Protein AF-0000000079718138 (afdb_homodimer)

Nearest PDB structures (foldseek):
  6ey4-assembly1_A-2  TM=6.742E-01  e=1.020E-47  Flavobacterium johnsoniae
  7sb2-assembly1_B  TM=9.161E-01  e=1.128E-26  Capnocytophaga canimorsus Cc5
  7cmg-assembly1_A  TM=4.855E-01  e=1.390E-27  Porphyromonas gingivalis ATCC 33277
  7cmg-assembly1_B  TM=4.915E-01  e=8.237E-27  Porphyromonas gingivalis ATCC 33277
  7saz-assembly1_B  TM=8.977E-01  e=2.599E-16  Capnocytophaga canimorsus Cc5

Structure (mmCIF, N/CA/C/O backbone):
data_AF-0000000079718138-model_v1
#
loop_
_entity.id
_entity.type
_entity.pdbx_description
1 polymer 'Gliding motility protein GldM'
#
loop_
_atom_site.group_PDB
_atom_site.id
_atom_site.type_symbol
_atom_site.label_atom_id
_atom_site.label_alt_id
_atom_site.label_comp_id
_atom_site.label_asym_id
_atom_site.label_entity_id
_atom_site.label_seq_id
_atom_site.pdbx_PDB_ins_code
_atom_site.Cartn_x
_atom_site.Cartn_y
_atom_site.Cartn_z
_atom_site.occupancy
_atom_site.B_iso_or_equiv
_atom_site.auth_seq_id
_atom_site.auth_comp_id
_atom_site.auth_asym_id
_atom_site.auth_atom_id
_atom_site.pdbx_PDB_model_num
ATOM 1 N N . MET A 1 1 ? -18.672 96.688 25.906 1 25.31 1 MET A N 1
ATOM 2 C CA . MET A 1 1 ? -19 96.062 27.172 1 25.31 1 MET A CA 1
ATOM 3 C C . MET A 1 1 ? -17.922 96.375 28.219 1 25.31 1 MET A C 1
ATOM 5 O O . MET A 1 1 ? -16.781 96.625 27.875 1 25.31 1 MET A O 1
ATOM 9 N N . ALA A 1 2 ? -18.484 96.688 29.484 1 38.25 2 ALA A N 1
ATOM 10 C CA . ALA A 1 2 ? -18.094 97.125 30.812 1 38.25 2 ALA A CA 1
ATOM 11 C C . ALA A 1 2 ? -16.969 96.312 31.391 1 38.25 2 ALA A C 1
ATOM 13 O O . ALA A 1 2 ? -17.172 95.125 31.656 1 38.25 2 ALA A O 1
ATOM 14 N N . GLY A 1 3 ? -15.867 96.438 30.844 1 38.66 3 GLY A N 1
ATOM 15 C CA . GLY A 1 3 ? -14.625 95.875 31.359 1 38.66 3 GLY A CA 1
ATOM 16 C C . GLY A 1 3 ? -14.539 95.875 32.875 1 38.66 3 GLY A C 1
ATOM 17 O O . GLY A 1 3 ? -13.922 96.75 33.469 1 38.66 3 GLY A O 1
ATOM 18 N N . GLY A 1 4 ? -15.719 95.75 33.5 1 44.28 4 GLY A N 1
ATOM 19 C CA . GLY A 1 4 ? -15.859 95.812 34.938 1 44.28 4 GLY A CA 1
ATOM 20 C C . GLY A 1 4 ? -14.805 95 35.688 1 44.28 4 GLY A C 1
ATOM 21 O O . GLY A 1 4 ? -14.438 93.938 35.281 1 44.28 4 GLY A O 1
ATOM 22 N N . LYS A 1 5 ? -13.828 95.75 36.219 1 55.28 5 LYS A N 1
ATOM 23 C CA . LYS A 1 5 ? -12.688 95.312 37.031 1 55.28 5 LYS A CA 1
ATOM 24 C C . LYS A 1 5 ? -13.086 94.188 38.031 1 55.28 5 LYS A C 1
ATOM 26 O O . LYS A 1 5 ? -13.984 94.438 38.844 1 55.28 5 LYS A O 1
ATOM 31 N N . ALA A 1 6 ? -12.977 93 37.719 1 61.31 6 ALA A N 1
ATOM 32 C CA . ALA A 1 6 ? -13.18 91.938 38.688 1 61.31 6 ALA A CA 1
ATOM 33 C C . ALA A 1 6 ? -12.562 92.25 40.031 1 61.31 6 ALA A C 1
ATOM 35 O O . ALA A 1 6 ? -11.477 92.875 40.094 1 61.31 6 ALA A O 1
ATOM 36 N N . THR A 1 7 ? -13.367 92.312 41.156 1 63.94 7 THR A N 1
ATOM 37 C CA . THR A 1 7 ? -12.906 92.562 42.5 1 63.94 7 THR A CA 1
ATOM 38 C C . THR A 1 7 ? -11.797 91.562 42.875 1 63.94 7 THR A C 1
ATOM 40 O O . THR A 1 7 ? -11.648 90.562 42.25 1 63.94 7 THR A O 1
ATOM 43 N N . PRO A 1 8 ? -10.852 91.938 43.812 1 62.62 8 PRO A N 1
ATOM 44 C CA . PRO A 1 8 ? -9.781 91.062 44.25 1 62.62 8 PRO A CA 1
ATOM 45 C C . PRO A 1 8 ? -10.281 89.688 44.594 1 62.62 8 PRO A C 1
ATOM 47 O O . PRO A 1 8 ? -9.625 88.688 44.312 1 62.62 8 PRO A O 1
ATOM 50 N N . ARG A 1 9 ? -11.414 89.562 45.094 1 63.25 9 ARG A N 1
ATOM 51 C CA . ARG A 1 9 ? -12.008 88.312 45.469 1 63.25 9 ARG A CA 1
ATOM 52 C C . ARG A 1 9 ? -12.352 87.5 44.219 1 63.25 9 ARG A C 1
ATOM 54 O O . ARG A 1 9 ? -12.102 86.25 44.156 1 63.25 9 ARG A O 1
ATOM 61 N N . GLN A 1 10 ? -12.953 88.125 43.25 1 67.25 10 GLN A N 1
ATOM 62 C CA . GLN A 1 10 ? -13.336 87.438 42.031 1 67.25 10 GLN A CA 1
ATOM 63 C C . GLN A 1 10 ? -12.102 86.938 41.281 1 67.25 10 GLN A C 1
ATOM 65 O O . GLN A 1 10 ? -12.109 85.875 40.688 1 67.25 10 GLN A O 1
ATOM 70 N N . LYS A 1 11 ? -11.117 87.75 41.312 1 62.78 11 LYS A N 1
ATOM 71 C CA . LYS A 1 11 ? -9.859 87.312 40.688 1 62.78 11 LYS A CA 1
ATOM 72 C C . LYS A 1 11 ? -9.266 86.125 41.344 1 62.78 11 LYS A C 1
ATOM 74 O O . LYS A 1 11 ? -8.734 85.188 40.688 1 62.78 11 LYS A O 1
ATOM 79 N N . MET A 1 12 ? -9.438 86.125 42.656 1 65.12 12 MET A N 1
ATOM 80 C CA . MET A 1 12 ? -8.945 84.938 43.406 1 65.12 12 MET A CA 1
ATOM 81 C C . MET A 1 12 ? -9.758 83.688 43.094 1 65.12 12 MET A C 1
ATOM 83 O O . MET A 1 12 ? -9.195 82.625 42.969 1 65.12 12 MET A O 1
ATOM 87 N N . ILE A 1 13 ? -11.016 83.75 42.844 1 65.44 13 ILE A N 1
ATOM 88 C CA . ILE A 1 13 ? -11.883 82.625 42.5 1 65.44 13 ILE A CA 1
ATOM 89 C C . ILE A 1 13 ? -11.555 82.125 41.094 1 65.44 13 ILE A C 1
ATOM 91 O O . ILE A 1 13 ? -11.484 80.938 40.875 1 65.44 13 ILE A O 1
ATOM 95 N N . ASN A 1 14 ? -11.398 83.062 40.281 1 63.91 14 ASN A N 1
ATOM 96 C CA . ASN A 1 14 ? -11.031 82.688 38.938 1 63.91 14 ASN A CA 1
ATOM 97 C C . ASN A 1 14 ? -9.68 82 38.906 1 63.91 14 ASN A C 1
ATOM 99 O O . ASN A 1 14 ? -9.5 81 38.156 1 63.91 14 ASN A O 1
ATOM 103 N N . LEU A 1 15 ? -8.898 82.5 39.781 1 66.19 15 LEU A N 1
ATOM 104 C CA . LEU A 1 15 ? -7.586 81.875 39.875 1 66.19 15 LEU A CA 1
ATOM 105 C C . LEU A 1 15 ? -7.691 80.438 40.469 1 66.19 15 LEU A C 1
ATOM 107 O O . LEU A 1 15 ? -7.039 79.5 40 1 66.19 15 LEU A O 1
ATOM 111 N N . MET A 1 16 ? -8.484 80.375 41.5 1 66.19 16 MET A N 1
ATOM 112 C CA . MET A 1 16 ? -8.664 79.062 42.125 1 66.19 16 MET A CA 1
ATOM 113 C C . MET A 1 16 ? -9.305 78.062 41.156 1 66.19 16 MET A C 1
ATOM 115 O O . MET A 1 16 ? -8.938 76.875 41.125 1 66.19 16 MET A O 1
ATOM 119 N N . TYR A 1 17 ? -10.188 78.562 40.344 1 64.5 17 TYR A N 1
ATOM 120 C CA . TYR A 1 17 ? -10.82 77.688 39.344 1 64.5 17 TYR A CA 1
ATOM 121 C C . TYR A 1 17 ? -9.805 77.25 38.281 1 64.5 17 TYR A C 1
ATOM 123 O O . TYR A 1 17 ? -9.82 76.125 37.875 1 64.5 17 TYR A O 1
ATOM 131 N N . LEU A 1 18 ? -9.031 78.125 37.906 1 61.66 18 LEU A N 1
ATOM 132 C CA . LEU A 1 18 ? -7.98 77.75 36.969 1 61.66 18 LEU A CA 1
ATOM 133 C C . LEU A 1 18 ? -7.02 76.75 37.562 1 61.66 18 LEU A C 1
ATOM 135 O O . LEU A 1 18 ? -6.59 75.812 36.875 1 61.66 18 LEU A O 1
ATOM 139 N N . ILE A 1 19 ? -6.691 76.938 38.812 1 62.25 19 ILE A N 1
ATOM 140 C CA . ILE A 1 19 ? -5.828 76 39.531 1 62.25 19 ILE A CA 1
ATOM 141 C C . ILE A 1 19 ? -6.527 74.625 39.625 1 62.25 19 ILE A C 1
ATOM 143 O O . ILE A 1 19 ? -5.902 73.625 39.438 1 62.25 19 ILE A O 1
ATOM 147 N N . PHE A 1 20 ? -7.742 74.688 39.781 1 59.5 20 PHE A N 1
ATOM 148 C CA . PHE A 1 20 ? -8.523 73.5 39.906 1 59.5 20 PHE A CA 1
ATOM 149 C C . PHE A 1 20 ? -8.555 72.75 38.562 1 59.5 20 PHE A C 1
ATOM 151 O O . PHE A 1 20 ? -8.383 71.5 38.5 1 59.5 20 PHE A O 1
ATOM 158 N N . ILE A 1 21 ? -8.773 73.438 37.531 1 60.06 21 ILE A N 1
ATOM 159 C CA . ILE A 1 21 ? -8.797 72.812 36.188 1 60.06 21 ILE A CA 1
ATOM 160 C C . ILE A 1 21 ? -7.422 72.25 35.844 1 60.06 21 ILE A C 1
ATOM 162 O O . ILE A 1 21 ? -7.324 71.188 35.281 1 60.06 21 ILE A O 1
ATOM 166 N N . ALA A 1 22 ? -6.465 72.938 36.219 1 58.19 22 ALA A N 1
ATOM 167 C CA . ALA A 1 22 ? -5.098 72.5 36 1 58.19 22 ALA A CA 1
ATOM 168 C C . ALA A 1 22 ? -4.824 71.188 36.781 1 58.19 22 ALA A C 1
ATOM 170 O O . ALA A 1 22 ? -4.207 70.25 36.25 1 58.19 22 ALA A O 1
ATOM 171 N N . MET A 1 23 ? -5.258 71.25 37.969 1 58.41 23 MET A N 1
ATOM 172 C CA . MET A 1 23 ? -5.043 70.062 38.812 1 58.41 23 MET A CA 1
ATOM 173 C C . MET A 1 23 ? -5.801 68.875 38.25 1 58.41 23 MET A C 1
ATOM 175 O O . MET A 1 23 ? -5.293 67.75 38.25 1 58.41 23 MET A O 1
ATOM 179 N N . LEU A 1 24 ? -6.93 69.125 37.781 1 57.53 24 LEU A N 1
ATOM 180 C CA . LEU A 1 24 ? -7.723 68.062 37.188 1 57.53 24 LEU A CA 1
ATOM 181 C C . LEU A 1 24 ? -7.066 67.5 35.906 1 57.53 24 LEU A C 1
ATOM 183 O O . LEU A 1 24 ? -7.031 66.312 35.656 1 57.53 24 LEU A O 1
ATOM 187 N N . ALA A 1 25 ? -6.656 68.5 35.156 1 57.47 25 ALA A N 1
ATOM 188 C CA . ALA A 1 25 ? -5.957 68.125 33.938 1 57.47 25 ALA A CA 1
ATOM 189 C C . ALA A 1 25 ? -4.688 67.375 34.25 1 57.47 25 ALA A C 1
ATOM 191 O O . ALA A 1 25 ? -4.371 66.375 33.562 1 57.47 25 ALA A O 1
ATOM 192 N N . LEU A 1 26 ? -4.047 67.875 35.344 1 60.03 26 LEU A N 1
ATOM 193 C CA . LEU A 1 26 ? -2.834 67.188 35.75 1 60.03 26 LEU A CA 1
ATOM 194 C C . LEU A 1 26 ? -3.158 65.75 36.219 1 60.03 26 LEU A C 1
ATOM 196 O O . LEU A 1 26 ? -2.439 64.812 35.906 1 60.03 26 LEU A O 1
ATOM 200 N N . ASN A 1 27 ? -4.188 65.625 37 1 59.75 27 ASN A N 1
ATOM 201 C CA . ASN A 1 27 ? -4.586 64.312 37.469 1 59.75 27 ASN A CA 1
ATOM 202 C C . ASN A 1 27 ? -5.027 63.438 36.344 1 59.75 27 ASN A C 1
ATOM 204 O O . ASN A 1 27 ? -4.68 62.25 36.312 1 59.75 27 ASN A O 1
ATOM 208 N N . MET A 1 28 ? -5.797 63.938 35.469 1 61.97 28 MET A N 1
ATOM 209 C CA . MET A 1 28 ? -6.203 63.156 34.312 1 61.97 28 MET A CA 1
ATOM 210 C C . MET A 1 28 ? -4.988 62.719 33.5 1 61.97 28 MET A C 1
ATOM 212 O O . MET A 1 28 ? -4.941 61.562 33.031 1 61.97 28 MET A O 1
ATOM 216 N N . GLY A 1 29 ? -4.156 63.594 33.531 1 66.31 29 GLY A N 1
ATOM 217 C CA . GLY A 1 29 ? -2.918 63.25 32.844 1 66.31 29 GLY A CA 1
ATOM 218 C C . GLY A 1 29 ? -2.193 62.062 33.469 1 66.31 29 GLY A C 1
ATOM 219 O O . GLY A 1 29 ? -1.733 61.188 32.75 1 66.31 29 GLY A O 1
ATOM 220 N N . LYS A 1 30 ? -2.268 61.969 34.75 1 72.44 30 LYS A N 1
ATOM 221 C CA . LYS A 1 30 ? -1.558 60.906 35.438 1 72.44 30 LYS A CA 1
ATOM 222 C C . LYS A 1 30 ? -2.268 59.562 35.25 1 72.44 30 LYS A C 1
ATOM 224 O O . LYS A 1 30 ? -1.621 58.531 35.062 1 72.44 30 LYS A O 1
ATOM 229 N N . GLU A 1 31 ? -3.541 59.594 35.281 1 75.94 31 GLU A N 1
ATOM 230 C CA . GLU A 1 31 ? -4.328 58.375 35.125 1 75.94 31 GLU A CA 1
ATOM 231 C C . GLU A 1 31 ? -4.195 57.844 33.688 1 75.94 31 GLU A C 1
ATOM 233 O O . GLU A 1 31 ? -4.129 56.625 33.5 1 75.94 31 GLU A O 1
ATOM 238 N N . VAL A 1 32 ? -4.129 58.719 32.75 1 81 32 VAL A N 1
ATOM 239 C CA . VAL A 1 32 ? -3.996 58.312 31.359 1 81 32 VAL A CA 1
ATOM 240 C C . VAL A 1 32 ? -2.621 57.688 31.125 1 81 32 VAL A C 1
ATOM 242 O O . VAL A 1 32 ? -2.5 56.688 30.422 1 81 32 VAL A O 1
ATOM 245 N N . LEU A 1 33 ? -1.624 58.25 31.734 1 83.56 33 LEU A N 1
ATOM 246 C CA . LEU A 1 33 ? -0.275 57.719 31.625 1 83.56 33 LEU A CA 1
ATOM 247 C C . LEU A 1 33 ? -0.197 56.344 32.281 1 83.56 33 LEU A C 1
ATOM 249 O O . LEU A 1 33 ? 0.442 55.438 31.734 1 83.56 33 LEU A O 1
ATOM 253 N N . SER A 1 34 ? -0.864 56.156 33.312 1 82.69 34 SER A N 1
ATOM 254 C CA . SER A 1 34 ? -0.92 54.844 33.969 1 82.69 34 SER A CA 1
ATOM 255 C C . SER A 1 34 ? -1.618 53.812 33.062 1 82.69 34 SER A C 1
ATOM 257 O O . SER A 1 34 ? -1.231 52.656 33.062 1 82.69 34 SER A O 1
ATOM 259 N N . ALA A 1 35 ? -2.672 54.25 32.406 1 85.88 35 ALA A N 1
ATOM 260 C CA . ALA A 1 35 ? -3.393 53.344 31.5 1 85.88 35 ALA A CA 1
ATOM 261 C C . ALA A 1 35 ? -2.479 52.844 30.391 1 85.88 35 ALA A C 1
ATOM 263 O O . ALA A 1 35 ? -2.551 51.656 30.016 1 85.88 35 ALA A O 1
ATOM 264 N N . PHE A 1 36 ? -1.631 53.719 29.875 1 87.62 36 PHE A N 1
ATOM 265 C CA . PHE A 1 36 ? -0.657 53.281 28.891 1 87.62 36 PHE A CA 1
ATOM 266 C C . PHE A 1 36 ? 0.324 52.281 29.484 1 87.62 36 PHE A C 1
ATOM 268 O O . PHE A 1 36 ? 0.714 51.312 28.812 1 87.62 36 PHE A O 1
ATOM 275 N N . GLY A 1 37 ? 0.732 52.594 30.641 1 87.31 37 GLY A N 1
ATOM 276 C CA . GLY A 1 37 ? 1.616 51.656 31.328 1 87.31 37 GLY A CA 1
ATOM 277 C C . GLY A 1 37 ? 1.023 50.281 31.453 1 87.31 37 GLY A C 1
ATOM 278 O O . GLY A 1 37 ? 1.705 49.281 31.203 1 87.31 37 GLY A O 1
ATOM 279 N N . LEU A 1 38 ? -0.191 50.156 31.812 1 87.75 38 LEU A N 1
ATOM 280 C CA . LEU A 1 38 ? -0.872 48.875 31.953 1 87.75 38 LEU A CA 1
ATOM 281 C C . LEU A 1 38 ? -0.987 48.188 30.609 1 87.75 38 LEU A C 1
ATOM 283 O O . LEU A 1 38 ? -0.826 46.969 30.531 1 87.75 38 LEU A O 1
ATOM 287 N N . MET A 1 39 ? -1.315 48.938 29.562 1 90.62 39 MET A N 1
ATOM 288 C CA . MET A 1 39 ? -1.358 48.375 28.219 1 90.62 39 MET A CA 1
ATOM 289 C C . MET A 1 39 ? 0.009 47.812 27.812 1 90.62 39 MET A C 1
ATOM 291 O O . MET A 1 39 ? 0.107 46.75 27.234 1 90.62 39 MET A O 1
ATOM 295 N N . ASN A 1 40 ? 0.99 48.625 28.125 1 91.5 40 ASN A N 1
ATOM 296 C CA . ASN A 1 40 ? 2.352 48.188 27.828 1 91.5 40 ASN A CA 1
ATOM 297 C C . ASN A 1 40 ? 2.697 46.906 28.547 1 91.5 40 ASN A C 1
ATOM 299 O O . ASN A 1 40 ? 3.307 46 27.969 1 91.5 40 ASN A O 1
ATOM 303 N N . GLU A 1 41 ? 2.338 46.812 29.812 1 89.44 41 GLU A N 1
ATOM 304 C CA . GLU A 1 41 ? 2.59 45.594 30.578 1 89.44 41 GLU A CA 1
ATOM 305 C C . GLU A 1 41 ? 1.898 44.375 29.969 1 89.44 41 GLU A C 1
ATOM 307 O O . GLU A 1 41 ? 2.473 43.312 29.906 1 89.44 41 GLU A O 1
ATOM 312 N N . LYS A 1 42 ? 0.731 44.562 29.562 1 91.31 42 LYS A N 1
ATOM 313 C CA . LYS A 1 42 ? -0.025 43.5 28.922 1 91.31 42 LYS A CA 1
ATOM 314 C C . LYS A 1 42 ? 0.651 43.031 27.641 1 91.31 42 LYS A C 1
ATOM 316 O O . LYS A 1 42 ? 0.776 41.844 27.391 1 91.31 42 LYS A O 1
ATOM 321 N N . LEU A 1 43 ? 1.014 44 26.797 1 93.69 43 LEU A N 1
ATOM 322 C CA . LEU A 1 43 ? 1.677 43.656 25.547 1 93.69 43 LEU A CA 1
ATOM 323 C C . LEU A 1 43 ? 3.012 42.969 25.797 1 93.69 43 LEU A C 1
ATOM 325 O O . LEU A 1 43 ? 3.375 42.031 25.078 1 93.69 43 LEU A O 1
ATOM 329 N N . GLU A 1 44 ? 3.713 43.469 26.828 1 93.62 44 GLU A N 1
ATOM 330 C CA . GLU A 1 44 ? 4.977 42.812 27.188 1 93.62 44 GLU A CA 1
ATOM 331 C C . GLU A 1 44 ? 4.766 41.375 27.609 1 93.62 44 GLU A C 1
ATOM 333 O O . GLU A 1 44 ? 5.539 40.5 27.234 1 93.62 44 GLU A O 1
ATOM 338 N N . ALA A 1 45 ? 3.76 41.156 28.359 1 90.62 45 ALA A N 1
ATOM 339 C CA . ALA A 1 45 ? 3.436 39.781 28.781 1 90.62 45 ALA A CA 1
ATOM 340 C C . ALA A 1 45 ? 3.088 38.906 27.594 1 90.62 45 ALA A C 1
ATOM 342 O O . ALA A 1 45 ? 3.492 37.75 27.531 1 90.62 45 ALA A O 1
ATOM 343 N N . SER A 1 46 ? 2.338 39.438 26.703 1 91.69 46 SER A N 1
ATOM 344 C CA . SER A 1 46 ? 1.986 38.719 25.484 1 91.69 46 SER A CA 1
ATOM 345 C C . SER A 1 46 ? 3.227 38.406 24.656 1 91.69 46 SER A C 1
ATOM 347 O O . SER A 1 46 ? 3.346 37.281 24.109 1 91.69 46 SER A O 1
ATOM 349 N N . ASN A 1 47 ? 4.125 39.375 24.531 1 95.06 47 ASN A N 1
ATOM 350 C CA . ASN A 1 47 ? 5.355 39.156 23.781 1 95.06 47 ASN A CA 1
ATOM 351 C C . ASN A 1 47 ? 6.207 38.062 24.375 1 95.06 47 ASN A C 1
ATOM 353 O O . ASN A 1 47 ? 6.777 37.25 23.656 1 95.06 47 ASN A O 1
ATOM 357 N N . ILE A 1 48 ? 6.254 38.031 25.688 1 94.38 48 ILE A N 1
ATOM 358 C CA . ILE A 1 48 ? 7.02 37 26.375 1 94.38 48 ILE A CA 1
ATOM 359 C C . ILE A 1 48 ? 6.398 35.625 26.094 1 94.38 48 ILE A C 1
ATOM 361 O O . ILE A 1 48 ? 7.098 34.688 25.734 1 94.38 48 ILE A O 1
ATOM 365 N N . LYS A 1 49 ? 5.121 35.531 26.203 1 92.31 49 LYS A N 1
ATOM 366 C CA . LYS A 1 49 ? 4.418 34.281 26 1 92.31 49 LYS A CA 1
ATOM 367 C C . LYS A 1 49 ? 4.559 33.812 24.547 1 92.31 49 LYS A C 1
ATOM 369 O O . LYS A 1 49 ? 4.805 32.625 24.297 1 92.31 49 LYS A O 1
ATOM 374 N N . THR A 1 50 ? 4.352 34.688 23.609 1 94.12 50 THR A N 1
ATOM 375 C CA . THR A 1 50 ? 4.465 34.344 22.203 1 94.12 50 THR A CA 1
ATOM 376 C C . THR A 1 50 ? 5.891 33.906 21.859 1 94.12 50 THR A C 1
ATOM 378 O O . THR A 1 50 ? 6.102 33.031 21.031 1 94.12 50 THR A O 1
ATOM 381 N N . THR A 1 51 ? 6.863 34.594 22.531 1 95.38 51 THR A N 1
ATOM 382 C CA . THR A 1 51 ? 8.258 34.188 22.344 1 95.38 51 THR A CA 1
ATOM 383 C C . THR A 1 51 ? 8.492 32.75 22.812 1 95.38 51 THR A C 1
ATOM 385 O O . THR A 1 51 ? 9.156 31.984 22.125 1 95.38 51 THR A O 1
ATOM 388 N N . GLU A 1 52 ? 7.918 32.438 23.906 1 94.5 52 GLU A N 1
ATOM 389 C CA . GLU A 1 52 ? 8.023 31.062 24.438 1 94.5 52 GLU A CA 1
ATOM 390 C C . GLU A 1 52 ? 7.395 30.047 23.469 1 94.5 52 GLU A C 1
ATOM 392 O O . GLU A 1 52 ? 7.98 29 23.203 1 94.5 52 GLU A O 1
ATOM 397 N N . ASN A 1 53 ? 6.27 30.359 23 1 92.12 53 ASN A N 1
ATOM 398 C CA . ASN A 1 53 ? 5.562 29.484 22.078 1 92.12 53 ASN A CA 1
ATOM 399 C C . ASN A 1 53 ? 6.34 29.297 20.781 1 92.12 53 ASN A C 1
ATOM 401 O O . ASN A 1 53 ? 6.453 28.172 20.281 1 92.12 53 ASN A O 1
ATOM 405 N N . ASN A 1 54 ? 6.816 30.406 20.234 1 95.06 54 ASN A N 1
ATOM 406 C CA . ASN A 1 54 ? 7.57 30.359 18.984 1 95.06 54 ASN A CA 1
ATOM 407 C C . ASN A 1 54 ? 8.844 29.531 19.141 1 95.06 54 ASN A C 1
ATOM 409 O O . ASN A 1 54 ? 9.234 28.812 18.219 1 95.06 54 ASN A O 1
ATOM 413 N N . THR A 1 55 ? 9.477 29.672 20.344 1 94.75 55 THR A N 1
ATOM 414 C CA . THR A 1 55 ? 10.68 28.891 20.609 1 94.75 55 THR A CA 1
ATOM 415 C C . THR A 1 55 ? 10.359 27.406 20.688 1 94.75 55 THR A C 1
ATOM 417 O O . THR A 1 55 ? 11.094 26.578 20.156 1 94.75 55 THR A O 1
ATOM 420 N N . ALA A 1 56 ? 9.297 27.078 21.344 1 91.75 56 ALA A N 1
ATOM 421 C CA . ALA A 1 56 ? 8.859 25.688 21.438 1 91.75 56 ALA A CA 1
ATOM 422 C C . ALA A 1 56 ? 8.539 25.125 20.062 1 91.75 56 ALA A C 1
ATOM 424 O O . ALA A 1 56 ? 8.852 23.969 19.766 1 91.75 56 ALA A O 1
ATOM 425 N N . PHE A 1 57 ? 7.887 25.891 19.297 1 91.38 57 PHE A N 1
ATOM 426 C CA . PHE A 1 57 ? 7.539 25.469 17.938 1 91.38 57 PHE A CA 1
ATOM 427 C C . PHE A 1 57 ? 8.789 25.156 17.125 1 91.38 57 PHE A C 1
ATOM 429 O O . PHE A 1 57 ? 8.859 24.141 16.438 1 91.38 57 PHE A O 1
ATOM 436 N N . LEU A 1 58 ? 9.773 26.062 17.188 1 94.44 58 LEU A N 1
ATOM 437 C CA . LEU A 1 58 ? 11.016 25.875 16.453 1 94.44 58 LEU A CA 1
ATOM 438 C C . LEU A 1 58 ? 11.734 24.609 16.906 1 94.44 58 LEU A C 1
ATOM 440 O O . LEU A 1 58 ? 12.312 23.891 16.094 1 94.44 58 LEU A O 1
ATOM 444 N N . SER A 1 59 ? 11.727 24.344 18.188 1 92.94 59 SER A N 1
ATOM 445 C CA . SER A 1 59 ? 12.32 23.141 18.734 1 92.94 59 SER A CA 1
ATOM 446 C C . SER A 1 59 ? 11.625 21.891 18.188 1 92.94 59 SER A C 1
ATOM 448 O O . SER A 1 59 ? 12.266 20.875 17.938 1 92.94 59 SER A O 1
ATOM 450 N N . GLY A 1 60 ? 10.352 22.016 18.125 1 90.44 60 GLY A N 1
ATOM 451 C CA . GLY A 1 60 ? 9.602 20.922 17.531 1 90.44 60 GLY A CA 1
ATOM 452 C C . GLY A 1 60 ? 9.969 20.656 16.078 1 90.44 60 GLY A C 1
ATOM 453 O O . GLY A 1 60 ? 10.078 19.516 15.656 1 90.44 60 GLY A O 1
ATOM 454 N N . LEU A 1 61 ? 10.133 21.703 15.336 1 92.5 61 LEU A N 1
ATOM 455 C CA . LEU A 1 61 ? 10.523 21.594 13.93 1 92.5 61 LEU A CA 1
ATOM 456 C C . LEU A 1 61 ? 11.93 21 13.812 1 92.5 61 LEU A C 1
ATOM 458 O O . LEU A 1 61 ? 12.219 20.266 12.875 1 92.5 61 LEU A O 1
ATOM 462 N N . GLU A 1 62 ? 12.836 21.391 14.742 1 93.94 62 GLU A N 1
ATOM 463 C CA . GLU A 1 62 ? 14.18 20.828 14.758 1 93.94 62 GLU A CA 1
ATOM 464 C C . GLU A 1 62 ? 14.141 19.312 14.977 1 93.94 62 GLU A C 1
ATOM 466 O O . GLU A 1 62 ? 14.891 18.578 14.344 1 93.94 62 GLU A O 1
ATOM 471 N N . THR A 1 63 ? 13.297 18.922 15.859 1 91.62 63 THR A N 1
ATOM 472 C CA . THR A 1 63 ? 13.117 17.484 16.109 1 91.62 63 THR A CA 1
ATOM 473 C C . THR A 1 63 ? 12.625 16.781 14.852 1 91.62 63 THR A C 1
ATOM 475 O O . THR A 1 63 ? 13.164 15.742 14.461 1 91.62 63 THR A O 1
ATOM 478 N N . LYS A 1 64 ? 11.648 17.344 14.227 1 90.12 64 LYS A N 1
ATOM 479 C CA . LYS A 1 64 ? 11.102 16.75 13.008 1 90.12 64 LYS A CA 1
ATOM 480 C C . LYS A 1 64 ? 12.156 16.672 11.914 1 90.12 64 LYS A C 1
ATOM 482 O O . LYS A 1 64 ? 12.219 15.68 11.18 1 90.12 64 LYS A O 1
ATOM 487 N N . ALA A 1 65 ? 12.93 17.734 11.742 1 91.62 65 ALA A N 1
ATOM 488 C CA . ALA A 1 65 ? 13.977 17.766 10.727 1 91.62 65 ALA A CA 1
ATOM 489 C C . ALA A 1 65 ? 15.062 16.719 11.016 1 91.62 65 ALA A C 1
ATOM 491 O O . ALA A 1 65 ? 15.641 16.141 10.086 1 91.62 65 ALA A O 1
ATOM 492 N N . SER A 1 66 ? 15.367 16.469 12.289 1 91.38 66 SER A N 1
ATOM 493 C CA . SER A 1 66 ? 16.359 15.453 12.656 1 91.38 66 SER A CA 1
ATOM 494 C C . SER A 1 66 ? 15.875 14.047 12.32 1 91.38 66 SER A C 1
ATOM 496 O O . SER A 1 66 ? 16.672 13.164 12.016 1 91.38 66 SER A O 1
ATOM 498 N N . GLU A 1 67 ? 14.633 13.938 12.391 1 88 67 GLU A N 1
ATOM 499 C CA . GLU A 1 67 ? 14.031 12.641 12.109 1 88 67 GLU A CA 1
ATOM 500 C C . GLU A 1 67 ? 13.898 12.406 10.602 1 88 67 GLU A C 1
ATOM 502 O O . GLU A 1 67 ? 13.977 11.266 10.141 1 88 67 GLU A O 1
ATOM 507 N N . ASN A 1 68 ? 13.617 13.5 9.898 1 87.69 68 ASN A N 1
ATOM 508 C CA . ASN A 1 68 ? 13.5 13.461 8.445 1 87.69 68 ASN A CA 1
ATOM 509 C C . ASN A 1 68 ? 14.023 14.75 7.812 1 87.69 68 ASN A C 1
ATOM 511 O O . ASN A 1 68 ? 13.25 15.664 7.52 1 87.69 68 ASN A O 1
ATOM 515 N N . ALA A 1 69 ? 15.242 14.758 7.496 1 88.69 69 ALA A N 1
ATOM 516 C CA . ALA A 1 69 ? 15.93 15.953 7.016 1 88.69 69 ALA A CA 1
ATOM 517 C C . ALA A 1 69 ? 15.43 16.344 5.629 1 88.69 69 ALA A C 1
ATOM 519 O O . ALA A 1 69 ? 15.352 17.531 5.305 1 88.69 69 ALA A O 1
ATOM 520 N N . GLU A 1 70 ? 15.125 15.422 4.855 1 84.88 70 GLU A N 1
ATOM 521 C CA . GLU A 1 70 ? 14.688 15.703 3.492 1 84.88 70 GLU A CA 1
ATOM 522 C C . GLU A 1 70 ? 13.336 16.406 3.479 1 84.88 70 GLU A C 1
ATOM 524 O O . GLU A 1 70 ? 13.109 17.312 2.688 1 84.88 70 GLU A O 1
ATOM 529 N N . LYS A 1 71 ? 12.516 15.969 4.32 1 84.94 71 LYS A N 1
ATOM 530 C CA . LYS A 1 71 ? 11.141 16.469 4.348 1 84.94 71 LYS A C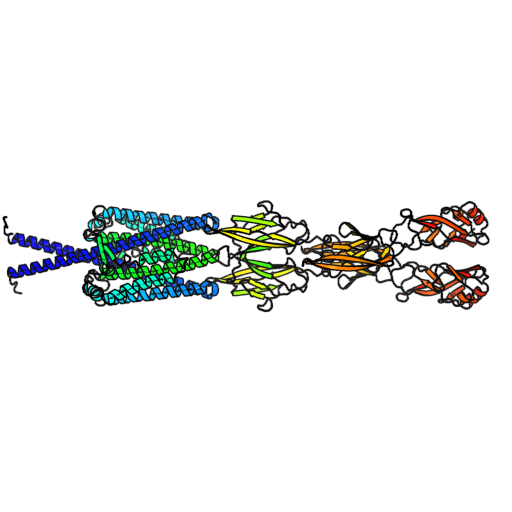A 1
ATOM 531 C C . LYS A 1 71 ? 11.062 17.812 5.082 1 84.94 71 LYS A C 1
ATOM 533 O O . LYS A 1 71 ? 10.406 18.734 4.613 1 84.94 71 LYS A O 1
ATOM 538 N N . PHE A 1 72 ? 11.727 17.938 6.27 1 90 72 PHE A N 1
ATOM 539 C CA . PHE A 1 72 ? 11.508 19.078 7.148 1 90 72 PHE A CA 1
ATOM 540 C C . PHE A 1 72 ? 12.727 19.984 7.172 1 90 72 PHE A C 1
ATOM 542 O O . PHE A 1 72 ? 12.68 21.094 7.719 1 90 72 PHE A O 1
ATOM 549 N N . GLY A 1 73 ? 13.797 19.578 6.535 1 91.31 73 GLY A N 1
ATOM 550 C CA . GLY A 1 73 ? 15.008 20.375 6.488 1 91.31 73 GLY A CA 1
ATOM 551 C C . GLY A 1 73 ? 14.797 21.75 5.867 1 91.31 73 GLY A C 1
ATOM 552 O O . GLY A 1 73 ? 15.086 22.766 6.492 1 91.31 73 GLY A O 1
ATOM 553 N N . PRO A 1 74 ? 14.305 21.766 4.641 1 90.56 74 PRO A N 1
ATOM 554 C CA . PRO A 1 74 ? 14.055 23.062 4 1 90.56 74 PRO A CA 1
ATOM 555 C C . PRO A 1 74 ? 13.086 23.938 4.797 1 90.56 74 PRO A C 1
ATOM 557 O O . PRO A 1 74 ? 13.266 25.156 4.855 1 90.56 74 PRO A O 1
ATOM 560 N N . LEU A 1 75 ? 12.109 23.344 5.387 1 90.38 75 LEU A N 1
ATOM 561 C CA . LEU A 1 75 ? 11.156 24.078 6.219 1 90.38 75 LEU A CA 1
ATOM 562 C C . LEU A 1 75 ? 11.859 24.703 7.422 1 90.38 75 LEU A C 1
ATOM 564 O O . LEU A 1 75 ? 11.578 25.844 7.789 1 90.38 75 LEU A O 1
ATOM 568 N N . LEU A 1 76 ? 12.719 23.922 8.086 1 93.81 76 LEU A N 1
ATOM 569 C CA . LEU A 1 76 ? 13.477 24.406 9.234 1 93.81 76 LEU A CA 1
ATOM 570 C C . LEU A 1 76 ? 14.375 25.578 8.828 1 93.81 76 LEU A C 1
ATOM 572 O O . LEU A 1 76 ? 14.516 26.547 9.586 1 93.81 76 LEU A O 1
ATOM 576 N N . GLU A 1 77 ? 15.008 25.469 7.699 1 94.38 77 GLU A N 1
ATOM 577 C CA . GLU A 1 77 ? 15.859 26.547 7.211 1 94.38 77 GLU A CA 1
ATOM 578 C C . GLU A 1 77 ? 15.07 27.828 7.023 1 94.38 77 GLU A C 1
ATOM 580 O O . GLU A 1 77 ? 15.516 28.906 7.426 1 94.38 77 GLU A O 1
ATOM 585 N N . ASP A 1 78 ? 13.914 27.719 6.406 1 92.56 78 ASP A N 1
ATOM 586 C CA . ASP A 1 78 ? 13.055 28.891 6.227 1 92.56 78 ASP A CA 1
ATOM 587 C C . ASP A 1 78 ? 12.602 29.453 7.574 1 92.56 78 ASP A C 1
ATOM 589 O O . ASP A 1 78 ? 12.539 30.656 7.754 1 92.56 78 ASP A O 1
ATOM 593 N N . ALA A 1 79 ? 12.242 28.547 8.5 1 94.25 79 ALA A N 1
ATOM 594 C CA . ALA A 1 79 ? 11.82 28.969 9.844 1 94.25 79 ALA A CA 1
ATOM 595 C C . ALA A 1 79 ? 12.93 29.719 10.562 1 94.25 79 ALA A C 1
ATOM 597 O O . ALA A 1 79 ? 12.672 30.703 11.258 1 94.25 79 ALA A O 1
ATOM 598 N N . ARG A 1 80 ? 14.141 29.266 10.43 1 95.44 80 ARG A N 1
ATOM 599 C CA . ARG A 1 80 ? 15.281 29.922 11.055 1 95.44 80 ARG A CA 1
ATOM 600 C C . ARG A 1 80 ? 15.5 31.312 10.461 1 95.44 80 ARG A C 1
ATOM 602 O O . ARG A 1 80 ? 15.836 32.25 11.188 1 95.44 80 ARG A O 1
ATOM 609 N N . LYS A 1 81 ? 15.336 31.406 9.164 1 95.62 81 LYS A N 1
ATOM 610 C CA . LYS A 1 81 ? 15.445 32.719 8.523 1 95.62 81 LYS A CA 1
ATOM 611 C C . LYS A 1 81 ? 14.398 33.688 9.062 1 95.62 81 LYS A C 1
ATOM 613 O O . LYS A 1 81 ? 14.695 34.844 9.312 1 95.62 81 LYS A O 1
ATOM 618 N N . ILE A 1 82 ? 13.203 33.188 9.18 1 95.56 82 ILE A N 1
ATOM 619 C CA . ILE A 1 82 ? 12.117 34 9.727 1 95.56 82 ILE A CA 1
ATOM 620 C C . ILE A 1 82 ? 12.469 34.438 11.148 1 95.56 82 ILE A C 1
ATOM 622 O O . ILE A 1 82 ? 12.273 35.594 11.508 1 95.56 82 ILE A O 1
ATOM 626 N N . LYS A 1 83 ? 12.945 33.531 11.961 1 96.31 83 LYS A N 1
ATOM 627 C CA . LYS A 1 83 ? 13.328 33.844 13.336 1 96.31 83 LYS A CA 1
ATOM 628 C C . LYS A 1 83 ? 14.445 34.875 13.375 1 96.31 83 LYS A C 1
ATOM 630 O O . LYS A 1 83 ? 14.406 35.812 14.195 1 96.31 83 LYS A O 1
ATOM 635 N N . GLU A 1 84 ? 15.406 34.75 12.547 1 96.69 84 GLU A N 1
ATOM 636 C CA . GLU A 1 84 ? 16.547 35.688 12.516 1 96.69 84 GLU A CA 1
ATOM 637 C C . GLU A 1 84 ? 16.094 37.094 12.141 1 96.69 84 GLU A C 1
ATOM 639 O O . GLU A 1 84 ? 16.484 38.062 12.789 1 96.69 84 GLU A O 1
ATOM 644 N N . LEU A 1 85 ? 15.344 37.156 11.055 1 96.81 85 LEU A N 1
ATOM 645 C CA . LEU A 1 85 ? 14.828 38.469 10.641 1 96.81 85 LEU A CA 1
ATOM 646 C C . LEU A 1 85 ? 14.016 39.125 11.75 1 96.81 85 LEU A C 1
ATOM 648 O O . LEU A 1 85 ? 14.164 40.312 12.023 1 96.81 85 LEU A O 1
ATOM 652 N N . SER A 1 86 ? 13.125 38.312 12.367 1 97.81 86 SER A N 1
ATOM 653 C CA . SER A 1 86 ? 12.273 38.812 13.445 1 97.81 86 SER A CA 1
ATOM 654 C C . SER A 1 86 ? 13.102 39.25 14.656 1 97.81 86 SER A C 1
ATOM 656 O O . SER A 1 86 ? 12.828 40.281 15.266 1 97.81 86 SER A O 1
ATOM 658 N N . ALA A 1 87 ? 14.109 38.438 15 1 97.19 87 ALA A N 1
ATOM 659 C CA . ALA A 1 87 ? 14.961 38.719 16.156 1 97.19 87 ALA A CA 1
ATOM 660 C C . ALA A 1 87 ? 15.734 40.031 15.945 1 97.19 87 ALA A C 1
ATOM 662 O O . ALA A 1 87 ? 15.906 40.812 16.891 1 97.19 87 ALA A O 1
ATOM 663 N N . GLU A 1 88 ? 16.25 40.219 14.812 1 97.5 88 GLU A N 1
ATOM 664 C CA . GLU A 1 88 ? 17.016 41.406 14.508 1 97.5 88 GLU A CA 1
ATOM 665 C C . GLU A 1 88 ? 16.172 42.656 14.68 1 97.5 88 GLU A C 1
ATOM 667 O O . GLU A 1 88 ? 16.594 43.625 15.328 1 97.5 88 GLU A O 1
ATOM 672 N N . TYR A 1 89 ? 15.039 42.688 14.078 1 98 89 TYR A N 1
ATOM 673 C CA . TYR A 1 89 ? 14.164 43.844 14.195 1 98 89 TYR A CA 1
ATOM 674 C C . TYR A 1 89 ? 13.664 44.031 15.617 1 98 89 TYR A C 1
ATOM 676 O O . TYR A 1 89 ? 13.586 45.156 16.125 1 98 89 TYR A O 1
ATOM 684 N N . TYR A 1 90 ? 13.273 42.906 16.25 1 98.19 90 TYR A N 1
ATOM 685 C CA . TYR A 1 90 ? 12.828 42.938 17.641 1 98.19 90 TYR A CA 1
ATOM 686 C C . TYR A 1 90 ? 13.891 43.531 18.547 1 98.19 90 TYR A C 1
ATOM 688 O O . TYR A 1 90 ? 13.586 44.375 19.406 1 98.19 90 TYR A O 1
ATOM 696 N N . GLN A 1 91 ? 15.141 43.125 18.375 1 97.38 91 GLN A N 1
ATOM 697 C CA . GLN A 1 91 ? 16.234 43.594 19.219 1 97.38 91 GLN A CA 1
ATOM 698 C C . GLN A 1 91 ? 16.516 45.094 18.984 1 97.38 91 GLN A C 1
ATOM 700 O O . GLN A 1 91 ? 16.859 45.812 19.922 1 97.38 91 GLN A O 1
ATOM 705 N N . TYR A 1 92 ? 16.406 45.531 17.797 1 97.5 92 TYR A N 1
ATOM 706 C CA . TYR A 1 92 ? 16.547 46.969 17.516 1 97.5 92 TYR A CA 1
ATOM 707 C C . TYR A 1 92 ? 15.539 47.781 18.312 1 97.5 92 TYR A C 1
ATOM 709 O O . TYR A 1 92 ? 15.898 48.75 18.953 1 97.5 92 TYR A O 1
ATOM 717 N N . LEU A 1 93 ? 14.312 47.281 18.281 1 98 93 LEU A N 1
ATOM 718 C CA . LEU A 1 93 ? 13.258 48 19 1 98 93 LEU A CA 1
ATOM 719 C C . LEU A 1 93 ? 13.484 47.906 20.516 1 98 93 LEU A C 1
ATOM 721 O O . LEU A 1 93 ? 13.203 48.844 21.234 1 98 93 LEU A O 1
ATOM 725 N N . GLU A 1 94 ? 13.945 46.75 20.938 1 97 94 GLU A N 1
ATOM 726 C CA . GLU A 1 94 ? 14.242 46.562 22.359 1 97 94 GLU A CA 1
ATOM 727 C C . GLU A 1 94 ? 15.312 47.531 22.828 1 97 94 GLU A C 1
ATOM 729 O O . GLU A 1 94 ? 15.195 48.094 23.906 1 97 94 GLU A O 1
ATOM 734 N N . ASN A 1 95 ? 16.344 47.719 22.062 1 96.69 95 ASN A N 1
ATOM 735 C CA . ASN A 1 95 ? 17.406 48.656 22.391 1 96.69 95 ASN A CA 1
ATOM 736 C C . ASN A 1 95 ? 16.891 50.094 22.406 1 96.69 95 ASN A C 1
ATOM 738 O O . ASN A 1 95 ? 17.297 50.875 23.266 1 96.69 95 ASN A O 1
ATOM 742 N N . LEU A 1 96 ? 16.062 50.344 21.391 1 95.69 96 LEU A N 1
ATOM 743 C CA . LEU A 1 96 ? 15.461 51.688 21.359 1 95.69 96 LEU A CA 1
ATOM 744 C C . LEU A 1 96 ? 14.664 51.938 22.625 1 95.69 96 LEU A C 1
ATOM 746 O O . LEU A 1 96 ? 14.742 53.031 23.203 1 95.69 96 LEU A O 1
ATOM 750 N N . LYS A 1 97 ? 13.875 51 23.125 1 95.44 97 LYS A N 1
ATOM 751 C CA . LYS A 1 97 ? 13.086 51.125 24.344 1 95.44 97 LYS A CA 1
ATOM 752 C C . LYS A 1 97 ? 13.984 51.312 25.562 1 95.44 97 LYS A C 1
ATOM 754 O O . LYS A 1 97 ? 13.672 52.125 26.438 1 95.44 97 LYS A O 1
ATOM 759 N N . LYS A 1 98 ? 15.078 50.625 25.656 1 93.62 98 LYS A N 1
ATOM 760 C CA . LYS A 1 98 ? 16.016 50.75 26.766 1 93.62 98 LYS A CA 1
ATOM 761 C C . LYS A 1 98 ? 16.625 52.156 26.812 1 93.62 98 LYS A C 1
ATOM 763 O O . LYS A 1 98 ? 16.766 52.75 27.891 1 93.62 98 LYS A O 1
ATOM 768 N N . GLU A 1 99 ? 16.984 52.656 25.656 1 92.5 99 GLU A N 1
ATOM 769 C CA . GLU A 1 99 ? 17.531 54 25.578 1 92.5 99 GLU A CA 1
ATOM 770 C C . GLU A 1 99 ? 16.516 55.031 26 1 92.5 99 GLU A C 1
ATOM 772 O O . GLU A 1 99 ? 16.844 56 26.688 1 92.5 99 GLU A O 1
ATOM 777 N N . MET A 1 100 ? 15.297 54.75 25.578 1 91.56 100 MET A N 1
ATOM 778 C CA . MET A 1 100 ? 14.203 55.656 25.922 1 91.56 100 MET A CA 1
ATOM 779 C C . MET A 1 100 ? 13.992 55.719 27.438 1 91.56 100 MET A C 1
ATOM 781 O O . MET A 1 100 ? 13.617 56.75 27.984 1 91.56 100 MET A O 1
ATOM 785 N N . MET A 1 101 ? 14.242 54.594 28.125 1 90.62 101 MET A N 1
ATOM 786 C CA . MET A 1 101 ? 13.922 54.469 29.547 1 90.62 101 MET A CA 1
ATOM 787 C C . MET A 1 101 ? 15.156 54.719 30.406 1 90.62 101 MET A C 1
ATOM 789 O O . MET A 1 101 ? 15.094 54.594 31.625 1 90.62 101 MET A O 1
ATOM 793 N N . ALA A 1 102 ? 16.234 55.094 29.844 1 85.88 102 ALA A N 1
ATOM 794 C CA . ALA A 1 102 ? 17.516 55.188 30.547 1 85.88 102 ALA A CA 1
ATOM 795 C C . ALA A 1 102 ? 17.438 56.188 31.703 1 85.88 102 ALA A C 1
ATOM 797 O O . ALA A 1 102 ? 18.062 56 32.75 1 85.88 102 ALA A O 1
ATOM 798 N N . ASP A 1 103 ? 16.656 57.219 31.562 1 82.19 103 ASP A N 1
ATOM 799 C CA . ASP A 1 103 ? 16.625 58.25 32.562 1 82.19 103 ASP A CA 1
ATOM 800 C C . ASP A 1 103 ? 15.445 58.094 33.531 1 82.19 103 ASP A C 1
ATOM 802 O O . ASP A 1 103 ? 15.203 58.938 34.375 1 82.19 103 ASP A O 1
ATOM 806 N N . VAL A 1 104 ? 14.797 57.031 33.281 1 84.56 104 VAL A N 1
ATOM 807 C CA . VAL A 1 104 ? 13.656 56.781 34.125 1 84.56 104 VAL A CA 1
ATOM 808 C C . VAL A 1 104 ? 14.086 55.906 35.312 1 84.56 104 VAL A C 1
ATOM 810 O O . VAL A 1 104 ? 14.594 54.781 35.125 1 84.56 104 VAL A O 1
ATOM 813 N N . GLU A 1 105 ? 14.008 56.375 36.594 1 79.25 105 GLU A N 1
ATOM 814 C CA . GLU A 1 105 ? 14.469 55.688 37.781 1 79.25 105 GLU A CA 1
ATOM 815 C C . GLU A 1 105 ? 13.617 54.438 38.062 1 79.25 105 GLU A C 1
ATOM 817 O O . GLU A 1 105 ? 14.148 53.344 38.281 1 79.25 105 GLU A O 1
ATOM 822 N N . ASP A 1 106 ? 12.281 54.656 38.094 1 78.81 106 ASP A N 1
ATOM 823 C CA . ASP A 1 106 ? 11.352 53.562 38.312 1 78.81 106 ASP A CA 1
ATOM 824 C C . ASP A 1 106 ? 10.555 53.25 37.031 1 78.81 106 ASP A C 1
ATOM 826 O O . ASP A 1 106 ? 9.648 54 36.688 1 78.81 106 ASP A O 1
ATOM 830 N N . PRO A 1 107 ? 10.859 52.156 36.438 1 79.94 107 PRO A N 1
ATOM 831 C CA . PRO A 1 107 ? 10.227 51.844 35.156 1 79.94 107 PRO A CA 1
ATOM 832 C C . PRO A 1 107 ? 8.719 51.625 35.281 1 79.94 107 PRO A C 1
ATOM 834 O O . PRO A 1 107 ? 8 51.594 34.281 1 79.94 107 PRO A O 1
ATOM 837 N N . LYS A 1 108 ? 8.18 51.469 36.5 1 77.88 108 LYS A N 1
ATOM 838 C CA . LYS A 1 108 ? 6.746 51.25 36.656 1 77.88 108 LYS A CA 1
ATOM 839 C C . LYS A 1 108 ? 6.043 52.562 37.062 1 77.88 108 LYS A C 1
ATOM 841 O O . LYS A 1 108 ? 4.824 52.594 37.25 1 77.88 108 LYS A O 1
ATOM 846 N N . ASP A 1 109 ? 6.848 53.594 37.094 1 78.88 109 ASP A N 1
ATOM 847 C CA . ASP A 1 109 ? 6.254 54.906 37.375 1 78.88 109 ASP A CA 1
ATOM 848 C C . ASP A 1 109 ? 5.871 55.594 36.062 1 78.88 109 ASP A C 1
ATOM 850 O O . ASP A 1 109 ? 6.559 56.531 35.625 1 78.88 109 ASP A O 1
ATOM 854 N N . TYR A 1 110 ? 4.742 55.312 35.594 1 78.88 110 TYR A N 1
ATOM 855 C CA . TYR A 1 110 ? 4.312 55.781 34.281 1 78.88 110 TYR A CA 1
ATOM 856 C C . TYR A 1 110 ? 3.941 57.281 34.312 1 78.88 110 TYR A C 1
ATOM 858 O O . TYR A 1 110 ? 3.977 57.938 33.281 1 78.88 110 TYR A O 1
ATOM 866 N N . GLN A 1 111 ? 3.65 57.719 35.469 1 75.06 111 GLN A N 1
ATOM 867 C CA . GLN A 1 111 ? 3.158 59.094 35.594 1 75.06 111 GLN A CA 1
ATOM 868 C C . GLN A 1 111 ? 4.27 60.094 35.344 1 75.06 111 GLN A C 1
ATOM 870 O O . GLN A 1 111 ? 4 61.25 35.031 1 75.06 111 GLN A O 1
ATOM 875 N N . VAL A 1 112 ? 5.527 59.594 35.438 1 74.31 112 VAL A N 1
ATOM 876 C CA . VAL A 1 112 ? 6.633 60.531 35.219 1 74.31 112 VAL A CA 1
ATOM 877 C C . VAL A 1 112 ? 7.129 60.438 33.781 1 74.31 112 VAL A C 1
ATOM 879 O O . VAL A 1 112 ? 8.078 61.125 33.406 1 74.31 112 VAL A O 1
ATOM 882 N N . MET A 1 113 ? 6.547 59.688 33.031 1 76.88 113 MET A N 1
ATOM 883 C CA . MET A 1 113 ? 6.965 59.469 31.656 1 76.88 113 MET A CA 1
ATOM 884 C C . MET A 1 113 ? 6.156 60.344 30.703 1 76.88 113 MET A C 1
ATOM 886 O O . MET A 1 113 ? 5.672 59.875 29.672 1 76.88 113 MET A O 1
ATOM 890 N N . ASP A 1 114 ? 6.035 61.5 31.047 1 75.69 114 ASP A N 1
ATOM 891 C CA . ASP A 1 114 ? 5.164 62.438 30.328 1 75.69 114 ASP A CA 1
ATOM 892 C C . ASP A 1 114 ? 5.969 63.281 29.344 1 75.69 114 ASP A C 1
ATOM 894 O O . ASP A 1 114 ? 5.395 64.062 28.562 1 75.69 114 ASP A O 1
ATOM 898 N N . LYS A 1 115 ? 7.254 63.125 29.359 1 75.25 115 LYS A N 1
ATOM 899 C CA . LYS A 1 115 ? 8.078 63.969 28.5 1 75.25 115 LYS A CA 1
ATOM 900 C C . LYS A 1 115 ? 8.086 63.438 27.062 1 75.25 115 LYS A C 1
ATOM 902 O O . LYS A 1 115 ? 8.062 62.219 26.844 1 75.25 115 LYS A O 1
ATOM 907 N N . THR A 1 116 ? 8.094 64.375 26.078 1 76.19 116 THR A N 1
ATOM 908 C CA . THR A 1 116 ? 8.078 64 24.672 1 76.19 116 THR A CA 1
ATOM 909 C C . THR A 1 116 ? 9.461 64.188 24.047 1 76.19 116 THR A C 1
ATOM 911 O O . THR A 1 116 ? 9.719 63.688 22.938 1 76.19 116 THR A O 1
ATOM 914 N N . ASP A 1 117 ? 10.336 64.625 24.734 1 79.25 117 ASP A N 1
ATOM 915 C CA . ASP A 1 117 ? 11.547 65.25 24.156 1 79.25 117 ASP A CA 1
ATOM 916 C C . ASP A 1 117 ? 12.469 64.188 23.578 1 79.25 117 ASP A C 1
ATOM 918 O O . ASP A 1 117 ? 13.117 64.375 22.562 1 79.25 117 ASP A O 1
ATOM 922 N N . TYR A 1 118 ? 12.5 63.125 24.188 1 84.62 118 TYR A N 1
ATOM 923 C CA . TYR A 1 118 ? 13.516 62.125 23.797 1 84.62 118 TYR A CA 1
ATOM 924 C C . TYR A 1 118 ? 13.367 61.75 22.328 1 84.62 118 TYR A C 1
ATOM 926 O O . TYR A 1 118 ? 14.289 61.906 21.547 1 84.62 118 TYR A O 1
ATOM 934 N N . LEU A 1 119 ? 12.227 61.281 21.953 1 87.44 119 LEU A N 1
ATOM 935 C CA . LEU A 1 119 ? 12.031 60.844 20.578 1 87.44 119 LEU A CA 1
ATOM 936 C C . LEU A 1 119 ? 11.93 62 19.625 1 87.44 119 LEU A C 1
ATOM 938 O O . LEU A 1 119 ? 12.359 61.938 18.469 1 87.44 119 LEU A O 1
ATOM 942 N N . ASP A 1 120 ? 11.312 63.031 20.062 1 89 120 ASP A N 1
ATOM 943 C CA . ASP A 1 120 ? 11.219 64.25 19.219 1 89 120 ASP A CA 1
ATOM 944 C C . ASP A 1 120 ? 12.594 64.688 18.766 1 89 120 ASP A C 1
ATOM 946 O O . ASP A 1 120 ? 12.789 65.062 17.625 1 89 120 ASP A O 1
ATOM 950 N N . GLN A 1 121 ? 13.508 64.625 19.672 1 87.62 121 GLN A N 1
ATOM 951 C CA . GLN A 1 121 ? 14.867 65.062 19.359 1 87.62 121 GLN A CA 1
ATOM 952 C C . GLN A 1 121 ? 15.625 64 18.562 1 87.62 121 GLN A C 1
ATOM 954 O O . GLN A 1 121 ? 16.453 64.375 17.719 1 87.62 121 GLN A O 1
ATOM 959 N N . ARG A 1 122 ? 15.273 62.906 18.828 1 90.06 122 ARG A N 1
ATOM 960 C CA . ARG A 1 122 ? 16.016 61.781 18.219 1 90.06 122 ARG A CA 1
ATOM 961 C C . ARG A 1 122 ? 15.531 61.531 16.797 1 90.06 122 ARG A C 1
ATOM 963 O O . ARG A 1 122 ? 16.328 61.25 15.906 1 90.06 122 ARG A O 1
ATOM 970 N N . PHE A 1 123 ? 14.219 61.562 16.562 1 92.25 123 PHE A N 1
ATOM 971 C CA . PHE A 1 123 ? 13.648 61.125 15.289 1 92.25 123 PHE A CA 1
ATOM 972 C C . PHE A 1 123 ? 13.477 62.312 14.344 1 92.25 123 PHE A C 1
ATOM 974 O O . PHE A 1 123 ? 13.414 62.125 13.125 1 92.25 123 PHE A O 1
ATOM 981 N N . PHE A 1 124 ? 13.312 63.438 14.914 1 89.56 124 PHE A N 1
ATOM 982 C CA . PHE A 1 124 ? 12.914 64.562 14.078 1 89.56 124 PHE A CA 1
ATOM 983 C C . PHE A 1 124 ? 13.945 65.688 14.156 1 89.56 124 PHE A C 1
ATOM 985 O O . PHE A 1 124 ? 14.531 65.875 15.211 1 89.56 124 PHE A O 1
ATOM 992 N N . GLN A 1 125 ? 14.297 66.25 13.07 1 86.12 125 GLN A N 1
ATOM 993 C CA . GLN A 1 125 ? 15.117 67.438 12.945 1 86.12 125 GLN A CA 1
ATOM 994 C C . GLN A 1 125 ? 14.367 68.562 12.211 1 86.12 125 GLN A C 1
ATOM 996 O O . GLN A 1 125 ? 14.406 68.625 10.984 1 86.12 125 GLN A O 1
ATOM 1001 N N . GLY A 1 126 ? 13.797 69.438 12.945 1 78.81 126 GLY A N 1
ATOM 1002 C CA . GLY A 1 126 ? 12.891 70.438 12.352 1 78.81 126 GLY A CA 1
ATOM 1003 C C . GLY A 1 126 ? 11.656 69.812 11.742 1 78.81 126 GLY A C 1
ATOM 1004 O O . GLY A 1 126 ? 10.945 69.062 12.414 1 78.81 126 GLY A O 1
ATOM 1005 N N . ASP A 1 127 ? 11.445 70.062 10.375 1 79.38 127 ASP A N 1
ATOM 1006 C CA . ASP A 1 127 ? 10.258 69.562 9.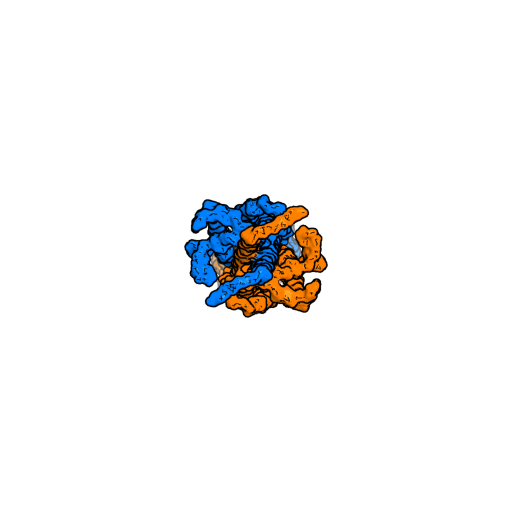695 1 79.38 127 ASP A CA 1
ATOM 1007 C C . ASP A 1 127 ? 10.578 68.25 8.938 1 79.38 127 ASP A C 1
ATOM 1009 O O . ASP A 1 127 ? 9.703 67.688 8.289 1 79.38 127 ASP A O 1
ATOM 1013 N N . GLN A 1 128 ? 11.773 67.875 9.133 1 84.06 128 GLN A N 1
ATOM 1014 C CA . GLN A 1 128 ? 12.219 66.688 8.43 1 84.06 128 GLN A CA 1
ATOM 1015 C C . GLN A 1 128 ? 12.609 65.562 9.414 1 84.06 128 GLN A C 1
ATOM 1017 O O . GLN A 1 128 ? 12.742 65.812 10.609 1 84.06 128 GLN A O 1
ATOM 1022 N N . LEU A 1 129 ? 12.711 64.375 8.898 1 88.94 129 LEU A N 1
ATOM 1023 C CA . LEU A 1 129 ? 13.172 63.219 9.703 1 88.94 129 LEU A CA 1
ATOM 1024 C C . LEU A 1 129 ? 14.68 63.281 9.922 1 88.94 129 LEU A C 1
ATOM 1026 O O . LEU A 1 129 ? 15.43 63.625 9 1 88.94 129 LEU A O 1
ATOM 1030 N N . GLY A 1 130 ? 15.07 63.062 11.109 1 89.56 130 GLY A N 1
ATOM 1031 C CA . GLY A 1 130 ? 16.484 62.906 11.383 1 89.56 130 GLY A CA 1
ATOM 1032 C C . GLY A 1 130 ? 17.016 61.531 10.961 1 89.56 130 GLY A C 1
ATOM 1033 O O . GLY A 1 130 ? 16.281 60.719 10.43 1 89.56 130 GLY A O 1
ATOM 1034 N N . ALA A 1 131 ? 18.297 61.375 11.102 1 91.56 131 ALA A N 1
ATOM 1035 C CA . ALA A 1 131 ? 18.969 60.125 10.719 1 91.56 131 ALA A CA 1
ATOM 1036 C C . ALA A 1 131 ? 18.344 58.938 11.438 1 91.56 131 ALA A C 1
ATOM 1038 O O . ALA A 1 131 ? 18.125 57.875 10.844 1 91.56 131 ALA A O 1
ATOM 1039 N N . ASP A 1 132 ? 18.078 59.062 12.719 1 93.31 132 ASP A N 1
ATOM 1040 C CA . ASP A 1 132 ? 17.516 57.969 13.516 1 93.31 132 ASP A CA 1
ATOM 1041 C C . ASP A 1 132 ? 16.078 57.656 13.109 1 93.31 132 ASP A C 1
ATOM 1043 O O . ASP A 1 132 ? 15.648 56.5 13.141 1 93.31 132 ASP A O 1
ATOM 1047 N N . GLY A 1 133 ? 15.312 58.688 12.75 1 94.25 133 GLY A N 1
ATOM 1048 C CA . GLY A 1 133 ? 13.961 58.5 12.242 1 94.25 133 GLY A CA 1
ATOM 1049 C C . GLY A 1 133 ? 13.922 57.75 10.93 1 94.25 133 GLY A C 1
ATOM 1050 O O . GLY A 1 133 ? 13.078 56.875 10.734 1 94.25 133 GLY A O 1
ATOM 1051 N N . LYS A 1 134 ? 14.812 58.156 10.062 1 93.19 134 LYS A N 1
ATOM 1052 C CA . LYS A 1 134 ? 14.914 57.438 8.781 1 93.19 134 LYS A CA 1
ATOM 1053 C C . LYS A 1 134 ? 15.312 56 8.984 1 93.19 134 LYS A C 1
ATOM 1055 O O . LYS A 1 134 ? 14.789 55.094 8.305 1 93.19 134 LYS A O 1
ATOM 1060 N N . GLU A 1 135 ? 16.234 55.781 9.852 1 95.25 135 GLU A N 1
ATOM 1061 C CA . GLU A 1 135 ? 16.656 54.438 10.148 1 95.25 135 GLU A CA 1
ATOM 1062 C C . GLU A 1 135 ? 15.492 53.594 10.688 1 95.25 135 GLU A C 1
ATOM 1064 O O . GLU A 1 135 ? 15.336 52.438 10.32 1 95.25 135 GLU A O 1
ATOM 1069 N N . PHE A 1 136 ? 14.719 54.156 11.594 1 95.94 136 PHE A N 1
ATOM 1070 C CA . PHE A 1 136 ? 13.562 53.469 12.172 1 95.94 136 PHE A CA 1
ATOM 1071 C C . PHE A 1 136 ? 12.602 53.031 11.07 1 95.94 136 PHE A C 1
ATOM 1073 O O . PHE A 1 136 ? 12.172 51.875 11.047 1 95.94 136 PHE A O 1
ATOM 1080 N N . LEU A 1 137 ? 12.281 53.938 10.18 1 94.31 137 LEU A N 1
ATOM 1081 C CA . LEU A 1 137 ? 11.359 53.625 9.094 1 94.31 137 LEU A CA 1
ATOM 1082 C C . LEU A 1 137 ? 11.945 52.594 8.141 1 94.31 137 LEU A C 1
ATOM 1084 O O . LEU A 1 137 ? 11.234 51.719 7.672 1 94.31 137 LEU A O 1
ATOM 1088 N N . ASP A 1 138 ? 13.203 52.688 7.848 1 95.19 138 ASP A N 1
ATOM 1089 C CA . ASP A 1 138 ? 13.875 51.75 6.949 1 95.19 138 ASP A CA 1
ATOM 1090 C C . ASP A 1 138 ? 13.852 50.344 7.512 1 95.19 138 ASP A C 1
ATOM 1092 O O . ASP A 1 138 ? 13.648 49.375 6.773 1 95.19 138 ASP A O 1
ATOM 1096 N N . ARG A 1 139 ? 14.109 50.219 8.781 1 96.62 139 ARG A N 1
ATOM 1097 C CA . ARG A 1 139 ? 14.117 48.875 9.414 1 96.62 139 ARG A CA 1
ATOM 1098 C C . ARG A 1 139 ? 12.727 48.25 9.375 1 96.62 139 ARG A C 1
ATOM 1100 O O . ARG A 1 139 ? 12.594 47.062 9.172 1 96.62 139 ARG A O 1
ATOM 1107 N N . LEU A 1 140 ? 11.703 49.062 9.602 1 96.69 140 LEU A N 1
ATOM 1108 C CA . LEU A 1 140 ? 10.328 48.594 9.555 1 96.69 140 LEU A CA 1
ATOM 1109 C C . LEU A 1 140 ? 9.969 48.094 8.156 1 96.69 140 LEU A C 1
ATOM 1111 O O . LEU A 1 140 ? 9.477 46.969 7.988 1 96.69 140 LEU A O 1
ATOM 1115 N N . VAL A 1 141 ? 10.258 48.938 7.184 1 94.94 141 VAL A N 1
ATOM 1116 C CA . VAL A 1 141 ? 9.93 48.594 5.801 1 94.94 141 VAL A CA 1
ATOM 1117 C C . VAL A 1 141 ? 10.742 47.406 5.34 1 94.94 141 VAL A C 1
ATOM 1119 O O . VAL A 1 141 ? 10.227 46.531 4.641 1 94.94 141 VAL A O 1
ATOM 1122 N N . ASN A 1 142 ? 11.977 47.375 5.727 1 96.12 142 ASN A N 1
ATOM 1123 C CA . ASN A 1 142 ? 12.836 46.25 5.359 1 96.12 142 ASN A CA 1
ATOM 1124 C C . ASN A 1 142 ? 12.32 44.938 5.941 1 96.12 142 ASN A C 1
ATOM 1126 O O . ASN A 1 142 ? 12.344 43.906 5.27 1 96.12 142 ASN A O 1
ATOM 1130 N N . TYR A 1 143 ? 11.945 44.969 7.191 1 96.88 143 TYR A N 1
ATOM 1131 C CA . TYR A 1 143 ? 11.406 43.75 7.805 1 96.88 143 TYR A CA 1
ATOM 1132 C C . TYR A 1 143 ? 10.156 43.281 7.07 1 96.88 143 TYR A C 1
ATOM 1134 O O . TYR A 1 143 ? 10.023 42.094 6.746 1 96.88 143 TYR A O 1
ATOM 1142 N N . ARG A 1 144 ? 9.227 44.219 6.824 1 95.94 144 ARG A N 1
ATOM 1143 C CA . ARG A 1 144 ? 7.988 43.875 6.125 1 95.94 144 ARG A CA 1
ATOM 1144 C C . ARG A 1 144 ? 8.273 43.219 4.781 1 95.94 144 ARG A C 1
ATOM 1146 O O . ARG A 1 144 ? 7.672 42.219 4.449 1 95.94 144 ARG A O 1
ATOM 1153 N N . THR A 1 145 ? 9.234 43.75 4.059 1 94.94 145 THR A N 1
ATOM 1154 C CA . THR A 1 145 ? 9.555 43.25 2.717 1 94.94 145 THR A CA 1
ATOM 1155 C C . THR A 1 145 ? 10.281 41.906 2.779 1 94.94 145 THR A C 1
ATOM 1157 O O . THR A 1 145 ? 9.93 40.969 2.059 1 94.94 145 THR A O 1
ATOM 1160 N N . GLN A 1 146 ? 11.242 41.781 3.668 1 95.25 146 GLN A N 1
ATOM 1161 C CA . GLN A 1 146 ? 12.07 40.594 3.725 1 95.25 146 GLN A CA 1
ATOM 1162 C C . GLN A 1 146 ? 11.289 39.406 4.273 1 95.25 146 GLN A C 1
ATOM 1164 O O . GLN A 1 146 ? 11.422 38.281 3.775 1 95.25 146 GLN A O 1
ATOM 1169 N N . ILE A 1 147 ? 10.484 39.688 5.297 1 95.56 147 ILE A N 1
ATOM 1170 C CA . ILE A 1 147 ? 9.75 38.594 5.918 1 95.56 147 ILE A CA 1
ATOM 1171 C C . ILE A 1 147 ? 8.719 38.031 4.938 1 95.56 147 ILE A C 1
ATOM 1173 O O . ILE A 1 147 ? 8.445 36.812 4.926 1 95.56 147 ILE A O 1
ATOM 1177 N N . ALA A 1 148 ? 8.102 38.906 4.148 1 91.75 148 ALA A N 1
ATOM 1178 C CA . ALA A 1 148 ? 7.148 38.469 3.127 1 91.75 148 ALA A CA 1
ATOM 1179 C C . ALA A 1 148 ? 7.84 37.656 2.029 1 91.75 148 ALA A C 1
ATOM 1181 O O . ALA A 1 148 ? 7.266 36.719 1.487 1 91.75 148 ALA A O 1
ATOM 1182 N N . ALA A 1 149 ? 9.039 38 1.719 1 90.5 149 ALA A N 1
ATOM 1183 C CA . ALA A 1 149 ? 9.781 37.344 0.636 1 90.5 149 ALA A CA 1
ATOM 1184 C C . ALA A 1 149 ? 10.203 35.938 1.024 1 90.5 149 ALA A C 1
ATOM 1186 O O . ALA A 1 149 ? 10.305 35.062 0.169 1 90.5 149 ALA A O 1
ATOM 1187 N N . VAL A 1 150 ? 10.445 35.75 2.307 1 89.5 150 VAL A N 1
ATOM 1188 C CA . VAL A 1 150 ? 10.922 34.438 2.779 1 89.5 150 VAL A CA 1
ATOM 1189 C C . VAL A 1 150 ? 9.758 33.469 2.836 1 89.5 150 VAL A C 1
ATOM 1191 O O . VAL A 1 150 ? 9.961 32.25 2.773 1 89.5 150 VAL A O 1
ATOM 1194 N N . MET A 1 151 ? 8.523 34 2.939 1 87.06 151 MET A N 1
ATOM 1195 C CA . MET A 1 151 ? 7.348 33.156 3.057 1 87.06 151 MET A CA 1
ATOM 1196 C C . MET A 1 151 ? 6.977 32.531 1.707 1 87.06 151 MET A C 1
ATOM 1198 O O . MET A 1 151 ? 7.004 33.219 0.686 1 87.06 151 MET A O 1
ATOM 1202 N N . PRO A 1 152 ? 6.742 31.266 1.71 1 80.25 152 PRO A N 1
ATOM 1203 C CA . PRO A 1 152 ? 6.312 30.641 0.459 1 80.25 152 PRO A CA 1
ATOM 1204 C C . PRO A 1 152 ? 5.031 31.25 -0.101 1 80.25 152 PRO A C 1
ATOM 1206 O O . PRO A 1 152 ? 4.301 31.938 0.623 1 80.25 152 PRO A O 1
ATOM 1209 N N . LYS A 1 153 ? 4.758 30.953 -1.423 1 76.69 153 LYS A N 1
ATOM 1210 C CA . LYS A 1 153 ? 3.615 31.531 -2.129 1 76.69 153 LYS A CA 1
ATOM 1211 C C . LYS A 1 153 ? 2.299 31.047 -1.524 1 76.69 153 LYS A C 1
ATOM 1213 O O . LYS A 1 153 ? 1.292 31.75 -1.57 1 76.69 153 LYS A O 1
ATOM 1218 N N . GLU A 1 154 ? 2.34 29.953 -0.857 1 75.62 154 GLU A N 1
ATOM 1219 C CA . GLU A 1 154 ? 1.129 29.344 -0.307 1 75.62 154 GLU A CA 1
ATOM 1220 C C . GLU A 1 154 ? 0.682 30.062 0.963 1 75.62 154 GLU A C 1
ATOM 1222 O O . GLU A 1 154 ? -0.451 29.891 1.415 1 75.62 154 GLU A O 1
ATOM 1227 N N . LEU A 1 155 ? 1.474 30.984 1.457 1 85.56 155 LEU A N 1
ATOM 1228 C CA . LEU A 1 155 ? 1.149 31.672 2.699 1 85.56 155 LEU A CA 1
ATOM 1229 C C . LEU A 1 155 ? 0.625 33.062 2.42 1 85.56 155 LEU A C 1
ATOM 1231 O O . LEU A 1 155 ? 1.058 34.031 3.051 1 85.56 155 LEU A O 1
ATOM 1235 N N . GLU A 1 156 ? -0.239 33.219 1.507 1 84.06 156 GLU A N 1
ATOM 1236 C CA . GLU A 1 156 ? -0.781 34.5 1.09 1 84.06 156 GLU A CA 1
ATOM 1237 C C . GLU A 1 156 ? -1.515 35.188 2.238 1 84.06 156 GLU A C 1
ATOM 1239 O O . GLU A 1 156 ? -1.457 36.406 2.373 1 84.06 156 GLU A O 1
ATOM 1244 N N . SER A 1 157 ? -2.236 34.469 3.031 1 85.25 157 SER A N 1
ATOM 1245 C CA . SER A 1 157 ? -2.969 35.031 4.152 1 85.25 157 SER A CA 1
ATOM 1246 C C . SER A 1 157 ? -2.02 35.656 5.172 1 85.25 157 SER A C 1
ATOM 1248 O O . SER A 1 157 ? -2.291 36.719 5.711 1 85.25 157 SER A O 1
ATOM 1250 N N . VAL A 1 158 ? -0.912 35 5.414 1 90.44 158 VAL A N 1
ATOM 1251 C CA . VAL A 1 158 ? 0.073 35.5 6.355 1 90.44 158 VAL A CA 1
ATOM 1252 C C . VAL A 1 158 ? 0.735 36.75 5.777 1 90.44 158 VAL A C 1
ATOM 1254 O O . VAL A 1 158 ? 0.944 37.75 6.488 1 90.44 158 VAL A O 1
ATOM 1257 N N . LYS A 1 159 ? 1.009 36.75 4.492 1 92.06 159 LYS A N 1
ATOM 1258 C CA . LYS A 1 159 ? 1.604 37.906 3.83 1 92.06 159 LYS A CA 1
ATOM 1259 C C . LYS A 1 159 ? 0.685 39.125 3.91 1 92.06 159 LYS A C 1
ATOM 1261 O O . LYS A 1 159 ? 1.146 40.219 4.133 1 92.06 159 LYS A O 1
ATOM 1266 N N . SER A 1 160 ? -0.542 38.875 3.713 1 91.25 160 SER A N 1
ATOM 1267 C CA . SER A 1 160 ? -1.524 39.938 3.818 1 91.25 160 SER A CA 1
ATOM 1268 C C . SER A 1 160 ? -1.547 40.531 5.223 1 91.25 160 SER A C 1
ATOM 1270 O O . SER A 1 160 ? -1.65 41.75 5.387 1 91.25 160 SER A O 1
ATOM 1272 N N . SER A 1 161 ? -1.479 39.656 6.223 1 92.31 161 SER A N 1
ATOM 1273 C CA . SER A 1 161 ? -1.448 40.125 7.605 1 92.31 161 SER A CA 1
ATOM 1274 C C . SER A 1 161 ? -0.191 40.938 7.887 1 92.31 161 SER A C 1
ATOM 1276 O O . SER A 1 161 ? -0.238 41.938 8.617 1 92.31 161 SER A O 1
ATOM 1278 N N . VAL A 1 162 ? 0.919 40.5 7.312 1 94.19 162 VAL A N 1
ATOM 1279 C CA . VAL A 1 162 ? 2.18 41.219 7.48 1 94.19 162 VAL A CA 1
ATOM 1280 C C . VAL A 1 162 ? 2.053 42.656 6.906 1 94.19 162 VAL A C 1
ATOM 1282 O O . VAL A 1 162 ? 2.445 43.625 7.555 1 94.19 162 VAL A O 1
ATOM 1285 N N . ASN A 1 163 ? 1.5 42.781 5.77 1 91.62 163 ASN A N 1
ATOM 1286 C CA . ASN A 1 163 ? 1.331 44.094 5.133 1 91.62 163 ASN A CA 1
ATOM 1287 C C . ASN A 1 163 ? 0.425 45 5.953 1 91.62 163 ASN A C 1
ATOM 1289 O O . ASN A 1 163 ? 0.658 46.188 6.027 1 91.62 163 ASN A O 1
ATOM 1293 N N . SER A 1 164 ? -0.547 44.406 6.531 1 90.62 164 SER A N 1
ATOM 1294 C CA . SER A 1 164 ? -1.461 45.188 7.355 1 90.62 164 SER A CA 1
ATOM 1295 C C . SER A 1 164 ? -0.801 45.625 8.664 1 90.62 164 SER A C 1
ATOM 1297 O O . SER A 1 164 ? -0.938 46.75 9.094 1 90.62 164 SER A O 1
ATOM 1299 N N . ARG A 1 165 ? -0.074 44.719 9.344 1 92.5 165 ARG A N 1
ATOM 1300 C CA . ARG A 1 165 ? 0.558 44.969 10.641 1 92.5 165 ARG A CA 1
ATOM 1301 C C . ARG A 1 165 ? 1.624 46.031 10.531 1 92.5 165 ARG A C 1
ATOM 1303 O O . ARG A 1 165 ? 1.781 46.844 11.445 1 92.5 165 ARG A O 1
ATOM 1310 N N . PHE A 1 166 ? 2.338 46.062 9.422 1 95.06 166 PHE A N 1
ATOM 1311 C CA . PHE A 1 166 ? 3.494 46.938 9.305 1 95.06 166 PHE A CA 1
ATOM 1312 C C . PHE A 1 166 ? 3.268 48 8.234 1 95.06 166 PHE A C 1
ATOM 1314 O O . PHE A 1 166 ? 4.215 48.438 7.578 1 95.06 166 PHE A O 1
ATOM 1321 N N . GLU A 1 167 ? 2.055 48.281 8.062 1 91.88 167 GLU A N 1
ATOM 1322 C CA . GLU A 1 167 ? 1.728 49.344 7.117 1 91.88 167 GLU A CA 1
ATOM 1323 C C . GLU A 1 167 ? 2.281 50.688 7.586 1 91.88 167 GLU A C 1
ATOM 1325 O O . GLU A 1 167 ? 2.23 51 8.773 1 91.88 167 GLU A O 1
ATOM 1330 N N . THR A 1 168 ? 2.883 51.531 6.668 1 92.44 168 THR A N 1
ATOM 1331 C CA . THR A 1 168 ? 3.457 52.812 6.992 1 92.44 168 THR A CA 1
ATOM 1332 C C . THR A 1 168 ? 2.809 53.938 6.16 1 92.44 168 THR A C 1
ATOM 1334 O O . THR A 1 168 ? 3.496 54.812 5.641 1 92.44 168 THR A O 1
ATOM 1337 N N . GLY A 1 169 ? 1.494 53.844 6.016 1 88.25 169 GLY A N 1
ATOM 1338 C CA . GLY A 1 169 ? 0.764 54.875 5.266 1 88.25 169 GLY A CA 1
ATOM 1339 C C . GLY A 1 169 ? 0.566 54.5 3.807 1 88.25 169 GLY A C 1
ATOM 1340 O O . GLY A 1 169 ? 0.695 53.312 3.432 1 88.25 169 GLY A O 1
ATOM 1341 N N . ASP A 1 170 ? 0.161 55.469 3.02 1 87.88 170 ASP A N 1
ATOM 1342 C CA . ASP A 1 170 ? -0.091 55.25 1.602 1 87.88 170 ASP A CA 1
ATOM 1343 C C . ASP A 1 170 ? 1.217 55.094 0.828 1 87.88 170 ASP A C 1
ATOM 1345 O O . ASP A 1 170 ? 2.273 54.875 1.423 1 87.88 170 ASP A O 1
ATOM 1349 N N . ASP A 1 171 ? 1.148 55.188 -0.43 1 85.81 171 ASP A N 1
ATOM 1350 C CA . ASP A 1 171 ? 2.305 54.969 -1.289 1 85.81 171 ASP A CA 1
ATOM 1351 C C . ASP A 1 171 ? 3.387 56 -1.05 1 85.81 171 ASP A C 1
ATOM 1353 O O . ASP A 1 171 ? 4.566 55.781 -1.314 1 85.81 171 ASP A O 1
ATOM 1357 N N . ASN A 1 172 ? 2.949 57.094 -0.428 1 85.31 172 ASN A N 1
ATOM 1358 C CA . ASN A 1 172 ? 3.896 58.188 -0.175 1 85.31 172 ASN A CA 1
ATOM 1359 C C . ASN A 1 172 ? 4.328 58.219 1.288 1 85.31 172 ASN A C 1
ATOM 1361 O O . ASN A 1 172 ? 4.984 59.188 1.723 1 85.31 172 ASN A O 1
ATOM 1365 N N . GLY A 1 173 ? 3.904 57.188 2.023 1 87.12 173 GLY A N 1
ATOM 1366 C CA . GLY A 1 173 ? 4.281 57.094 3.426 1 87.12 173 GLY A CA 1
ATOM 1367 C C . GLY A 1 173 ? 3.5 58.062 4.312 1 87.12 173 GLY A C 1
ATOM 1368 O O . GLY A 1 173 ? 3.969 58.438 5.387 1 87.12 173 GLY A O 1
ATOM 1369 N N . LYS A 1 174 ? 2.34 58.5 3.859 1 90.94 174 LYS A N 1
ATOM 1370 C CA . LYS A 1 174 ? 1.548 59.5 4.602 1 90.94 174 LYS A CA 1
ATOM 1371 C C . LYS A 1 174 ? 0.235 58.875 5.086 1 90.94 174 LYS A C 1
ATOM 1373 O O . LYS A 1 174 ? -0.269 57.938 4.488 1 90.94 174 LYS A O 1
ATOM 1378 N N . VAL A 1 175 ? -0.241 59.406 6.203 1 90.06 175 VAL A N 1
ATOM 1379 C CA . VAL A 1 175 ? -1.514 58.969 6.777 1 90.06 175 VAL A CA 1
ATOM 1380 C C . VAL A 1 175 ? -2.502 60.125 6.758 1 90.06 175 VAL A C 1
ATOM 1382 O O . VAL A 1 175 ? -2.111 61.312 6.93 1 90.06 175 VAL A O 1
ATOM 1385 N N . THR A 1 176 ? -3.73 59.906 6.535 1 86.88 176 THR A N 1
ATOM 1386 C CA . THR A 1 176 ? -4.77 60.938 6.527 1 86.88 176 THR A CA 1
ATOM 1387 C C . THR A 1 176 ? -5.285 61.188 7.941 1 86.88 176 THR A C 1
ATOM 1389 O O . THR A 1 176 ? -5.777 60.281 8.602 1 86.88 176 THR A O 1
ATOM 1392 N N . LYS A 1 177 ? -5.258 62.469 8.391 1 82.44 177 LYS A N 1
ATOM 1393 C CA . LYS A 1 177 ? -5.727 62.844 9.719 1 82.44 177 LYS A CA 1
ATOM 1394 C C . LYS A 1 177 ? -7.238 63.031 9.734 1 82.44 177 LYS A C 1
ATOM 1396 O O . LYS A 1 177 ? -7.898 62.906 8.703 1 82.44 177 LYS A O 1
ATOM 1401 N N . ARG A 1 178 ? -7.723 63.25 10.898 1 78.5 178 ARG A N 1
ATOM 1402 C CA . ARG A 1 178 ? -9.156 63.406 11.086 1 78.5 178 ARG A CA 1
ATOM 1403 C C . ARG A 1 178 ? -9.68 64.625 10.281 1 78.5 178 ARG A C 1
ATOM 1405 O O . ARG A 1 178 ? -10.805 64.562 9.781 1 78.5 178 ARG A O 1
ATOM 1412 N N . ASP A 1 179 ? -8.852 65.562 10.094 1 81.12 179 ASP A N 1
ATOM 1413 C CA . ASP A 1 179 ? -9.266 66.812 9.414 1 81.12 179 ASP A CA 1
ATOM 1414 C C . ASP A 1 179 ? -9.055 66.688 7.906 1 81.12 179 ASP A C 1
ATOM 1416 O O . ASP A 1 179 ? -9.281 67.625 7.164 1 81.12 179 ASP A O 1
ATOM 1420 N N . GLY A 1 180 ? -8.602 65.5 7.41 1 83.69 180 GLY A N 1
ATOM 1421 C CA . GLY A 1 180 ? -8.422 65.25 5.988 1 83.69 180 GLY A CA 1
ATOM 1422 C C . GLY A 1 180 ? -7.012 65.562 5.508 1 83.69 180 GLY A C 1
ATOM 1423 O O . GLY A 1 180 ? -6.645 65.188 4.391 1 83.69 180 GLY A O 1
ATOM 1424 N N . SER A 1 181 ? -6.266 66.25 6.32 1 88.5 181 SER A N 1
ATOM 1425 C CA . SER A 1 181 ? -4.891 66.562 5.922 1 88.5 181 SER A CA 1
ATOM 1426 C C . SER A 1 181 ? -4 65.312 6.066 1 88.5 181 SER A C 1
ATOM 1428 O O . SER A 1 181 ? -4.336 64.375 6.793 1 88.5 181 SER A O 1
ATOM 1430 N N . LYS A 1 182 ? -2.9 65.375 5.344 1 89.62 182 LYS A N 1
ATOM 1431 C CA . LYS A 1 182 ? -1.989 64.25 5.367 1 89.62 182 LYS A CA 1
ATOM 1432 C C . LYS A 1 182 ? -0.711 64.562 6.129 1 89.62 182 LYS A C 1
ATOM 1434 O O . LYS A 1 182 ? -0.253 65.688 6.113 1 89.62 182 LYS A O 1
ATOM 1439 N N . GLN A 1 183 ? -0.231 63.625 6.777 1 88.75 183 GLN A N 1
ATOM 1440 C CA . GLN A 1 183 ? 1.009 63.719 7.539 1 88.75 183 GLN A CA 1
ATOM 1441 C C . GLN A 1 183 ? 1.853 62.469 7.414 1 88.75 183 GLN A C 1
ATOM 1443 O O . GLN A 1 183 ? 1.32 61.375 7.168 1 88.75 183 GLN A O 1
ATOM 1448 N N . ASP A 1 184 ? 3.166 62.656 7.484 1 90.5 184 ASP A N 1
ATOM 1449 C CA . ASP A 1 184 ? 4.047 61.5 7.43 1 90.5 184 ASP A CA 1
ATOM 1450 C C . ASP A 1 184 ? 3.719 60.5 8.547 1 90.5 184 ASP A C 1
ATOM 1452 O O . ASP A 1 184 ? 3.416 60.906 9.672 1 90.5 184 ASP A O 1
ATOM 1456 N N . TRP A 1 185 ? 3.842 59.25 8.266 1 91.94 185 TRP A N 1
ATOM 1457 C CA . TRP A 1 185 ? 3.457 58.188 9.18 1 91.94 185 TRP A CA 1
ATOM 1458 C C . TRP A 1 185 ? 4.203 58.312 10.5 1 91.94 185 TRP A C 1
ATOM 1460 O O . TRP A 1 185 ? 3.609 58.156 11.57 1 91.94 185 TRP A O 1
ATOM 1470 N N . LEU A 1 186 ? 5.543 58.531 10.453 1 91.81 186 LEU A N 1
ATOM 1471 C CA . LEU A 1 186 ? 6.336 58.625 11.672 1 91.81 186 LEU A CA 1
ATOM 1472 C C . LEU A 1 186 ? 5.914 59.812 12.531 1 91.81 186 LEU A C 1
ATOM 1474 O O . LEU A 1 186 ? 5.836 59.688 13.758 1 91.81 186 LEU A O 1
ATOM 1478 N N . ASN A 1 187 ? 5.621 60.938 11.945 1 89.5 187 ASN A N 1
ATOM 1479 C CA . ASN A 1 187 ? 5.125 62.094 12.656 1 89.5 187 ASN A CA 1
ATOM 1480 C C . ASN A 1 187 ? 3.771 61.844 13.312 1 89.5 187 ASN A C 1
ATOM 1482 O O . ASN A 1 187 ? 3.562 62.156 14.477 1 89.5 187 ASN A O 1
ATOM 1486 N N . TYR A 1 188 ? 3.021 61.25 12.547 1 87.88 188 TYR A N 1
ATOM 1487 C CA . TYR A 1 188 ? 1.665 60.969 13 1 87.88 188 TYR A CA 1
ATOM 1488 C C . TYR A 1 188 ? 1.682 60.031 14.211 1 87.88 188 TYR A C 1
ATOM 1490 O O . TYR A 1 188 ? 0.868 60.188 15.125 1 87.88 188 TYR A O 1
ATOM 1498 N N . ASN A 1 189 ? 2.639 59.188 14.312 1 88.94 189 ASN A N 1
ATOM 1499 C CA . ASN A 1 189 ? 2.604 58.125 15.312 1 88.94 189 ASN A CA 1
ATOM 1500 C C . ASN A 1 189 ? 3.514 58.438 16.5 1 88.94 189 ASN A C 1
ATOM 1502 O O . ASN A 1 189 ? 3.32 57.906 17.594 1 88.94 189 ASN A O 1
ATOM 1506 N N . PHE A 1 190 ? 4.555 59.312 16.312 1 90.19 190 PHE A N 1
ATOM 1507 C CA . PHE A 1 190 ? 5.547 59.375 17.375 1 90.19 190 PHE A CA 1
ATOM 1508 C C . PHE A 1 190 ? 5.848 60.812 17.75 1 90.19 190 PHE A C 1
ATOM 1510 O O . PHE A 1 190 ? 6.449 61.094 18.781 1 90.19 190 PHE A O 1
ATOM 1517 N N . GLU A 1 191 ? 5.453 61.75 16.922 1 87.81 191 GLU A N 1
ATOM 1518 C CA . GLU A 1 191 ? 5.816 63.125 17.203 1 87.81 191 GLU A CA 1
ATOM 1519 C C . GLU A 1 191 ? 4.91 63.719 18.281 1 87.81 191 GLU A C 1
ATOM 1521 O O . GLU A 1 191 ? 3.686 63.688 18.172 1 87.81 191 GLU A O 1
ATOM 1526 N N . GLY A 1 192 ? 5.516 64.188 19.328 1 85 192 GLY A N 1
ATOM 1527 C CA . GLY A 1 192 ? 4.793 64.938 20.344 1 85 192 GLY A CA 1
ATOM 1528 C C . GLY A 1 192 ? 4.086 64.062 21.344 1 85 192 GLY A C 1
ATOM 1529 O O . GLY A 1 192 ? 3.244 64.562 22.125 1 85 192 GLY A O 1
ATOM 1530 N N . TYR A 1 193 ? 4.344 62.875 21.359 1 87 193 TYR A N 1
ATOM 1531 C CA . TYR A 1 193 ? 3.689 61.938 22.281 1 87 193 TYR A CA 1
ATOM 1532 C C . TYR A 1 193 ? 4.559 61.688 23.516 1 87 193 TYR A C 1
ATOM 1534 O O . TYR A 1 193 ? 5.785 61.656 23.406 1 87 193 TYR A O 1
ATOM 1542 N N . PRO A 1 194 ? 3.889 61.438 24.641 1 87.44 194 PRO A N 1
ATOM 1543 C CA . PRO A 1 194 ? 4.648 61.156 25.859 1 87.44 194 PRO A CA 1
ATOM 1544 C C . PRO A 1 194 ? 5.465 59.875 25.75 1 87.44 194 PRO A C 1
ATOM 1546 O O . PRO A 1 194 ? 5.129 59 24.969 1 87.44 194 PRO A O 1
ATOM 1549 N N . LEU A 1 195 ? 6.484 59.781 26.562 1 88.06 195 LEU A N 1
ATOM 1550 C CA . LEU A 1 195 ? 7.434 58.688 26.562 1 88.06 195 LEU A CA 1
ATOM 1551 C C . LEU A 1 195 ? 6.707 57.344 26.719 1 88.06 195 LEU A C 1
ATOM 1553 O O . LEU A 1 195 ? 7 56.406 26 1 88.06 195 LEU A O 1
ATOM 1557 N N . VAL A 1 196 ? 5.727 57.219 27.578 1 88.44 196 VAL A N 1
ATOM 1558 C CA . VAL A 1 196 ? 5.039 55.969 27.859 1 88.44 196 VAL A CA 1
ATOM 1559 C C . VAL A 1 196 ? 4.199 55.562 26.656 1 88.44 196 VAL A C 1
ATOM 1561 O O . VAL A 1 196 ? 4.066 54.375 26.359 1 88.44 196 VAL A O 1
ATOM 1564 N N . ALA A 1 197 ? 3.559 56.5 25.953 1 89.25 197 ALA A N 1
ATOM 1565 C CA . ALA A 1 197 ? 2.779 56.219 24.75 1 89.25 197 ALA A CA 1
ATOM 1566 C C . ALA A 1 197 ? 3.668 55.656 23.641 1 89.25 197 ALA A C 1
ATOM 1568 O O . ALA A 1 197 ? 3.309 54.688 22.969 1 89.25 197 ALA A O 1
ATOM 1569 N N . SER A 1 198 ? 4.809 56.344 23.453 1 92.06 198 SER A N 1
ATOM 1570 C CA . SER A 1 198 ? 5.762 55.875 22.438 1 92.06 198 SER A CA 1
ATOM 1571 C C . SER A 1 198 ? 6.32 54.5 22.781 1 92.06 198 SER A C 1
ATOM 1573 O O . SER A 1 198 ? 6.477 53.656 21.906 1 92.06 198 SER A O 1
ATOM 1575 N N . LEU A 1 199 ? 6.629 54.312 24.078 1 92.94 199 LEU A N 1
ATOM 1576 C CA . LEU A 1 199 ? 7.098 53.031 24.562 1 92.94 199 LEU A CA 1
ATOM 1577 C C . LEU A 1 199 ? 6.086 51.938 24.234 1 92.94 199 LEU A C 1
ATOM 1579 O O . LEU A 1 199 ? 6.457 50.875 23.734 1 92.94 199 LEU A O 1
ATOM 1583 N N . THR A 1 200 ? 4.844 52.156 24.484 1 93.25 200 THR A N 1
ATOM 1584 C CA . THR A 1 200 ? 3.773 51.188 24.25 1 93.25 200 THR A CA 1
ATOM 1585 C C . THR A 1 200 ? 3.623 50.906 22.766 1 93.25 200 THR A C 1
ATOM 1587 O O . THR A 1 200 ? 3.373 49.75 22.375 1 93.25 200 THR A O 1
ATOM 1590 N N . LYS A 1 201 ? 3.727 51.906 21.938 1 93.25 201 LYS A N 1
ATOM 1591 C CA . LYS A 1 201 ? 3.635 51.75 20.484 1 93.25 201 LYS A CA 1
ATOM 1592 C C . LYS A 1 201 ? 4.758 50.844 19.969 1 93.25 201 LYS A C 1
ATOM 1594 O O . LYS A 1 201 ? 4.535 50 19.109 1 93.25 201 LYS A O 1
ATOM 1599 N N . ILE A 1 202 ? 5.961 51.062 20.469 1 95.81 202 ILE A N 1
ATOM 1600 C CA . ILE A 1 202 ? 7.094 50.219 20.078 1 95.81 202 ILE A CA 1
ATOM 1601 C C . ILE A 1 202 ? 6.887 48.812 20.562 1 95.81 202 ILE A C 1
ATOM 1603 O O . ILE A 1 202 ? 7.164 47.844 19.844 1 95.81 202 ILE A O 1
ATOM 1607 N N . THR A 1 203 ? 6.387 48.625 21.797 1 96.12 203 THR A N 1
ATOM 1608 C CA . THR A 1 203 ? 6.078 47.312 22.328 1 96.12 203 THR A CA 1
ATOM 1609 C C . THR A 1 203 ? 5.023 46.625 21.469 1 96.12 203 THR A C 1
ATOM 1611 O O . THR A 1 203 ? 5.078 45.406 21.281 1 96.12 203 THR A O 1
ATOM 1614 N N . SER A 1 204 ? 4.062 47.406 21 1 95.5 204 SER A N 1
ATOM 1615 C CA . SER A 1 204 ? 3.043 46.875 20.109 1 95.5 204 SER A CA 1
ATOM 1616 C C . SER A 1 204 ? 3.656 46.375 18.797 1 95.5 204 SER A C 1
ATOM 1618 O O . SER A 1 204 ? 3.254 45.344 18.281 1 95.5 204 SER A O 1
ATOM 1620 N N . LEU A 1 205 ? 4.586 47.125 18.266 1 96 205 LEU A N 1
ATOM 1621 C CA . LEU A 1 205 ? 5.305 46.688 17.078 1 96 205 LEU A CA 1
ATOM 1622 C C . LEU A 1 205 ? 6.035 45.375 17.328 1 96 205 LEU A C 1
ATOM 1624 O O . LEU A 1 205 ? 6.074 44.5 16.469 1 96 205 LEU A O 1
ATOM 1628 N N . GLN A 1 206 ? 6.645 45.281 18.5 1 97.56 206 GLN A N 1
ATOM 1629 C CA . GLN A 1 206 ? 7.301 44.062 18.891 1 97.56 206 GLN A CA 1
ATOM 1630 C C . GLN A 1 206 ? 6.305 42.906 18.938 1 97.56 206 GLN A C 1
ATOM 1632 O O . GLN A 1 206 ? 6.629 41.781 18.531 1 97.56 206 GLN A O 1
ATOM 1637 N N . ALA A 1 207 ? 5.125 43.156 19.422 1 95.88 207 ALA A N 1
ATOM 1638 C CA . ALA A 1 207 ? 4.074 42.125 19.453 1 95.88 207 ALA A CA 1
ATOM 1639 C C . ALA A 1 207 ? 3.705 41.688 18.047 1 95.88 207 ALA A C 1
ATOM 1641 O O . ALA A 1 207 ? 3.455 40.5 17.797 1 95.88 207 ALA A O 1
ATOM 1642 N N . ASP A 1 208 ? 3.637 42.656 17.125 1 96.56 208 ASP A N 1
ATOM 1643 C CA . ASP A 1 208 ? 3.352 42.344 15.734 1 96.56 208 ASP A CA 1
ATOM 1644 C C . ASP A 1 208 ? 4.426 41.438 15.141 1 96.56 208 ASP A C 1
ATOM 1646 O O . ASP A 1 208 ? 4.121 40.531 14.352 1 96.56 208 ASP A O 1
ATOM 1650 N N . ILE A 1 209 ? 5.637 41.719 15.5 1 97.75 209 ILE A N 1
ATOM 1651 C CA . ILE A 1 209 ? 6.746 40.875 15.023 1 97.75 209 ILE A CA 1
ATOM 1652 C C . ILE A 1 209 ? 6.559 39.438 15.5 1 97.75 209 ILE A C 1
ATOM 1654 O O . ILE A 1 209 ? 6.645 38.5 14.703 1 97.75 209 ILE A O 1
ATOM 1658 N N . LYS A 1 210 ? 6.309 39.312 16.797 1 96.88 210 LYS A N 1
ATOM 1659 C CA . LYS A 1 210 ? 6.16 37.969 17.375 1 96.88 210 LYS A CA 1
ATOM 1660 C C . LYS A 1 210 ? 4.934 37.25 16.812 1 96.88 210 LYS A C 1
ATOM 1662 O O . LYS A 1 210 ? 4.973 36.062 16.547 1 96.88 210 LYS A O 1
ATOM 1667 N N . ALA A 1 211 ? 3.863 38 16.609 1 94.19 211 ALA A N 1
ATOM 1668 C CA . ALA A 1 211 ? 2.662 37.406 16 1 94.19 211 ALA A CA 1
ATOM 1669 C C . ALA A 1 211 ? 2.924 37 14.562 1 94.19 211 ALA A C 1
ATOM 1671 O O . ALA A 1 211 ? 2.426 35.938 14.125 1 94.19 211 ALA A O 1
ATOM 1672 N N . THR A 1 212 ? 3.627 37.812 13.867 1 95.94 212 THR A N 1
ATOM 1673 C CA . THR A 1 212 ? 3.984 37.469 12.492 1 95.94 212 THR A CA 1
ATOM 1674 C C . THR A 1 212 ? 4.816 36.188 12.438 1 95.94 212 THR A C 1
ATOM 1676 O O . THR A 1 212 ? 4.566 35.312 11.609 1 95.94 212 THR A O 1
ATOM 1679 N N . GLU A 1 213 ? 5.816 36.125 13.281 1 95.75 213 GLU A N 1
ATOM 1680 C CA . GLU A 1 213 ? 6.641 34.938 13.383 1 95.75 213 GLU A CA 1
ATOM 1681 C C . GLU A 1 213 ? 5.789 33.688 13.672 1 95.75 213 GLU A C 1
ATOM 1683 O O . GLU A 1 213 ? 5.941 32.656 13.023 1 95.75 213 GLU A O 1
ATOM 1688 N N . GLU A 1 214 ? 4.949 33.781 14.609 1 93.81 214 GLU A N 1
ATOM 1689 C CA . GLU A 1 214 ? 4.07 32.688 15 1 93.81 214 GLU A CA 1
ATOM 1690 C C . GLU A 1 214 ? 3.197 32.25 13.828 1 93.81 214 GLU A C 1
ATOM 1692 O O . GLU A 1 214 ? 3.096 31.047 13.547 1 93.81 214 GLU A O 1
ATOM 1697 N N . ASP A 1 215 ? 2.553 33.219 13.141 1 93.25 215 ASP A N 1
ATOM 1698 C CA . ASP A 1 215 ? 1.676 32.938 12.016 1 93.25 215 ASP A CA 1
ATOM 1699 C C . ASP A 1 215 ? 2.438 32.219 10.898 1 93.25 215 ASP A C 1
ATOM 1701 O O . ASP A 1 215 ? 1.936 31.266 10.305 1 93.25 215 ASP A O 1
ATOM 1705 N N . ALA A 1 216 ? 3.562 32.719 10.625 1 93.56 216 ALA A N 1
ATOM 1706 C CA . ALA A 1 216 ? 4.371 32.125 9.547 1 93.56 216 ALA A CA 1
ATOM 1707 C C . ALA A 1 216 ? 4.777 30.703 9.867 1 93.56 216 ALA A C 1
ATOM 1709 O O . ALA A 1 216 ? 4.629 29.812 9.031 1 93.56 216 ALA A O 1
ATOM 1710 N N . LEU A 1 217 ? 5.309 30.469 11.055 1 92.5 217 LEU A N 1
ATOM 1711 C CA . LEU A 1 217 ? 5.777 29.156 11.453 1 92.5 217 LEU A CA 1
ATOM 1712 C C . LEU A 1 217 ? 4.637 28.141 11.438 1 92.5 217 LEU A C 1
ATOM 1714 O O . LEU A 1 217 ? 4.777 27.047 10.875 1 92.5 217 LEU A O 1
ATOM 1718 N N . LYS A 1 218 ? 3.508 28.5 12.008 1 89.88 218 LYS A N 1
ATOM 1719 C CA . LYS A 1 218 ? 2.357 27.609 12.062 1 89.88 218 LYS A CA 1
ATOM 1720 C C . LYS A 1 218 ? 1.819 27.312 10.664 1 89.88 218 LYS A C 1
ATOM 1722 O O . LYS A 1 218 ? 1.471 26.172 10.352 1 89.88 218 LYS A O 1
ATOM 1727 N N . ALA A 1 219 ? 1.739 28.359 9.867 1 90.69 219 ALA A N 1
ATOM 1728 C CA . ALA A 1 219 ? 1.228 28.188 8.508 1 90.69 219 ALA A CA 1
ATOM 1729 C C . ALA A 1 219 ? 2.158 27.297 7.676 1 90.69 219 ALA A C 1
ATOM 1731 O O . ALA A 1 219 ? 1.7 26.5 6.871 1 90.69 219 ALA A O 1
ATOM 1732 N N . MET A 1 220 ? 3.436 27.453 7.809 1 90.75 220 MET A N 1
ATOM 1733 C CA . MET A 1 220 ? 4.41 26.656 7.074 1 90.75 220 MET A CA 1
ATOM 1734 C C . MET A 1 220 ? 4.297 25.172 7.453 1 90.75 220 MET A C 1
ATOM 1736 O O . MET A 1 220 ? 4.297 24.312 6.578 1 90.75 220 MET A O 1
ATOM 1740 N N . LEU A 1 221 ? 4.27 24.906 8.727 1 89.94 221 LEU A N 1
ATOM 1741 C CA . LEU A 1 221 ? 4.133 23.516 9.164 1 89.94 221 LEU A CA 1
ATOM 1742 C C . LEU A 1 221 ? 2.814 22.922 8.68 1 89.94 221 LEU A C 1
ATOM 1744 O O . LEU A 1 221 ? 2.775 21.781 8.227 1 89.94 221 LEU A O 1
ATOM 1748 N N . GLN A 1 222 ? 1.758 23.719 8.852 1 88.19 222 GLN A N 1
ATOM 1749 C CA . GLN A 1 222 ? 0.454 23.266 8.375 1 88.19 222 GLN A CA 1
ATOM 1750 C C . GLN A 1 222 ? 0.492 22.953 6.887 1 88.19 222 GLN A C 1
ATOM 1752 O O . GLN A 1 222 ? -0.091 21.969 6.441 1 88.19 222 GLN A O 1
ATOM 1757 N N . GLY A 1 223 ? 1.091 23.844 6.141 1 86.75 223 GLY A N 1
ATOM 1758 C CA . GLY A 1 223 ? 1.232 23.609 4.715 1 86.75 223 GLY A CA 1
ATOM 1759 C C . GLY A 1 223 ? 1.993 22.328 4.395 1 86.75 223 GLY A C 1
ATOM 1760 O O . GLY A 1 223 ? 1.602 21.578 3.502 1 86.75 223 GLY A O 1
ATOM 1761 N N . GLN A 1 224 ? 3.02 22.141 5.078 1 87 224 GLN A N 1
ATOM 1762 C CA . GLN A 1 224 ? 3.814 20.938 4.875 1 87 224 GLN A CA 1
ATOM 1763 C C . GLN A 1 224 ? 3.008 19.688 5.203 1 87 224 GLN A C 1
ATOM 1765 O O . GLN A 1 224 ? 3.035 18.703 4.453 1 87 224 GLN A O 1
ATOM 1770 N N . LEU A 1 225 ? 2.34 19.672 6.316 1 87.56 225 LEU A N 1
ATOM 1771 C CA . LEU A 1 225 ? 1.523 18.531 6.719 1 87.56 225 LEU A CA 1
ATOM 1772 C C . LEU A 1 225 ? 0.401 18.281 5.719 1 87.56 225 LEU A C 1
ATOM 1774 O O . LEU A 1 225 ? 0.085 17.125 5.402 1 87.56 225 LEU A O 1
ATOM 1778 N N . SER A 1 226 ? -0.172 19.375 5.242 1 86.88 226 SER A N 1
ATOM 1779 C CA . SER A 1 226 ? -1.222 19.266 4.234 1 86.88 226 SER A CA 1
ATOM 1780 C C . SER A 1 226 ? -0.696 18.609 2.959 1 86.88 226 SER A C 1
ATOM 1782 O O . SER A 1 226 ? -1.392 17.812 2.33 1 86.88 226 SER A O 1
ATOM 1784 N N . SER A 1 227 ? 0.46 19 2.588 1 85.62 227 SER A N 1
ATOM 1785 C CA . SER A 1 227 ? 1.07 18.406 1.4 1 85.62 227 SER A CA 1
ATOM 1786 C C . SER A 1 227 ? 1.345 16.922 1.602 1 85.62 227 SER A C 1
ATOM 1788 O O . SER A 1 227 ? 1.238 16.125 0.66 1 85.62 227 SER A O 1
ATOM 1790 N N . GLU A 1 228 ? 1.66 16.547 2.787 1 84.81 228 GLU A N 1
ATOM 1791 C CA . GLU A 1 228 ? 1.974 15.156 3.094 1 84.81 228 GLU A CA 1
ATOM 1792 C C . GLU A 1 228 ? 0.733 14.273 2.984 1 84.81 228 GLU A C 1
ATOM 1794 O O . GLU A 1 228 ? 0.83 13.094 2.625 1 84.81 228 GLU A O 1
ATOM 1799 N N . VAL A 1 229 ? -0.381 14.844 3.281 1 85.56 229 VAL A N 1
ATOM 1800 C CA . VAL A 1 229 ? -1.602 14.047 3.283 1 85.56 229 VAL A CA 1
ATOM 1801 C C . VAL A 1 229 ? -2.264 14.109 1.908 1 85.56 229 VAL A C 1
ATOM 1803 O O . VAL A 1 229 ? -3.285 13.461 1.674 1 85.56 229 VAL A O 1
ATOM 1806 N N . SER A 1 230 ? -1.719 14.859 0.932 1 85.75 230 SER A N 1
ATOM 1807 C CA . SER A 1 230 ? -2.262 14.977 -0.417 1 85.75 230 SER A CA 1
ATOM 1808 C C . SER A 1 230 ? -2.342 13.617 -1.102 1 85.75 230 SER A C 1
ATOM 1810 O O . SER A 1 230 ? -1.413 12.812 -1.007 1 85.75 230 SER A O 1
ATOM 1812 N N . MET A 1 231 ? -3.389 13.414 -1.809 1 86.5 231 MET A N 1
ATOM 1813 C CA . MET A 1 231 ? -3.6 12.133 -2.484 1 86.5 231 MET A CA 1
ATOM 1814 C C . MET A 1 231 ? -2.635 11.977 -3.654 1 86.5 231 MET A C 1
ATOM 1816 O O . MET A 1 231 ? -2.447 10.867 -4.16 1 86.5 231 MET A O 1
ATOM 1820 N N . THR A 1 232 ? -1.973 12.984 -4.066 1 86.19 232 THR A N 1
ATOM 1821 C CA . THR A 1 232 ? -0.978 12.914 -5.133 1 86.19 232 THR A CA 1
ATOM 1822 C C . THR A 1 232 ? 0.238 12.109 -4.68 1 86.19 232 THR A C 1
ATOM 1824 O O . THR A 1 232 ? 1.044 11.672 -5.508 1 86.19 232 THR A O 1
ATOM 1827 N N . ASN A 1 233 ? 0.343 11.898 -3.348 1 86.25 233 ASN A N 1
ATOM 1828 C CA . ASN A 1 233 ? 1.463 11.148 -2.797 1 86.25 233 ASN A CA 1
ATOM 1829 C C . ASN A 1 233 ? 1.111 9.672 -2.615 1 86.25 233 ASN A C 1
ATOM 1831 O O . ASN A 1 233 ? 1.823 8.938 -1.927 1 86.25 233 ASN A O 1
ATOM 1835 N N . TYR A 1 234 ? 0.003 9.32 -3.283 1 86.62 234 TYR A N 1
ATOM 1836 C CA . TYR A 1 234 ? -0.441 7.945 -3.088 1 86.62 234 TYR A CA 1
ATOM 1837 C C . TYR A 1 234 ? -0.612 7.234 -4.426 1 86.62 234 TYR A C 1
ATOM 1839 O O . TYR A 1 234 ? -0.789 7.879 -5.461 1 86.62 234 TYR A O 1
ATOM 1847 N N . THR A 1 235 ? -0.469 5.992 -4.352 1 86.69 235 THR A N 1
ATOM 1848 C CA . THR A 1 235 ? -0.833 5.043 -5.398 1 86.69 235 THR A CA 1
ATOM 1849 C C . THR A 1 235 ? -1.734 3.945 -4.84 1 86.69 235 THR A C 1
ATOM 1851 O O . THR A 1 235 ? -2.293 4.086 -3.752 1 86.69 235 THR A O 1
ATOM 1854 N N . THR A 1 236 ? -1.984 2.99 -5.676 1 89.31 236 THR A N 1
ATOM 1855 C CA . THR A 1 236 ? -2.793 1.882 -5.184 1 89.31 236 THR A CA 1
ATOM 1856 C C . THR A 1 236 ? -2.018 0.57 -5.262 1 89.31 236 THR A C 1
ATOM 1858 O O . THR A 1 236 ? -1.111 0.426 -6.086 1 89.31 236 THR A O 1
ATOM 1861 N N . LEU A 1 237 ? -2.342 -0.187 -4.332 1 86.12 237 LEU A N 1
ATOM 1862 C CA . LEU A 1 237 ? -1.767 -1.527 -4.277 1 86.12 237 LEU A CA 1
ATOM 1863 C C . LEU A 1 237 ? -2.85 -2.574 -4.035 1 86.12 237 LEU A C 1
ATOM 1865 O O . LEU A 1 237 ? -3.932 -2.25 -3.541 1 86.12 237 LEU A O 1
ATOM 1869 N N . LEU A 1 238 ? -2.543 -3.758 -4.469 1 86 238 LEU A N 1
ATOM 1870 C CA . LEU A 1 238 ? -3.461 -4.871 -4.254 1 86 238 LEU A CA 1
ATOM 1871 C C . LEU A 1 238 ? -3.029 -5.711 -3.055 1 86 238 LEU A C 1
ATOM 1873 O O . LEU A 1 238 ? -1.925 -6.258 -3.041 1 86 238 LEU A O 1
ATOM 1877 N N . GLU A 1 239 ? -3.844 -5.691 -2.061 1 85.81 239 GLU A N 1
ATOM 1878 C CA . GLU A 1 239 ? -3.658 -6.574 -0.912 1 85.81 239 GLU A CA 1
ATOM 1879 C C . GLU A 1 239 ? -4.41 -7.887 -1.098 1 85.81 239 GLU A C 1
ATOM 1881 O O . GLU A 1 239 ? -5.625 -7.887 -1.316 1 85.81 239 GLU A O 1
ATOM 1886 N N . GLN A 1 240 ? -3.682 -8.938 -1.077 1 83.44 240 GLN A N 1
ATOM 1887 C CA . GLN A 1 240 ? -4.324 -10.234 -1.256 1 83.44 240 GLN A CA 1
ATOM 1888 C C . GLN A 1 240 ? -3.84 -11.242 -0.215 1 83.44 240 GLN A C 1
ATOM 1890 O O . GLN A 1 240 ? -2.699 -11.164 0.246 1 83.44 240 GLN A O 1
ATOM 1895 N N . GLU A 1 241 ? -4.719 -12.18 0.07 1 72.5 241 GLU A N 1
ATOM 1896 C CA . GLU A 1 241 ? -4.418 -13.195 1.078 1 72.5 241 GLU A CA 1
ATOM 1897 C C . GLU A 1 241 ? -3.523 -14.289 0.511 1 72.5 241 GLU A C 1
ATOM 1899 O O . GLU A 1 241 ? -2.729 -14.891 1.239 1 72.5 241 GLU A O 1
ATOM 1904 N N . LYS A 1 242 ? -3.744 -14.617 -0.762 1 72.81 242 LYS A N 1
ATOM 1905 C CA . LYS A 1 242 ? -3.008 -15.688 -1.43 1 72.81 242 LYS A CA 1
ATOM 1906 C C . LYS A 1 242 ? -2.223 -15.148 -2.623 1 72.81 242 LYS A C 1
ATOM 1908 O O . LYS A 1 242 ? -2.59 -14.133 -3.207 1 72.81 242 LYS A O 1
ATOM 1913 N N . SER A 1 243 ? -1.13 -15.797 -2.871 1 70.31 243 SER A N 1
ATOM 1914 C CA . SER A 1 243 ? -0.328 -15.391 -4.02 1 70.31 243 SER A CA 1
ATOM 1915 C C . SER A 1 243 ? -1.01 -15.766 -5.332 1 70.31 243 SER A C 1
ATOM 1917 O O . SER A 1 243 ? -0.755 -15.148 -6.367 1 70.31 243 SER A O 1
ATOM 1919 N N . ALA A 1 244 ? -1.819 -16.781 -5.328 1 71.88 244 ALA A N 1
ATOM 1920 C CA . ALA A 1 244 ? -2.561 -17.219 -6.504 1 71.88 244 ALA A CA 1
ATOM 1921 C C . ALA A 1 244 ? -3.902 -17.828 -6.109 1 71.88 244 ALA A C 1
ATOM 1923 O O . ALA A 1 244 ? -4.059 -18.344 -4.996 1 71.88 244 ALA A O 1
ATOM 1924 N N . PHE A 1 245 ? -4.852 -17.703 -7.094 1 77.69 245 PHE A N 1
ATOM 1925 C CA . PHE A 1 245 ? -6.195 -18.219 -6.859 1 77.69 245 PHE A CA 1
ATOM 1926 C C . PHE A 1 245 ? -6.535 -19.312 -7.863 1 77.69 245 PHE A C 1
ATOM 1928 O O . PHE A 1 245 ? -6.004 -19.328 -8.977 1 77.69 245 PHE A O 1
ATOM 1935 N N . TYR A 1 246 ? -7.441 -20.156 -7.348 1 74.75 246 TYR A N 1
ATOM 1936 C CA . TYR A 1 246 ? -7.887 -21.219 -8.25 1 74.75 246 TYR A CA 1
ATOM 1937 C C . TYR A 1 246 ? -9.023 -20.719 -9.141 1 74.75 246 TYR A C 1
ATOM 1939 O O . TYR A 1 246 ? -9.828 -19.891 -8.727 1 74.75 246 TYR A O 1
ATOM 1947 N N . ALA A 1 247 ? -9.047 -21.312 -10.289 1 75.75 247 ALA A N 1
ATOM 1948 C CA . ALA A 1 247 ? -10.125 -20.969 -11.211 1 75.75 247 ALA A CA 1
ATOM 1949 C C . ALA A 1 247 ? -11.484 -21.25 -10.586 1 75.75 247 ALA A C 1
ATOM 1951 O O . ALA A 1 247 ? -11.719 -22.328 -10.023 1 75.75 247 ALA A O 1
ATOM 1952 N N . GLY A 1 248 ? -12.297 -20.234 -10.625 1 77.31 248 GLY A N 1
ATOM 1953 C CA . GLY A 1 248 ? -13.664 -20.391 -10.156 1 77.31 248 GLY A CA 1
ATOM 1954 C C . GLY A 1 248 ? -13.844 -20.016 -8.695 1 77.31 248 GLY A C 1
ATOM 1955 O O . GLY A 1 248 ? -14.969 -19.875 -8.219 1 77.31 248 GLY A O 1
ATOM 1956 N N . GLU A 1 249 ? -12.75 -19.938 -8.055 1 82.5 249 GLU A N 1
ATOM 1957 C CA . GLU A 1 249 ? -12.914 -19.547 -6.656 1 82.5 249 GLU A CA 1
ATOM 1958 C C . GLU A 1 249 ? -13.156 -18.047 -6.516 1 82.5 249 GLU A C 1
ATOM 1960 O O . GLU A 1 249 ? -12.961 -17.297 -7.469 1 82.5 249 GLU A O 1
ATOM 1965 N N . LYS A 1 250 ? -13.586 -17.703 -5.371 1 84.75 250 LYS A N 1
ATOM 1966 C CA . LYS A 1 250 ? -13.773 -16.281 -5.109 1 84.75 250 LYS A CA 1
ATOM 1967 C C . LYS A 1 250 ? -12.438 -15.578 -4.914 1 84.75 250 LYS A C 1
ATOM 1969 O O . LYS A 1 250 ? -11.547 -16.094 -4.238 1 84.75 250 LYS A O 1
ATOM 1974 N N . PHE A 1 251 ? -12.43 -14.539 -5.652 1 87.69 251 PHE A N 1
ATOM 1975 C CA . PHE A 1 251 ? -11.234 -13.727 -5.469 1 87.69 251 PHE A CA 1
ATOM 1976 C C . PHE A 1 251 ? -11.328 -12.906 -4.188 1 87.69 251 PHE A C 1
ATOM 1978 O O . PHE A 1 251 ? -12.359 -12.289 -3.91 1 87.69 251 PHE A O 1
ATOM 1985 N N . ALA A 1 252 ? -10.219 -12.93 -3.393 1 82.31 252 ALA A N 1
ATOM 1986 C CA . ALA A 1 252 ? -10.141 -12.156 -2.158 1 82.31 252 ALA A CA 1
ATOM 1987 C C . ALA A 1 252 ? -9 -11.148 -2.213 1 82.31 252 ALA A C 1
ATOM 1989 O O . ALA A 1 252 ? -7.852 -11.477 -1.897 1 82.31 252 ALA A O 1
ATOM 1990 N N . GLY A 1 253 ? -9.297 -9.969 -2.623 1 89.12 253 GLY A N 1
ATOM 1991 C CA . GLY A 1 253 ? -8.297 -8.914 -2.686 1 89.12 253 GLY A CA 1
ATOM 1992 C C . GLY A 1 253 ? -8.875 -7.535 -2.42 1 89.12 253 GLY A C 1
ATOM 1993 O O . GLY A 1 253 ? -10.055 -7.289 -2.672 1 89.12 253 GLY A O 1
ATOM 1994 N N . ASN A 1 254 ? -8.039 -6.664 -1.837 1 90.75 254 ASN A N 1
ATOM 1995 C CA . ASN A 1 254 ? -8.406 -5.281 -1.541 1 90.75 254 ASN A CA 1
ATOM 1996 C C . ASN A 1 254 ? -7.477 -4.293 -2.238 1 90.75 254 ASN A C 1
ATOM 1998 O O . ASN A 1 254 ? -6.258 -4.473 -2.23 1 90.75 254 ASN A O 1
ATOM 2002 N N . ILE A 1 255 ? -8.117 -3.334 -2.877 1 89.81 255 ILE A N 1
ATOM 2003 C CA . ILE A 1 255 ? -7.312 -2.221 -3.359 1 89.81 255 ILE A CA 1
ATOM 2004 C C . ILE A 1 255 ? -7.105 -1.207 -2.236 1 89.81 255 ILE A C 1
ATOM 2006 O O . ILE A 1 255 ? -8.07 -0.691 -1.67 1 89.81 255 ILE A O 1
ATOM 2010 N N . VAL A 1 256 ? -5.91 -0.993 -1.902 1 89.75 256 VAL A N 1
ATOM 2011 C CA . VAL A 1 256 ? -5.574 -0.099 -0.798 1 89.75 256 VAL A CA 1
ATOM 2012 C C . VAL A 1 256 ? -4.633 0.998 -1.288 1 89.75 256 VAL A C 1
ATOM 2014 O O . VAL A 1 256 ? -4.02 0.87 -2.35 1 89.75 256 VAL A O 1
ATOM 2017 N N . LEU A 1 257 ? -4.613 2.068 -0.554 1 88.69 257 LEU A N 1
ATOM 2018 C CA . LEU A 1 257 ? -3.721 3.17 -0.898 1 88.69 257 LEU A CA 1
ATOM 2019 C C . LEU A 1 257 ? -2.297 2.881 -0.434 1 88.69 257 LEU A C 1
ATOM 2021 O O . LEU A 1 257 ? -2.086 2.451 0.703 1 88.69 257 LEU A O 1
ATOM 2025 N N . GLY A 1 258 ? -1.385 3.004 -1.305 1 87.69 258 GLY A N 1
ATOM 2026 C CA . GLY A 1 258 ? 0.033 2.906 -0.996 1 87.69 258 GLY A CA 1
ATOM 2027 C C . GLY A 1 258 ? 0.76 4.234 -1.108 1 87.69 258 GLY A C 1
ATOM 2028 O O . GLY A 1 258 ? 0.504 5.012 -2.029 1 87.69 258 GLY A O 1
ATOM 2029 N N . ARG A 1 259 ? 1.603 4.441 -0.179 1 86.81 259 ARG A N 1
ATOM 2030 C CA . ARG A 1 259 ? 2.357 5.688 -0.184 1 86.81 259 ARG A CA 1
ATOM 2031 C C . ARG A 1 259 ? 3.463 5.656 -1.234 1 86.81 259 ARG A C 1
ATOM 2033 O O . ARG A 1 259 ? 4.199 4.672 -1.339 1 86.81 259 ARG A O 1
ATOM 2040 N N . LYS A 1 260 ? 3.541 6.762 -2.078 1 81.94 260 LYS A N 1
ATOM 2041 C CA . LYS A 1 260 ? 4.555 6.82 -3.127 1 81.94 260 LYS A CA 1
ATOM 2042 C C . LYS A 1 260 ? 5.605 7.883 -2.818 1 81.94 260 LYS A C 1
ATOM 2044 O O . LYS A 1 260 ? 6.582 8.031 -3.557 1 81.94 260 LYS A O 1
ATOM 2049 N N . ASP A 1 261 ? 5.547 8.453 -1.781 1 81.81 261 ASP A N 1
ATOM 2050 C CA . ASP A 1 261 ? 6.473 9.523 -1.417 1 81.81 261 ASP A CA 1
ATOM 2051 C C . ASP A 1 261 ? 7.871 8.977 -1.149 1 81.81 261 ASP A C 1
ATOM 2053 O O . ASP A 1 261 ? 8.055 8.133 -0.265 1 81.81 261 ASP A O 1
ATOM 2057 N N . ALA A 1 262 ? 8.914 9.531 -1.835 1 80.94 262 ALA A N 1
ATOM 2058 C CA . ALA A 1 262 ? 10.289 9.047 -1.762 1 80.94 262 ALA A CA 1
ATOM 2059 C C . ALA A 1 262 ? 10.961 9.492 -0.464 1 80.94 262 ALA A C 1
ATOM 2061 O O . ALA A 1 262 ? 11.969 8.922 -0.05 1 80.94 262 ALA A O 1
ATOM 2062 N N . THR A 1 263 ? 10.414 10.406 0.198 1 83.5 263 THR A N 1
ATOM 2063 C CA . THR A 1 263 ? 11.094 11.008 1.337 1 83.5 263 THR A CA 1
ATOM 2064 C C . THR A 1 263 ? 10.766 10.258 2.625 1 83.5 263 THR A C 1
ATOM 2066 O O . THR A 1 263 ? 11.414 10.461 3.652 1 83.5 263 THR A O 1
ATOM 2069 N N . THR A 1 264 ? 9.812 9.445 2.586 1 84.56 264 THR A N 1
ATOM 2070 C CA . THR A 1 264 ? 9.461 8.672 3.775 1 84.56 264 THR A CA 1
ATOM 2071 C C . THR A 1 264 ? 10.258 7.371 3.834 1 84.56 264 THR A C 1
ATOM 2073 O O . THR A 1 264 ? 9.82 6.352 3.293 1 84.56 264 THR A O 1
ATOM 2076 N N . LYS A 1 265 ? 11.367 7.406 4.48 1 87.5 265 LYS A N 1
ATOM 2077 C CA . LYS A 1 265 ? 12.234 6.234 4.617 1 87.5 265 LYS A CA 1
ATOM 2078 C C . LYS A 1 265 ? 12.25 5.727 6.055 1 87.5 265 LYS A C 1
ATOM 2080 O O . LYS A 1 265 ? 12.25 6.516 7 1 87.5 265 LYS A O 1
ATOM 2085 N N . PRO A 1 266 ? 12.195 4.43 6.207 1 90.81 266 PRO A N 1
ATOM 2086 C CA . PRO A 1 266 ? 12.289 3.91 7.57 1 90.81 266 PRO A CA 1
ATOM 2087 C C . PRO A 1 266 ? 13.656 4.168 8.203 1 90.81 266 PRO A C 1
ATOM 2089 O O . PRO A 1 266 ? 14.672 4.184 7.508 1 90.81 266 PRO A O 1
ATOM 2092 N N . ASN A 1 267 ? 13.656 4.344 9.508 1 90.38 267 ASN A N 1
ATOM 2093 C CA . ASN A 1 267 ? 14.891 4.547 10.25 1 90.38 267 ASN A CA 1
ATOM 2094 C C . ASN A 1 267 ? 15.578 3.225 10.586 1 90.38 267 ASN A C 1
ATOM 2096 O O . ASN A 1 267 ? 16.797 3.17 10.734 1 90.38 267 ASN A O 1
ATOM 2100 N N . GLU A 1 268 ? 14.812 2.182 10.742 1 92.88 268 GLU A N 1
ATOM 2101 C CA . GLU A 1 268 ? 15.297 0.826 11 1 92.88 268 GLU A CA 1
ATOM 2102 C C . GLU A 1 268 ? 14.461 -0.205 10.242 1 92.88 268 GLU A C 1
ATOM 2104 O O . GLU A 1 268 ? 13.242 -0.069 10.133 1 92.88 268 GLU A O 1
ATOM 2109 N N . VAL A 1 269 ? 15.188 -1.121 9.695 1 94.81 269 VAL A N 1
ATOM 2110 C CA . VAL A 1 269 ? 14.523 -2.197 8.961 1 94.81 269 VAL A CA 1
ATOM 2111 C C . VAL A 1 269 ? 14.828 -3.537 9.625 1 94.81 269 VAL A C 1
ATOM 2113 O O . VAL A 1 269 ? 15.992 -3.936 9.734 1 94.81 269 VAL A O 1
ATOM 2116 N N . ASN A 1 270 ? 13.766 -4.176 10.148 1 96.19 270 ASN A N 1
ATOM 2117 C CA . ASN A 1 270 ? 13.852 -5.508 10.734 1 96.19 270 ASN A CA 1
ATOM 2118 C C . ASN A 1 270 ? 12.984 -6.508 9.984 1 96.19 270 ASN A C 1
ATOM 2120 O O . ASN A 1 270 ? 11.797 -6.668 10.297 1 96.19 270 ASN A O 1
ATOM 2124 N N . LEU A 1 271 ? 13.594 -7.18 9.086 1 96 271 LEU A N 1
ATOM 2125 C CA . LEU A 1 271 ? 12.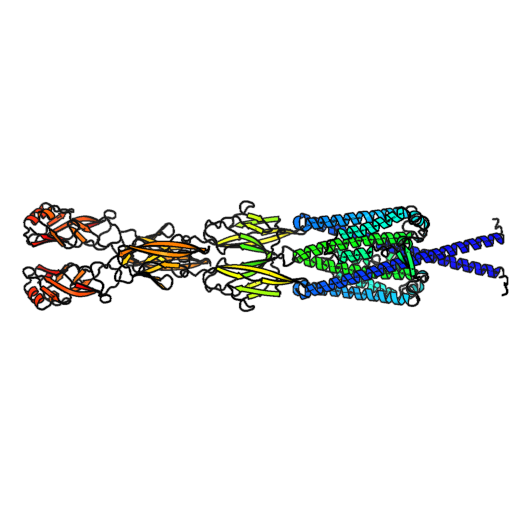828 -8.102 8.258 1 96 271 LEU A CA 1
ATOM 2126 C C . LEU A 1 271 ? 13.469 -9.484 8.25 1 96 271 LEU A C 1
ATOM 2128 O O . LEU A 1 271 ? 14.688 -9.617 8.406 1 96 271 LEU A O 1
ATOM 2132 N N . THR A 1 272 ? 12.641 -10.484 8.117 1 96.69 272 THR A N 1
ATOM 2133 C CA . THR A 1 272 ? 13.078 -11.867 7.922 1 96.69 272 THR A CA 1
ATOM 2134 C C . THR A 1 272 ? 12.391 -12.484 6.707 1 96.69 272 THR A C 1
ATOM 2136 O O . THR A 1 272 ? 11.281 -12.094 6.352 1 96.69 272 THR A O 1
ATOM 2139 N N . LEU A 1 273 ? 13.07 -13.297 6.027 1 94.94 273 LEU A N 1
ATOM 2140 C CA . LEU A 1 273 ? 12.539 -14.133 4.953 1 94.94 273 LEU A CA 1
ATOM 2141 C C . LEU A 1 273 ? 12.578 -15.609 5.336 1 94.94 273 LEU A C 1
ATOM 2143 O O . LEU A 1 273 ? 13.656 -16.203 5.391 1 94.94 273 LEU A O 1
ATOM 2147 N N . ASP A 1 274 ? 11.406 -16.094 5.531 1 92.69 274 ASP A N 1
ATOM 2148 C CA . ASP A 1 274 ? 11.328 -17.484 5.988 1 92.69 274 ASP A CA 1
ATOM 2149 C C . ASP A 1 274 ? 12.211 -17.703 7.215 1 92.69 274 ASP A C 1
ATOM 2151 O O . ASP A 1 274 ? 12.961 -18.672 7.277 1 92.69 274 ASP A O 1
ATOM 2155 N N . GLY A 1 275 ? 12.227 -16.75 8.07 1 92.88 275 GLY A N 1
ATOM 2156 C CA . GLY A 1 275 ? 12.945 -16.875 9.336 1 92.88 275 GLY A CA 1
ATOM 2157 C C . GLY A 1 275 ? 14.359 -16.328 9.266 1 92.88 275 GLY A C 1
ATOM 2158 O O . GLY A 1 275 ? 14.977 -16.062 10.297 1 92.88 275 GLY A O 1
ATOM 2159 N N . ARG A 1 276 ? 14.914 -16.203 8.117 1 94.44 276 ARG A N 1
ATOM 2160 C CA . ARG A 1 276 ? 16.266 -15.68 7.953 1 94.44 276 ARG A CA 1
ATOM 2161 C C . ARG A 1 276 ? 16.266 -14.156 7.961 1 94.44 276 ARG A C 1
ATOM 2163 O O . ARG A 1 276 ? 15.516 -13.523 7.211 1 94.44 276 ARG A O 1
ATOM 2170 N N . LYS A 1 277 ? 17.203 -13.594 8.758 1 95.38 277 LYS A N 1
ATOM 2171 C CA . LYS A 1 277 ? 17.281 -12.141 8.852 1 95.38 277 LYS A CA 1
ATOM 2172 C C . LYS A 1 277 ? 17.828 -11.531 7.57 1 95.38 277 LYS A C 1
ATOM 2174 O O . LYS A 1 277 ? 18.797 -12.047 7.004 1 95.38 277 LYS A O 1
ATOM 2179 N N . LEU A 1 278 ? 17.203 -10.508 7.172 1 95.88 278 LEU A N 1
ATOM 2180 C CA . LEU A 1 278 ? 17.656 -9.82 5.965 1 95.88 278 LEU A CA 1
ATOM 2181 C C . LEU A 1 278 ? 18.578 -8.664 6.312 1 95.88 278 LEU A C 1
ATOM 2183 O O . LEU A 1 278 ? 18.391 -7.98 7.32 1 95.88 278 LEU A O 1
ATOM 2187 N N . SER A 1 279 ? 19.516 -8.43 5.457 1 95.44 279 SER A N 1
ATOM 2188 C CA . SER A 1 279 ? 20.5 -7.379 5.688 1 95.44 279 SER A CA 1
ATOM 2189 C C . SER A 1 279 ? 20.469 -6.344 4.57 1 95.44 279 SER A C 1
ATOM 2191 O O . SER A 1 279 ? 20.312 -6.695 3.396 1 95.44 279 SER A O 1
ATOM 2193 N N . GLU A 1 280 ? 20.719 -5.113 4.969 1 93.81 280 GLU A N 1
ATOM 2194 C CA . GLU A 1 280 ? 20.75 -4.031 3.99 1 93.81 280 GLU A CA 1
ATOM 2195 C C . GLU A 1 280 ? 21.938 -4.176 3.047 1 93.81 280 GLU A C 1
ATOM 2197 O O . GLU A 1 280 ? 23.047 -4.477 3.484 1 93.81 280 GLU A O 1
ATOM 2202 N N . GLY A 1 281 ? 21.766 -3.918 1.758 1 92.25 281 GLY A N 1
ATOM 2203 C CA . GLY A 1 281 ? 22.812 -4.031 0.761 1 92.25 281 GLY A CA 1
ATOM 2204 C C . GLY A 1 281 ? 22.812 -5.363 0.035 1 92.25 281 GLY A C 1
ATOM 2205 O O . GLY A 1 281 ? 22.891 -5.406 -1.195 1 92.25 281 GLY A O 1
ATOM 2206 N N . THR A 1 282 ? 22.609 -6.438 0.79 1 92.38 282 THR A N 1
ATOM 2207 C CA . THR A 1 282 ? 22.656 -7.77 0.2 1 92.38 282 THR A CA 1
ATOM 2208 C C . THR A 1 282 ? 21.25 -8.281 -0.103 1 92.38 282 THR A C 1
ATOM 2210 O O . THR A 1 282 ? 21.016 -8.859 -1.166 1 92.38 282 THR A O 1
ATOM 2213 N N . ASP A 1 283 ? 20.391 -7.969 0.886 1 95.12 283 ASP A N 1
ATOM 2214 C CA . ASP A 1 283 ? 19.062 -8.57 0.765 1 95.12 283 ASP A CA 1
ATOM 2215 C C . ASP A 1 283 ? 18.016 -7.523 0.388 1 95.12 283 ASP A C 1
ATOM 2217 O O . ASP A 1 283 ? 16.938 -7.863 -0.112 1 95.12 283 ASP A O 1
ATOM 2221 N N . TYR A 1 284 ? 18.344 -6.27 0.776 1 94.88 284 TYR A N 1
ATOM 2222 C CA . TYR A 1 284 ? 17.422 -5.199 0.392 1 94.88 284 TYR A CA 1
ATOM 2223 C C . TYR A 1 284 ? 18.156 -3.863 0.309 1 94.88 284 TYR A C 1
ATOM 2225 O O . TYR A 1 284 ? 19.266 -3.723 0.818 1 94.88 284 TYR A O 1
ATOM 2233 N N . VAL A 1 285 ? 17.625 -2.973 -0.411 1 94.44 285 VAL A N 1
ATOM 2234 C CA . VAL A 1 285 ? 18.078 -1.592 -0.496 1 94.44 285 VAL A CA 1
ATOM 2235 C C . VAL A 1 285 ? 16.906 -0.637 -0.3 1 94.44 285 VAL A C 1
ATOM 2237 O O . VAL A 1 285 ? 15.773 -0.948 -0.681 1 94.44 285 VAL A O 1
ATOM 2240 N N . ILE A 1 286 ? 17.156 0.437 0.394 1 91.44 286 ILE A N 1
ATOM 2241 C CA . ILE A 1 286 ? 16.141 1.464 0.563 1 91.44 286 ILE A CA 1
ATOM 2242 C C . ILE A 1 286 ? 16.25 2.496 -0.556 1 91.44 286 ILE A C 1
ATOM 2244 O O . ILE A 1 286 ? 17.281 3.17 -0.686 1 91.44 286 ILE A O 1
ATOM 2248 N N . GLU A 1 287 ? 15.219 2.488 -1.364 1 87 287 GLU A N 1
ATOM 2249 C CA . GLU A 1 287 ? 15.195 3.402 -2.502 1 87 287 GLU A CA 1
ATOM 2250 C C . GLU A 1 287 ? 13.82 4.035 -2.676 1 87 287 GLU A C 1
ATOM 2252 O O . GLU A 1 287 ? 12.805 3.336 -2.643 1 87 287 GLU A O 1
ATOM 2257 N N . ASP A 1 288 ? 13.758 5.367 -2.875 1 82.69 288 ASP A N 1
ATOM 2258 C CA . ASP A 1 288 ? 12.539 6.102 -3.168 1 82.69 288 ASP A CA 1
ATOM 2259 C C . ASP A 1 288 ? 11.469 5.828 -2.115 1 82.69 288 ASP A C 1
ATOM 2261 O O . ASP A 1 288 ? 10.297 5.602 -2.449 1 82.69 288 ASP A O 1
ATOM 2265 N N . GLY A 1 289 ? 11.938 5.699 -0.901 1 85 289 GLY A N 1
ATOM 2266 C CA . GLY A 1 289 ? 11.008 5.52 0.206 1 85 289 GLY A CA 1
ATOM 2267 C C . GLY A 1 289 ? 10.492 4.098 0.327 1 85 289 GLY A C 1
ATOM 2268 O O . GLY A 1 289 ? 9.586 3.828 1.118 1 85 289 GLY A O 1
ATOM 2269 N N . LYS A 1 290 ? 11.023 3.229 -0.472 1 88.81 290 LYS A N 1
ATOM 2270 C CA . LYS A 1 290 ? 10.609 1.828 -0.462 1 88.81 290 LYS A CA 1
ATOM 2271 C C . LYS A 1 290 ? 11.773 0.916 -0.073 1 88.81 290 LYS A C 1
ATOM 2273 O O . LYS A 1 290 ? 12.938 1.299 -0.193 1 88.81 290 LYS A O 1
ATOM 2278 N N . VAL A 1 291 ? 11.422 -0.239 0.5 1 92.88 291 VAL A N 1
ATOM 2279 C CA . VAL A 1 291 ? 12.414 -1.277 0.748 1 92.88 291 VAL A CA 1
ATOM 2280 C C . VAL A 1 291 ? 12.414 -2.279 -0.405 1 92.88 291 VAL A C 1
ATOM 2282 O O . VAL A 1 291 ? 11.586 -3.189 -0.444 1 92.88 291 VAL A O 1
ATOM 2285 N N . ARG A 1 292 ? 13.32 -2.043 -1.281 1 92.88 292 ARG A N 1
ATOM 2286 C CA . ARG A 1 292 ? 13.43 -2.936 -2.432 1 92.88 292 ARG A CA 1
ATOM 2287 C C . ARG A 1 292 ? 14.203 -4.199 -2.074 1 92.88 292 ARG A C 1
ATOM 2289 O O . ARG A 1 292 ? 15.375 -4.129 -1.693 1 92.88 292 ARG A O 1
ATOM 2296 N N . LEU A 1 293 ? 13.531 -5.289 -2.256 1 93.5 293 LEU A N 1
ATOM 2297 C CA . LEU A 1 293 ? 14.164 -6.562 -1.931 1 93.5 293 LEU A CA 1
ATOM 2298 C C . LEU A 1 293 ? 15.047 -7.043 -3.078 1 93.5 293 LEU A C 1
ATOM 2300 O O . LEU A 1 293 ? 14.688 -6.883 -4.25 1 93.5 293 LEU A O 1
ATOM 2304 N N . THR A 1 294 ? 16.219 -7.531 -2.773 1 91.31 294 THR A N 1
ATOM 2305 C CA . THR A 1 294 ? 17.156 -8.055 -3.768 1 91.31 294 THR A CA 1
ATOM 2306 C C . THR A 1 294 ? 17.438 -9.531 -3.525 1 91.31 294 THR A C 1
ATOM 2308 O O . THR A 1 294 ? 18.5 -10.039 -3.869 1 91.31 294 THR A O 1
ATOM 2311 N N . VAL A 1 295 ? 16.562 -10.195 -3.051 1 91.44 295 VAL A N 1
ATOM 2312 C CA . VAL A 1 295 ? 16.734 -11.602 -2.695 1 91.44 295 VAL A CA 1
ATOM 2313 C C . VAL A 1 295 ? 16.312 -12.484 -3.871 1 91.44 295 VAL A C 1
ATOM 2315 O O . VAL A 1 295 ? 15.719 -12 -4.84 1 91.44 295 VAL A O 1
ATOM 2318 N N . SER A 1 296 ? 16.703 -13.695 -3.846 1 89.62 296 SER A N 1
ATOM 2319 C CA . SER A 1 296 ? 16.266 -14.68 -4.824 1 89.62 296 SER A CA 1
ATOM 2320 C C . SER A 1 296 ? 14.883 -15.234 -4.48 1 89.62 296 SER A C 1
ATOM 2322 O O . SER A 1 296 ? 14.477 -15.211 -3.316 1 89.62 296 SER A O 1
ATOM 2324 N N . ALA A 1 297 ? 14.141 -15.695 -5.477 1 86.56 297 ALA A N 1
ATOM 2325 C CA . ALA A 1 297 ? 12.805 -16.234 -5.266 1 86.56 297 ALA A CA 1
ATOM 2326 C C . ALA A 1 297 ? 12.859 -17.547 -4.484 1 86.56 297 ALA A C 1
ATOM 2328 O O . ALA A 1 297 ? 11.867 -17.969 -3.887 1 86.56 297 ALA A O 1
ATOM 2329 N N . GLY A 1 298 ? 14 -18.125 -4.398 1 81.62 298 GLY A N 1
ATOM 2330 C CA . GLY A 1 298 ? 14.156 -19.328 -3.602 1 81.62 298 GLY A CA 1
ATOM 2331 C C . GLY A 1 298 ? 13.516 -20.547 -4.227 1 81.62 298 GLY A C 1
ATOM 2332 O O . GLY A 1 298 ? 13.336 -20.609 -5.445 1 81.62 298 GLY A O 1
ATOM 2333 N N . SER A 1 299 ? 13.289 -21.578 -3.404 1 76.94 299 SER A N 1
ATOM 2334 C CA . SER A 1 299 ? 12.727 -22.844 -3.85 1 76.94 299 SER A CA 1
ATOM 2335 C C . SER A 1 299 ? 11.219 -22.719 -4.066 1 76.94 299 SER A C 1
ATOM 2337 O O . SER A 1 299 ? 10.586 -21.766 -3.602 1 76.94 299 SER A O 1
ATOM 2339 N N . ALA A 1 300 ? 10.711 -23.578 -4.82 1 71.06 300 ALA A N 1
ATOM 2340 C CA . ALA A 1 300 ? 9.273 -23.578 -5.094 1 71.06 300 ALA A CA 1
ATOM 2341 C C . ALA A 1 300 ? 8.469 -23.641 -3.799 1 71.06 300 ALA A C 1
ATOM 2343 O O . ALA A 1 300 ? 8.836 -24.359 -2.869 1 71.06 300 ALA A O 1
ATOM 2344 N N . GLY A 1 301 ? 7.398 -22.859 -3.73 1 71.31 301 GLY A N 1
ATOM 2345 C CA . GLY A 1 301 ? 6.555 -22.75 -2.551 1 71.31 301 GLY A CA 1
ATOM 2346 C C . GLY A 1 301 ? 6.277 -21.312 -2.145 1 71.31 301 GLY A C 1
ATOM 2347 O O . GLY A 1 301 ? 6.664 -20.375 -2.85 1 71.31 301 GLY A O 1
ATOM 2348 N N . ASP A 1 302 ? 5.578 -21.219 -1.013 1 77.62 302 ASP A N 1
ATOM 2349 C CA . ASP A 1 302 ? 5.293 -19.891 -0.475 1 77.62 302 ASP A CA 1
ATOM 2350 C C . ASP A 1 302 ? 6.418 -19.406 0.443 1 77.62 302 ASP A C 1
ATOM 2352 O O . ASP A 1 302 ? 6.969 -20.203 1.215 1 77.62 302 ASP A O 1
ATOM 2356 N N . HIS A 1 303 ? 6.77 -18.25 0.219 1 86 303 HIS A N 1
ATOM 2357 C CA . HIS A 1 303 ? 7.773 -17.609 1.061 1 86 303 HIS A CA 1
ATOM 2358 C C . HIS A 1 303 ? 7.18 -16.438 1.831 1 86 303 HIS A C 1
ATOM 2360 O O . HIS A 1 303 ? 6.348 -15.695 1.301 1 86 303 HIS A O 1
ATOM 2366 N N . LYS A 1 304 ? 7.578 -16.297 3.115 1 90 304 LYS A N 1
ATOM 2367 C CA . LYS A 1 304 ? 6.984 -15.289 3.98 1 90 304 LYS A CA 1
ATOM 2368 C C . LYS A 1 304 ? 8.016 -14.234 4.375 1 90 304 LYS A C 1
ATOM 2370 O O . LYS A 1 304 ? 9.117 -14.57 4.816 1 90 304 LYS A O 1
ATOM 2375 N N . ILE A 1 305 ? 7.684 -13 4.168 1 92.56 305 ILE A N 1
ATOM 2376 C CA . ILE A 1 305 ? 8.461 -11.859 4.652 1 92.56 305 ILE A CA 1
ATOM 2377 C C . ILE A 1 305 ? 7.785 -11.266 5.887 1 92.56 305 ILE A C 1
ATOM 2379 O O . ILE A 1 305 ? 6.633 -10.836 5.828 1 92.56 305 ILE A O 1
ATOM 2383 N N . GLU A 1 306 ? 8.5 -11.305 7.035 1 94.25 306 GLU A N 1
ATOM 2384 C CA . GLU A 1 306 ? 7.926 -10.836 8.297 1 94.25 306 GLU A CA 1
ATOM 2385 C C . GLU A 1 306 ? 8.883 -9.906 9.031 1 94.25 306 GLU A C 1
ATOM 2387 O O . GLU A 1 306 ? 10.094 -9.945 8.789 1 94.25 306 GLU A O 1
ATOM 2392 N N . GLY A 1 307 ? 8.289 -9.047 9.953 1 95.38 307 GLY A N 1
ATOM 2393 C CA . GLY A 1 307 ? 9.062 -8.117 10.758 1 95.38 307 GLY A CA 1
ATOM 2394 C C . GLY A 1 307 ? 8.391 -6.766 10.922 1 95.38 307 GLY A C 1
ATOM 2395 O O . GLY A 1 307 ? 7.184 -6.699 11.156 1 95.38 307 GLY A O 1
ATOM 2396 N N . ASN A 1 308 ? 9.305 -5.734 10.914 1 94.38 308 ASN A N 1
ATOM 2397 C CA . ASN A 1 308 ? 8.742 -4.398 11.07 1 94.38 308 ASN A CA 1
ATOM 2398 C C . ASN A 1 308 ? 9.688 -3.328 10.523 1 94.38 308 ASN A C 1
ATOM 2400 O O . ASN A 1 308 ? 10.883 -3.574 10.367 1 94.38 308 ASN A O 1
ATOM 2404 N N . LEU A 1 309 ? 9.117 -2.309 10.164 1 93.06 309 LEU A N 1
ATOM 2405 C CA . LEU A 1 309 ? 9.82 -1.068 9.859 1 93.06 309 LEU A CA 1
ATOM 2406 C C . LEU A 1 309 ? 9.641 -0.046 10.977 1 93.06 309 LEU A C 1
ATOM 2408 O O . LEU A 1 309 ? 8.539 0.108 11.508 1 93.06 309 LEU A O 1
ATOM 2412 N N . VAL A 1 310 ? 10.719 0.577 11.359 1 92.38 310 VAL A N 1
ATOM 2413 C CA . VAL A 1 310 ? 10.648 1.53 12.461 1 92.38 310 VAL A CA 1
ATOM 2414 C C . VAL A 1 310 ? 10.789 2.953 11.922 1 92.38 310 VAL A C 1
ATOM 2416 O O . VAL A 1 310 ? 11.703 3.242 11.141 1 92.38 310 VAL A O 1
ATOM 2419 N N . PHE A 1 311 ? 9.922 3.791 12.352 1 89 311 PHE A N 1
ATOM 2420 C CA . PHE A 1 311 ? 9.953 5.207 12.008 1 89 311 PHE A CA 1
ATOM 2421 C C . PHE A 1 311 ? 10.008 6.066 13.266 1 89 311 PHE A C 1
ATOM 2423 O O . PHE A 1 311 ? 9.328 5.781 14.25 1 89 311 PHE A O 1
ATOM 2430 N N . MET A 1 312 ? 10.883 7.043 13.297 1 88.19 312 MET A N 1
ATOM 2431 C CA . MET A 1 312 ? 10.922 8.039 14.359 1 88.19 312 MET A CA 1
ATOM 2432 C C . MET A 1 312 ? 10.039 9.242 14.016 1 88.19 312 MET A C 1
ATOM 2434 O O . MET A 1 312 ? 10.258 9.898 13 1 88.19 312 MET A O 1
ATOM 2438 N N . GLN A 1 313 ? 9.039 9.414 14.836 1 82.88 313 GLN A N 1
ATOM 2439 C CA . GLN A 1 313 ? 8.141 10.539 14.625 1 82.88 313 GLN A CA 1
ATOM 2440 C C . GLN A 1 313 ? 7.957 11.344 15.914 1 82.88 313 GLN A C 1
ATOM 2442 O O . GLN A 1 313 ? 7.43 10.828 16.906 1 82.88 313 GLN A O 1
ATOM 2447 N N . ASP A 1 314 ? 8.336 12.57 15.906 1 83.5 314 ASP A N 1
ATOM 2448 C CA . ASP A 1 314 ? 8.195 13.484 17.047 1 83.5 314 ASP A CA 1
ATOM 2449 C C . ASP A 1 314 ? 8.836 12.906 18.297 1 83.5 314 ASP A C 1
ATOM 2451 O O . ASP A 1 314 ? 8.234 12.914 19.375 1 83.5 314 ASP A O 1
ATOM 2455 N N . GLY A 1 315 ? 9.938 12.297 18.062 1 80.81 315 GLY A N 1
ATOM 2456 C CA . GLY A 1 315 ? 10.719 11.766 19.172 1 80.81 315 GLY A CA 1
ATOM 2457 C C . GLY A 1 315 ? 10.25 10.391 19.625 1 80.81 315 GLY A C 1
ATOM 2458 O O . GLY A 1 315 ? 10.82 9.812 20.547 1 80.81 315 GLY A O 1
ATOM 2459 N N . GLU A 1 316 ? 9.234 9.898 19 1 85.75 316 GLU A N 1
ATOM 2460 C CA . GLU A 1 316 ? 8.688 8.602 19.391 1 85.75 316 GLU A CA 1
ATOM 2461 C C . GLU A 1 316 ? 8.961 7.547 18.312 1 85.75 316 GLU A C 1
ATOM 2463 O O . GLU A 1 316 ? 8.898 7.844 17.125 1 85.75 316 GLU A O 1
ATOM 2468 N N . ARG A 1 317 ? 9.234 6.367 18.938 1 89.38 317 ARG A N 1
ATOM 2469 C CA . ARG A 1 317 ? 9.5 5.23 18.062 1 89.38 317 ARG A CA 1
ATOM 2470 C C . ARG A 1 317 ? 8.203 4.523 17.672 1 89.38 317 ARG A C 1
ATOM 2472 O O . ARG A 1 317 ? 7.445 4.09 18.547 1 89.38 317 ARG A O 1
ATOM 2479 N N . THR A 1 318 ? 7.945 4.52 16.344 1 89.31 318 THR A N 1
ATOM 2480 C CA . THR A 1 318 ? 6.738 3.854 15.867 1 89.31 318 THR A CA 1
ATOM 2481 C C . THR A 1 318 ? 7.094 2.678 14.961 1 89.31 318 THR A C 1
ATOM 2483 O O . THR A 1 318 ? 7.867 2.828 14.008 1 89.31 318 THR A O 1
ATOM 2486 N N . GLU A 1 319 ? 6.469 1.548 15.25 1 91.5 319 GLU A N 1
ATOM 2487 C CA . GLU A 1 319 ? 6.746 0.353 14.453 1 91.5 319 GLU A CA 1
ATOM 2488 C C . GLU A 1 319 ? 5.586 0.033 13.516 1 91.5 319 GLU A C 1
ATOM 2490 O O . GLU A 1 319 ? 4.422 0.064 13.922 1 91.5 319 GLU A O 1
ATOM 2495 N N . VAL A 1 320 ? 5.949 -0.167 12.281 1 90.19 320 VAL A N 1
ATOM 2496 C CA . VAL A 1 320 ? 4.977 -0.594 11.281 1 90.19 320 VAL A CA 1
ATOM 2497 C C . VAL A 1 320 ? 5.219 -2.057 10.914 1 90.19 320 VAL A C 1
ATOM 2499 O O . VAL A 1 320 ? 6.285 -2.406 10.406 1 90.19 320 VAL A O 1
ATOM 2502 N N . PRO A 1 321 ? 4.262 -2.928 11.109 1 92.19 321 PRO A N 1
ATOM 2503 C CA . PRO A 1 321 ? 4.469 -4.359 10.883 1 92.19 321 PRO A CA 1
ATOM 2504 C C . PRO A 1 321 ? 4.547 -4.723 9.406 1 92.19 321 PRO A C 1
ATOM 2506 O O . PRO A 1 321 ? 3.912 -4.07 8.57 1 92.19 321 PRO A O 1
ATOM 2509 N N . VAL A 1 322 ? 5.375 -5.711 9.133 1 92.38 322 VAL A N 1
ATOM 2510 C CA . VAL A 1 322 ? 5.508 -6.285 7.801 1 92.38 322 VAL A CA 1
ATOM 2511 C C . VAL A 1 322 ? 5.109 -7.758 7.828 1 92.38 322 VAL A C 1
ATOM 2513 O O . VAL A 1 322 ? 5.625 -8.531 8.641 1 92.38 322 VAL A O 1
ATOM 2516 N N . SER A 1 323 ? 4.133 -8.117 7.09 1 90 323 SER A N 1
ATOM 2517 C CA . SER A 1 323 ? 3.697 -9.5 6.887 1 90 323 SER A CA 1
ATOM 2518 C C . SER A 1 323 ? 3.207 -9.719 5.461 1 90 323 SER A C 1
ATOM 2520 O O . SER A 1 323 ? 2.062 -9.398 5.137 1 90 323 SER A O 1
ATOM 2522 N N . SER A 1 324 ? 4.09 -10.211 4.629 1 88.12 324 SER A N 1
ATOM 2523 C CA . SER A 1 324 ? 3.76 -10.438 3.227 1 88.12 324 SER A CA 1
ATOM 2524 C C . SER A 1 324 ? 4.219 -11.812 2.762 1 88.12 324 SER A C 1
ATOM 2526 O O . SER A 1 324 ? 5.117 -12.406 3.363 1 88.12 324 SER A O 1
ATOM 2528 N N . THR A 1 325 ? 3.568 -12.281 1.77 1 84.06 325 THR A N 1
ATOM 2529 C CA . THR A 1 325 ? 3.896 -13.586 1.203 1 84.06 325 THR A CA 1
ATOM 2530 C C . THR A 1 325 ? 4.031 -13.5 -0.314 1 84.06 325 THR A C 1
ATOM 2532 O O . THR A 1 325 ? 3.32 -12.727 -0.962 1 84.06 325 THR A O 1
ATOM 2535 N N . PHE A 1 326 ? 5.008 -14.234 -0.85 1 84.44 326 PHE A N 1
ATOM 2536 C CA . PHE A 1 326 ? 5.09 -14.391 -2.297 1 84.44 326 PHE A CA 1
ATOM 2537 C C . PHE A 1 326 ? 5.301 -15.852 -2.676 1 84.44 326 PHE A C 1
ATOM 2539 O O . PHE A 1 326 ? 5.742 -16.656 -1.851 1 84.44 326 PHE A O 1
ATOM 2546 N N . ALA A 1 327 ? 5.035 -16.156 -3.912 1 76.44 327 ALA A N 1
ATOM 2547 C CA . ALA A 1 327 ? 5.059 -17.547 -4.359 1 76.44 327 ALA A CA 1
ATOM 2548 C C . ALA A 1 327 ? 6.148 -17.766 -5.41 1 76.44 327 ALA A C 1
ATOM 2550 O O . ALA A 1 327 ? 6.355 -16.922 -6.281 1 76.44 327 ALA A O 1
ATOM 2551 N N . THR A 1 328 ? 6.871 -18.891 -5.215 1 76.5 328 THR A N 1
ATOM 2552 C CA . THR A 1 328 ? 7.836 -19.375 -6.199 1 76.5 328 THR A CA 1
ATOM 2553 C C . THR A 1 328 ? 7.359 -20.672 -6.84 1 76.5 328 THR A C 1
ATOM 2555 O O . THR A 1 328 ? 6.914 -21.578 -6.145 1 76.5 328 THR A O 1
ATOM 2558 N N . ILE A 1 329 ? 7.434 -20.656 -8.156 1 70.94 329 ILE A N 1
ATOM 2559 C CA . ILE A 1 329 ? 6.988 -21.859 -8.875 1 70.94 329 ILE A CA 1
ATOM 2560 C C . ILE A 1 329 ? 8.148 -22.438 -9.672 1 70.94 329 ILE A C 1
ATOM 2562 O O . ILE A 1 329 ? 9.102 -21.734 -10.008 1 70.94 329 ILE A O 1
ATOM 2566 N N . THR A 1 330 ? 8.164 -23.734 -9.836 1 66.69 330 THR A N 1
ATOM 2567 C CA . THR A 1 330 ? 9.203 -24.391 -10.617 1 66.69 330 THR A CA 1
ATOM 2568 C C . THR A 1 330 ? 8.984 -24.172 -12.109 1 66.69 330 THR A C 1
ATOM 2570 O O . THR A 1 330 ? 7.848 -24.219 -12.586 1 66.69 330 THR A O 1
ATOM 2573 N N . LYS A 1 331 ? 10.055 -23.875 -12.82 1 66.06 331 LYS A N 1
ATOM 2574 C CA . LYS A 1 331 ? 9.969 -23.828 -14.273 1 66.06 331 LYS A CA 1
ATOM 2575 C C . LYS A 1 331 ? 9.742 -25.219 -14.867 1 66.06 331 LYS A C 1
ATOM 2577 O O . LYS A 1 331 ? 10.5 -26.141 -14.578 1 66.06 331 LYS A O 1
ATOM 2582 N N . PRO A 1 332 ? 8.656 -25.359 -15.594 1 66.56 332 PRO A N 1
ATOM 2583 C CA . PRO A 1 332 ? 8.438 -26.672 -16.188 1 66.56 332 PRO A CA 1
ATOM 2584 C C . PRO A 1 332 ? 9.453 -27.016 -17.281 1 66.56 332 PRO A C 1
ATOM 2586 O O . PRO A 1 332 ? 9.836 -26.141 -18.062 1 66.56 332 PRO A O 1
ATOM 2589 N N . ASN A 1 333 ? 10.188 -28.172 -17.203 1 63.94 333 ASN A N 1
ATOM 2590 C CA . ASN A 1 333 ? 11.203 -28.562 -18.188 1 63.94 333 ASN A CA 1
ATOM 2591 C C . ASN A 1 333 ? 10.625 -29.484 -19.25 1 63.94 333 ASN A C 1
ATOM 2593 O O . ASN A 1 333 ? 11.109 -29.516 -20.375 1 63.94 333 ASN A O 1
ATOM 2597 N N . ALA A 1 334 ? 9.734 -30.375 -18.922 1 69.62 334 ALA A N 1
ATOM 2598 C CA . ALA A 1 334 ? 9.273 -31.328 -19.922 1 69.62 334 ALA A CA 1
ATOM 2599 C C . ALA A 1 334 ? 7.809 -31.703 -19.688 1 69.62 334 ALA A C 1
ATOM 2601 O O . ALA A 1 334 ? 7.34 -31.703 -18.547 1 69.62 334 ALA A O 1
ATOM 2602 N N . ALA A 1 335 ? 7.137 -31.906 -20.812 1 76.06 335 ALA A N 1
ATOM 2603 C CA . ALA A 1 335 ? 5.762 -32.406 -20.766 1 76.06 335 ALA A CA 1
ATOM 2604 C C . ALA A 1 335 ? 5.723 -33.875 -20.422 1 76.06 335 ALA A C 1
ATOM 2606 O O . ALA A 1 335 ? 6.656 -34.625 -20.75 1 76.06 335 ALA A O 1
ATOM 2607 N N . VAL A 1 336 ? 4.812 -34.219 -19.625 1 77.94 336 VAL A N 1
ATOM 2608 C CA . VAL A 1 336 ? 4.539 -35.625 -19.375 1 77.94 336 VAL A CA 1
ATOM 2609 C C . VAL A 1 336 ? 3.426 -36.125 -20.312 1 77.94 336 VAL A C 1
ATOM 2611 O O . VAL A 1 336 ? 2.311 -35.594 -20.281 1 77.94 336 VAL A O 1
ATOM 2614 N N . ILE A 1 337 ? 3.834 -36.938 -21.188 1 82.88 337 ILE A N 1
ATOM 2615 C CA . ILE A 1 337 ? 2.896 -37.5 -22.156 1 82.88 337 ILE A CA 1
ATOM 2616 C C . ILE A 1 337 ? 2.713 -39 -21.891 1 82.88 337 ILE A C 1
ATOM 2618 O O . ILE A 1 337 ? 3.68 -39.781 -21.906 1 82.88 337 ILE A O 1
ATOM 2622 N N . SER A 1 338 ? 1.46 -39.406 -21.641 1 86.88 338 SER A N 1
ATOM 2623 C CA . SER A 1 338 ? 1.17 -40.781 -21.281 1 86.88 338 SER A CA 1
ATOM 2624 C C . SER A 1 338 ? 0.246 -41.438 -22.312 1 86.88 338 SER A C 1
ATOM 2626 O O . SER A 1 338 ? -0.747 -40.844 -22.734 1 86.88 338 SER A O 1
ATOM 2628 N N . ALA A 1 339 ? 0.661 -42.594 -22.766 1 88 339 ALA A N 1
ATOM 2629 C CA . ALA A 1 339 ? -0.261 -43.469 -23.516 1 88 339 ALA A CA 1
ATOM 2630 C C . ALA A 1 339 ? -1.151 -44.25 -22.562 1 88 339 ALA A C 1
ATOM 2632 O O . ALA A 1 339 ? -0.704 -45.219 -21.953 1 88 339 ALA A O 1
ATOM 2633 N N . ASP A 1 340 ? -2.396 -44.031 -22.594 1 86.31 340 ASP A N 1
ATOM 2634 C CA . ASP A 1 340 ? -3.275 -44.469 -21.531 1 86.31 340 ASP A CA 1
ATOM 2635 C C . ASP A 1 340 ? -3.428 -46 -21.562 1 86.31 340 ASP A C 1
ATOM 2637 O O . ASP A 1 340 ? -3.506 -46.656 -20.516 1 86.31 340 ASP A O 1
ATOM 2641 N N . LYS A 1 341 ? -3.561 -46.594 -22.719 1 87.31 341 LYS A N 1
ATOM 2642 C CA . LYS A 1 341 ? -3.754 -48.031 -22.828 1 87.31 341 LYS A CA 1
ATOM 2643 C C . LYS A 1 341 ? -2.443 -48.781 -22.625 1 87.31 341 LYS A C 1
ATOM 2645 O O . LYS A 1 341 ? -2.441 -50 -22.438 1 87.31 341 LYS A O 1
ATOM 2650 N N . MET A 1 342 ? -1.395 -48 -22.578 1 88 342 MET A N 1
ATOM 2651 C CA . MET A 1 342 ? -0.074 -48.594 -22.391 1 88 342 MET A CA 1
ATOM 2652 C C . MET A 1 342 ? 0.383 -48.469 -20.938 1 88 342 MET A C 1
ATOM 2654 O O . MET A 1 342 ? 1.583 -48.5 -20.672 1 88 342 MET A O 1
ATOM 2658 N N . ASN A 1 343 ? -0.631 -48.344 -20.047 1 91.12 343 ASN A N 1
ATOM 2659 C CA . ASN A 1 343 ? -0.32 -48.375 -18.609 1 91.12 343 ASN A CA 1
ATOM 2660 C C . ASN A 1 343 ? -0.002 -49.812 -18.156 1 91.12 343 ASN A C 1
ATOM 2662 O O . ASN A 1 343 ? -0.812 -50.438 -17.484 1 91.12 343 ASN A O 1
ATOM 2666 N N . VAL A 1 344 ? 1.129 -50.25 -18.562 1 92 344 VAL A N 1
ATOM 2667 C CA . VAL A 1 344 ? 1.553 -51.625 -18.281 1 92 344 VAL A CA 1
ATOM 2668 C C . VAL A 1 344 ? 2.977 -51.625 -17.734 1 92 344 VAL A C 1
ATOM 2670 O O . VAL A 1 344 ? 3.822 -50.844 -18.188 1 92 344 VAL A O 1
ATOM 2673 N N . VAL A 1 345 ? 3.156 -52.406 -16.734 1 94.38 345 VAL A N 1
ATOM 2674 C CA . VAL A 1 345 ? 4.492 -52.656 -16.203 1 94.38 345 VAL A CA 1
ATOM 2675 C C . VAL A 1 345 ? 4.801 -54.156 -16.266 1 94.38 345 VAL A C 1
ATOM 2677 O O . VAL A 1 345 ? 3.912 -55 -16.078 1 94.38 345 VAL A O 1
ATOM 2680 N N . TYR A 1 346 ? 6.016 -54.469 -16.578 1 93.38 346 TYR A N 1
ATOM 2681 C CA . TYR A 1 346 ? 6.406 -55.844 -16.766 1 93.38 346 TYR A CA 1
ATOM 2682 C C . TYR A 1 346 ? 7.199 -56.344 -15.562 1 93.38 346 TYR A C 1
ATOM 2684 O O . TYR A 1 346 ? 8.039 -55.625 -15.016 1 93.38 346 TYR A O 1
ATOM 2692 N N . ARG A 1 347 ? 6.898 -57.562 -15.242 1 92.69 347 ARG A N 1
ATOM 2693 C CA . ARG A 1 347 ? 7.719 -58.25 -14.242 1 92.69 347 ARG A CA 1
ATOM 2694 C C . ARG A 1 347 ? 9.062 -58.688 -14.836 1 92.69 347 ARG A C 1
ATOM 2696 O O . ARG A 1 347 ? 9.133 -59.062 -16 1 92.69 347 ARG A O 1
ATOM 2703 N N . GLY A 1 348 ? 10.078 -58.625 -14.016 1 88.69 348 GLY A N 1
ATOM 2704 C CA . GLY A 1 348 ? 11.375 -59.125 -14.453 1 88.69 348 GLY A CA 1
ATOM 2705 C C . GLY A 1 348 ? 12.266 -58.031 -15.023 1 88.69 348 GLY A C 1
ATOM 2706 O O . GLY A 1 348 ? 13.453 -58.25 -15.273 1 88.69 348 GLY A O 1
ATOM 2707 N N . VAL A 1 349 ? 11.672 -56.875 -15.273 1 89.75 349 VAL A N 1
ATOM 2708 C CA . VAL A 1 349 ? 12.445 -55.75 -15.766 1 89.75 349 VAL A CA 1
ATOM 2709 C C . VAL A 1 349 ? 12.102 -54.5 -14.953 1 89.75 349 VAL A C 1
ATOM 2711 O O . VAL A 1 349 ? 11.055 -54.438 -14.305 1 89.75 349 VAL A O 1
ATOM 2714 N N . SER A 1 350 ? 13.047 -53.562 -14.977 1 91.88 350 SER A N 1
ATOM 2715 C CA . SER A 1 350 ? 12.773 -52.281 -14.367 1 91.88 350 SER A CA 1
ATOM 2716 C C . SER A 1 350 ? 11.977 -51.375 -15.312 1 91.88 350 SER A C 1
ATOM 2718 O O . SER A 1 350 ? 12.391 -51.156 -16.453 1 91.88 350 SER A O 1
ATOM 2720 N N . ASN A 1 351 ? 10.844 -51.031 -14.891 1 94.44 351 ASN A N 1
ATOM 2721 C CA . ASN A 1 351 ? 9.977 -50.156 -15.695 1 94.44 351 ASN A CA 1
ATOM 2722 C C . ASN A 1 351 ? 10.156 -48.688 -15.352 1 94.44 351 ASN A C 1
ATOM 2724 O O . ASN A 1 351 ? 9.703 -48.25 -14.305 1 94.44 351 ASN A O 1
ATOM 2728 N N . PRO A 1 352 ? 10.797 -47.875 -16.125 1 93.94 352 PRO A N 1
ATOM 2729 C CA . PRO A 1 352 ? 10.875 -46.438 -15.852 1 93.94 352 PRO A CA 1
ATOM 2730 C C . PRO A 1 352 ? 9.516 -45.719 -15.938 1 93.94 352 PRO A C 1
ATOM 2732 O O . PRO A 1 352 ? 8.766 -45.969 -16.891 1 93.94 352 PRO A O 1
ATOM 2735 N N . ILE A 1 353 ? 9.219 -44.938 -14.922 1 93.12 353 ILE A N 1
ATOM 2736 C CA . ILE A 1 353 ? 7.949 -44.25 -14.836 1 93.12 353 ILE A CA 1
ATOM 2737 C C . ILE A 1 353 ? 8.203 -42.75 -14.609 1 93.12 353 ILE A C 1
ATOM 2739 O O . ILE A 1 353 ? 9.109 -42.375 -13.859 1 93.12 353 ILE A O 1
ATOM 2743 N N . THR A 1 354 ? 7.465 -41.875 -15.289 1 89.25 354 THR A N 1
ATOM 2744 C CA . THR A 1 354 ? 7.477 -40.438 -15.07 1 89.25 354 THR A CA 1
ATOM 2745 C C . THR A 1 354 ? 6.129 -39.938 -14.531 1 89.25 354 THR A C 1
ATOM 2747 O O . THR A 1 354 ? 5.082 -40.281 -15.094 1 89.25 354 THR A O 1
ATOM 2750 N N . ILE A 1 355 ? 6.141 -39.188 -13.453 1 86.94 355 ILE A N 1
ATOM 2751 C CA . ILE A 1 355 ? 4.914 -38.781 -12.781 1 86.94 355 ILE A CA 1
ATOM 2752 C C . ILE A 1 355 ? 4.891 -37.281 -12.633 1 86.94 355 ILE A C 1
ATOM 2754 O O . ILE A 1 355 ? 5.879 -36.656 -12.211 1 86.94 355 ILE A O 1
ATOM 2758 N N . SER A 1 356 ? 3.777 -36.719 -12.969 1 80.69 356 SER A N 1
ATOM 2759 C CA . SER A 1 356 ? 3.586 -35.281 -12.805 1 80.69 356 SER A CA 1
ATOM 2760 C C . SER A 1 356 ? 2.127 -34.938 -12.516 1 80.69 356 SER A C 1
ATOM 2762 O O . SER A 1 356 ? 1.225 -35.688 -12.914 1 80.69 356 SER A O 1
ATOM 2764 N N . ILE A 1 357 ? 1.891 -33.906 -11.711 1 76.62 357 ILE A N 1
ATOM 2765 C CA . ILE A 1 357 ? 0.564 -33.344 -11.492 1 76.62 357 ILE A CA 1
ATOM 2766 C C . ILE A 1 357 ? 0.496 -31.938 -12.094 1 76.62 357 ILE A C 1
ATOM 2768 O O . ILE A 1 357 ? 1.286 -31.062 -11.734 1 76.62 357 ILE A O 1
ATOM 2772 N N . PRO A 1 358 ? -0.512 -31.875 -12.992 1 69.81 358 PRO A N 1
ATOM 2773 C CA . PRO A 1 358 ? -0.612 -30.547 -13.609 1 69.81 358 PRO A CA 1
ATOM 2774 C C . PRO A 1 358 ? -0.723 -29.422 -12.57 1 69.81 358 PRO A C 1
ATOM 2776 O O . PRO A 1 358 ? -1.524 -29.516 -11.641 1 69.81 358 PRO A O 1
ATOM 2779 N N . GLY A 1 359 ? 0.096 -28.391 -12.781 1 68.44 359 GLY A N 1
ATOM 2780 C CA . GLY A 1 359 ? -0.005 -27.219 -11.93 1 68.44 359 GLY A CA 1
ATOM 2781 C C . GLY A 1 359 ? 0.844 -27.312 -10.68 1 68.44 359 GLY A C 1
ATOM 2782 O O . GLY A 1 359 ? 0.953 -26.359 -9.914 1 68.44 359 GLY A O 1
ATOM 2783 N N . ILE A 1 360 ? 1.375 -28.438 -10.391 1 72.62 360 ILE A N 1
ATOM 2784 C CA . ILE A 1 360 ? 2.225 -28.641 -9.219 1 72.62 360 ILE A CA 1
ATOM 2785 C C . ILE A 1 360 ? 3.652 -28.953 -9.664 1 72.62 360 ILE A C 1
ATOM 2787 O O . ILE A 1 360 ? 3.875 -29.844 -10.484 1 72.62 360 ILE A O 1
ATOM 2791 N N . PRO A 1 361 ? 4.543 -28.188 -9.133 1 69.94 361 PRO A N 1
ATOM 2792 C CA . PRO A 1 361 ? 5.934 -28.5 -9.469 1 69.94 361 PRO A CA 1
ATOM 2793 C C . PRO A 1 361 ? 6.332 -29.922 -9.055 1 69.94 361 PRO A C 1
ATOM 2795 O O . PRO A 1 361 ? 5.852 -30.422 -8.031 1 69.94 361 PRO A O 1
ATOM 2798 N N . ASP A 1 362 ? 7.348 -30.469 -9.812 1 70.69 362 ASP A N 1
ATOM 2799 C CA . ASP A 1 362 ? 7.746 -31.859 -9.641 1 70.69 362 ASP A CA 1
ATOM 2800 C C . ASP A 1 362 ? 8.219 -32.125 -8.211 1 70.69 362 ASP A C 1
ATOM 2802 O O . ASP A 1 362 ? 8 -33.219 -7.668 1 70.69 362 ASP A O 1
ATOM 2806 N N . ASN A 1 363 ? 8.844 -31.094 -7.645 1 69.25 363 ASN A N 1
ATOM 2807 C CA . ASN A 1 363 ? 9.414 -31.281 -6.312 1 69.25 363 ASN A CA 1
ATOM 2808 C C . ASN A 1 363 ? 8.328 -31.406 -5.25 1 69.25 363 ASN A C 1
ATOM 2810 O O . ASN A 1 363 ? 8.586 -31.859 -4.141 1 69.25 363 ASN A O 1
ATOM 2814 N N . ASN A 1 364 ? 7.125 -31.031 -5.547 1 72.38 364 ASN A N 1
ATOM 2815 C CA . ASN A 1 364 ? 6.02 -31.125 -4.598 1 72.38 364 ASN A CA 1
ATOM 2816 C C . ASN A 1 364 ? 5.098 -32.281 -4.91 1 72.38 364 ASN A C 1
ATOM 2818 O O . ASN A 1 364 ? 3.971 -32.344 -4.41 1 72.38 364 ASN A O 1
ATOM 2822 N N . VAL A 1 365 ? 5.523 -33.062 -5.809 1 79.75 365 VAL A N 1
ATOM 2823 C CA . VAL A 1 365 ? 4.742 -34.25 -6.156 1 79.75 365 VAL A CA 1
ATOM 2824 C C . VAL A 1 365 ? 5.426 -35.5 -5.598 1 79.75 365 VAL A C 1
ATOM 2826 O O . VAL A 1 365 ? 6.645 -35.656 -5.715 1 79.75 365 VAL A O 1
ATOM 2829 N N . SER A 1 366 ? 4.73 -36.25 -4.844 1 87.88 366 SER A N 1
ATOM 2830 C CA . SER A 1 366 ? 5.207 -37.562 -4.367 1 87.88 366 SER A CA 1
ATOM 2831 C C . SER A 1 366 ? 4.312 -38.688 -4.855 1 87.88 366 SER A C 1
ATOM 2833 O O . SER A 1 366 ? 3.121 -38.469 -5.094 1 87.88 366 SER A O 1
ATOM 2835 N N . ALA A 1 367 ? 4.914 -39.781 -5.16 1 91.75 367 ALA A N 1
ATOM 2836 C CA . ALA A 1 367 ? 4.152 -40.938 -5.605 1 91.75 367 ALA A CA 1
ATOM 2837 C C . ALA A 1 367 ? 4.551 -42.188 -4.832 1 91.75 367 ALA A C 1
ATOM 2839 O O . ALA A 1 367 ? 5.688 -42.281 -4.355 1 91.75 367 ALA A O 1
ATOM 2840 N N . SER A 1 368 ? 3.516 -43.062 -4.629 1 94.12 368 SER A N 1
ATOM 2841 C CA . SER A 1 368 ? 3.77 -44.281 -3.891 1 94.12 368 SER A CA 1
ATOM 2842 C C . SER A 1 368 ? 3.029 -45.469 -4.516 1 94.12 368 SER A C 1
ATOM 2844 O O . SER A 1 368 ? 1.915 -45.312 -5.016 1 94.12 368 SER A O 1
ATOM 2846 N N . ALA A 1 369 ? 3.645 -46.625 -4.547 1 95.19 369 ALA A N 1
ATOM 2847 C CA . ALA A 1 369 ? 3.125 -47.938 -4.949 1 95.19 369 ALA A CA 1
ATOM 2848 C C . ALA A 1 369 ? 4.094 -49.062 -4.57 1 95.19 369 ALA A C 1
ATOM 2850 O O . ALA A 1 369 ? 5.301 -48.812 -4.445 1 95.19 369 ALA A O 1
ATOM 2851 N N . PRO A 1 370 ? 3.516 -50.25 -4.324 1 94.19 370 PRO A N 1
ATOM 2852 C CA . PRO A 1 370 ? 4.441 -51.344 -4.102 1 94.19 370 PRO A CA 1
ATOM 2853 C C . PRO A 1 370 ? 5.391 -51.594 -5.277 1 94.19 370 PRO A C 1
ATOM 2855 O O . PRO A 1 370 ? 4.941 -51.812 -6.406 1 94.19 370 PRO A O 1
ATOM 2858 N N . GLY A 1 371 ? 6.695 -51.5 -5.047 1 95.12 371 GLY A N 1
ATOM 2859 C CA . GLY A 1 371 ? 7.691 -51.719 -6.078 1 95.12 371 GLY A CA 1
ATOM 2860 C C . GLY A 1 371 ? 8.148 -50.438 -6.766 1 95.12 371 GLY A C 1
ATOM 2861 O O . GLY A 1 371 ? 9.008 -50.5 -7.648 1 95.12 371 GLY A O 1
ATOM 2862 N N . LEU A 1 372 ? 7.57 -49.344 -6.312 1 96.06 372 LEU A N 1
ATOM 2863 C CA . LEU A 1 372 ? 7.91 -48.062 -6.914 1 96.06 372 LEU A CA 1
ATOM 2864 C C . LEU A 1 372 ? 9 -47.344 -6.113 1 96.06 372 LEU A C 1
ATOM 2866 O O . LEU A 1 372 ? 8.922 -47.281 -4.887 1 96.06 372 LEU A O 1
ATOM 2870 N N . SER A 1 373 ? 10.039 -46.906 -6.762 1 94.94 373 SER A N 1
ATOM 2871 C CA . SER A 1 373 ? 11.109 -46.125 -6.117 1 94.94 373 SER A CA 1
ATOM 2872 C C . SER A 1 373 ? 11.438 -44.875 -6.898 1 94.94 373 SER A C 1
ATOM 2874 O O . SER A 1 373 ? 11.531 -44.906 -8.133 1 94.94 373 SER A O 1
ATOM 2876 N N . LYS A 1 374 ? 11.617 -43.812 -6.168 1 90.56 374 LYS A N 1
ATOM 2877 C CA . LYS A 1 374 ? 11.953 -42.531 -6.793 1 90.56 374 LYS A CA 1
ATOM 2878 C C . LYS A 1 374 ? 13.422 -42.5 -7.215 1 90.56 374 LYS A C 1
ATOM 2880 O O . LYS A 1 374 ? 14.297 -42.938 -6.469 1 90.56 374 LYS A O 1
ATOM 2885 N N . GLN A 1 375 ? 13.602 -42.125 -8.508 1 88.44 375 GLN A N 1
ATOM 2886 C CA . GLN A 1 375 ? 14.969 -41.969 -8.992 1 88.44 375 GLN A CA 1
ATOM 2887 C C . GLN A 1 375 ? 15.414 -40.5 -8.898 1 88.44 375 GLN A C 1
ATOM 2889 O O . GLN A 1 375 ? 16.328 -40.188 -8.148 1 88.44 375 GLN A O 1
ATOM 2894 N N . SER A 1 376 ? 14.797 -39.625 -9.727 1 80.25 376 SER A N 1
ATOM 2895 C CA . SER A 1 376 ? 15.102 -38.188 -9.727 1 80.25 376 SER A CA 1
ATOM 2896 C C . SER A 1 376 ? 13.93 -37.375 -10.273 1 80.25 376 SER A C 1
ATOM 2898 O O . SER A 1 376 ? 13.359 -37.719 -11.305 1 80.25 376 SER A O 1
ATOM 2900 N N . GLY A 1 377 ? 13.594 -36.312 -9.531 1 74 377 GLY A N 1
ATOM 2901 C CA . GLY A 1 377 ? 12.523 -35.469 -10.008 1 74 377 GLY A CA 1
ATOM 2902 C C . GLY A 1 377 ? 11.203 -36.188 -10.18 1 74 377 GLY A C 1
ATOM 2903 O O . GLY A 1 377 ? 10.711 -36.844 -9.25 1 74 377 GLY A O 1
ATOM 2904 N N . SER A 1 378 ? 10.797 -36.156 -11.469 1 81.5 378 SER A N 1
ATOM 2905 C CA . SER A 1 378 ? 9.516 -36.781 -11.797 1 81.5 378 SER A CA 1
ATOM 2906 C C . SER A 1 378 ? 9.711 -38.219 -12.234 1 81.5 378 SER A C 1
ATOM 2908 O O . SER A 1 378 ? 8.742 -38.906 -12.578 1 81.5 378 SER A O 1
ATOM 2910 N N . LYS A 1 379 ? 10.984 -38.688 -12.188 1 87.75 379 LYS A N 1
ATOM 2911 C CA . LYS A 1 379 ? 11.305 -40.031 -12.719 1 87.75 379 LYS A CA 1
ATOM 2912 C C . LYS A 1 379 ? 11.289 -41.062 -11.609 1 87.75 379 LYS A C 1
ATOM 2914 O O . LYS A 1 379 ? 11.812 -40.844 -10.523 1 87.75 379 LYS A O 1
ATOM 2919 N N . TYR A 1 380 ? 10.648 -42.156 -11.844 1 93.31 380 TYR A N 1
ATOM 2920 C CA . TYR A 1 380 ? 10.539 -43.312 -10.938 1 93.31 380 TYR A CA 1
ATOM 2921 C C . TYR A 1 380 ? 10.891 -44.594 -11.648 1 93.31 380 TYR A C 1
ATOM 2923 O O . TYR A 1 380 ? 10.945 -44.656 -12.875 1 93.31 380 TYR A O 1
ATOM 2931 N N . ALA A 1 381 ? 11.234 -45.625 -10.844 1 95.5 381 ALA A N 1
ATOM 2932 C CA . ALA A 1 381 ? 11.422 -46.969 -11.32 1 95.5 381 ALA A CA 1
ATOM 2933 C C . ALA A 1 381 ? 10.445 -47.938 -10.648 1 95.5 381 ALA A C 1
ATOM 2935 O O . ALA A 1 381 ? 10.305 -47.938 -9.422 1 95.5 381 ALA A O 1
ATOM 2936 N N . MET A 1 382 ? 9.742 -48.688 -11.438 1 95.38 382 MET A N 1
ATOM 2937 C CA . MET A 1 382 ? 8.742 -49.625 -10.938 1 95.38 382 MET A CA 1
ATOM 2938 C C . MET A 1 382 ? 9.18 -51.062 -11.18 1 95.38 382 MET A C 1
ATOM 2940 O O . MET A 1 382 ? 9.523 -51.438 -12.305 1 95.38 382 MET A O 1
ATOM 2944 N N . ASN A 1 383 ? 9.289 -51.812 -10.172 1 94.44 383 ASN A N 1
ATOM 2945 C CA . ASN A 1 383 ? 9.469 -53.25 -10.219 1 94.44 383 ASN A CA 1
ATOM 2946 C C . ASN A 1 383 ? 8.273 -54 -9.609 1 94.44 383 ASN A C 1
ATOM 2948 O O . ASN A 1 383 ? 8.258 -54.281 -8.414 1 94.44 383 ASN A O 1
ATOM 2952 N N . PRO A 1 384 ? 7.348 -54.312 -10.477 1 93.88 384 PRO A N 1
ATOM 2953 C CA . PRO A 1 384 ? 6.094 -54.844 -9.945 1 93.88 384 PRO A CA 1
ATOM 2954 C C . PRO A 1 384 ? 6.266 -56.219 -9.273 1 93.88 384 PRO A C 1
ATOM 2956 O O . PRO A 1 384 ? 7.152 -56.969 -9.648 1 93.88 384 PRO A O 1
ATOM 2959 N N . GLY A 1 385 ? 5.488 -56.469 -8.195 1 87.75 385 GLY A N 1
ATOM 2960 C CA . GLY A 1 385 ? 5.473 -57.75 -7.504 1 87.75 385 GLY A CA 1
ATOM 2961 C C . GLY A 1 385 ? 4.492 -58.75 -8.109 1 87.75 385 GLY A C 1
ATOM 2962 O O . GLY A 1 385 ? 4.387 -58.844 -9.328 1 87.75 385 GLY A O 1
ATOM 2963 N N . THR A 1 386 ? 3.842 -59.438 -7.109 1 88.19 386 THR A N 1
ATOM 2964 C CA . THR A 1 386 ? 2.854 -60.438 -7.531 1 88.19 386 THR A CA 1
ATOM 2965 C C . THR A 1 386 ? 1.515 -59.75 -7.832 1 88.19 386 THR A C 1
ATOM 2967 O O . THR A 1 386 ? 1.329 -58.562 -7.543 1 88.19 386 THR A O 1
ATOM 2970 N N . GLY A 1 387 ? 0.704 -60.344 -8.648 1 88.12 387 GLY A N 1
ATOM 2971 C CA . GLY A 1 387 ? -0.615 -59.812 -8.945 1 88.12 387 GLY A CA 1
ATOM 2972 C C . GLY A 1 387 ? -0.799 -59.438 -10.406 1 88.12 387 GLY A C 1
ATOM 2973 O O . GLY A 1 387 ? 0.105 -59.656 -11.219 1 88.12 387 GLY A O 1
ATOM 2974 N N . ARG A 1 388 ? -2.023 -58.781 -10.695 1 92.62 388 ARG A N 1
ATOM 2975 C CA . ARG A 1 388 ? -2.352 -58.469 -12.086 1 92.62 388 ARG A CA 1
ATOM 2976 C C . ARG A 1 388 ? -2.355 -56.938 -12.32 1 92.62 388 ARG A C 1
ATOM 2978 O O . ARG A 1 388 ? -2.27 -56.5 -13.461 1 92.62 388 ARG A O 1
ATOM 2985 N N . THR A 1 389 ? -2.48 -56.219 -11.195 1 94.88 389 THR A N 1
ATOM 2986 C CA . THR A 1 389 ? -2.502 -54.75 -11.305 1 94.88 389 THR A CA 1
ATOM 2987 C C . THR A 1 389 ? -1.762 -54.125 -10.141 1 94.88 389 THR A C 1
ATOM 2989 O O . THR A 1 389 ? -1.523 -54.75 -9.117 1 94.88 389 THR A O 1
ATOM 2992 N N . VAL A 1 390 ? -1.253 -52.938 -10.344 1 94.81 390 VAL A N 1
ATOM 2993 C CA . VAL A 1 390 ? -0.657 -52.125 -9.297 1 94.81 390 VAL A CA 1
ATOM 2994 C C . VAL A 1 390 ? -1.191 -50.688 -9.398 1 94.81 390 VAL A C 1
ATOM 2996 O O . VAL A 1 390 ? -1.368 -50.156 -10.5 1 94.81 390 VAL A O 1
ATOM 2999 N N . SER A 1 391 ? -1.6 -50.188 -8.312 1 94.25 391 SER A N 1
ATOM 3000 C CA . SER A 1 391 ? -2.104 -48.844 -8.25 1 94.25 391 SER A CA 1
ATOM 3001 C C . SER A 1 391 ? -1.018 -47.875 -7.797 1 94.25 391 SER A C 1
ATOM 3003 O O . SER A 1 391 ? -0.455 -48.031 -6.707 1 94.25 391 SER A O 1
ATOM 3005 N N . ILE A 1 392 ? -0.68 -46.906 -8.648 1 93.81 392 ILE A N 1
ATOM 3006 C CA . ILE A 1 392 ? 0.272 -45.875 -8.297 1 93.81 392 ILE A CA 1
ATOM 3007 C C . ILE A 1 392 ? -0.479 -44.625 -7.84 1 93.81 392 ILE A C 1
ATOM 3009 O O . ILE A 1 392 ? -1.307 -44.094 -8.578 1 93.81 392 ILE A O 1
ATOM 3013 N N . THR A 1 393 ? -0.211 -44.25 -6.664 1 93.31 393 THR A N 1
ATOM 3014 C CA . THR A 1 393 ? -0.859 -43.062 -6.094 1 93.31 393 THR A CA 1
ATOM 3015 C C . THR A 1 393 ? 0.101 -41.875 -6.062 1 93.31 393 THR A C 1
ATOM 3017 O O . THR A 1 393 ? 1.174 -41.969 -5.461 1 93.31 393 THR A O 1
ATOM 3020 N N . ALA A 1 394 ? -0.283 -40.844 -6.793 1 90 394 ALA A N 1
ATOM 3021 C CA . ALA A 1 394 ? 0.477 -39.594 -6.797 1 90 394 ALA A CA 1
ATOM 3022 C C . ALA A 1 394 ? -0.19 -38.562 -5.91 1 90 394 ALA A C 1
ATOM 3024 O O . ALA A 1 394 ? -1.418 -38.438 -5.883 1 90 394 ALA A O 1
ATOM 3025 N N . SER A 1 395 ? 0.616 -37.938 -5.094 1 88.56 395 SER A N 1
ATOM 3026 C CA . SER A 1 395 ? 0.114 -36.906 -4.195 1 88.56 395 SER A CA 1
ATOM 3027 C C . SER A 1 395 ? 0.927 -35.625 -4.32 1 88.56 395 SER A C 1
ATOM 3029 O O . SER A 1 395 ? 2.117 -35.656 -4.633 1 88.56 395 SER A O 1
ATOM 3031 N N . GLY A 1 396 ? 0.209 -34.5 -4.191 1 79.56 396 GLY A N 1
ATOM 3032 C CA . GLY A 1 396 ? 0.854 -33.188 -4.219 1 79.56 396 GLY A CA 1
ATOM 3033 C C . GLY A 1 396 ? 0.103 -32.125 -3.424 1 79.56 396 GLY A C 1
ATOM 3034 O O . GLY A 1 396 ? -1.1 -32.25 -3.189 1 79.56 396 GLY A O 1
ATOM 3035 N N . LYS A 1 397 ? 0.888 -31.188 -2.824 1 71.88 397 LYS A N 1
ATOM 3036 C CA . LYS A 1 397 ? 0.297 -30.094 -2.064 1 71.88 397 LYS A CA 1
ATOM 3037 C C . LYS A 1 397 ? 0.022 -28.891 -2.961 1 71.88 397 LYS A C 1
ATOM 3039 O O . LYS A 1 397 ? 0.915 -28.422 -3.67 1 71.88 397 LYS A O 1
ATOM 3044 N N . LEU A 1 398 ? -1.276 -28.516 -2.928 1 67.06 398 LEU A N 1
ATOM 3045 C CA . LEU A 1 398 ? -1.685 -27.344 -3.695 1 67.06 398 LEU A CA 1
ATOM 3046 C C . LEU A 1 398 ? -1.243 -26.062 -3.004 1 67.06 398 LEU A C 1
ATOM 3048 O O . LEU A 1 398 ? -0.921 -26.062 -1.814 1 67.06 398 LEU A O 1
ATOM 3052 N N . PRO A 1 399 ? -1.181 -25.016 -3.801 1 60.84 399 PRO A N 1
ATOM 3053 C CA . PRO A 1 399 ? -0.792 -23.734 -3.195 1 60.84 399 PRO A CA 1
ATOM 3054 C C . PRO A 1 399 ? -1.712 -23.328 -2.049 1 60.84 399 PRO A C 1
ATOM 3056 O O . PRO A 1 399 ? -1.289 -22.594 -1.144 1 60.84 399 PRO A O 1
ATOM 3059 N N . ASP A 1 400 ? -2.957 -23.75 -2.102 1 61.19 400 ASP A N 1
ATOM 3060 C CA . ASP A 1 400 ? -3.889 -23.391 -1.034 1 61.19 400 ASP A CA 1
ATOM 3061 C C . ASP A 1 400 ? -3.703 -24.297 0.18 1 61.19 400 ASP A C 1
ATOM 3063 O O . ASP A 1 400 ? -4.406 -24.156 1.182 1 61.19 400 ASP A O 1
ATOM 3067 N N . GLY A 1 401 ? -2.756 -25.156 0.1 1 64.69 401 GLY A N 1
ATOM 3068 C CA . GLY A 1 401 ? -2.467 -26.047 1.216 1 64.69 401 GLY A CA 1
ATOM 3069 C C . GLY A 1 401 ? -3.18 -27.391 1.118 1 64.69 401 GLY A C 1
ATOM 3070 O O . GLY A 1 401 ? -2.861 -28.312 1.855 1 64.69 401 GLY A O 1
ATOM 3071 N N . GLN A 1 402 ? -4.07 -27.453 0.251 1 69.5 402 GLN A N 1
ATOM 3072 C CA . GLN A 1 402 ? -4.82 -28.703 0.115 1 69.5 402 GLN A CA 1
ATOM 3073 C C . GLN A 1 402 ? -3.988 -29.766 -0.585 1 69.5 402 GLN A C 1
ATOM 3075 O O . GLN A 1 402 ? -3.209 -29.469 -1.49 1 69.5 402 GLN A O 1
ATOM 3080 N N . MET A 1 403 ? -4.133 -31 -0.065 1 76.25 403 MET A N 1
ATOM 3081 C CA . MET A 1 403 ? -3.426 -32.125 -0.646 1 76.25 403 MET A CA 1
ATOM 3082 C C . MET A 1 403 ? -4.273 -32.812 -1.72 1 76.25 403 MET A C 1
ATOM 3084 O O . MET A 1 403 ? -5.484 -32.969 -1.556 1 76.25 403 MET A O 1
ATOM 3088 N N . ILE A 1 404 ? -3.688 -32.969 -2.885 1 76.25 404 ILE A N 1
ATOM 3089 C CA . ILE A 1 404 ? -4.363 -33.75 -3.924 1 76.25 404 ILE A CA 1
ATOM 3090 C C . ILE A 1 404 ? -3.719 -35.125 -4.047 1 76.25 404 ILE A C 1
ATOM 3092 O O . ILE A 1 404 ? -2.494 -35.25 -3.961 1 76.25 404 ILE A O 1
ATOM 3096 N N . LYS A 1 405 ? -4.602 -36.094 -3.977 1 84.5 405 LYS A N 1
ATOM 3097 C CA . LYS A 1 405 ? -4.164 -37.5 -4.145 1 84.5 405 LYS A CA 1
ATOM 3098 C C . LYS A 1 405 ? -4.91 -38.156 -5.293 1 84.5 405 LYS A C 1
ATOM 3100 O O . LYS A 1 405 ? -6.141 -38.125 -5.344 1 84.5 405 LYS A O 1
ATOM 3105 N N . THR A 1 406 ? -4.191 -38.562 -6.305 1 84.81 406 THR A N 1
ATOM 3106 C CA . THR A 1 406 ? -4.797 -39.281 -7.422 1 84.81 406 THR A CA 1
ATOM 3107 C C . THR A 1 406 ? -4.09 -40.625 -7.652 1 84.81 406 THR A C 1
ATOM 3109 O O . THR A 1 406 ? -2.879 -40.719 -7.449 1 84.81 406 THR A O 1
ATOM 3112 N N . SER A 1 407 ? -4.914 -41.594 -8.016 1 88.81 407 SER A N 1
ATOM 3113 C CA . SER A 1 407 ? -4.359 -42.938 -8.25 1 88.81 407 SER A CA 1
ATOM 3114 C C . SER A 1 407 ? -4.625 -43.406 -9.672 1 88.81 407 SER A C 1
ATOM 3116 O O . SER A 1 407 ? -5.66 -43.062 -10.258 1 88.81 407 SER A O 1
ATOM 3118 N N . SER A 1 408 ? -3.615 -44 -10.258 1 89 408 SER A N 1
ATOM 3119 C CA . SER A 1 408 ? -3.756 -44.656 -11.562 1 89 408 SER A CA 1
ATOM 3120 C C . SER A 1 408 ? -3.395 -46.125 -11.492 1 89 408 SER A C 1
ATOM 3122 O O . SER A 1 408 ? -2.422 -46.5 -10.836 1 89 408 SER A O 1
ATOM 3124 N N . GLU A 1 409 ? -4.191 -46.906 -12.18 1 91.5 409 GLU A N 1
ATOM 3125 C CA . GLU A 1 409 ? -3.961 -48.375 -12.18 1 91.5 409 GLU A CA 1
ATOM 3126 C C . GLU A 1 409 ? -3.105 -48.781 -13.367 1 91.5 409 GLU A C 1
ATOM 3128 O O . GLU A 1 409 ? -3.312 -48.312 -14.484 1 91.5 409 GLU A O 1
ATOM 3133 N N . PHE A 1 410 ? -2.109 -49.562 -13.078 1 94.06 410 PHE A N 1
ATOM 3134 C CA . PHE A 1 410 ? -1.266 -50.156 -14.102 1 94.06 410 PHE A CA 1
ATOM 3135 C C . PHE A 1 410 ? -1.431 -51.688 -14.117 1 94.06 410 PHE A C 1
ATOM 3137 O O . PHE A 1 410 ? -1.521 -52.312 -13.062 1 94.06 410 PHE A O 1
ATOM 3144 N N . ARG A 1 411 ? -1.536 -52.281 -15.281 1 94.38 411 ARG A N 1
ATOM 3145 C CA . ARG A 1 411 ? -1.561 -53.719 -15.414 1 94.38 411 ARG A CA 1
ATOM 3146 C C . ARG A 1 411 ? -0.154 -54.312 -15.328 1 94.38 411 ARG A C 1
ATOM 3148 O O . ARG A 1 411 ? 0.798 -53.719 -15.844 1 94.38 411 ARG A O 1
ATOM 3155 N N . ILE A 1 412 ? -0.079 -55.375 -14.602 1 93.94 412 ILE A N 1
ATOM 3156 C CA . ILE A 1 412 ? 1.192 -56.062 -14.5 1 93.94 412 ILE A CA 1
ATOM 3157 C C . ILE A 1 412 ? 1.209 -57.25 -15.477 1 93.94 412 ILE A C 1
ATOM 3159 O O . ILE A 1 412 ? 0.297 -58.062 -15.469 1 93.94 412 ILE A O 1
ATOM 3163 N N . LYS A 1 413 ? 2.193 -57.219 -16.297 1 91.25 413 LYS A N 1
ATOM 3164 C CA . LYS A 1 413 ? 2.32 -58.312 -17.266 1 91.25 413 LYS A CA 1
ATOM 3165 C C . LYS A 1 413 ? 3.672 -59 -17.125 1 91.25 413 LYS A C 1
ATOM 3167 O O . LYS A 1 413 ? 4.625 -58.406 -16.594 1 91.25 413 LYS A O 1
ATOM 3172 N N . ASP A 1 414 ? 3.65 -60.281 -17.516 1 90.56 414 ASP A N 1
ATOM 3173 C CA . ASP A 1 414 ? 4.902 -61 -17.625 1 90.56 414 ASP A CA 1
ATOM 3174 C C . ASP A 1 414 ? 5.547 -60.812 -19 1 90.56 414 ASP A C 1
ATOM 3176 O O . ASP A 1 414 ? 4.895 -60.375 -19.938 1 90.56 414 ASP A O 1
ATOM 3180 N N . ILE A 1 415 ? 6.836 -61.062 -19 1 88.56 415 ILE A N 1
ATOM 3181 C CA . ILE A 1 415 ? 7.516 -61.031 -20.281 1 88.56 415 ILE A CA 1
ATOM 3182 C C . ILE A 1 415 ? 6.84 -62.031 -21.234 1 88.56 415 ILE A C 1
ATOM 3184 O O . ILE A 1 415 ? 6.543 -63.156 -20.859 1 88.56 415 ILE A O 1
ATOM 3188 N N . PRO A 1 416 ? 6.465 -61.562 -22.406 1 87.19 416 PRO A N 1
ATOM 3189 C CA . PRO A 1 416 ? 5.77 -62.438 -23.344 1 87.19 416 PRO A CA 1
ATOM 3190 C C . PRO A 1 416 ? 6.578 -63.688 -23.672 1 87.19 416 PRO A C 1
ATOM 3192 O O . PRO A 1 416 ? 7.785 -63.75 -23.438 1 87.19 416 PRO A O 1
ATOM 3195 N N . ARG A 1 417 ? 5.836 -64.625 -24.234 1 83.75 417 ARG A N 1
ATOM 3196 C CA . ARG A 1 417 ? 6.457 -65.875 -24.641 1 83.75 417 ARG A CA 1
ATOM 3197 C C . ARG A 1 417 ? 7.457 -65.625 -25.781 1 83.75 417 ARG A C 1
ATOM 3199 O O . ARG A 1 417 ? 7.105 -65.062 -26.812 1 83.75 417 ARG A O 1
ATOM 3206 N N . PRO A 1 418 ? 8.688 -66 -25.531 1 87.44 418 PRO A N 1
ATOM 3207 C CA . PRO A 1 418 ? 9.656 -65.875 -26.625 1 87.44 418 PRO A CA 1
ATOM 3208 C C . PRO A 1 418 ? 9.398 -66.875 -27.734 1 87.44 418 PRO A C 1
ATOM 3210 O O . PRO A 1 418 ? 8.773 -67.938 -27.516 1 87.44 418 PRO A O 1
ATOM 3213 N N . SER A 1 419 ? 9.805 -66.5 -28.859 1 83.12 419 SER A N 1
ATOM 3214 C CA . SER A 1 419 ? 9.734 -67.438 -30 1 83.12 419 SER A CA 1
ATOM 3215 C C . SER A 1 419 ? 11.086 -68.062 -30.281 1 83.12 419 SER A C 1
ATOM 3217 O O . SER A 1 419 ? 12.117 -67.375 -30.281 1 83.12 419 SER A O 1
ATOM 3219 N N . GLY A 1 420 ? 10.953 -69.375 -30.375 1 86.44 420 GLY A N 1
ATOM 3220 C CA . GLY A 1 420 ? 12.172 -70.062 -30.797 1 86.44 420 GLY A CA 1
ATOM 3221 C C . GLY A 1 420 ? 12.633 -69.625 -32.188 1 86.44 420 GLY A C 1
ATOM 3222 O O . GLY A 1 420 ? 11.812 -69.375 -33.062 1 86.44 420 GLY A O 1
ATOM 3223 N N . SER A 1 421 ? 13.945 -69.625 -32.281 1 88.81 421 SER A N 1
ATOM 3224 C CA . SER A 1 421 ? 14.484 -69.25 -33.562 1 88.81 421 SER A CA 1
ATOM 3225 C C . SER A 1 421 ? 15.672 -70.125 -33.969 1 88.81 421 SER A C 1
ATOM 3227 O O . SER A 1 421 ? 16.391 -70.62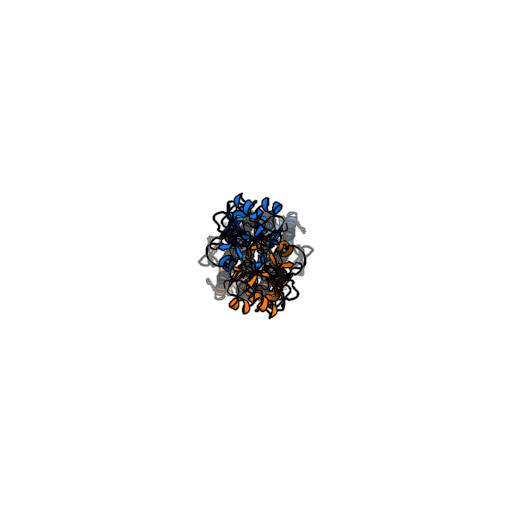5 -33.125 1 88.81 421 SER A O 1
ATOM 3229 N N . VAL A 1 422 ? 15.625 -70.375 -35.281 1 90 422 VAL A N 1
ATOM 3230 C CA . VAL A 1 422 ? 16.797 -71 -35.875 1 90 422 VAL A CA 1
ATOM 3231 C C . VAL A 1 422 ? 17.453 -70 -36.844 1 90 422 VAL A C 1
ATOM 3233 O O . VAL A 1 422 ? 16.812 -69.562 -37.812 1 90 422 VAL A O 1
ATOM 3236 N N . ARG A 1 423 ? 18.656 -69.688 -36.562 1 86.06 423 ARG A N 1
ATOM 3237 C CA . ARG A 1 423 ? 19.359 -68.688 -37.375 1 86.06 423 ARG A CA 1
ATOM 3238 C C . ARG A 1 423 ? 18.562 -67.375 -37.469 1 86.06 423 ARG A C 1
ATOM 3240 O O . ARG A 1 423 ? 18.438 -66.812 -38.562 1 86.06 423 ARG A O 1
ATOM 3247 N N . GLY A 1 424 ? 17.844 -67.062 -36.375 1 82.06 424 GLY A N 1
ATOM 3248 C CA . GLY A 1 424 ? 17.125 -65.75 -36.312 1 82.06 424 GLY A CA 1
ATOM 3249 C C . GLY A 1 424 ? 15.719 -65.875 -36.875 1 82.06 424 GLY A C 1
ATOM 3250 O O . GLY A 1 424 ? 14.945 -64.875 -36.75 1 82.06 424 GLY A O 1
ATOM 3251 N N . GLU A 1 425 ? 15.32 -66.938 -37.5 1 80.44 425 GLU A N 1
ATOM 3252 C CA . GLU A 1 425 ? 13.984 -67.125 -38.062 1 80.44 425 GLU A CA 1
ATOM 3253 C C . GLU A 1 425 ? 13.078 -67.875 -37.094 1 80.44 425 GLU A C 1
ATOM 3255 O O . GLU A 1 425 ? 13.43 -68.938 -36.594 1 80.44 425 GLU A O 1
ATOM 3260 N N . SER A 1 426 ? 11.961 -67.25 -36.781 1 79.94 426 SER A N 1
ATOM 3261 C CA . SER A 1 426 ? 11.039 -67.812 -35.812 1 79.94 426 SER A CA 1
ATOM 3262 C C . SER A 1 426 ? 9.867 -68.5 -36.5 1 79.94 426 SER A C 1
ATOM 3264 O O . SER A 1 426 ? 9.516 -68.125 -37.625 1 79.94 426 SER A O 1
ATOM 3266 N N . GLY A 1 427 ? 9.219 -69.438 -35.812 1 73.88 427 GLY A N 1
ATOM 3267 C CA . GLY A 1 427 ? 8.023 -70.062 -36.312 1 73.88 427 GLY A CA 1
ATOM 3268 C C . GLY A 1 427 ? 8.336 -71.25 -37.219 1 73.88 427 GLY A C 1
ATOM 3269 O O . GLY A 1 427 ? 8.047 -72.438 -36.875 1 73.88 427 GLY A O 1
ATOM 3270 N N . SER A 1 428 ? 8.672 -70.875 -38.438 1 75.31 428 SER A N 1
ATOM 3271 C CA . SER A 1 428 ? 8.984 -71.938 -39.438 1 75.31 428 SER A CA 1
ATOM 3272 C C . SER A 1 428 ? 10.133 -71.5 -40.344 1 75.31 428 SER A C 1
ATOM 3274 O O . SER A 1 428 ? 10.234 -70.312 -40.688 1 75.31 428 SER A O 1
ATOM 3276 N N . ALA A 1 429 ? 11.039 -72.438 -40.5 1 80.19 429 ALA A N 1
ATOM 3277 C CA . ALA A 1 429 ? 12.18 -72.125 -41.375 1 80.19 429 ALA A CA 1
ATOM 3278 C C . ALA A 1 429 ? 12.398 -73.312 -42.344 1 80.19 429 ALA A C 1
ATOM 3280 O O . ALA A 1 429 ? 11.945 -74.438 -42.094 1 80.19 429 ALA A O 1
ATOM 3281 N N . LYS A 1 430 ? 12.875 -72.938 -43.5 1 84.06 430 LYS A N 1
ATOM 3282 C CA . LYS A 1 430 ? 13.312 -73.938 -44.5 1 84.06 430 LYS A CA 1
ATOM 3283 C C . LYS A 1 430 ? 14.828 -73.938 -44.656 1 84.06 430 LYS A C 1
ATOM 3285 O O . LYS A 1 430 ? 15.414 -72.875 -44.906 1 84.06 430 LYS A O 1
ATOM 3290 N N . MET A 1 431 ? 15.336 -75.125 -44.375 1 89.25 431 MET A N 1
ATOM 3291 C CA . MET A 1 431 ? 16.781 -75.125 -44.531 1 89.25 431 MET A CA 1
ATOM 3292 C C . MET A 1 431 ? 17.266 -76.562 -44.812 1 89.25 431 MET A C 1
ATOM 3294 O O . MET A 1 431 ? 16.562 -77.562 -44.531 1 89.25 431 MET A O 1
ATOM 3298 N N . GLY A 1 432 ? 18.562 -76.688 -45.375 1 91.56 432 GLY A N 1
ATOM 3299 C CA . GLY A 1 432 ? 19.188 -77.938 -45.594 1 91.56 432 GLY A CA 1
ATOM 3300 C C . GLY A 1 432 ? 19.734 -78.562 -44.312 1 91.56 432 GLY A C 1
ATOM 3301 O O . GLY A 1 432 ? 19.906 -77.875 -43.312 1 91.56 432 GLY A O 1
ATOM 3302 N N . LYS A 1 433 ? 20.016 -79.938 -44.375 1 94 433 LYS A N 1
ATOM 3303 C CA . LYS A 1 433 ? 20.516 -80.625 -43.219 1 94 433 LYS A CA 1
ATOM 3304 C C . LYS A 1 433 ? 21.812 -80.062 -42.719 1 94 433 LYS A C 1
ATOM 3306 O O . LYS A 1 433 ? 22 -79.875 -41.5 1 94 433 LYS A O 1
ATOM 3311 N N . ASN A 1 434 ? 22.719 -79.688 -43.719 1 92.62 434 ASN A N 1
ATOM 3312 C CA . ASN A 1 434 ? 24.016 -79.125 -43.344 1 92.62 434 ASN A CA 1
ATOM 3313 C C . ASN A 1 434 ? 23.859 -77.75 -42.625 1 92.62 434 ASN A C 1
ATOM 3315 O O . ASN A 1 434 ? 24.578 -77.5 -41.656 1 92.62 434 ASN A O 1
ATOM 3319 N N . ASN A 1 435 ? 22.984 -77 -43.125 1 92.75 435 ASN A N 1
ATOM 3320 C CA . ASN A 1 435 ? 22.75 -75.688 -42.5 1 92.75 435 ASN A CA 1
ATOM 3321 C C . ASN A 1 435 ? 22.141 -75.812 -41.125 1 92.75 435 ASN A C 1
ATOM 3323 O O . ASN A 1 435 ? 22.5 -75.062 -40.219 1 92.75 435 ASN A O 1
ATOM 3327 N N . LEU A 1 436 ? 21.203 -76.625 -40.969 1 93.75 436 LEU A N 1
ATOM 3328 C CA . LEU A 1 436 ? 20.562 -76.812 -39.656 1 93.75 436 LEU A CA 1
ATOM 3329 C C . LEU A 1 436 ? 21.562 -77.375 -38.656 1 93.75 436 LEU A C 1
ATOM 3331 O O . LEU A 1 436 ? 21.484 -77.062 -37.469 1 93.75 436 LEU A O 1
ATOM 3335 N N . GLU A 1 437 ? 22.484 -78.25 -39.156 1 93.25 437 GLU A N 1
ATOM 3336 C CA . GLU A 1 437 ? 23.484 -78.875 -38.312 1 93.25 437 GLU A CA 1
ATOM 3337 C C . GLU A 1 437 ? 24.359 -77.812 -37.656 1 93.25 437 GLU A C 1
ATOM 3339 O O . GLU A 1 437 ? 24.766 -78 -36.5 1 93.25 437 GLU A O 1
ATOM 3344 N N . ILE A 1 438 ? 24.672 -76.688 -38.312 1 92.12 438 ILE A N 1
ATOM 3345 C CA . ILE A 1 438 ? 25.594 -75.688 -37.812 1 92.12 438 ILE A CA 1
ATOM 3346 C C . ILE A 1 438 ? 24.812 -74.5 -37.219 1 92.12 438 ILE A C 1
ATOM 3348 O O . ILE A 1 438 ? 25.406 -73.562 -36.688 1 92.12 438 ILE A O 1
ATOM 3352 N N . SER A 1 439 ? 23.562 -74.562 -37.281 1 93.12 439 SER A N 1
ATOM 3353 C CA . SER A 1 439 ? 22.75 -73.375 -36.844 1 93.12 439 SER A CA 1
ATOM 3354 C C . SER A 1 439 ? 22.625 -73.375 -35.312 1 93.12 439 SER A C 1
ATOM 3356 O O . SER A 1 439 ? 22.703 -74.438 -34.656 1 93.12 439 SER A O 1
ATOM 3358 N N . THR A 1 440 ? 22.547 -72.125 -34.844 1 93.19 440 THR A N 1
ATOM 3359 C CA . THR A 1 440 ? 22.297 -71.938 -33.438 1 93.19 440 THR A CA 1
ATOM 3360 C C . THR A 1 440 ? 20.812 -71.75 -33.156 1 93.19 440 THR A C 1
ATOM 3362 O O . THR A 1 440 ? 20.125 -71.062 -33.906 1 93.19 440 THR A O 1
ATOM 3365 N N . ILE A 1 441 ? 20.375 -72.438 -32.094 1 92.75 441 ILE A N 1
ATOM 3366 C CA . ILE A 1 441 ? 18.984 -72.25 -31.672 1 92.75 441 ILE A CA 1
ATOM 3367 C C . ILE A 1 441 ? 18.875 -71.125 -30.703 1 92.75 441 ILE A C 1
ATOM 3369 O O . ILE A 1 441 ? 19.609 -71 -29.719 1 92.75 441 ILE A O 1
ATOM 3373 N N . GLY A 1 442 ? 18.047 -70.188 -31.016 1 90.75 442 GLY A N 1
ATOM 3374 C CA . GLY A 1 442 ? 17.844 -69 -30.172 1 90.75 442 GLY A CA 1
ATOM 3375 C C . GLY A 1 442 ? 16.391 -68.75 -29.797 1 90.75 442 GLY A C 1
ATOM 3376 O O . GLY A 1 442 ? 15.531 -69.562 -30.141 1 90.75 442 GLY A O 1
ATOM 3377 N N . ALA A 1 443 ? 16.25 -67.812 -28.891 1 90.44 443 ALA A N 1
ATOM 3378 C CA . ALA A 1 443 ? 14.922 -67.375 -28.5 1 90.44 443 ALA A CA 1
ATOM 3379 C C . ALA A 1 443 ? 14.797 -65.812 -28.688 1 90.44 443 ALA A C 1
ATOM 3381 O O . ALA A 1 443 ? 15.75 -65.062 -28.422 1 90.44 443 ALA A O 1
ATOM 3382 N N . LEU A 1 444 ? 13.758 -65.438 -29.25 1 88 444 LEU A N 1
ATOM 3383 C CA . LEU A 1 444 ? 13.539 -64 -29.547 1 88 444 LEU A CA 1
ATOM 3384 C C . LEU A 1 444 ? 12.203 -63.531 -29 1 88 444 LEU A C 1
ATOM 3386 O O . LEU A 1 444 ? 11.227 -64.312 -28.984 1 88 444 LEU A O 1
ATOM 3390 N N . LEU A 1 445 ? 12.227 -62.344 -28.406 1 84.31 445 LEU A N 1
ATOM 3391 C CA . LEU A 1 445 ? 10.984 -61.688 -28.047 1 84.31 445 LEU A CA 1
ATOM 3392 C C . LEU A 1 445 ? 10.547 -60.719 -29.156 1 84.31 445 LEU A C 1
ATOM 3394 O O . LEU A 1 445 ? 11.125 -59.656 -29.297 1 84.31 445 LEU A O 1
ATOM 3398 N N . GLU A 1 446 ? 9.547 -61.188 -29.812 1 76.25 446 GLU A N 1
ATOM 3399 C CA . GLU A 1 446 ? 9.062 -60.344 -30.906 1 76.25 446 GLU A CA 1
ATOM 3400 C C . GLU A 1 446 ? 8.211 -59.188 -30.406 1 76.25 446 GLU A C 1
ATOM 3402 O O . GLU A 1 446 ? 7.355 -59.375 -29.531 1 76.25 446 GLU A O 1
ATOM 3407 N N . ASP A 1 447 ? 8.414 -58 -30.766 1 78.44 447 ASP A N 1
ATOM 3408 C CA . ASP A 1 447 ? 7.605 -56.812 -30.531 1 78.44 447 ASP A CA 1
ATOM 3409 C C . ASP A 1 447 ? 7.594 -56.406 -29.062 1 78.44 447 ASP A C 1
ATOM 3411 O O . ASP A 1 447 ? 6.602 -55.875 -28.562 1 78.44 447 ASP A O 1
ATOM 3415 N N . PHE A 1 448 ? 8.531 -56.938 -28.25 1 83.81 448 PHE A N 1
ATOM 3416 C CA . PHE A 1 448 ? 8.648 -56.562 -26.844 1 83.81 448 PHE A CA 1
ATOM 3417 C C . PHE A 1 448 ? 9.383 -55.219 -26.703 1 83.81 448 PHE A C 1
ATOM 3419 O O . PHE A 1 448 ? 10.336 -54.969 -27.438 1 83.81 448 PHE A O 1
ATOM 3426 N N . ASP A 1 449 ? 8.938 -54.469 -25.797 1 84.12 449 ASP A N 1
ATOM 3427 C CA . ASP A 1 449 ? 9.367 -53.062 -25.734 1 84.12 449 ASP A CA 1
ATOM 3428 C C . ASP A 1 449 ? 10.633 -52.906 -24.906 1 84.12 449 ASP A C 1
ATOM 3430 O O . ASP A 1 449 ? 11.227 -51.812 -24.875 1 84.12 449 ASP A O 1
ATOM 3434 N N . PHE A 1 450 ? 11.133 -53.906 -24.266 1 86.62 450 PHE A N 1
ATOM 3435 C CA . PHE A 1 450 ? 12.383 -53.875 -23.516 1 86.62 450 PHE A CA 1
ATOM 3436 C C . PHE A 1 450 ? 13.477 -54.625 -24.266 1 86.62 450 PHE A C 1
ATOM 3438 O O . PHE A 1 450 ? 13.195 -55.625 -24.938 1 86.62 450 PHE A O 1
ATOM 3445 N N . ASP A 1 451 ? 14.578 -54.094 -24.172 1 84.5 451 ASP A N 1
ATOM 3446 C CA . ASP A 1 451 ? 15.727 -54.812 -24.734 1 84.5 451 ASP A CA 1
ATOM 3447 C C . ASP A 1 451 ? 16.281 -55.844 -23.75 1 84.5 451 ASP A C 1
ATOM 3449 O O . ASP A 1 451 ? 16.969 -55.469 -22.797 1 84.5 451 ASP A O 1
ATOM 3453 N N . LEU A 1 452 ? 15.93 -57.094 -24.094 1 87.12 452 LEU A N 1
ATOM 3454 C CA . LEU A 1 452 ? 16.406 -58.156 -23.234 1 87.12 452 LEU A CA 1
ATOM 3455 C C . LEU A 1 452 ? 17.312 -59.125 -24.016 1 87.12 452 LEU A C 1
ATOM 3457 O O . LEU A 1 452 ? 17.047 -59.406 -25.188 1 87.12 452 LEU A O 1
ATOM 3461 N N . ASN A 1 453 ? 18.375 -59.438 -23.438 1 86.94 453 ASN A N 1
ATOM 3462 C CA . ASN A 1 453 ? 19.25 -60.469 -24 1 86.94 453 ASN A CA 1
ATOM 3463 C C . ASN A 1 453 ? 18.875 -61.844 -23.5 1 86.94 453 ASN A C 1
ATOM 3465 O O . ASN A 1 453 ? 19.016 -62.156 -22.312 1 86.94 453 ASN A O 1
ATOM 3469 N N . LEU A 1 454 ? 18.375 -62.719 -24.5 1 91.06 454 LEU A N 1
ATOM 3470 C CA . LEU A 1 454 ? 17.969 -64.062 -24.141 1 91.06 454 LEU A CA 1
ATOM 3471 C C . LEU A 1 454 ? 19.031 -65.062 -24.562 1 91.06 454 LEU A C 1
ATOM 3473 O O . LEU A 1 454 ? 19.656 -64.938 -25.609 1 91.06 454 LEU A O 1
ATOM 3477 N N . ALA A 1 455 ? 19.219 -66.062 -23.734 1 91.44 455 ALA A N 1
ATOM 3478 C CA . ALA A 1 455 ? 20.094 -67.188 -24.031 1 91.44 455 ALA A CA 1
ATOM 3479 C C . ALA A 1 455 ? 19.359 -68.5 -23.875 1 91.44 455 ALA A C 1
ATOM 3481 O O . ALA A 1 455 ? 18.391 -68.625 -23.109 1 91.44 455 ALA A O 1
ATOM 3482 N N . VAL A 1 456 ? 19.734 -69.5 -24.703 1 94.31 456 VAL A N 1
ATOM 3483 C CA . VAL A 1 456 ? 19.109 -70.812 -24.672 1 94.31 456 VAL A CA 1
ATOM 3484 C C . VAL A 1 456 ? 20.031 -71.812 -23.953 1 94.31 456 VAL A C 1
ATOM 3486 O O . VAL A 1 456 ? 21.234 -71.875 -24.25 1 94.31 456 VAL A O 1
ATOM 3489 N N . SER A 1 457 ? 19.453 -72.562 -23.016 1 93.25 457 SER A N 1
ATOM 3490 C CA . SER A 1 457 ? 20.234 -73.562 -22.266 1 93.25 457 SER A CA 1
ATOM 3491 C C . SER A 1 457 ? 20.031 -75 -22.797 1 93.25 457 SER A C 1
ATOM 3493 O O . SER A 1 457 ? 20.859 -75.875 -22.578 1 93.25 457 SER A O 1
ATOM 3495 N N . GLY A 1 458 ? 18.906 -75.188 -23.422 1 94.5 458 GLY A N 1
ATOM 3496 C CA . GLY A 1 458 ? 18.609 -76.5 -23.953 1 94.5 458 GLY A CA 1
ATOM 3497 C C . GLY A 1 458 ? 17.328 -76.562 -24.766 1 94.5 458 GLY A C 1
ATOM 3498 O O . GLY A 1 458 ? 16.547 -75.625 -24.766 1 94.5 458 GLY A O 1
ATOM 3499 N N . PHE A 1 459 ? 17.188 -77.688 -25.484 1 95 459 PHE A N 1
ATOM 3500 C CA . PHE A 1 459 ? 15.984 -77.875 -26.297 1 95 459 PHE A CA 1
ATOM 3501 C C . PHE A 1 459 ? 15.82 -79.375 -26.656 1 95 459 PHE A C 1
ATOM 3503 O O . PHE A 1 459 ? 16.719 -80.188 -26.406 1 95 459 PHE A O 1
ATOM 3510 N N . LYS A 1 460 ? 14.688 -79.625 -27.156 1 92.5 460 LYS A N 1
ATOM 3511 C CA . LYS A 1 460 ? 14.406 -80.938 -27.688 1 92.5 460 LYS A CA 1
ATOM 3512 C C . LYS A 1 460 ? 14.328 -80.938 -29.203 1 92.5 460 LYS A C 1
ATOM 3514 O O . LYS A 1 460 ? 13.836 -80 -29.797 1 92.5 460 LYS A O 1
ATOM 3519 N N . PHE A 1 461 ? 14.922 -82 -29.766 1 92.38 461 PHE A N 1
ATOM 3520 C CA . PHE A 1 461 ? 15.047 -82.125 -31.219 1 92.38 461 PHE A CA 1
ATOM 3521 C C . PHE A 1 461 ? 14.352 -83.375 -31.719 1 92.38 461 PHE A C 1
ATOM 3523 O O . PHE A 1 461 ? 14.648 -84.5 -31.266 1 92.38 461 PHE A O 1
ATOM 3530 N N . LYS A 1 462 ? 13.383 -83.188 -32.625 1 89.06 462 LYS A N 1
ATOM 3531 C CA . LYS A 1 462 ? 12.609 -84.312 -33.094 1 89.06 462 LYS A CA 1
ATOM 3532 C C . LYS A 1 462 ? 12.586 -84.375 -34.594 1 89.06 462 LYS A C 1
ATOM 3534 O O . LYS A 1 462 ? 12.141 -83.438 -35.25 1 89.06 462 LYS A O 1
ATOM 3539 N N . VAL A 1 463 ? 13.078 -85.5 -35.156 1 87.88 463 VAL A N 1
ATOM 3540 C CA . VAL A 1 463 ? 12.977 -85.812 -36.562 1 87.88 463 VAL A CA 1
ATOM 3541 C C . VAL A 1 463 ? 11.875 -86.875 -36.781 1 87.88 463 VAL A C 1
ATOM 3543 O O . VAL A 1 463 ? 11.734 -87.812 -35.969 1 87.88 463 VAL A O 1
ATOM 3546 N N . PRO A 1 464 ? 10.984 -86.625 -37.75 1 80 464 PRO A N 1
ATOM 3547 C CA . PRO A 1 464 ? 9.93 -87.625 -38 1 80 464 PRO A CA 1
ATOM 3548 C C . PRO A 1 464 ? 10.469 -89 -38.062 1 80 464 PRO A C 1
ATOM 3550 O O . PRO A 1 464 ? 11.445 -89.25 -38.781 1 80 464 PRO A O 1
ATOM 3553 N N . GLY A 1 465 ? 9.789 -89.938 -37.375 1 78.81 465 GLY A N 1
ATOM 3554 C CA . GLY A 1 465 ? 10.156 -91.375 -37.375 1 78.81 465 GLY A CA 1
ATOM 3555 C C . GLY A 1 465 ? 11.273 -91.688 -36.406 1 78.81 465 GLY A C 1
ATOM 3556 O O . GLY A 1 465 ? 11.648 -92.875 -36.281 1 78.81 465 GLY A O 1
ATOM 3557 N N . GLN A 1 466 ? 11.898 -90.75 -35.906 1 85.88 466 GLN A N 1
ATOM 3558 C CA . GLN A 1 466 ? 12.992 -90.938 -34.938 1 85.88 466 GLN A CA 1
ATOM 3559 C C . GLN A 1 466 ? 12.578 -90.562 -33.531 1 85.88 466 GLN A C 1
ATOM 3561 O O . GLN A 1 466 ? 11.664 -89.75 -33.344 1 85.88 466 GLN A O 1
ATOM 3566 N N . PRO A 1 467 ? 13.164 -91.125 -32.5 1 87.56 467 PRO A N 1
ATOM 3567 C CA . PRO A 1 467 ? 12.898 -90.688 -31.125 1 87.56 467 PRO A CA 1
ATOM 3568 C C . PRO A 1 467 ? 13.375 -89.25 -30.844 1 87.56 467 PRO A C 1
ATOM 3570 O O . PRO A 1 467 ? 14.336 -88.812 -31.469 1 87.56 467 PRO A O 1
ATOM 3573 N N . THR A 1 468 ? 12.758 -88.625 -29.906 1 90.75 468 THR A N 1
ATOM 3574 C CA . THR A 1 468 ? 13.117 -87.25 -29.5 1 90.75 468 THR A CA 1
ATOM 3575 C C . THR A 1 468 ? 14.484 -87.25 -28.828 1 90.75 468 THR A C 1
ATOM 3577 O O . THR A 1 468 ? 14.789 -88.125 -28.016 1 90.75 468 THR A O 1
ATOM 3580 N N . VAL A 1 469 ? 15.336 -86.25 -29.219 1 94.06 469 VAL A N 1
ATOM 3581 C CA . VAL A 1 469 ? 16.656 -86.125 -28.641 1 94.06 469 VAL A CA 1
ATOM 3582 C C . VAL A 1 469 ? 16.703 -84.875 -27.75 1 94.06 469 VAL A C 1
ATOM 3584 O O . VAL A 1 469 ? 16.297 -83.812 -28.172 1 94.06 469 VAL A O 1
ATOM 3587 N N . ASP A 1 470 ? 17.109 -85 -26.484 1 94.88 470 ASP A N 1
ATOM 3588 C CA . ASP A 1 470 ? 17.328 -83.875 -25.594 1 94.88 470 ASP A CA 1
ATOM 3589 C C . ASP A 1 470 ? 18.734 -83.312 -25.781 1 94.88 470 ASP A C 1
ATOM 3591 O O . ASP A 1 470 ? 19.734 -84 -25.594 1 94.88 470 ASP A O 1
ATOM 3595 N N . VAL A 1 471 ? 18.766 -82.125 -26.172 1 95.88 471 VAL A N 1
ATOM 3596 C CA . VAL A 1 471 ? 20.031 -81.438 -26.453 1 95.88 471 VAL A CA 1
ATOM 3597 C C . VAL A 1 471 ? 20.344 -80.438 -25.375 1 95.88 471 VAL A C 1
ATOM 3599 O O . VAL A 1 471 ? 19.469 -79.625 -25.016 1 95.88 471 VAL A O 1
ATOM 3602 N N . ASN A 1 472 ? 21.531 -80.5 -24.797 1 94.62 472 ASN A N 1
ATOM 3603 C CA . ASN A 1 472 ? 22.016 -79.438 -23.891 1 94.62 472 ASN A CA 1
ATOM 3604 C C . ASN A 1 472 ? 22.828 -78.375 -24.625 1 94.62 472 ASN A C 1
ATOM 3606 O O . ASN A 1 472 ? 23.719 -78.75 -25.422 1 94.62 472 ASN A O 1
ATOM 3610 N N . GLY A 1 473 ? 22.438 -77.125 -24.422 1 93 473 GLY A N 1
ATOM 3611 C CA . GLY A 1 473 ? 23.094 -76.062 -25.125 1 93 473 GLY A CA 1
ATOM 3612 C C . GLY A 1 473 ? 22.234 -75.438 -26.203 1 93 473 GLY A C 1
ATOM 3613 O O . GLY A 1 473 ? 21.031 -75.625 -26.25 1 93 473 GLY A O 1
ATOM 3614 N N . ASN A 1 474 ? 22.875 -74.562 -27.141 1 94.69 474 ASN A N 1
ATOM 3615 C CA . ASN A 1 474 ? 22.125 -73.812 -28.156 1 94.69 474 ASN A CA 1
ATOM 3616 C C . ASN A 1 474 ? 22.469 -74.312 -29.562 1 94.69 474 ASN A C 1
ATOM 3618 O O . ASN A 1 474 ? 22.109 -73.688 -30.547 1 94.69 474 ASN A O 1
ATOM 3622 N N . LYS A 1 475 ? 23.172 -75.562 -29.609 1 94.56 475 LYS A N 1
ATOM 3623 C CA . LYS A 1 475 ? 23.516 -76.188 -30.875 1 94.56 475 LYS A CA 1
ATOM 3624 C C . LYS A 1 475 ? 23.234 -77.688 -30.844 1 94.56 475 LYS A C 1
ATOM 3626 O O . LYS A 1 475 ? 23.203 -78.25 -29.766 1 94.56 475 LYS A O 1
ATOM 3631 N N . LEU A 1 476 ? 23.078 -78.125 -32 1 95.44 476 LEU A N 1
ATOM 3632 C CA . LEU A 1 476 ? 22.828 -79.562 -32.094 1 95.44 476 LEU A CA 1
ATOM 3633 C C . LEU A 1 476 ? 24.016 -80.375 -31.578 1 95.44 476 LEU A C 1
ATOM 3635 O O . LEU A 1 476 ? 25.172 -80.062 -31.875 1 95.44 476 LEU A O 1
ATOM 3639 N N . ASP A 1 477 ? 23.719 -81.375 -30.734 1 94.81 477 ASP A N 1
ATOM 3640 C CA . ASP A 1 477 ? 24.781 -82.25 -30.297 1 94.81 477 ASP A CA 1
ATOM 3641 C C . ASP A 1 477 ? 24.922 -83.438 -31.25 1 94.81 477 ASP A C 1
ATOM 3643 O O . ASP A 1 477 ? 24.281 -83.5 -32.281 1 94.81 477 ASP A O 1
ATOM 3647 N N . ALA A 1 478 ? 25.859 -84.375 -30.953 1 93.94 478 ALA A N 1
ATOM 3648 C CA . ALA A 1 478 ? 26.188 -85.5 -31.828 1 93.94 478 ALA A CA 1
ATOM 3649 C C . ALA A 1 478 ? 24.969 -86.375 -32.062 1 93.94 478 ALA A C 1
ATOM 3651 O O . ALA A 1 478 ? 24.75 -86.875 -33.188 1 93.94 478 ALA A O 1
ATOM 3652 N N . ARG A 1 479 ? 24.203 -86.562 -31.062 1 95.38 479 ARG A N 1
ATOM 3653 C CA . ARG A 1 479 ? 23.016 -87.375 -31.172 1 95.38 479 ARG A CA 1
ATOM 3654 C C . ARG A 1 479 ? 21.969 -86.75 -32.094 1 95.38 479 ARG A C 1
ATOM 3656 O O . ARG A 1 479 ? 21.359 -87.438 -32.906 1 95.38 479 ARG A O 1
ATOM 3663 N N . ALA A 1 480 ? 21.734 -85.5 -31.859 1 95.19 480 ALA A N 1
ATOM 3664 C CA . ALA A 1 480 ? 20.766 -84.75 -32.688 1 95.19 480 ALA A CA 1
ATOM 3665 C C . ALA A 1 480 ? 21.234 -84.688 -34.125 1 95.19 480 ALA A C 1
ATOM 3667 O O . ALA A 1 480 ? 20.422 -84.812 -35.062 1 95.19 480 ALA A O 1
ATOM 3668 N N . LYS A 1 481 ? 22.516 -84.562 -34.344 1 95.12 481 LYS A N 1
ATOM 3669 C CA . LYS A 1 481 ? 23.062 -84.562 -35.719 1 95.12 481 LYS A CA 1
ATOM 3670 C C . LYS A 1 481 ? 22.828 -85.875 -36.406 1 95.12 481 LYS A C 1
ATOM 3672 O O . LYS A 1 481 ? 22.531 -85.938 -37.594 1 95.12 481 LYS A O 1
ATOM 3677 N N . SER A 1 482 ? 23.047 -87 -35.625 1 94.81 482 SER A N 1
ATOM 3678 C CA . SER A 1 482 ? 22.812 -88.312 -36.188 1 94.81 482 SER A CA 1
ATOM 3679 C C . SER A 1 482 ? 21.344 -88.5 -36.594 1 94.81 482 SER A C 1
ATOM 3681 O O . SER A 1 482 ? 21.062 -89.125 -37.625 1 94.81 482 SER A O 1
ATOM 3683 N N . ALA A 1 483 ? 20.5 -88 -35.781 1 94.38 483 ALA A N 1
ATOM 3684 C CA . ALA A 1 483 ? 19.078 -88.062 -36.125 1 94.38 483 ALA A CA 1
ATOM 3685 C C . ALA A 1 483 ? 18.781 -87.188 -37.344 1 94.38 483 ALA A C 1
ATOM 3687 O O . ALA A 1 483 ? 17.984 -87.625 -38.188 1 94.38 483 ALA A O 1
ATOM 3688 N N . LEU A 1 484 ? 19.375 -86.125 -37.438 1 94.94 484 LEU A N 1
ATOM 3689 C CA . LEU A 1 484 ? 19.172 -85.188 -38.562 1 94.94 484 LEU A CA 1
ATOM 3690 C C . LEU A 1 484 ? 19.609 -85.812 -39.875 1 94.94 484 LEU A C 1
ATOM 3692 O O . LEU A 1 484 ? 18.969 -85.625 -40.906 1 94.94 484 LEU A O 1
ATOM 3696 N N . LYS A 1 485 ? 20.641 -86.625 -39.812 1 93.12 485 LYS A N 1
ATOM 3697 C CA . LYS A 1 485 ? 21.141 -87.312 -41.031 1 93.12 485 LYS A CA 1
ATOM 3698 C C . LYS A 1 485 ? 20.109 -88.25 -41.594 1 93.12 485 LYS A C 1
ATOM 3700 O O . LYS A 1 485 ? 20.094 -88.562 -42.781 1 93.12 485 LYS A O 1
ATOM 3705 N N . ARG A 1 486 ? 19.219 -88.688 -40.719 1 91.81 486 ARG A N 1
ATOM 3706 C CA . ARG A 1 486 ? 18.219 -89.688 -41.156 1 91.81 486 ARG A CA 1
ATOM 3707 C C . ARG A 1 486 ? 16.969 -89 -41.688 1 91.81 486 ARG A C 1
ATOM 3709 O O . ARG A 1 486 ? 16.031 -89.625 -42.156 1 91.81 486 ARG A O 1
ATOM 3716 N N . ALA A 1 487 ? 16.984 -87.688 -41.625 1 90.94 487 ALA A N 1
ATOM 3717 C CA . ALA A 1 487 ? 15.844 -86.938 -42.156 1 90.94 487 ALA A CA 1
ATOM 3718 C C . ALA A 1 487 ? 15.852 -86.875 -43.688 1 90.94 487 ALA A C 1
ATOM 3720 O O . ALA A 1 487 ? 16.922 -86.875 -44.312 1 90.94 487 ALA A O 1
ATOM 3721 N N . SER A 1 488 ? 14.594 -87 -44.281 1 88.25 488 SER A N 1
ATOM 3722 C CA . SER A 1 488 ? 14.461 -86.938 -45.719 1 88.25 488 SER A CA 1
ATOM 3723 C C . SER A 1 488 ? 13.938 -85.562 -46.156 1 88.25 488 SER A C 1
ATOM 3725 O O . SER A 1 488 ? 13.43 -84.75 -45.344 1 88.25 488 SER A O 1
ATOM 3727 N N . ARG A 1 489 ? 14.125 -85.312 -47.469 1 87.75 489 ARG A N 1
ATOM 3728 C CA . ARG A 1 489 ? 13.609 -84.062 -48.062 1 87.75 489 ARG A CA 1
ATOM 3729 C C . ARG A 1 489 ? 12.117 -83.938 -47.812 1 87.75 489 ARG A C 1
ATOM 3731 O O . ARG A 1 489 ? 11.359 -84.875 -48 1 87.75 489 ARG A O 1
ATOM 3738 N N . GLY A 1 490 ? 11.758 -82.75 -47.281 1 79.25 490 GLY A N 1
ATOM 3739 C CA . GLY A 1 490 ? 10.344 -82.5 -47 1 79.25 490 GLY A CA 1
ATOM 3740 C C . GLY A 1 490 ? 9.953 -82.75 -45.594 1 79.25 490 GLY A C 1
ATOM 3741 O O . GLY A 1 490 ? 8.867 -82.375 -45.125 1 79.25 490 GLY A O 1
ATOM 3742 N N . ASP A 1 491 ? 10.867 -83.438 -44.844 1 81.19 491 ASP A N 1
ATOM 3743 C CA . ASP A 1 491 ? 10.578 -83.75 -43.438 1 81.19 491 ASP A CA 1
ATOM 3744 C C . ASP A 1 491 ? 10.531 -82.5 -42.594 1 81.19 491 ASP A C 1
ATOM 3746 O O . ASP A 1 491 ? 11.312 -81.562 -42.844 1 81.19 491 ASP A O 1
ATOM 3750 N N . ALA A 1 492 ? 9.57 -82.438 -41.719 1 80.94 492 ALA A N 1
ATOM 3751 C CA . ALA A 1 492 ? 9.477 -81.312 -40.781 1 80.94 492 ALA A CA 1
ATOM 3752 C C . ALA A 1 492 ? 10.133 -81.688 -39.438 1 80.94 492 ALA A C 1
ATOM 3754 O O . ALA A 1 492 ? 9.586 -82.5 -38.656 1 80.94 492 ALA A O 1
ATOM 3755 N N . VAL A 1 493 ? 11.359 -81.125 -39.25 1 87.5 493 VAL A N 1
ATOM 3756 C CA . VAL A 1 493 ? 12.07 -81.312 -38 1 87.5 493 VAL A CA 1
ATOM 3757 C C . VAL A 1 493 ? 11.555 -80.312 -36.938 1 87.5 493 VAL A C 1
ATOM 3759 O O . VAL A 1 493 ? 11.414 -79.125 -37.25 1 87.5 493 VAL A O 1
ATOM 3762 N N . GLN A 1 494 ? 11.289 -80.812 -35.812 1 84.62 494 GLN A N 1
ATOM 3763 C CA . GLN A 1 494 ? 10.734 -79.938 -34.75 1 84.62 494 GLN A CA 1
ATOM 3764 C C . GLN A 1 494 ? 11.758 -79.688 -33.656 1 84.62 494 GLN A C 1
ATOM 3766 O O . GLN A 1 494 ? 12.414 -80.625 -33.188 1 84.62 494 GLN A O 1
ATOM 3771 N N . ILE A 1 495 ? 11.945 -78.5 -33.344 1 89 495 ILE A N 1
ATOM 3772 C CA . ILE A 1 495 ? 12.703 -78.062 -32.188 1 89 495 ILE A CA 1
ATOM 3773 C C . ILE A 1 495 ? 11.75 -77.5 -31.141 1 89 495 ILE A C 1
ATOM 3775 O O . ILE A 1 495 ? 11.109 -76.438 -31.375 1 89 495 ILE A O 1
ATOM 3779 N N . PHE A 1 496 ? 11.633 -78.125 -30.031 1 86.31 496 PHE A N 1
ATOM 3780 C CA . PHE A 1 496 ? 10.641 -77.75 -29.062 1 86.31 496 PHE A CA 1
ATOM 3781 C C . PHE A 1 496 ? 11.18 -77.875 -27.641 1 86.31 496 PHE A C 1
ATOM 3783 O O . PHE A 1 496 ? 12.328 -78.312 -27.453 1 86.31 496 PHE A O 1
ATOM 3790 N N . ASP A 1 497 ? 10.422 -77.375 -26.672 1 87.75 497 ASP A N 1
ATOM 3791 C CA . ASP A 1 497 ? 10.812 -77.312 -25.266 1 87.75 497 ASP A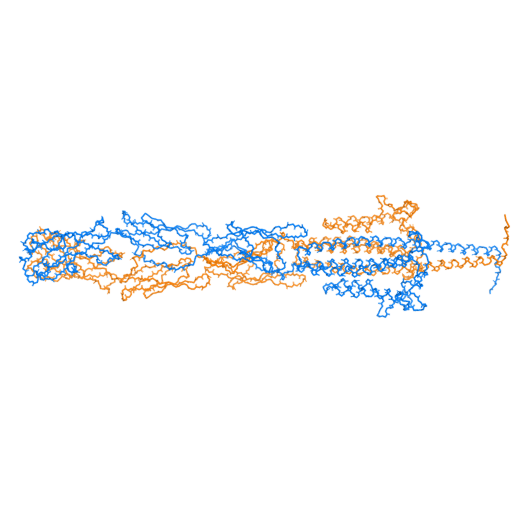 CA 1
ATOM 3792 C C . ASP A 1 497 ? 12.141 -76.625 -25.078 1 87.75 497 ASP A C 1
ATOM 3794 O O . ASP A 1 497 ? 13.062 -77.125 -24.469 1 87.75 497 ASP A O 1
ATOM 3798 N N . ILE A 1 498 ? 12.164 -75.5 -25.75 1 91 498 ILE A N 1
ATOM 3799 C CA . ILE A 1 498 ? 13.344 -74.688 -25.656 1 91 498 ILE A CA 1
ATOM 3800 C C . ILE A 1 498 ? 13.398 -74 -24.297 1 91 498 ILE A C 1
ATOM 3802 O O . ILE A 1 498 ? 12.438 -73.312 -23.875 1 91 498 ILE A O 1
ATOM 3806 N N . GLU A 1 499 ? 14.453 -74.188 -23.609 1 91.5 499 GLU A N 1
ATOM 3807 C CA . GLU A 1 499 ? 14.68 -73.562 -22.328 1 91.5 499 GLU A CA 1
ATOM 3808 C C . GLU A 1 499 ? 15.539 -72.312 -22.5 1 91.5 499 GLU A C 1
ATOM 3810 O O . GLU A 1 499 ? 16.734 -72.375 -22.75 1 91.5 499 GLU A O 1
ATOM 3815 N N . ALA A 1 500 ? 14.867 -71.188 -22.344 1 92.62 500 ALA A N 1
ATOM 3816 C CA . ALA A 1 500 ? 15.555 -69.875 -22.484 1 92.62 500 ALA A CA 1
ATOM 3817 C C . ALA A 1 500 ? 15.57 -69.125 -21.172 1 92.62 500 ALA A C 1
ATOM 3819 O O . ALA A 1 500 ? 14.758 -69.375 -20.281 1 92.62 500 ALA A O 1
ATOM 3820 N N . TYR A 1 501 ? 16.609 -68.25 -20.953 1 91.06 501 TYR A N 1
ATOM 3821 C CA . TYR A 1 501 ? 16.703 -67.438 -19.766 1 91.06 501 TYR A CA 1
ATOM 3822 C C . TYR A 1 501 ? 17.25 -66.062 -20.141 1 91.06 501 TYR A C 1
ATOM 3824 O O . TYR A 1 501 ? 17.875 -65.875 -21.188 1 91.06 501 TYR A O 1
ATOM 3832 N N . ILE A 1 502 ? 16.938 -65 -19.266 1 90.19 502 ILE A N 1
ATOM 3833 C CA . ILE A 1 502 ? 17.469 -63.656 -19.438 1 90.19 502 ILE A CA 1
ATOM 3834 C C . ILE A 1 502 ? 18.875 -63.594 -18.875 1 90.19 502 ILE A C 1
ATOM 3836 O O . ILE A 1 502 ? 19.125 -63.969 -17.719 1 90.19 502 ILE A O 1
ATOM 3840 N N . THR A 1 503 ? 19.75 -63.094 -19.672 1 88.31 503 THR A N 1
ATOM 3841 C CA . THR A 1 503 ? 21.156 -63.125 -19.312 1 88.31 503 THR A CA 1
ATOM 3842 C C . THR A 1 503 ? 21.406 -62.281 -18.047 1 88.31 503 THR A C 1
ATOM 3844 O O . THR A 1 503 ? 22.234 -62.656 -17.219 1 88.31 503 THR A O 1
ATOM 3847 N N . ASN A 1 504 ? 20.734 -61.094 -17.844 1 85 504 ASN A N 1
ATOM 3848 C CA . ASN A 1 504 ? 20.984 -60.219 -16.703 1 85 504 ASN A CA 1
ATOM 3849 C C . ASN A 1 504 ? 19.984 -60.469 -15.57 1 85 504 ASN A C 1
ATOM 3851 O O . ASN A 1 504 ? 20.031 -59.812 -14.539 1 85 504 ASN A O 1
ATOM 3855 N N . ASN A 1 505 ? 19.109 -61.375 -15.672 1 85.69 505 ASN A N 1
ATOM 3856 C CA . ASN A 1 505 ? 18.125 -61.781 -14.672 1 85.69 505 ASN A CA 1
ATOM 3857 C C . ASN A 1 505 ? 17.75 -63.25 -14.82 1 85.69 505 ASN A C 1
ATOM 3859 O O . ASN A 1 505 ? 16.609 -63.562 -15.195 1 85.69 505 ASN A O 1
ATOM 3863 N N . LYS A 1 506 ? 18.5 -64.125 -14.375 1 85.38 506 LYS A N 1
ATOM 3864 C CA . LYS A 1 506 ? 18.312 -65.562 -14.57 1 85.38 506 LYS A CA 1
ATOM 3865 C C . LYS A 1 506 ? 17.219 -66.125 -13.648 1 85.38 506 LYS A C 1
ATOM 3867 O O . LYS A 1 506 ? 16.688 -67.188 -13.875 1 85.38 506 LYS A O 1
ATOM 3872 N N . SER A 1 507 ? 16.969 -65.312 -12.664 1 83.81 507 SER A N 1
ATOM 3873 C CA . SER A 1 507 ? 15.984 -65.812 -11.688 1 83.81 507 SER A CA 1
ATOM 3874 C C . SER A 1 507 ? 14.57 -65.688 -12.258 1 83.81 507 SER A C 1
ATOM 3876 O O . SER A 1 507 ? 13.68 -66.438 -11.805 1 83.81 507 SER A O 1
ATOM 3878 N N . TYR A 1 508 ? 14.43 -64.875 -13.227 1 88.25 508 TYR A N 1
ATOM 3879 C CA . TYR A 1 508 ? 13.102 -64.812 -13.828 1 88.25 508 TYR A CA 1
ATOM 3880 C C . TYR A 1 508 ? 12.844 -65.938 -14.773 1 88.25 508 TYR A C 1
ATOM 3882 O O . TYR A 1 508 ? 13.648 -66.25 -15.664 1 88.25 508 TYR A O 1
ATOM 3890 N N . LYS A 1 509 ? 11.797 -66.688 -14.539 1 86.38 509 LYS A N 1
ATOM 3891 C CA . LYS A 1 509 ? 11.438 -67.812 -15.375 1 86.38 509 LYS A CA 1
ATOM 3892 C C . LYS A 1 509 ? 10.594 -67.375 -16.562 1 86.38 509 LYS A C 1
ATOM 3894 O O . LYS A 1 509 ? 9.453 -66.938 -16.406 1 86.38 509 LYS A O 1
ATOM 3899 N N . LEU A 1 510 ? 11.148 -67.5 -17.719 1 88.81 510 LEU A N 1
ATOM 3900 C CA . LEU A 1 510 ? 10.438 -67.125 -18.953 1 88.81 510 LEU A CA 1
ATOM 3901 C C . LEU A 1 510 ? 9.367 -68.188 -19.266 1 88.81 510 LEU A C 1
ATOM 3903 O O . LEU A 1 510 ? 9.492 -69.312 -18.859 1 88.81 510 LEU A O 1
ATOM 3907 N N . LYS A 1 511 ? 8.281 -67.688 -19.922 1 84.19 511 LYS A N 1
ATOM 3908 C CA . LYS A 1 511 ? 7.289 -68.625 -20.422 1 84.19 511 LYS A CA 1
ATOM 3909 C C . LYS A 1 511 ? 7.906 -69.562 -21.438 1 84.19 511 LYS A C 1
ATOM 3911 O O . LYS A 1 511 ? 8.969 -69.312 -22 1 84.19 511 LYS A O 1
ATOM 3916 N N . LYS A 1 512 ? 7.188 -70.688 -21.578 1 81.38 512 LYS A N 1
ATOM 3917 C CA . LYS A 1 512 ? 7.68 -71.75 -22.484 1 81.38 512 LYS A CA 1
ATOM 3918 C C . LYS A 1 512 ? 7.852 -71.188 -23.906 1 81.38 512 LYS A C 1
ATOM 3920 O O . LYS A 1 512 ? 6.918 -70.625 -24.469 1 81.38 512 LYS A O 1
ATOM 3925 N N . VAL A 1 513 ? 9.086 -71.375 -24.375 1 86.31 513 VAL A N 1
ATOM 3926 C CA . VAL A 1 513 ? 9.422 -70.812 -25.703 1 86.31 513 VAL A CA 1
ATOM 3927 C C . VAL A 1 513 ? 8.656 -71.625 -26.766 1 86.31 513 VAL A C 1
ATOM 3929 O O . VAL A 1 513 ? 8.531 -72.812 -26.688 1 86.31 513 VAL A O 1
ATOM 3932 N N . SER A 1 514 ? 8.078 -70.875 -27.703 1 81.31 514 SER A N 1
ATOM 3933 C CA . SER A 1 514 ? 7.379 -71.5 -28.781 1 81.31 514 SER A CA 1
ATOM 3934 C C . SER A 1 514 ? 8.336 -72.312 -29.656 1 81.31 514 SER A C 1
ATOM 3936 O O . SER A 1 514 ? 9.477 -71.875 -29.891 1 81.31 514 SER A O 1
ATOM 3938 N N . PRO A 1 515 ? 7.879 -73.438 -30.125 1 82.75 515 PRO A N 1
ATOM 3939 C CA . PRO A 1 515 ? 8.742 -74.312 -30.938 1 82.75 515 PRO A CA 1
ATOM 3940 C C . PRO A 1 515 ? 9.023 -73.75 -32.312 1 82.75 515 PRO A C 1
ATOM 3942 O O . PRO A 1 515 ? 8.336 -72.812 -32.75 1 82.75 515 PRO A O 1
ATOM 3945 N N . VAL A 1 516 ? 10.078 -74.25 -32.906 1 84.25 516 VAL A N 1
ATOM 3946 C CA . VAL A 1 516 ? 10.414 -73.938 -34.281 1 84.25 516 VAL A CA 1
ATOM 3947 C C . VAL A 1 516 ? 10.422 -75.188 -35.125 1 84.25 516 VAL A C 1
ATOM 3949 O O . VAL A 1 516 ? 10.891 -76.25 -34.688 1 84.25 516 VAL A O 1
ATOM 3952 N N . VAL A 1 517 ? 9.742 -75.062 -36.312 1 81.5 517 VAL A N 1
ATOM 3953 C CA . VAL A 1 517 ? 9.695 -76.188 -37.219 1 81.5 517 VAL A CA 1
ATOM 3954 C C . VAL A 1 517 ? 10.57 -75.875 -38.438 1 81.5 517 VAL A C 1
ATOM 3956 O O . VAL A 1 517 ? 10.438 -74.812 -39.062 1 81.5 517 VAL A O 1
ATOM 3959 N N . VAL A 1 518 ? 11.484 -76.812 -38.719 1 86.94 518 VAL A N 1
ATOM 3960 C CA . VAL A 1 518 ? 12.383 -76.625 -39.844 1 86.94 518 VAL A CA 1
ATOM 3961 C C . VAL A 1 518 ? 12.078 -77.688 -40.906 1 86.94 518 VAL A C 1
ATOM 3963 O O . VAL A 1 518 ? 12.172 -78.875 -40.625 1 86.94 518 VAL A O 1
ATOM 3966 N N . GLU A 1 519 ? 11.648 -77.25 -42.031 1 84.5 519 GLU A N 1
ATOM 3967 C CA . GLU A 1 519 ? 11.477 -78.188 -43.156 1 84.5 519 GLU A CA 1
ATOM 3968 C C . GLU A 1 519 ? 12.797 -78.375 -43.875 1 84.5 519 GLU A C 1
ATOM 3970 O O . GLU A 1 519 ? 13.438 -77.438 -44.344 1 84.5 519 GLU A O 1
ATOM 3975 N N . ILE A 1 520 ? 13.133 -79.688 -44 1 89.81 520 ILE A N 1
ATOM 3976 C CA . ILE A 1 520 ? 14.406 -80.062 -44.625 1 89.81 520 ILE A CA 1
ATOM 3977 C C . ILE A 1 520 ? 14.266 -80.062 -46.125 1 89.81 520 ILE A C 1
ATOM 3979 O O . ILE A 1 520 ? 13.328 -80.625 -46.688 1 89.81 520 ILE A O 1
ATOM 3983 N N . THR A 1 521 ? 15.148 -79.375 -46.781 1 90.31 521 THR A N 1
ATOM 3984 C CA . THR A 1 521 ? 15.039 -79.188 -48.219 1 90.31 521 THR A CA 1
ATOM 3985 C C . THR A 1 521 ? 15.922 -80.188 -48.969 1 90.31 521 THR A C 1
ATOM 3987 O O . THR A 1 521 ? 15.891 -80.25 -50.219 1 90.31 521 THR A O 1
ATOM 3990 N N . ASN A 1 522 ? 16.766 -80.812 -48.25 1 85.69 522 ASN A N 1
ATOM 3991 C CA . ASN A 1 522 ? 17.641 -81.75 -48.938 1 85.69 522 ASN A CA 1
ATOM 3992 C C . ASN A 1 522 ? 17.703 -83.062 -48.188 1 85.69 522 ASN A C 1
ATOM 3994 O O . ASN A 1 522 ? 17.422 -83.125 -47 1 85.69 522 ASN A O 1
ATOM 3998 N N . MET B 1 1 ? 8.43 83.375 59.781 1 26.59 1 MET B N 1
ATOM 3999 C CA . MET B 1 1 ? 9.352 83.938 58.812 1 26.59 1 MET B CA 1
ATOM 4000 C C . MET B 1 1 ? 8.617 84.875 57.844 1 26.59 1 MET B C 1
ATOM 4002 O O . MET B 1 1 ? 7.395 84.812 57.75 1 26.59 1 MET B O 1
ATOM 4006 N N . ALA B 1 2 ? 9.492 85.75 57.094 1 38.66 2 ALA B N 1
ATOM 4007 C CA . ALA B 1 2 ? 9.148 86.938 56.312 1 38.66 2 ALA B CA 1
ATOM 4008 C C . ALA B 1 2 ? 8.086 86.625 55.25 1 38.66 2 ALA B C 1
ATOM 4010 O O . ALA B 1 2 ? 8.359 85.938 54.281 1 38.66 2 ALA B O 1
ATOM 4011 N N . GLY B 1 3 ? 6.961 86.188 55.688 1 39 3 GLY B N 1
ATOM 4012 C CA . GLY B 1 3 ? 5.789 86.062 54.844 1 39 3 GLY B CA 1
ATOM 4013 C C . GLY B 1 3 ? 5.656 87.188 53.844 1 39 3 GLY B C 1
ATOM 4014 O O . GLY B 1 3 ? 4.922 88.188 54.062 1 39 3 GLY B O 1
ATOM 4015 N N . GLY B 1 4 ? 6.816 87.562 53.375 1 44.59 4 GLY B N 1
ATOM 4016 C CA . GLY B 1 4 ? 6.859 88.75 52.469 1 44.59 4 GLY B CA 1
ATOM 4017 C C . GLY B 1 4 ? 5.801 88.688 51.406 1 44.59 4 GLY B C 1
ATOM 4018 O O . GLY B 1 4 ? 5.527 87.625 50.812 1 44.59 4 GLY B O 1
ATOM 4019 N N . LYS B 1 5 ? 4.742 89.438 51.562 1 55.56 5 LYS B N 1
ATOM 4020 C CA . LYS B 1 5 ? 3.588 89.688 50.719 1 55.56 5 LYS B CA 1
ATOM 4021 C C . LYS B 1 5 ? 4.008 89.75 49.25 1 55.56 5 LYS B C 1
ATOM 4023 O O . LYS B 1 5 ? 4.836 90.625 48.875 1 55.56 5 LYS B O 1
ATOM 4028 N N . ALA B 1 6 ? 3.98 88.75 48.5 1 61.81 6 ALA B N 1
ATOM 4029 C CA . ALA B 1 6 ? 4.215 88.812 47.062 1 61.81 6 ALA B CA 1
ATOM 4030 C C . ALA B 1 6 ? 3.512 90 46.438 1 61.81 6 ALA B C 1
ATOM 4032 O O . ALA B 1 6 ? 2.379 90.312 46.812 1 61.81 6 ALA B O 1
ATOM 4033 N N . THR B 1 7 ? 4.273 91 45.781 1 64.44 7 THR B N 1
ATOM 4034 C CA . THR B 1 7 ? 3.744 92.125 45.094 1 64.44 7 THR B CA 1
ATOM 4035 C C . THR B 1 7 ? 2.699 91.75 44.062 1 64.44 7 THR B C 1
ATOM 4037 O O . THR B 1 7 ? 2.648 90.562 43.656 1 64.44 7 THR B O 1
ATOM 4040 N N . PRO B 1 8 ? 1.703 92.562 43.719 1 62.72 8 PRO B N 1
ATOM 4041 C CA . PRO B 1 8 ? 0.688 92.312 42.719 1 62.72 8 PRO B CA 1
ATOM 4042 C C . PRO B 1 8 ? 1.287 91.75 41.438 1 62.72 8 PRO B C 1
ATOM 4044 O O . PRO B 1 8 ? 0.716 90.812 40.812 1 62.72 8 PRO B O 1
ATOM 4047 N N . ARG B 1 9 ? 2.391 92.188 41.094 1 63.28 9 ARG B N 1
ATOM 4048 C CA . ARG B 1 9 ? 3.074 91.688 39.906 1 63.28 9 ARG B CA 1
ATOM 4049 C C . ARG B 1 9 ? 3.527 90.25 40.062 1 63.28 9 ARG B C 1
ATOM 4051 O O . ARG B 1 9 ? 3.375 89.438 39.156 1 63.28 9 ARG B O 1
ATOM 4058 N N . GLN B 1 10 ? 4.113 89.938 41.188 1 67.19 10 GLN B N 1
ATOM 4059 C CA . GLN B 1 10 ? 4.586 88.562 41.469 1 67.19 10 GLN B CA 1
ATOM 4060 C C . GLN B 1 10 ? 3.424 87.625 41.5 1 67.19 10 GLN B C 1
ATOM 4062 O O . GLN B 1 10 ? 3.539 86.5 41.031 1 67.19 10 GLN B O 1
ATOM 4067 N N . LYS B 1 11 ? 2.377 88.062 42.062 1 62.47 11 LYS B N 1
ATOM 4068 C CA . LYS B 1 11 ? 1.177 87.25 42.094 1 62.47 11 LYS B CA 1
ATOM 4069 C C . LYS B 1 11 ? 0.66 86.938 40.688 1 62.47 11 LYS B C 1
ATOM 4071 O O . LYS B 1 11 ? 0.227 85.812 40.406 1 62.47 11 LYS B O 1
ATOM 4076 N N . MET B 1 12 ? 0.784 87.938 39.875 1 65.31 12 MET B N 1
ATOM 4077 C CA . MET B 1 12 ? 0.353 87.75 38.469 1 65.31 12 MET B CA 1
ATOM 4078 C C . MET B 1 12 ? 1.275 86.812 37.75 1 65.31 12 MET B C 1
ATOM 4080 O O . MET B 1 12 ? 0.814 85.938 36.969 1 65.31 12 MET B O 1
ATOM 4084 N N . ILE B 1 13 ? 2.521 86.75 38 1 65.31 13 ILE B N 1
ATOM 4085 C CA . ILE B 1 13 ? 3.494 85.875 37.375 1 65.31 13 ILE B CA 1
ATOM 4086 C C . ILE B 1 13 ? 3.262 84.438 37.844 1 65.31 13 ILE B C 1
ATOM 4088 O O . ILE B 1 13 ? 3.299 83.5 37.062 1 65.31 13 ILE B O 1
ATOM 4092 N N . ASN B 1 14 ? 3.055 84.375 39.094 1 64 14 ASN B N 1
ATOM 4093 C CA . ASN B 1 14 ? 2.773 83.062 39.656 1 64 14 ASN B CA 1
ATOM 4094 C C . ASN B 1 14 ? 1.486 82.438 39.062 1 64 14 ASN B C 1
ATOM 4096 O O . ASN B 1 14 ? 1.412 81.25 38.781 1 64 14 ASN B O 1
ATOM 4100 N N . LEU B 1 15 ? 0.629 83.375 38.875 1 66.12 15 LEU B N 1
ATOM 4101 C CA . LEU B 1 15 ? -0.634 83 38.281 1 66.12 15 LEU B CA 1
ATOM 4102 C C . LEU B 1 15 ? -0.436 82.562 36.812 1 66.12 15 LEU B C 1
ATOM 4104 O O . LEU B 1 15 ? -0.993 81.562 36.375 1 66.12 15 LEU B O 1
ATOM 4108 N N . MET B 1 16 ? 0.31 83.375 36.125 1 66 16 MET B N 1
ATOM 4109 C CA . MET B 1 16 ? 0.569 83.062 34.719 1 66 16 MET B CA 1
ATOM 4110 C C . MET B 1 16 ? 1.32 81.75 34.594 1 66 16 MET B C 1
ATOM 4112 O O . MET B 1 16 ? 1.052 80.938 33.688 1 66 16 MET B O 1
ATOM 4116 N N . TYR B 1 17 ? 2.205 81.438 35.531 1 64.25 17 TYR B N 1
ATOM 4117 C CA . TYR B 1 17 ? 2.938 80.188 35.5 1 64.25 17 TYR B CA 1
ATOM 4118 C C . TYR B 1 17 ? 2.008 79.062 35.781 1 64.25 17 TYR B C 1
ATOM 4120 O O . TYR B 1 17 ? 2.125 78 35.156 1 64.25 17 TYR B O 1
ATOM 4128 N N . LEU B 1 18 ? 1.18 79.188 36.656 1 61.69 18 LEU B N 1
ATOM 4129 C CA . LEU B 1 18 ? 0.194 78.188 36.938 1 61.69 18 LEU B CA 1
ATOM 4130 C C . LEU B 1 18 ? -0.705 77.938 35.75 1 61.69 18 LEU B C 1
ATOM 4132 O O . LEU B 1 18 ? -1.03 76.75 35.438 1 61.69 18 LEU B O 1
ATOM 4136 N N . ILE B 1 19 ? -1.104 79 35.094 1 62.44 19 ILE B N 1
ATOM 4137 C CA . ILE B 1 19 ? -1.912 78.875 33.875 1 62.44 19 ILE B CA 1
ATOM 4138 C C . ILE B 1 19 ? -1.111 78.125 32.812 1 62.44 19 ILE B C 1
ATOM 4140 O O . ILE B 1 19 ? -1.646 77.312 32.094 1 62.44 19 ILE B O 1
ATOM 4144 N N . PHE B 1 20 ? 0.08 78.438 32.781 1 59.44 20 PHE B N 1
ATOM 4145 C CA . PHE B 1 20 ? 0.95 77.812 31.797 1 59.44 20 PHE B CA 1
ATOM 4146 C C . PHE B 1 20 ? 1.095 76.312 32.062 1 59.44 20 PHE B C 1
ATOM 4148 O O . PHE B 1 20 ? 1.019 75.5 31.156 1 59.44 20 PHE B O 1
ATOM 4155 N N . ILE B 1 21 ? 1.301 75.938 33.281 1 60.06 21 ILE B N 1
ATOM 4156 C CA . ILE B 1 21 ? 1.424 74.562 33.656 1 60.06 21 ILE B CA 1
ATOM 4157 C C . ILE B 1 21 ? 0.116 73.812 33.375 1 60.06 21 ILE B C 1
ATOM 4159 O O . ILE B 1 21 ? 0.127 72.688 32.906 1 60.06 21 ILE B O 1
ATOM 4163 N N . ALA B 1 22 ? -0.912 74.438 33.625 1 58.22 22 ALA B N 1
ATOM 4164 C CA . ALA B 1 22 ? -2.229 73.875 33.344 1 58.22 22 ALA B CA 1
ATOM 4165 C C . ALA B 1 22 ? -2.426 73.688 31.859 1 58.22 22 ALA B C 1
ATOM 4167 O O . ALA B 1 22 ? -2.941 72.625 31.438 1 58.22 22 ALA B O 1
ATOM 4168 N N . MET B 1 23 ? -2.047 74.625 31.125 1 58.09 23 MET B N 1
ATOM 4169 C CA . MET B 1 23 ? -2.197 74.5 29.688 1 58.09 23 MET B CA 1
ATOM 4170 C C . MET B 1 23 ? -1.319 73.375 29.141 1 58.09 23 MET B C 1
ATOM 4172 O O . MET B 1 23 ? -1.734 72.625 28.25 1 58.09 23 MET B O 1
ATOM 4176 N N . LEU B 1 24 ? -0.206 73.312 29.672 1 57.38 24 LEU B N 1
ATOM 4177 C CA . LEU B 1 24 ? 0.695 72.25 29.266 1 57.38 24 LEU B CA 1
ATOM 4178 C C . LEU B 1 24 ? 0.132 70.875 29.641 1 57.38 24 LEU B C 1
ATOM 4180 O O . LEU B 1 24 ? 0.203 69.938 28.859 1 57.38 24 LEU B O 1
ATOM 4184 N N . ALA B 1 25 ? -0.333 70.875 30.875 1 57.56 25 ALA B N 1
ATOM 4185 C CA . ALA B 1 25 ? -0.955 69.625 31.328 1 57.56 25 ALA B CA 1
ATOM 4186 C C . ALA B 1 25 ? -2.164 69.25 30.469 1 57.56 25 ALA B C 1
ATOM 4188 O O . ALA B 1 25 ? -2.373 68.125 30.141 1 57.56 25 ALA B O 1
ATOM 4189 N N . LEU B 1 26 ? -2.879 70.375 30.156 1 59.91 26 LEU B N 1
ATOM 4190 C CA . LEU B 1 26 ? -4.043 70.188 29.312 1 59.91 26 LEU B CA 1
ATOM 4191 C C . LEU B 1 26 ? -3.625 69.688 27.922 1 59.91 26 LEU B C 1
ATOM 4193 O O . LEU B 1 26 ? -4.25 68.75 27.375 1 59.91 26 LEU B O 1
ATOM 4197 N N . ASN B 1 27 ? -2.633 70.312 27.391 1 59.69 27 ASN B N 1
ATOM 4198 C CA . ASN B 1 27 ? -2.148 69.875 26.078 1 59.69 27 ASN B CA 1
ATOM 4199 C C . ASN B 1 27 ? -1.581 68.438 26.125 1 59.69 27 ASN B C 1
ATOM 4201 O O . ASN B 1 27 ? -1.828 67.688 25.219 1 59.69 27 ASN B O 1
ATOM 4205 N N . MET B 1 28 ? -0.833 68.188 27.078 1 61.78 28 MET B N 1
ATOM 4206 C CA . MET B 1 28 ? -0.315 66.812 27.25 1 61.78 28 MET B CA 1
ATOM 4207 C C . MET B 1 28 ? -1.453 65.812 27.375 1 61.78 28 MET B C 1
ATOM 4209 O O . MET B 1 28 ? -1.387 64.75 26.797 1 61.78 28 MET B O 1
ATOM 4213 N N . GLY B 1 29 ? -2.354 66.312 27.984 1 66.62 29 GLY B N 1
ATOM 4214 C CA . GLY B 1 29 ? -3.529 65.5 28.125 1 66.62 29 GLY B CA 1
ATOM 4215 C C . GLY B 1 29 ? -4.18 65.125 26.797 1 66.62 29 GLY B C 1
ATOM 4216 O O . GLY B 1 29 ? -4.535 64 26.547 1 66.62 29 GLY B O 1
ATOM 4217 N N . LYS B 1 30 ? -4.148 66.062 25.906 1 72.56 30 LYS B N 1
ATOM 4218 C CA . LYS B 1 30 ? -4.797 65.875 24.609 1 72.56 30 LYS B CA 1
ATOM 4219 C C . LYS B 1 30 ? -3.967 64.938 23.719 1 72.56 30 LYS B C 1
ATOM 4221 O O . LYS B 1 30 ? -4.516 64.062 23.016 1 72.56 30 LYS B O 1
ATOM 4226 N N . GLU B 1 31 ? -2.703 65.125 23.766 1 75.88 31 GLU B N 1
ATOM 4227 C CA . GLU B 1 31 ? -1.811 64.25 22.969 1 75.88 31 GLU B CA 1
ATOM 4228 C C . GLU B 1 31 ? -1.834 62.844 23.453 1 75.88 31 GLU B C 1
ATOM 4230 O O . GLU B 1 31 ? -1.784 61.906 22.641 1 75.88 31 GLU B O 1
ATOM 4235 N N . VAL B 1 32 ? -1.938 62.656 24.719 1 80.94 32 VAL B N 1
ATOM 4236 C CA . VAL B 1 32 ? -1.975 61.312 25.281 1 80.94 32 VAL B CA 1
ATOM 4237 C C . VAL B 1 32 ? -3.279 60.625 24.891 1 80.94 32 VAL B C 1
ATOM 4239 O O . VAL B 1 32 ? -3.285 59.438 24.562 1 80.94 32 VAL B O 1
ATOM 4242 N N . LEU B 1 33 ? -4.348 61.344 24.906 1 83.69 33 LEU B N 1
ATOM 4243 C CA . LEU B 1 33 ? -5.641 60.812 24.5 1 83.69 33 LEU B CA 1
ATOM 4244 C C . LEU B 1 33 ? -5.625 60.438 23.031 1 83.69 33 LEU B C 1
ATOM 4246 O O . LEU B 1 33 ? -6.164 59.375 22.641 1 83.69 33 LEU B O 1
ATOM 4250 N N . SER B 1 34 ? -4.988 61.188 22.266 1 82.75 34 SER B N 1
ATOM 4251 C CA . SER B 1 34 ? -4.848 60.875 20.844 1 82.75 34 SER B CA 1
ATOM 4252 C C . SER B 1 34 ? -4.031 59.594 20.625 1 82.75 34 SER B C 1
ATOM 4254 O O . SER B 1 34 ? -4.309 58.812 19.719 1 82.75 34 SER B O 1
ATOM 4256 N N . ALA B 1 35 ? -2.984 59.406 21.422 1 85.81 35 ALA B N 1
ATOM 4257 C CA . ALA B 1 35 ? -2.154 58.219 21.328 1 85.81 35 ALA B CA 1
ATOM 4258 C C . ALA B 1 35 ? -2.975 56.969 21.594 1 85.81 35 ALA B C 1
ATOM 4260 O O . ALA B 1 35 ? -2.789 55.938 20.938 1 85.81 35 ALA B O 1
ATOM 4261 N N . PHE B 1 36 ? -3.873 57.031 22.562 1 87.69 36 PHE B N 1
ATOM 4262 C CA . PHE B 1 36 ? -4.766 55.906 22.828 1 87.69 36 PHE B CA 1
ATOM 4263 C C . PHE B 1 36 ? -5.684 55.656 21.641 1 87.69 36 PHE B C 1
ATOM 4265 O O . PHE B 1 36 ? -5.965 54.5 21.297 1 87.69 36 PHE B O 1
ATOM 4272 N N . GLY B 1 37 ? -6.168 56.75 21.141 1 87.5 37 GLY B N 1
ATOM 4273 C CA . GLY B 1 37 ? -6.996 56.594 19.953 1 87.5 37 GLY B CA 1
ATOM 4274 C C . GLY B 1 37 ? -6.297 55.875 18.812 1 87.5 37 GLY B C 1
ATOM 4275 O O . GLY B 1 37 ? -6.879 55 18.172 1 87.5 37 GLY B O 1
ATOM 4276 N N . LEU B 1 38 ? -5.09 56.188 18.562 1 87.81 38 LEU B N 1
ATOM 4277 C CA . LEU B 1 38 ? -4.309 55.562 17.5 1 87.81 38 LEU B CA 1
ATOM 4278 C C . LEU B 1 38 ? -4.082 54.094 17.812 1 87.81 38 LEU B C 1
ATOM 4280 O O . LEU B 1 38 ? -4.137 53.25 16.906 1 87.81 38 LEU B O 1
ATOM 4284 N N . MET B 1 39 ? -3.781 53.781 19.078 1 90.69 39 MET B N 1
ATOM 4285 C CA . MET B 1 39 ? -3.637 52.375 19.484 1 90.69 39 MET B CA 1
ATOM 4286 C C . MET B 1 39 ? -4.938 51.625 19.266 1 90.69 39 MET B C 1
ATOM 4288 O O . MET B 1 39 ? -4.918 50.469 18.797 1 90.69 39 MET B O 1
ATOM 4292 N N . ASN B 1 40 ? -5.992 52.281 19.656 1 91.62 40 ASN B N 1
ATOM 4293 C CA . ASN B 1 40 ? -7.297 51.656 19.453 1 91.62 40 ASN B CA 1
ATOM 4294 C C . ASN B 1 40 ? -7.562 51.375 17.969 1 91.62 40 ASN B C 1
ATOM 4296 O O . ASN B 1 40 ? -8.07 50.312 17.625 1 91.62 40 ASN B O 1
ATOM 4300 N N . GLU B 1 41 ? -7.246 52.312 17.125 1 89.62 41 GLU B N 1
ATOM 4301 C CA . GLU B 1 41 ? -7.426 52.125 15.688 1 89.62 41 GLU B CA 1
ATOM 4302 C C . GLU B 1 41 ? -6.609 50.938 15.172 1 89.62 41 GLU B C 1
ATOM 4304 O O . GLU B 1 41 ? -7.086 50.188 14.344 1 89.62 41 GLU B O 1
ATOM 4309 N N . LYS B 1 42 ? -5.441 50.844 15.602 1 91.31 42 LYS B N 1
ATOM 4310 C CA . LYS B 1 42 ? -4.574 49.75 15.203 1 91.31 42 LYS B CA 1
ATOM 4311 C C . LYS B 1 42 ? -5.156 48.406 15.641 1 91.31 42 LYS B C 1
ATOM 4313 O O . LYS B 1 42 ? -5.168 47.438 14.867 1 91.31 42 LYS B O 1
ATOM 4318 N N . LEU B 1 43 ? -5.562 48.344 16.891 1 93.69 43 LEU B N 1
ATOM 4319 C CA . LEU B 1 43 ? -6.148 47.094 17.422 1 93.69 43 LEU B CA 1
ATOM 4320 C C . LEU B 1 43 ? -7.426 46.75 16.672 1 93.69 43 LEU B C 1
ATOM 4322 O O . LEU B 1 43 ? -7.68 45.562 16.391 1 93.69 43 LEU B O 1
ATOM 4326 N N . GLU B 1 44 ? -8.203 47.812 16.359 1 93.62 44 GLU B N 1
ATOM 4327 C CA . GLU B 1 44 ? -9.43 47.562 15.594 1 93.62 44 GLU B CA 1
ATOM 4328 C C . GLU B 1 44 ? -9.109 47 14.211 1 93.62 44 GLU B C 1
ATOM 4330 O O . GLU B 1 44 ? -9.789 46.094 13.742 1 93.62 44 GLU B O 1
ATOM 4335 N N . ALA B 1 45 ? -8.117 47.531 13.609 1 90.75 45 ALA B N 1
ATOM 4336 C CA . ALA B 1 45 ? -7.699 47.031 12.305 1 90.75 45 ALA B CA 1
ATOM 4337 C C . ALA B 1 45 ? -7.23 45.594 12.398 1 90.75 45 ALA B C 1
ATOM 4339 O O . ALA B 1 45 ? -7.527 44.781 11.523 1 90.75 45 ALA B O 1
ATOM 4340 N N . SER B 1 46 ? -6.488 45.281 13.398 1 91.88 46 SER B N 1
ATOM 4341 C CA . SER B 1 46 ? -6.027 43.938 13.633 1 91.88 46 SER B CA 1
ATOM 4342 C C . SER B 1 46 ? -7.199 42.969 13.852 1 91.88 46 SER B C 1
ATOM 4344 O O . SER B 1 46 ? -7.199 41.844 13.344 1 91.88 46 SER B O 1
ATOM 4346 N N . ASN B 1 47 ? -8.172 43.406 14.641 1 95.06 47 ASN B N 1
ATOM 4347 C CA . ASN B 1 47 ? -9.352 42.594 14.914 1 95.06 47 ASN B CA 1
ATOM 4348 C C . ASN B 1 47 ? -10.133 42.281 13.641 1 95.06 47 ASN B C 1
ATOM 4350 O O . ASN B 1 47 ? -10.602 41.156 13.453 1 95.06 47 ASN B O 1
ATOM 4354 N N . ILE B 1 48 ? -10.227 43.281 12.797 1 94.44 48 ILE B N 1
ATOM 4355 C CA . ILE B 1 48 ? -10.93 43.094 11.531 1 94.44 48 ILE B CA 1
ATOM 4356 C C . ILE B 1 48 ? -10.18 42.062 10.672 1 94.44 48 ILE B C 1
ATOM 4358 O O . ILE B 1 48 ? -10.781 41.125 10.148 1 94.44 48 ILE B O 1
ATOM 4362 N N . LYS B 1 49 ? -8.906 42.219 10.578 1 92.44 49 LYS B N 1
ATOM 4363 C CA . LYS B 1 49 ? -8.094 41.312 9.773 1 92.44 49 LYS B CA 1
ATOM 4364 C C . LYS B 1 49 ? -8.133 39.906 10.32 1 92.44 49 LYS B C 1
ATOM 4366 O O . LYS B 1 49 ? -8.266 38.938 9.555 1 92.44 49 LYS B O 1
ATOM 4371 N N . THR B 1 50 ? -7.969 39.75 11.609 1 94.19 50 THR B N 1
ATOM 4372 C CA . THR B 1 50 ? -7.992 38.406 12.227 1 94.19 50 THR B CA 1
ATOM 4373 C C . THR B 1 50 ? -9.367 37.781 12.055 1 94.19 50 THR B C 1
ATOM 4375 O O . THR B 1 50 ? -9.469 36.562 11.891 1 94.19 50 THR B O 1
ATOM 4378 N N . THR B 1 51 ? -10.414 38.625 12.102 1 95.44 51 THR B N 1
ATOM 4379 C CA . THR B 1 51 ? -11.766 38.125 11.867 1 95.44 51 THR B CA 1
ATOM 4380 C C . THR B 1 51 ? -11.891 37.562 10.453 1 95.44 51 THR B C 1
ATOM 4382 O O . THR B 1 51 ? -12.461 36.5 10.258 1 95.44 51 THR B O 1
ATOM 4385 N N . GLU B 1 52 ? -11.336 38.25 9.516 1 94.56 52 GLU B N 1
ATOM 4386 C CA . GLU B 1 52 ? -11.344 37.781 8.133 1 94.56 52 GLU B CA 1
ATOM 4387 C C . GLU B 1 52 ? -10.594 36.469 7.984 1 94.56 52 GLU B C 1
ATOM 4389 O O . GLU B 1 52 ? -11.078 35.531 7.324 1 94.56 52 GLU B O 1
ATOM 4394 N N . ASN B 1 53 ? -9.477 36.406 8.562 1 92.38 53 ASN B N 1
ATOM 4395 C CA . ASN B 1 53 ? -8.664 35.188 8.5 1 92.38 53 ASN B CA 1
ATOM 4396 C C . ASN B 1 53 ? -9.367 34 9.148 1 92.38 53 ASN B C 1
ATOM 4398 O O . ASN B 1 53 ? -9.367 32.906 8.602 1 92.38 53 ASN B O 1
ATOM 4402 N N . ASN B 1 54 ? -9.922 34.219 10.344 1 95.12 54 ASN B N 1
ATOM 4403 C CA . ASN B 1 54 ? -10.617 33.156 11.055 1 95.12 54 ASN B CA 1
ATOM 4404 C C . ASN B 1 54 ? -11.82 32.656 10.266 1 95.12 54 ASN B C 1
ATOM 4406 O O . ASN B 1 54 ? -12.109 31.469 10.273 1 95.12 54 ASN B O 1
ATOM 4410 N N . THR B 1 55 ? -12.508 33.625 9.594 1 94.88 55 THR B N 1
ATOM 4411 C CA . THR B 1 55 ? -13.656 33.25 8.773 1 94.88 55 THR B CA 1
ATOM 4412 C C . THR B 1 55 ? -13.203 32.406 7.586 1 94.88 55 THR B C 1
ATOM 4414 O O . THR B 1 55 ? -13.844 31.391 7.25 1 94.88 55 THR B O 1
ATOM 4417 N N . ALA B 1 56 ? -12.148 32.781 6.969 1 91.88 56 ALA B N 1
ATOM 4418 C CA . ALA B 1 56 ? -11.586 32 5.852 1 91.88 56 ALA B CA 1
ATOM 4419 C C . ALA B 1 56 ? -11.164 30.625 6.297 1 91.88 56 ALA B C 1
ATOM 4421 O O . ALA B 1 56 ? -11.375 29.641 5.574 1 91.88 56 ALA B O 1
ATOM 4422 N N . PHE B 1 57 ? -10.562 30.578 7.41 1 91.5 57 PHE B N 1
ATOM 4423 C CA . PHE B 1 57 ? -10.117 29.297 7.953 1 91.5 57 PHE B CA 1
ATOM 4424 C C . PHE B 1 57 ? -11.305 28.359 8.18 1 91.5 57 PHE B C 1
ATOM 4426 O O . PHE B 1 57 ? -11.258 27.188 7.82 1 91.5 57 PHE B O 1
ATOM 4433 N N . LEU B 1 58 ? -12.359 28.875 8.789 1 94.5 58 LEU B N 1
ATOM 4434 C CA . LEU B 1 58 ? -13.555 28.078 9.062 1 94.5 58 LEU B CA 1
ATOM 4435 C C . LEU B 1 58 ? -14.18 27.594 7.762 1 94.5 58 LEU B C 1
ATOM 4437 O O . LEU B 1 58 ? -14.664 26.453 7.691 1 94.5 58 LEU B O 1
ATOM 4441 N N . SER B 1 59 ? -14.203 28.406 6.75 1 93 59 SER B N 1
ATOM 4442 C CA . SER B 1 59 ? -14.711 28.016 5.441 1 93 59 SER B CA 1
ATOM 4443 C C . SER B 1 59 ? -13.883 26.875 4.852 1 93 59 SER B C 1
ATOM 4445 O O . SER B 1 59 ? -14.43 25.969 4.199 1 93 59 SER B O 1
ATOM 4447 N N . GLY B 1 60 ? -12.633 27 5.031 1 90.56 60 GLY B N 1
ATOM 4448 C CA . GLY B 1 60 ? -11.766 25.922 4.602 1 90.56 60 GLY B CA 1
ATOM 4449 C C . GLY B 1 60 ? -12.062 24.609 5.305 1 90.56 60 GLY B C 1
ATOM 4450 O O . GLY B 1 60 ? -12.055 23.547 4.68 1 90.56 60 GLY B O 1
ATOM 4451 N N . LEU B 1 61 ? -12.281 24.672 6.582 1 92.56 61 LEU B N 1
ATOM 4452 C CA . LEU B 1 61 ? -12.609 23.484 7.359 1 92.56 61 LEU B CA 1
ATOM 4453 C C . LEU B 1 61 ? -13.953 22.906 6.93 1 92.56 61 LEU B C 1
ATOM 4455 O O . LEU B 1 61 ? -14.141 21.688 6.934 1 92.56 61 LEU B O 1
ATOM 4459 N N . GLU B 1 62 ? -14.922 23.781 6.598 1 94 62 GLU B N 1
ATOM 4460 C CA . GLU B 1 62 ? -16.219 23.328 6.09 1 94 62 GLU B CA 1
ATOM 4461 C C . GLU B 1 62 ? -16.047 22.547 4.789 1 94 62 GLU B C 1
ATOM 4463 O O . GLU B 1 62 ? -16.703 21.531 4.586 1 94 62 GLU B O 1
ATOM 4468 N N . THR B 1 63 ? -15.211 23.062 3.957 1 91.69 63 THR B N 1
ATOM 4469 C CA . THR B 1 63 ? -14.922 22.375 2.707 1 91.69 63 THR B CA 1
ATOM 4470 C C . THR B 1 63 ? -14.32 21 2.979 1 91.69 63 THR B C 1
ATOM 4472 O O . THR B 1 63 ? -14.75 20 2.4 1 91.69 63 THR B O 1
ATOM 4475 N N . LYS B 1 64 ? -13.375 20.938 3.852 1 90.19 64 LYS B N 1
ATOM 4476 C CA . LYS B 1 64 ? -12.727 19.672 4.191 1 90.19 64 LYS B CA 1
ATOM 4477 C C . LYS B 1 64 ? -13.727 18.688 4.777 1 90.19 64 LYS B C 1
ATOM 4479 O O . LYS B 1 64 ? -13.672 17.5 4.48 1 90.19 64 LYS B O 1
ATOM 4484 N N . ALA B 1 65 ? -14.586 19.172 5.664 1 91.69 65 ALA B N 1
ATOM 4485 C CA . ALA B 1 65 ? -15.594 18.312 6.293 1 91.69 65 ALA B CA 1
ATOM 4486 C C . ALA B 1 65 ? -16.594 17.781 5.262 1 91.69 65 ALA B C 1
ATOM 4488 O O . ALA B 1 65 ? -17.078 16.656 5.379 1 91.69 65 ALA B O 1
ATOM 4489 N N . SER B 1 66 ? -16.922 18.594 4.234 1 91.44 66 SER B N 1
ATOM 4490 C CA . SER B 1 66 ? -17.844 18.156 3.186 1 91.44 66 SER B CA 1
ATOM 4491 C C . SER B 1 66 ? -17.219 17.047 2.332 1 91.44 66 SER B C 1
ATOM 4493 O O . SER B 1 66 ? -17.938 16.188 1.803 1 91.44 66 SER B O 1
ATOM 4495 N N . GLU B 1 67 ? -15.977 17.141 2.254 1 88.12 67 GLU B N 1
ATOM 4496 C CA . GLU B 1 67 ? -15.25 16.156 1.453 1 88.12 67 GLU B CA 1
ATOM 4497 C C . GLU B 1 67 ? -15.047 14.852 2.229 1 88.12 67 GLU B C 1
ATOM 4499 O O . GLU B 1 67 ? -15.008 13.773 1.64 1 88.12 67 GLU B O 1
ATOM 4504 N N . ASN B 1 68 ? -14.828 15.023 3.523 1 87.81 68 ASN B N 1
ATOM 4505 C CA . ASN B 1 68 ? -14.648 13.891 4.426 1 87.81 68 ASN B CA 1
ATOM 4506 C C . ASN B 1 68 ? -15.258 14.172 5.801 1 87.81 68 ASN B C 1
ATOM 4508 O O . ASN B 1 68 ? -14.555 14.586 6.723 1 87.81 68 ASN B O 1
ATOM 4512 N N . ALA B 1 69 ? -16.453 13.82 5.957 1 88.75 69 ALA B N 1
ATOM 4513 C CA . ALA B 1 69 ? -17.219 14.148 7.156 1 88.75 69 ALA B CA 1
ATOM 4514 C C . ALA B 1 69 ? -16.703 13.367 8.367 1 88.75 69 ALA B C 1
ATOM 4516 O O . ALA B 1 69 ? -16.703 13.875 9.484 1 88.75 69 ALA B O 1
ATOM 4517 N N . GLU B 1 70 ? -16.297 12.211 8.156 1 85 70 GLU B N 1
ATOM 4518 C CA . GLU B 1 70 ? -15.828 11.375 9.258 1 85 70 GLU B CA 1
ATOM 4519 C C . GLU B 1 70 ? -14.539 11.914 9.859 1 85 70 GLU B C 1
ATOM 4521 O O . GLU B 1 70 ? -14.359 11.906 11.078 1 85 70 GLU B O 1
ATOM 4526 N N . LYS B 1 71 ? -13.711 12.367 9.023 1 85 71 LYS B N 1
ATOM 4527 C CA . LYS B 1 71 ? -12.398 12.82 9.445 1 85 71 LYS B CA 1
ATOM 4528 C C . LYS B 1 71 ? -12.461 14.234 10.016 1 85 71 LYS B C 1
ATOM 4530 O O . LYS B 1 71 ? -11.859 14.516 11.062 1 85 71 LYS B O 1
ATOM 4535 N N . PHE B 1 72 ? -13.18 15.172 9.336 1 90.06 72 PHE B N 1
ATOM 4536 C CA . PHE B 1 72 ? -13.094 16.594 9.672 1 90.06 72 PHE B CA 1
ATOM 4537 C C . PHE B 1 72 ? -14.391 17.078 10.312 1 90.06 72 PHE B C 1
ATOM 4539 O O . PHE B 1 72 ? -14.453 18.188 10.82 1 90.06 72 PHE B O 1
ATOM 4546 N N . GLY B 1 73 ? -15.391 16.234 10.359 1 91.38 73 GLY B N 1
ATOM 4547 C CA . GLY B 1 73 ? -16.656 16.609 10.961 1 91.38 73 GLY B CA 1
ATOM 4548 C C . GLY B 1 73 ? -16.547 17 12.414 1 91.38 73 GLY B C 1
ATOM 4549 O O . GLY B 1 73 ? -16.938 18.109 12.797 1 91.38 73 GLY B O 1
ATOM 4550 N N . PRO B 1 74 ? -16.016 16.109 13.234 1 90.62 74 PRO B N 1
ATOM 4551 C CA . PRO B 1 74 ? -15.844 16.453 14.648 1 90.62 74 PRO B CA 1
ATOM 4552 C C . PRO B 1 74 ? -14.992 17.703 14.859 1 90.62 74 PRO B C 1
ATOM 4554 O O . PRO B 1 74 ? -15.266 18.5 15.766 1 90.62 74 PRO B O 1
ATOM 4557 N N . LEU B 1 75 ? -13.984 17.875 14.07 1 90.44 75 LEU B N 1
ATOM 4558 C CA . LEU B 1 75 ? -13.141 19.047 14.148 1 90.44 75 LEU B CA 1
ATOM 4559 C C . LEU B 1 75 ? -13.938 20.312 13.836 1 90.44 75 LEU B C 1
ATOM 4561 O O . LEU B 1 75 ? -13.766 21.344 14.5 1 90.44 75 LEU B O 1
ATOM 4565 N N . LEU B 1 76 ? -14.758 20.25 12.773 1 93.88 76 LEU B N 1
ATOM 4566 C CA . LEU B 1 76 ? -15.602 21.391 12.391 1 93.88 76 LEU B CA 1
ATOM 4567 C C . LEU B 1 76 ? -16.578 21.734 13.516 1 93.88 76 LEU B C 1
ATOM 4569 O O . LEU B 1 76 ? -16.828 22.906 13.773 1 93.88 76 LEU B O 1
ATOM 4573 N N . GLU B 1 77 ? -17.141 20.734 14.117 1 94.44 77 GLU B N 1
ATOM 4574 C CA . GLU B 1 77 ? -18.062 20.969 15.227 1 94.44 77 GLU B CA 1
ATOM 4575 C C . GLU B 1 77 ? -17.375 21.703 16.375 1 94.44 77 GLU B C 1
ATOM 4577 O O . GLU B 1 77 ? -17.938 22.656 16.938 1 94.44 77 GLU B O 1
ATOM 4582 N N . ASP B 1 78 ? -16.203 21.25 16.734 1 92.56 78 ASP B N 1
ATOM 4583 C CA . ASP B 1 78 ? -15.438 21.922 17.781 1 92.56 78 ASP B CA 1
ATOM 4584 C C . ASP B 1 78 ? -15.094 23.344 17.375 1 92.56 78 ASP B C 1
ATOM 4586 O O . ASP B 1 78 ? -15.141 24.266 18.203 1 92.56 78 ASP B O 1
ATOM 4590 N N . ALA B 1 79 ? -14.688 23.547 16.109 1 94.31 79 ALA B N 1
ATOM 4591 C CA . ALA B 1 79 ? -14.359 24.859 15.594 1 94.31 79 ALA B CA 1
ATOM 4592 C C . ALA B 1 79 ? -15.562 25.797 15.68 1 94.31 79 ALA B C 1
ATOM 4594 O O . ALA B 1 79 ? -15.414 26.984 16 1 94.31 79 ALA B O 1
ATOM 4595 N N . ARG B 1 80 ? -16.719 25.297 15.359 1 95.5 80 ARG B N 1
ATOM 4596 C CA . ARG B 1 80 ? -17.938 26.109 15.43 1 95.5 80 ARG B CA 1
ATOM 4597 C C . ARG B 1 80 ? -18.25 26.5 16.859 1 95.5 80 ARG B C 1
ATOM 4599 O O . ARG B 1 80 ? -18.703 27.625 17.125 1 95.5 80 ARG B O 1
ATOM 4606 N N . LYS B 1 81 ? -18.047 25.562 17.766 1 95.69 81 LYS B N 1
ATOM 4607 C CA . LYS B 1 81 ? -18.25 25.891 19.172 1 95.69 81 LYS B CA 1
ATOM 4608 C C . LYS B 1 81 ? -17.297 27 19.625 1 95.69 81 LYS B C 1
ATOM 4610 O O . LYS B 1 81 ? -17.703 27.906 20.359 1 95.69 81 LYS B O 1
ATOM 4615 N N . ILE B 1 82 ? -16.078 26.875 19.219 1 95.62 82 ILE B N 1
ATOM 4616 C CA . ILE B 1 82 ? -15.086 27.906 19.547 1 95.62 82 ILE B CA 1
ATOM 4617 C C . ILE B 1 82 ? -15.531 29.25 18.969 1 95.62 82 ILE B C 1
ATOM 4619 O O . ILE B 1 82 ? -15.453 30.281 19.641 1 95.62 82 ILE B O 1
ATOM 4623 N N . LYS B 1 83 ? -15.953 29.281 17.734 1 96.44 83 LYS B N 1
ATOM 4624 C CA . LYS B 1 83 ? -16.422 30.5 17.094 1 96.44 83 LYS B CA 1
ATOM 4625 C C . LYS B 1 83 ? -17.625 31.094 17.828 1 96.44 83 LYS B C 1
ATOM 4627 O O . LYS B 1 83 ? -17.703 32.312 18.016 1 96.44 83 LYS B O 1
ATOM 4632 N N . GLU B 1 84 ? -18.531 30.297 18.219 1 96.75 84 GLU B N 1
ATOM 4633 C CA . GLU B 1 84 ? -19.734 30.75 18.906 1 96.75 84 GLU B CA 1
ATOM 4634 C C . GLU B 1 84 ? -19.391 31.391 20.25 1 96.75 84 GLU B C 1
ATOM 4636 O O . GLU B 1 84 ? -19.891 32.469 20.562 1 96.75 84 GLU B O 1
ATOM 4641 N N . LEU B 1 85 ? -18.609 30.672 21.031 1 96.88 85 LEU B N 1
ATOM 4642 C CA . LEU B 1 85 ? -18.188 31.203 22.312 1 96.88 85 LEU B CA 1
ATOM 4643 C C . LEU B 1 85 ? -17.484 32.531 22.141 1 96.88 85 LEU B C 1
ATOM 4645 O O . LEU B 1 85 ? -17.734 33.5 22.891 1 96.88 85 LEU B O 1
ATOM 4649 N N . SER B 1 86 ? -16.562 32.594 21.172 1 97.81 86 SER B N 1
ATOM 4650 C CA . SER B 1 86 ? -15.789 33.812 20.906 1 97.81 86 SER B CA 1
ATOM 4651 C C . SER B 1 86 ? -16.703 34.938 20.438 1 97.81 86 SER B C 1
ATOM 4653 O O . SER B 1 86 ? -16.531 36.094 20.859 1 97.81 86 SER B O 1
ATOM 4655 N N . ALA B 1 87 ? -17.641 34.625 19.562 1 97.19 87 ALA B N 1
ATOM 4656 C CA . ALA B 1 87 ? -18.562 35.625 19.016 1 97.19 87 ALA B CA 1
ATOM 4657 C C . ALA B 1 87 ? -19.438 36.219 20.125 1 97.19 87 ALA B C 1
ATOM 4659 O O . ALA B 1 87 ? -19.703 37.406 20.125 1 97.19 87 ALA B O 1
ATOM 4660 N N . GLU B 1 88 ? -19.906 35.406 20.953 1 97.5 88 GLU B N 1
ATOM 4661 C CA . GLU B 1 88 ? -20.781 35.875 22.031 1 97.5 88 GLU B CA 1
ATOM 4662 C C . GLU B 1 88 ? -20.047 36.875 22.938 1 97.5 88 GLU B C 1
ATOM 4664 O O . GLU B 1 88 ? -20.578 37.938 23.25 1 97.5 88 GLU B O 1
ATOM 4669 N N . TYR B 1 89 ? -18.891 36.5 23.406 1 98 89 TYR B N 1
ATOM 4670 C CA . TYR B 1 89 ? -18.141 37.406 24.266 1 98 89 TYR B CA 1
ATOM 4671 C C . TYR B 1 89 ? -17.703 38.656 23.5 1 98 89 TYR B C 1
ATOM 4673 O O . TYR B 1 89 ? -17.75 39.781 24.047 1 98 89 TYR B O 1
ATOM 4681 N N . TYR B 1 90 ? -17.25 38.469 22.25 1 98.25 90 TYR B N 1
ATOM 4682 C CA . TYR B 1 90 ? -16.859 39.594 21.406 1 98.25 90 TYR B CA 1
ATOM 4683 C C . TYR B 1 90 ? -18 40.594 21.266 1 98.25 90 TYR B C 1
ATOM 4685 O O . TYR B 1 90 ? -17.812 41.812 21.375 1 98.25 90 TYR B O 1
ATOM 4693 N N . GLN B 1 91 ? -19.219 40.094 21 1 97.38 91 GLN B N 1
ATOM 4694 C CA . GLN B 1 91 ? -20.375 40.938 20.797 1 97.38 91 GLN B CA 1
ATOM 4695 C C . GLN B 1 91 ? -20.766 41.688 22.078 1 97.38 91 GLN B C 1
ATOM 4697 O O . GLN B 1 91 ? -21.219 42.812 22.031 1 97.38 91 GLN B O 1
ATOM 4702 N N . TYR B 1 92 ? -20.641 41.062 23.172 1 97.56 92 TYR B N 1
ATOM 4703 C CA . TYR B 1 92 ? -20.891 41.719 24.453 1 97.56 92 TYR B CA 1
ATOM 4704 C C . TYR B 1 92 ? -19.984 42.938 24.609 1 97.56 92 TYR B C 1
ATOM 4706 O O . TYR B 1 92 ? -20.469 44.031 24.953 1 97.56 92 TYR B O 1
ATOM 4714 N N . LEU B 1 93 ? -18.734 42.719 24.328 1 98 93 LEU B N 1
ATOM 4715 C CA . LEU B 1 93 ? -17.766 43.812 24.453 1 98 93 LEU B CA 1
ATOM 4716 C C . LEU B 1 93 ? -18.047 44.875 23.422 1 98 93 LEU B C 1
ATOM 4718 O O . LEU B 1 93 ? -17.891 46.094 23.703 1 98 93 LEU B O 1
ATOM 4722 N N . GLU B 1 94 ? -18.438 44.438 22.234 1 97 94 GLU B N 1
ATOM 4723 C CA . GLU B 1 94 ? -18.766 45.406 21.172 1 97 94 GLU B CA 1
ATOM 4724 C C . GLU B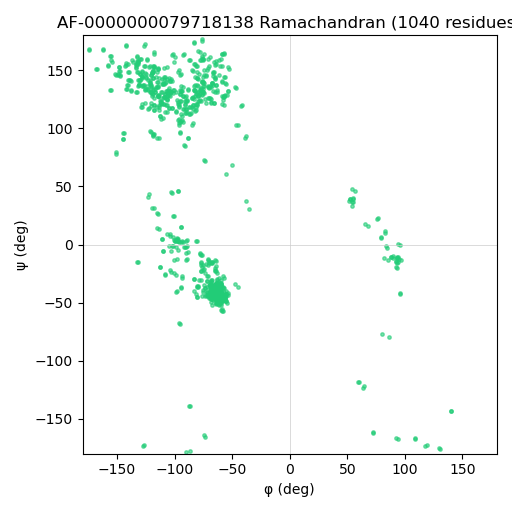 1 94 ? -19.938 46.281 21.594 1 97 94 GLU B C 1
ATOM 4726 O O . GLU B 1 94 ? -19.906 47.5 21.344 1 97 94 GLU B O 1
ATOM 4731 N N . ASN B 1 95 ? -20.938 45.719 22.156 1 96.69 95 ASN B N 1
ATOM 4732 C CA . ASN B 1 95 ? -22.094 46.5 22.625 1 96.69 95 ASN B CA 1
ATOM 4733 C C . ASN B 1 95 ? -21.703 47.438 23.75 1 96.69 95 ASN B C 1
ATOM 4735 O O . ASN B 1 95 ? -22.203 48.562 23.812 1 96.69 95 ASN B O 1
ATOM 4739 N N . LEU B 1 96 ? -20.875 46.906 24.625 1 95.75 96 LEU B N 1
ATOM 4740 C CA . LEU B 1 96 ? -20.375 47.75 25.703 1 95.75 96 LEU B CA 1
ATOM 4741 C C . LEU B 1 96 ? -19.656 48.969 25.125 1 95.75 96 LEU B C 1
ATOM 4743 O O . LEU B 1 96 ? -19.844 50.094 25.609 1 95.75 96 LEU B O 1
ATOM 4747 N N . LYS B 1 97 ? -18.812 48.812 24.125 1 95.44 97 LYS B N 1
ATOM 4748 C CA . LYS B 1 97 ? -18.078 49.906 23.484 1 95.44 97 LYS B CA 1
ATOM 4749 C C . LYS B 1 97 ? -19.047 50.906 22.828 1 95.44 97 LYS B C 1
ATOM 4751 O O . LYS B 1 97 ? -18.844 52.125 22.906 1 95.44 97 LYS B O 1
ATOM 4756 N N . LYS B 1 98 ? -20.078 50.469 22.203 1 93.69 98 LYS B N 1
ATOM 4757 C CA . LYS B 1 98 ? -21.078 51.312 21.562 1 93.69 98 LYS B CA 1
ATOM 4758 C C . LYS B 1 98 ? -21.797 52.188 22.594 1 93.69 98 LYS B C 1
ATOM 4760 O O . LYS B 1 98 ? -22.016 53.375 22.359 1 93.69 98 LYS B O 1
ATOM 4765 N N . GLU B 1 99 ? -22.141 51.562 23.656 1 92.56 99 GLU B N 1
ATOM 4766 C CA . GLU B 1 99 ? -22.812 52.312 24.734 1 92.56 99 GLU B CA 1
ATOM 4767 C C . GLU B 1 99 ? -21.891 53.375 25.312 1 92.56 99 GLU B C 1
ATOM 4769 O O . GLU B 1 99 ? -22.344 54.469 25.609 1 92.56 99 GLU B O 1
ATOM 4774 N N . MET B 1 100 ? -20.641 52.969 25.438 1 91.69 100 MET B N 1
ATOM 4775 C CA . MET B 1 100 ? -19.656 53.906 25.969 1 91.69 100 MET B CA 1
ATOM 4776 C C . MET B 1 100 ? -19.5 55.125 25.047 1 91.69 100 MET B C 1
ATOM 4778 O O . MET B 1 100 ? -19.234 56.219 25.5 1 91.69 100 MET B O 1
ATOM 4782 N N . MET B 1 101 ? -19.672 54.938 23.734 1 90.81 101 MET B N 1
ATOM 4783 C CA . MET B 1 101 ? -19.406 55.969 22.734 1 90.81 101 MET B CA 1
ATOM 4784 C C . MET B 1 101 ? -20.688 56.688 22.328 1 90.81 101 MET B C 1
ATOM 4786 O O . MET B 1 101 ? -20.656 57.562 21.469 1 90.81 101 MET B O 1
ATOM 4790 N N . ALA B 1 102 ? -21.781 56.406 22.938 1 85.94 102 ALA B N 1
ATOM 4791 C CA . ALA B 1 102 ? -23.078 56.906 22.531 1 85.94 102 ALA B CA 1
ATOM 4792 C C . ALA B 1 102 ? -23.125 58.406 22.562 1 85.94 102 ALA B C 1
ATOM 4794 O O . ALA B 1 102 ? -23.781 59.062 21.734 1 85.94 102 ALA B O 1
ATOM 4795 N N . ASP B 1 103 ? -22.422 59.031 23.469 1 82.25 103 ASP B N 1
ATOM 4796 C CA . ASP B 1 103 ? -22.531 60.469 23.656 1 82.25 103 ASP B CA 1
ATOM 4797 C C . ASP B 1 103 ? -21.375 61.188 22.953 1 82.25 103 ASP B C 1
ATOM 4799 O O . ASP B 1 103 ? -21.234 62.406 23.078 1 82.25 103 ASP B O 1
ATOM 4803 N N . VAL B 1 104 ? -20.625 60.406 22.328 1 84.75 104 VAL B N 1
ATOM 4804 C CA . VAL B 1 104 ? -19.5 61 21.625 1 84.75 104 VAL B CA 1
ATOM 4805 C C . VAL B 1 104 ? -19.906 61.312 20.188 1 84.75 104 VAL B C 1
ATOM 4807 O O . VAL B 1 104 ? -20.312 60.438 19.438 1 84.75 104 VAL B O 1
ATOM 4810 N N . GLU B 1 105 ? -19.922 62.594 19.75 1 79.81 105 GLU B N 1
ATOM 4811 C CA . GLU B 1 105 ? -20.375 63.031 18.438 1 79.81 105 GLU B CA 1
ATOM 4812 C C . GLU B 1 105 ? -19.438 62.562 17.328 1 79.81 105 GLU B C 1
ATOM 4814 O O . GLU B 1 105 ? -19.891 62 16.328 1 79.81 105 GLU B O 1
ATOM 4819 N N . ASP B 1 106 ? -18.125 62.812 17.547 1 79.31 106 ASP B N 1
ATOM 4820 C CA . ASP B 1 106 ? -17.125 62.375 16.594 1 79.31 106 ASP B CA 1
ATOM 4821 C C . ASP B 1 106 ? -16.25 61.25 17.188 1 79.31 106 ASP B C 1
ATOM 4823 O O . ASP B 1 106 ? -15.398 61.531 18.031 1 79.31 106 ASP B O 1
ATOM 4827 N N . PRO B 1 107 ? -16.438 60.094 16.719 1 80.19 107 PRO B N 1
ATOM 4828 C CA . PRO B 1 107 ? -15.727 58.938 17.297 1 80.19 107 PRO B CA 1
ATOM 4829 C C . PRO B 1 107 ? -14.219 59.031 17.109 1 80.19 107 PRO B C 1
ATOM 4831 O O . PRO B 1 107 ? -13.469 58.312 17.75 1 80.19 107 PRO B O 1
ATOM 4834 N N . LYS B 1 108 ? -13.719 59.906 16.25 1 78.75 108 LYS B N 1
ATOM 4835 C CA . LYS B 1 108 ? -12.281 60.031 16.031 1 78.75 108 LYS B CA 1
ATOM 4836 C C . LYS B 1 108 ? -11.703 61.219 16.812 1 78.75 108 LYS B C 1
ATOM 4838 O O . LYS B 1 108 ? -10.5 61.469 16.766 1 78.75 108 LYS B O 1
ATOM 4843 N N . ASP B 1 109 ? -12.602 61.844 17.562 1 79.06 109 ASP B N 1
ATOM 4844 C CA . ASP B 1 109 ? -12.125 62.906 18.438 1 79.06 109 ASP B CA 1
ATOM 4845 C C . ASP B 1 109 ? -11.758 62.406 19.812 1 79.06 109 ASP B C 1
ATOM 4847 O O . ASP B 1 109 ? -12.5 62.594 20.781 1 79.06 109 ASP B O 1
ATOM 4851 N N . TYR B 1 110 ? -10.586 61.938 19.953 1 79.38 110 TYR B N 1
ATOM 4852 C CA . TYR B 1 110 ? -10.141 61.25 21.156 1 79.38 110 TYR B CA 1
ATOM 4853 C C . TYR B 1 110 ? -9.898 62.25 22.297 1 79.38 110 TYR B C 1
ATOM 4855 O O . TYR B 1 110 ? -9.945 61.875 23.469 1 79.38 110 TYR B O 1
ATOM 4863 N N . GLN B 1 111 ? -9.703 63.438 21.922 1 75.5 111 GLN B N 1
ATOM 4864 C CA . GLN B 1 111 ? -9.328 64.438 22.906 1 75.5 111 GLN B CA 1
ATOM 4865 C C . GLN B 1 111 ? -10.516 64.812 23.812 1 75.5 111 GLN B C 1
ATOM 4867 O O . GLN B 1 111 ? -10.328 65.312 24.906 1 75.5 111 GLN B O 1
ATOM 4872 N N . VAL B 1 112 ? -11.719 64.438 23.297 1 74.75 112 VAL B N 1
ATOM 4873 C CA . VAL B 1 112 ? -12.891 64.75 24.109 1 74.75 112 VAL B CA 1
ATOM 4874 C C . VAL B 1 112 ? -13.32 63.562 24.938 1 74.75 112 VAL B C 1
ATOM 4876 O O . VAL B 1 112 ? -14.312 63.625 25.672 1 74.75 112 VAL B O 1
ATOM 4879 N N . MET B 1 113 ? -12.648 62.562 24.875 1 77.44 113 MET B N 1
ATOM 4880 C CA . MET B 1 113 ? -12.992 61.312 25.562 1 77.44 113 MET B CA 1
ATOM 4881 C C . MET B 1 113 ? -12.227 61.219 26.875 1 77.44 113 MET B C 1
ATOM 4883 O O . MET B 1 113 ? -11.656 60.156 27.188 1 77.44 113 MET B O 1
ATOM 4887 N N . ASP B 1 114 ? -12.234 62.219 27.547 1 75.81 114 ASP B N 1
ATOM 4888 C CA . ASP B 1 114 ? -11.414 62.312 28.766 1 75.81 114 ASP B CA 1
ATOM 4889 C C . ASP B 1 114 ? -12.25 62.031 30 1 75.81 114 ASP B C 1
ATOM 4891 O O . ASP B 1 114 ? -11.711 61.938 31.109 1 75.81 114 ASP B O 1
ATOM 4895 N N . LYS B 1 115 ? -13.508 61.812 29.812 1 75.62 115 LYS B N 1
ATOM 4896 C CA . LYS B 1 115 ? -14.359 61.625 30.984 1 75.62 115 LYS B CA 1
ATOM 4897 C C . LYS B 1 115 ? -14.273 60.188 31.484 1 75.62 115 LYS B C 1
ATOM 4899 O O . LYS B 1 115 ? -14.133 59.25 30.688 1 75.62 115 LYS B O 1
ATOM 4904 N N . THR B 1 116 ? -14.32 60 32.812 1 76.5 116 THR B N 1
ATOM 4905 C CA . THR B 1 116 ? -14.219 58.688 33.438 1 76.5 116 THR B CA 1
ATOM 4906 C C . THR B 1 116 ? -15.586 58.188 33.906 1 76.5 116 THR B C 1
ATOM 4908 O O . THR B 1 116 ? -15.75 57 34.219 1 76.5 116 THR B O 1
ATOM 4911 N N . ASP B 1 117 ? -16.531 58.938 33.812 1 79.56 117 ASP B N 1
ATOM 4912 C CA . ASP B 1 117 ? -17.75 58.781 34.594 1 79.56 117 ASP B CA 1
ATOM 4913 C C . ASP B 1 117 ? -18.547 57.562 34.094 1 79.56 117 ASP B C 1
ATOM 4915 O O . ASP B 1 117 ? -19.172 56.875 34.875 1 79.56 117 ASP B O 1
ATOM 4919 N N . TYR B 1 118 ? -18.516 57.375 32.875 1 84.81 118 TYR B N 1
ATOM 4920 C CA . TYR B 1 118 ? -19.438 56.375 32.344 1 84.81 118 TYR B CA 1
ATOM 4921 C C . TYR B 1 118 ? -19.188 55 32.969 1 84.81 118 TYR B C 1
ATOM 4923 O O . TYR B 1 118 ? -20.094 54.438 33.562 1 84.81 118 TYR B O 1
ATOM 4931 N N . LEU B 1 119 ? -18 54.531 32.875 1 87.75 119 LEU B N 1
ATOM 4932 C CA . LEU B 1 119 ? -17.719 53.188 33.406 1 87.75 119 LEU B CA 1
ATOM 4933 C C . LEU B 1 119 ? -17.688 53.219 34.938 1 87.75 119 LEU B C 1
ATOM 4935 O O . LEU B 1 119 ? -18.047 52.219 35.562 1 87.75 119 LEU B O 1
ATOM 4939 N N . ASP B 1 120 ? -17.172 54.25 35.469 1 89.12 120 ASP B N 1
ATOM 4940 C CA . ASP B 1 120 ? -17.141 54.344 36.938 1 89.12 120 ASP B CA 1
ATOM 4941 C C . ASP B 1 120 ? -18.547 54.188 37.531 1 89.12 120 ASP B C 1
ATOM 4943 O O . ASP B 1 120 ? -18.719 53.531 38.562 1 89.12 120 ASP B O 1
ATOM 4947 N N . GLN B 1 121 ? -19.484 54.781 36.875 1 87.75 121 GLN B N 1
ATOM 4948 C CA . GLN B 1 121 ? -20.859 54.688 37.344 1 87.75 121 GLN B CA 1
ATOM 4949 C C . GLN B 1 121 ? -21.484 53.344 37 1 87.75 121 GLN B C 1
ATOM 4951 O O . GLN B 1 121 ? -22.312 52.812 37.75 1 87.75 121 GLN B O 1
ATOM 4956 N N . ARG B 1 122 ? -21.047 52.875 36 1 90.31 122 ARG B N 1
ATOM 4957 C CA . ARG B 1 122 ? -21.672 51.625 35.5 1 90.31 122 ARG B CA 1
ATOM 4958 C C . ARG B 1 122 ? -21.109 50.406 36.188 1 90.31 122 ARG B C 1
ATOM 4960 O O . ARG B 1 122 ? -21.844 49.469 36.531 1 90.31 122 ARG B O 1
ATOM 4967 N N . PHE B 1 123 ? -19.797 50.344 36.438 1 92.38 123 PHE B N 1
ATOM 4968 C CA . PHE B 1 123 ? -19.125 49.156 36.906 1 92.38 123 PHE B CA 1
ATOM 4969 C C . PHE B 1 123 ? -19.031 49.156 38.438 1 92.38 123 PHE B C 1
ATOM 4971 O O . PHE B 1 123 ? -18.891 48.125 39.062 1 92.38 123 PHE B O 1
ATOM 4978 N N . PHE B 1 124 ? -18.984 50.344 38.938 1 89.62 124 PHE B N 1
ATOM 4979 C CA . PHE B 1 124 ? -18.656 50.438 40.375 1 89.62 124 PHE B CA 1
ATOM 4980 C C . PHE B 1 124 ? -19.781 51.125 41.125 1 89.62 124 PHE B C 1
ATOM 4982 O O . PHE B 1 124 ? -20.438 52.031 40.625 1 89.62 124 PHE B O 1
ATOM 4989 N N . GLN B 1 125 ? -20.125 50.594 42.25 1 86.31 125 GLN B N 1
ATOM 4990 C CA . GLN B 1 125 ? -21.047 51.188 43.219 1 86.31 125 GLN B CA 1
ATOM 4991 C C . GLN B 1 125 ? -20.359 51.375 44.562 1 86.31 125 GLN B C 1
ATOM 4993 O O . GLN B 1 125 ? -20.359 50.469 45.406 1 86.31 125 GLN B O 1
ATOM 4998 N N . GLY B 1 126 ? -19.891 52.562 44.812 1 79 126 GLY B N 1
ATOM 4999 C CA . GLY B 1 126 ? -19.062 52.812 46 1 79 126 GLY B CA 1
ATOM 5000 C C . GLY B 1 126 ? -17.75 52.031 45.938 1 79 126 GLY B C 1
ATOM 5001 O O . GLY B 1 126 ? -17 52.125 44.969 1 79 126 GLY B O 1
ATOM 5002 N N . ASP B 1 127 ? -17.516 51.188 47.031 1 79.31 127 ASP B N 1
ATOM 5003 C CA . ASP B 1 127 ? -16.266 50.438 47.094 1 79.31 127 ASP B CA 1
ATOM 5004 C C . ASP B 1 127 ? -16.438 49 46.562 1 79.31 127 ASP B C 1
ATOM 5006 O O . ASP B 1 127 ? -15.492 48.219 46.562 1 79.31 127 ASP B O 1
ATOM 5010 N N . GLN B 1 128 ? -17.609 48.812 46.094 1 84.25 128 GLN B N 1
ATOM 5011 C CA . GLN B 1 128 ? -17.906 47.469 45.594 1 84.25 128 GLN B CA 1
ATOM 5012 C C . GLN B 1 128 ? -18.234 47.5 44.125 1 84.25 128 GLN B C 1
ATOM 5014 O O . GLN B 1 128 ? -18.453 48.594 43.531 1 84.25 128 GLN B O 1
ATOM 5019 N N . LEU B 1 129 ? -18.234 46.344 43.5 1 89.12 129 LEU B N 1
ATOM 5020 C CA . LEU B 1 129 ? -18.625 46.219 42.094 1 89.12 129 LEU B CA 1
ATOM 5021 C C . LEU B 1 129 ? -20.141 46.281 41.938 1 89.12 129 LEU B C 1
ATOM 5023 O O . LEU B 1 129 ? -20.875 45.719 42.75 1 89.12 129 LEU B O 1
ATOM 5027 N N . GLY B 1 130 ? -20.562 47.031 41 1 89.62 130 GLY B N 1
ATOM 5028 C CA . GLY B 1 130 ? -21.969 47.031 40.656 1 89.62 130 GLY B CA 1
ATOM 5029 C C . GLY B 1 130 ? -22.359 45.781 39.844 1 89.62 130 GLY B C 1
ATOM 5030 O O . GLY B 1 130 ? -21.531 44.938 39.594 1 89.62 130 GLY B O 1
ATOM 5031 N N . ALA B 1 131 ? -23.625 45.688 39.562 1 91.69 131 ALA B N 1
ATOM 5032 C CA . ALA B 1 131 ? -24.156 44.562 38.812 1 91.69 131 ALA B CA 1
ATOM 5033 C C . ALA B 1 131 ? -23.469 44.406 37.469 1 91.69 131 ALA B C 1
ATOM 5035 O O . ALA B 1 131 ? -23.156 43.312 37.031 1 91.69 131 ALA B O 1
ATOM 5036 N N . ASP B 1 132 ? -23.266 45.5 36.75 1 93.5 132 ASP B N 1
ATOM 5037 C CA . ASP B 1 132 ? -22.656 45.469 35.438 1 93.5 132 ASP B CA 1
ATOM 5038 C C . ASP B 1 132 ? -21.172 45.094 35.531 1 93.5 132 ASP B C 1
ATOM 5040 O O . ASP B 1 132 ? -20.656 44.438 34.625 1 93.5 132 ASP B O 1
ATOM 5044 N N . GLY B 1 133 ? -20.5 45.531 36.594 1 94.31 133 GLY B N 1
ATOM 5045 C CA . GLY B 1 133 ? -19.109 45.125 36.812 1 94.31 133 GLY B CA 1
ATOM 5046 C C . GLY B 1 133 ? -18.953 43.656 37.062 1 94.31 133 GLY B C 1
ATOM 5047 O O . GLY B 1 133 ? -18.031 43.031 36.562 1 94.31 133 GLY B O 1
ATOM 5048 N N . LYS B 1 134 ? -19.844 43.156 37.906 1 93.25 134 LYS B N 1
ATOM 5049 C CA . LYS B 1 134 ? -19.828 41.719 38.156 1 93.25 134 LYS B CA 1
ATOM 5050 C C . LYS B 1 134 ? -20.109 40.906 36.906 1 93.25 134 LYS B C 1
ATOM 5052 O O . LYS B 1 134 ? -19.484 39.875 36.656 1 93.25 134 LYS B O 1
ATOM 5057 N N . GLU B 1 135 ? -21.031 41.375 36.156 1 95.31 135 GLU B N 1
ATOM 5058 C CA . GLU B 1 135 ? -21.344 40.719 34.875 1 95.31 135 GLU B CA 1
ATOM 5059 C C . GLU B 1 135 ? -20.141 40.719 33.938 1 95.31 135 GLU B C 1
ATOM 5061 O O . GLU B 1 135 ? -19.875 39.719 33.281 1 95.31 135 GLU B O 1
ATOM 5066 N N . PHE B 1 136 ? -19.453 41.844 33.844 1 95.94 136 PHE B N 1
ATOM 5067 C CA . PHE B 1 136 ? -18.266 41.938 33 1 95.94 136 PHE B CA 1
ATOM 5068 C C . PHE B 1 136 ? -17.219 40.906 33.375 1 95.94 136 PHE B C 1
ATOM 5070 O O . PHE B 1 136 ? -16.703 40.188 32.531 1 95.94 136 PHE B O 1
ATOM 5077 N N . LEU B 1 137 ? -16.953 40.812 34.688 1 94.31 137 LEU B N 1
ATOM 5078 C CA . LEU B 1 137 ? -15.961 39.875 35.156 1 94.31 137 LEU B CA 1
ATOM 5079 C C . LEU B 1 137 ? -16.422 38.438 34.938 1 94.31 137 LEU B C 1
ATOM 5081 O O . LEU B 1 137 ? -15.617 37.562 34.594 1 94.31 137 LEU B O 1
ATOM 5085 N N . ASP B 1 138 ? -17.656 38.156 35.156 1 95.19 138 ASP B N 1
ATOM 5086 C CA . ASP B 1 138 ? -18.203 36.812 34.969 1 95.19 138 ASP B CA 1
ATOM 5087 C C . ASP B 1 138 ? -18.094 36.344 33.531 1 95.19 138 ASP B C 1
ATOM 5089 O O . ASP B 1 138 ? -17.766 35.188 33.25 1 95.19 138 ASP B O 1
ATOM 5093 N N . ARG B 1 139 ? -18.391 37.219 32.594 1 96.62 139 ARG B N 1
ATOM 5094 C CA . ARG B 1 139 ? -18.312 36.875 31.188 1 96.62 139 ARG B CA 1
ATOM 5095 C C . ARG B 1 139 ? -16.875 36.562 30.766 1 96.62 139 ARG B C 1
ATOM 5097 O O . ARG B 1 139 ? -16.641 35.656 29.969 1 96.62 139 ARG B O 1
ATOM 5104 N N . LEU B 1 140 ? -15.93 37.344 31.297 1 96.75 140 LEU B N 1
ATOM 5105 C CA . LEU B 1 140 ? -14.516 37.125 31 1 96.75 140 LEU B CA 1
ATOM 5106 C C . LEU B 1 140 ? -14.07 35.781 31.531 1 96.75 140 LEU B C 1
ATOM 5108 O O . LEU B 1 140 ? -13.477 34.969 30.797 1 96.75 140 LEU B O 1
ATOM 5112 N N . VAL B 1 141 ? -14.391 35.5 32.781 1 94.94 141 VAL B N 1
ATOM 5113 C CA . VAL B 1 141 ? -13.977 34.25 33.406 1 94.94 141 VAL B CA 1
ATOM 5114 C C . VAL B 1 141 ? -14.664 33.094 32.75 1 94.94 141 VAL B C 1
ATOM 5116 O O . VAL B 1 141 ? -14.047 32.031 32.531 1 94.94 141 VAL B O 1
ATOM 5119 N N . ASN B 1 142 ? -15.906 33.25 32.438 1 96.12 142 ASN B N 1
ATOM 5120 C CA . ASN B 1 142 ? -16.656 32.188 31.766 1 96.12 142 ASN B CA 1
ATOM 5121 C C . ASN B 1 142 ? -16.047 31.875 30.406 1 96.12 142 ASN B C 1
ATOM 5123 O O . ASN B 1 142 ? -15.961 30.703 30.031 1 96.12 142 ASN B O 1
ATOM 5127 N N . TYR B 1 143 ? -15.734 32.875 29.641 1 96.88 143 TYR B N 1
ATOM 5128 C CA . TYR B 1 143 ? -15.117 32.656 28.344 1 96.88 143 TYR B CA 1
ATOM 5129 C C . TYR B 1 143 ? -13.805 31.891 28.484 1 96.88 143 TYR B C 1
ATOM 5131 O O . TYR B 1 143 ? -13.57 30.906 27.797 1 96.88 143 TYR B O 1
ATOM 5139 N N . ARG B 1 144 ? -12.961 32.344 29.406 1 95.94 144 ARG B N 1
ATOM 5140 C CA . ARG B 1 144 ? -11.672 31.719 29.641 1 95.94 144 ARG B CA 1
ATOM 5141 C C . ARG B 1 144 ? -11.844 30.25 29.984 1 95.94 144 ARG B C 1
ATOM 5143 O O . ARG B 1 144 ? -11.148 29.391 29.422 1 95.94 144 ARG B O 1
ATOM 5150 N N . THR B 1 145 ? -12.82 29.922 30.781 1 94.94 145 THR B N 1
ATOM 5151 C CA . THR B 1 145 ? -13.039 28.547 31.25 1 94.94 145 THR B CA 1
ATOM 5152 C C . THR B 1 145 ? -13.648 27.703 30.156 1 94.94 145 THR B C 1
ATOM 5154 O O . THR B 1 145 ? -13.195 26.578 29.906 1 94.94 145 THR B O 1
ATOM 5157 N N . GLN B 1 146 ? -14.625 28.219 29.453 1 95.25 146 GLN B N 1
ATOM 5158 C CA . GLN B 1 146 ? -15.352 27.438 28.453 1 95.25 146 GLN B CA 1
ATOM 5159 C C . GLN B 1 146 ? -14.492 27.172 27.219 1 95.25 146 GLN B C 1
ATOM 5161 O O . GLN B 1 146 ? -14.516 26.078 26.672 1 95.25 146 GLN B O 1
ATOM 5166 N N . ILE B 1 147 ? -13.75 28.219 26.812 1 95.62 147 ILE B N 1
ATOM 5167 C CA . ILE B 1 147 ? -12.953 28.062 25.594 1 95.62 147 ILE B CA 1
ATOM 5168 C C . ILE B 1 147 ? -11.836 27.047 25.844 1 95.62 147 ILE B C 1
ATOM 5170 O O . ILE B 1 147 ? -11.469 26.312 24.922 1 95.62 147 ILE B O 1
ATOM 5174 N N . ALA B 1 148 ? -11.281 27.031 27.031 1 91.81 148 ALA B N 1
ATOM 5175 C CA . ALA B 1 148 ? -10.258 26.047 27.391 1 91.81 148 ALA B CA 1
ATOM 5176 C C . ALA B 1 148 ? -10.836 24.641 27.438 1 91.81 148 ALA B C 1
ATOM 5178 O O . ALA B 1 148 ? -10.156 23.672 27.078 1 91.81 148 ALA B O 1
ATOM 5179 N N . ALA B 1 149 ? -12.039 24.5 27.844 1 90.56 149 ALA B N 1
ATOM 5180 C CA . ALA B 1 149 ? -12.68 23.203 28 1 90.56 149 ALA B CA 1
ATOM 5181 C C . ALA B 1 149 ? -13 22.578 26.641 1 90.56 149 ALA B C 1
ATOM 5183 O O . ALA B 1 149 ? -12.992 21.359 26.5 1 90.56 149 ALA B O 1
ATOM 5184 N N . VAL B 1 150 ? -13.273 23.422 25.688 1 89.62 150 VAL B N 1
ATOM 5185 C CA . VAL B 1 150 ? -13.656 22.922 24.359 1 89.62 150 VAL B CA 1
ATOM 5186 C C . VAL B 1 150 ? -12.414 22.453 23.609 1 89.62 150 VAL B C 1
ATOM 5188 O O . VAL B 1 150 ? -12.508 21.625 22.703 1 89.62 150 VAL B O 1
ATOM 5191 N N . MET B 1 151 ? -11.234 22.984 24.016 1 87.12 151 MET B N 1
ATOM 5192 C CA . MET B 1 151 ? -10 22.625 23.312 1 87.12 151 MET B CA 1
ATOM 5193 C C . MET B 1 151 ? -9.523 21.234 23.719 1 87.12 151 MET B C 1
ATOM 5195 O O . MET B 1 151 ? -9.562 20.891 24.906 1 87.12 151 MET B O 1
ATOM 5199 N N . PRO B 1 152 ? -9.18 20.469 22.75 1 80.38 152 PRO B N 1
ATOM 5200 C CA . PRO B 1 152 ? -8.648 19.141 23.078 1 80.38 152 PRO B CA 1
ATOM 5201 C C . PRO B 1 152 ? -7.395 19.203 23.953 1 80.38 152 PRO B C 1
ATOM 5203 O O . PRO B 1 152 ? -6.762 20.266 24.047 1 80.38 152 PRO B O 1
ATOM 5206 N N . LYS B 1 153 ? -7.031 18.031 24.578 1 76.81 153 LYS B N 1
ATOM 5207 C CA . LYS B 1 153 ? -5.91 17.938 25.5 1 76.81 153 LYS B CA 1
ATOM 5208 C C . LYS B 1 153 ? -4.586 18.219 24.797 1 76.81 153 LYS B C 1
ATOM 5210 O O . LYS B 1 153 ? -3.643 18.719 25.406 1 76.81 153 LYS B O 1
ATOM 5215 N N . GLU B 1 154 ? -4.566 18.047 23.531 1 75.5 154 GLU B N 1
ATOM 5216 C CA . GLU B 1 154 ? -3.336 18.188 22.75 1 75.5 154 GLU B CA 1
ATOM 5217 C C . GLU B 1 154 ? -3.008 19.672 22.516 1 75.5 154 GLU B C 1
ATOM 5219 O O . GLU B 1 154 ? -1.884 20 22.141 1 75.5 154 GLU B O 1
ATOM 5224 N N . LEU B 1 155 ? -3.898 20.547 22.875 1 85.56 155 LEU B N 1
ATOM 5225 C CA . LEU B 1 155 ? -3.689 21.969 22.641 1 85.56 155 LEU B CA 1
ATOM 5226 C C . LEU B 1 155 ? -3.273 22.688 23.922 1 85.56 155 LEU B C 1
ATOM 5228 O O . LEU B 1 155 ? -3.807 23.75 24.25 1 85.56 155 LEU B O 1
ATOM 5232 N N . GLU B 1 156 ? -2.389 22.141 24.656 1 84 156 GLU B N 1
ATOM 5233 C CA . GLU B 1 156 ? -1.938 22.672 25.938 1 84 156 GLU B CA 1
ATOM 5234 C C . GLU B 1 156 ? -1.312 24.062 25.766 1 84 156 GLU B C 1
ATOM 5236 O O . GLU B 1 156 ? -1.475 24.922 26.625 1 84 156 GLU B O 1
ATOM 5241 N N . SER B 1 157 ? -0.559 24.266 24.719 1 85.25 157 SER B N 1
ATOM 5242 C CA . SER B 1 157 ? 0.077 25.562 24.484 1 85.25 157 SER B CA 1
ATOM 5243 C C . SER B 1 157 ? -0.961 26.656 24.281 1 85.25 157 SER B C 1
ATOM 5245 O O . SER B 1 157 ? -0.798 27.766 24.781 1 85.25 157 SER B O 1
ATOM 5247 N N . VAL B 1 158 ? -2.02 26.328 23.562 1 90.5 158 VAL B N 1
ATOM 5248 C CA . VAL B 1 158 ? -3.082 27.297 23.328 1 90.5 158 VAL B CA 1
ATOM 5249 C C . VAL B 1 158 ? -3.822 27.578 24.625 1 90.5 158 VAL B C 1
ATOM 5251 O O . VAL B 1 158 ? -4.145 28.734 24.938 1 90.5 158 VAL B O 1
ATOM 5254 N N . LYS B 1 159 ? -4.039 26.547 25.422 1 92.06 159 LYS B N 1
ATOM 5255 C CA . LYS B 1 159 ? -4.703 26.719 26.719 1 92.06 159 LYS B CA 1
ATOM 5256 C C . LYS B 1 159 ? -3.891 27.625 27.641 1 92.06 159 LYS B C 1
ATOM 5258 O O . LYS B 1 159 ? -4.453 28.453 28.359 1 92.06 159 LYS B O 1
ATOM 5263 N N . SER B 1 160 ? -2.639 27.422 27.625 1 91.19 160 SER B N 1
ATOM 5264 C CA . SER B 1 160 ? -1.757 28.266 28.438 1 91.19 160 SER B CA 1
ATOM 5265 C C . SER B 1 160 ? -1.842 29.719 28 1 91.19 160 SER B C 1
ATOM 5267 O O . SER B 1 160 ? -1.849 30.625 28.844 1 91.19 160 SER B O 1
ATOM 5269 N N . SER B 1 161 ? -1.868 29.938 26.688 1 92.31 161 SER B N 1
ATOM 5270 C CA . SER B 1 161 ? -1.996 31.297 26.172 1 92.31 161 SER B CA 1
ATOM 5271 C C . SER B 1 161 ? -3.328 31.906 26.578 1 92.31 161 SER B C 1
ATOM 5273 O O . SER B 1 161 ? -3.396 33.094 26.891 1 92.31 161 SER B O 1
ATOM 5275 N N . VAL B 1 162 ? -4.383 31.109 26.578 1 94.25 162 VAL B N 1
ATOM 5276 C CA . VAL B 1 162 ? -5.707 31.578 26.969 1 94.25 162 VAL B CA 1
ATOM 5277 C C . VAL B 1 162 ? -5.676 32.031 28.422 1 94.25 162 VAL B C 1
ATOM 5279 O O . VAL B 1 162 ? -6.176 33.125 28.75 1 94.25 162 VAL B O 1
ATOM 5282 N N . ASN B 1 163 ? -5.086 31.297 29.281 1 91.62 163 ASN B N 1
ATOM 5283 C CA . ASN B 1 163 ? -5 31.641 30.688 1 91.62 163 ASN B CA 1
ATOM 5284 C C . ASN B 1 163 ? -4.211 32.938 30.906 1 91.62 163 ASN B C 1
ATOM 5286 O O . ASN B 1 163 ? -4.551 33.719 31.797 1 91.62 163 ASN B O 1
ATOM 5290 N N . SER B 1 164 ? -3.221 33.094 30.125 1 90.62 164 SER B N 1
ATOM 5291 C CA . SER B 1 164 ? -2.412 34.312 30.25 1 90.62 164 SER B CA 1
ATOM 5292 C C . SER B 1 164 ? -3.162 35.531 29.719 1 90.62 164 SER B C 1
ATOM 5294 O O . SER B 1 164 ? -3.143 36.594 30.344 1 90.62 164 SER B O 1
ATOM 5296 N N . ARG B 1 165 ? -3.84 35.406 28.562 1 92.5 165 ARG B N 1
ATOM 5297 C CA . ARG B 1 165 ? -4.543 36.5 27.906 1 92.5 165 ARG B CA 1
ATOM 5298 C C . ARG B 1 165 ? -5.695 37.031 28.781 1 92.5 165 ARG B C 1
ATOM 5300 O O . ARG B 1 165 ? -5.961 38.219 28.812 1 92.5 165 ARG B O 1
ATOM 5307 N N . PHE B 1 166 ? -6.355 36.125 29.469 1 95 166 PHE B N 1
ATOM 5308 C CA . PHE B 1 166 ? -7.578 36.469 30.172 1 95 166 PHE B CA 1
ATOM 5309 C C . PHE B 1 166 ? -7.398 36.344 31.688 1 95 166 PHE B C 1
ATOM 5311 O O . PHE B 1 166 ? -8.352 36.031 32.406 1 95 166 PHE B O 1
ATOM 5318 N N . GLU B 1 167 ? -6.203 36.5 32.062 1 91.81 167 GLU B N 1
ATOM 5319 C CA . GLU B 1 167 ? -5.93 36.469 33.5 1 91.81 167 GLU B CA 1
ATOM 5320 C C . GLU B 1 167 ? -6.621 37.625 34.219 1 91.81 167 GLU B C 1
ATOM 5322 O O . GLU B 1 167 ? -6.648 38.75 33.719 1 91.81 167 GLU B O 1
ATOM 5327 N N . THR B 1 168 ? -7.25 37.375 35.406 1 92.44 168 THR B N 1
ATOM 5328 C CA . THR B 1 168 ? -7.949 38.406 36.188 1 92.44 168 THR B CA 1
ATOM 5329 C C . THR B 1 168 ? -7.359 38.5 37.594 1 92.44 168 THR B C 1
ATOM 5331 O O . THR B 1 168 ? -8.102 38.594 38.562 1 92.44 168 THR B O 1
ATOM 5334 N N . GLY B 1 169 ? -6.043 38.469 37.688 1 88.19 169 GLY B N 1
ATOM 5335 C CA . GLY B 1 169 ? -5.371 38.594 38.969 1 88.19 169 GLY B CA 1
ATOM 5336 C C . GLY B 1 169 ? -5.086 37.25 39.625 1 88.19 169 GLY B C 1
ATOM 5337 O O . GLY B 1 169 ? -5.09 36.219 38.938 1 88.19 169 GLY B O 1
ATOM 5338 N N . ASP B 1 170 ? -4.727 37.281 40.906 1 87.81 170 ASP B N 1
ATOM 5339 C CA . ASP B 1 170 ? -4.398 36.062 41.625 1 87.81 170 ASP B CA 1
ATOM 5340 C C . ASP B 1 170 ? -5.66 35.281 41.938 1 87.81 170 ASP B C 1
ATOM 5342 O O . ASP B 1 170 ? -6.715 35.5 41.344 1 87.81 170 ASP B O 1
ATOM 5346 N N . ASP B 1 171 ? -5.559 34.375 42.812 1 85.81 171 ASP B N 1
ATOM 5347 C CA . ASP B 1 171 ? -6.656 33.469 43.125 1 85.81 171 ASP B CA 1
ATOM 5348 C C . ASP B 1 171 ? -7.832 34.219 43.719 1 85.81 171 ASP B C 1
ATOM 5350 O O . ASP B 1 171 ? -8.977 33.75 43.656 1 85.81 171 ASP B O 1
ATOM 5354 N N . ASN B 1 172 ? -7.516 35.406 44.219 1 85.25 172 ASN B N 1
ATOM 5355 C CA . ASN B 1 172 ? -8.562 36.219 44.844 1 85.25 172 ASN B CA 1
ATOM 5356 C C . ASN B 1 172 ? -9.055 37.312 43.938 1 85.25 172 ASN B C 1
ATOM 5358 O O . ASN B 1 172 ? -9.805 38.188 44.344 1 85.25 172 ASN B O 1
ATOM 5362 N N . GLY B 1 173 ? -8.57 37.281 42.688 1 87.12 173 GLY B N 1
ATOM 5363 C CA . GLY B 1 173 ? -8.992 38.281 41.719 1 87.12 173 GLY B CA 1
ATOM 5364 C C . GLY B 1 173 ? -8.328 39.625 41.938 1 87.12 173 GLY B C 1
ATOM 5365 O O . GLY B 1 173 ? -8.875 40.656 41.531 1 87.12 173 GLY B O 1
ATOM 5366 N N . LYS B 1 174 ? -7.191 39.656 42.594 1 91 174 LYS B N 1
ATOM 5367 C CA . LYS B 1 174 ? -6.516 40.906 42.938 1 91 174 LYS B CA 1
ATOM 5368 C C . LYS B 1 174 ? -5.176 41 42.219 1 91 174 LYS B C 1
ATOM 5370 O O . LYS B 1 174 ? -4.566 40 41.875 1 91 174 LYS B O 1
ATOM 5375 N N . VAL B 1 175 ? -4.801 42.25 41.906 1 90.19 175 VAL B N 1
ATOM 5376 C CA . VAL B 1 175 ? -3.52 42.531 41.281 1 90.19 175 VAL B CA 1
ATOM 5377 C C . VAL B 1 175 ? -2.635 43.312 42.219 1 90.19 175 VAL B C 1
ATOM 5379 O O . VAL B 1 175 ? -3.129 44.156 43 1 90.19 175 VAL B O 1
ATOM 5382 N N . THR B 1 176 ? -1.373 43.094 42.25 1 86.94 176 THR B N 1
ATOM 5383 C CA . THR B 1 176 ? -0.428 43.844 43.062 1 86.94 176 THR B CA 1
ATOM 5384 C C . THR B 1 176 ? 0.01 45.125 42.406 1 86.94 176 THR B C 1
ATOM 5386 O O . THR B 1 176 ? 0.554 45.094 41.281 1 86.94 176 THR B O 1
ATOM 5389 N N . LYS B 1 177 ? -0.142 46.281 43.094 1 82.44 177 LYS B N 1
ATOM 5390 C CA . LYS B 1 177 ? 0.237 47.594 42.562 1 82.44 177 LYS B CA 1
ATOM 5391 C C . LYS B 1 177 ? 1.727 47.844 42.781 1 82.44 177 LYS B C 1
ATOM 5393 O O . LYS B 1 177 ? 2.434 47.031 43.344 1 82.44 177 LYS B O 1
ATOM 5398 N N . ARG B 1 178 ? 2.137 48.906 42.219 1 78.56 178 ARG B N 1
ATOM 5399 C CA . ARG B 1 178 ? 3.547 49.281 42.312 1 78.56 178 ARG B CA 1
ATOM 5400 C C . ARG B 1 178 ? 3.984 49.469 43.75 1 78.56 178 ARG B C 1
ATOM 5402 O O . ARG B 1 178 ? 5.125 49.156 44.094 1 78.56 178 ARG B O 1
ATOM 5409 N N . ASP B 1 179 ? 3.088 49.875 44.594 1 81 179 ASP B N 1
ATOM 5410 C CA . ASP B 1 179 ? 3.426 50.156 45.969 1 81 179 ASP B CA 1
ATOM 5411 C C . ASP B 1 179 ? 3.283 48.906 46.844 1 81 179 ASP B C 1
ATOM 5413 O O . ASP B 1 179 ? 3.457 48.938 48.062 1 81 179 ASP B O 1
ATOM 5417 N N . GLY B 1 180 ? 2.951 47.719 46.219 1 83.56 180 GLY B N 1
ATOM 5418 C CA . GLY B 1 180 ? 2.852 46.469 46.938 1 83.56 180 GLY B CA 1
ATOM 5419 C C . GLY B 1 180 ? 1.439 46.156 47.406 1 83.56 180 GLY B C 1
ATOM 5420 O O . GLY B 1 180 ? 1.151 45 47.781 1 83.56 180 GLY B O 1
ATOM 5421 N N . SER B 1 181 ? 0.602 47.156 47.375 1 88.56 181 SER B N 1
ATOM 5422 C CA . SER B 1 181 ? -0.775 46.906 47.812 1 88.56 181 SER B CA 1
ATOM 5423 C C . SER B 1 181 ? -1.56 46.156 46.719 1 88.56 181 SER B C 1
ATOM 5425 O O . SER B 1 181 ? -1.172 46.156 45.562 1 88.56 181 SER B O 1
ATOM 5427 N N . LYS B 1 182 ? -2.629 45.562 47.188 1 89.75 182 LYS B N 1
ATOM 5428 C CA . LYS B 1 182 ? -3.438 44.781 46.25 1 89.75 182 LYS B CA 1
ATOM 5429 C C . LYS B 1 182 ? -4.77 45.469 45.969 1 89.75 182 LYS B C 1
ATOM 5431 O O . LYS B 1 182 ? -5.324 46.125 46.844 1 89.75 182 LYS B O 1
ATOM 5436 N N . GLN B 1 183 ? -5.184 45.344 44.812 1 88.88 183 GLN B N 1
ATOM 5437 C CA . GLN B 1 183 ? -6.453 45.906 44.375 1 88.88 183 GLN B CA 1
ATOM 5438 C C . GLN B 1 183 ? -7.184 44.938 43.438 1 88.88 183 GLN B C 1
ATOM 5440 O O . GLN B 1 183 ? -6.551 44.094 42.781 1 88.88 183 GLN B O 1
ATOM 5445 N N . ASP B 1 184 ? -8.516 45 43.5 1 90.62 184 ASP B N 1
ATOM 5446 C CA . ASP B 1 184 ? -9.289 44.156 42.594 1 90.62 184 ASP B CA 1
ATOM 5447 C C . ASP B 1 184 ? -8.922 44.406 41.125 1 90.62 184 ASP B C 1
ATOM 5449 O O . ASP B 1 184 ? -8.703 45.562 40.75 1 90.62 184 ASP B O 1
ATOM 5453 N N . TRP B 1 185 ? -8.93 43.406 40.344 1 92 185 TRP B N 1
ATOM 5454 C CA . TRP B 1 185 ? -8.492 43.469 38.938 1 92 185 TRP B CA 1
ATOM 5455 C C . TRP B 1 185 ? -9.297 44.5 38.156 1 92 185 TRP B C 1
ATOM 5457 O O . TRP B 1 185 ? -8.734 45.281 37.406 1 92 185 TRP B O 1
ATOM 5467 N N . LEU B 1 186 ? -10.656 44.5 38.312 1 91.88 186 LEU B N 1
ATOM 5468 C CA . LEU B 1 186 ? -11.5 45.406 37.562 1 91.88 186 LEU B CA 1
ATOM 5469 C C . LEU B 1 186 ? -11.219 46.844 37.969 1 91.88 186 LEU B C 1
ATOM 5471 O O . LEU B 1 186 ? -11.18 47.75 37.125 1 91.88 186 LEU B O 1
ATOM 5475 N N . ASN B 1 187 ? -11 47.156 39.219 1 89.5 187 ASN B N 1
ATOM 5476 C CA . ASN B 1 187 ? -10.633 48.469 39.688 1 89.5 187 ASN B CA 1
ATOM 5477 C C . ASN B 1 187 ? -9.289 48.938 39.125 1 89.5 187 ASN B C 1
ATOM 5479 O O . ASN B 1 187 ? -9.156 50.062 38.656 1 89.5 187 ASN B O 1
ATOM 5483 N N . TYR B 1 188 ? -8.461 48.031 39.188 1 87.94 188 TYR B N 1
ATOM 5484 C CA . TYR B 1 188 ? -7.102 48.312 38.75 1 87.94 188 TYR B CA 1
ATOM 5485 C C . TYR B 1 188 ? -7.086 48.656 37.25 1 87.94 188 TYR B C 1
ATOM 5487 O O . TYR B 1 188 ? -6.324 49.531 36.812 1 87.94 188 TYR B O 1
ATOM 5495 N N . ASN B 1 189 ? -7.977 48.125 36.5 1 89.06 189 ASN B N 1
ATOM 5496 C CA . ASN B 1 189 ? -7.891 48.25 35.062 1 89.06 189 ASN B CA 1
ATOM 5497 C C . ASN B 1 189 ? -8.875 49.281 34.5 1 89.06 189 ASN B C 1
ATOM 5499 O O . ASN B 1 189 ? -8.68 49.812 33.406 1 89.06 189 ASN B O 1
ATOM 5503 N N . PHE B 1 190 ? -9.977 49.594 35.25 1 90.38 190 PHE B N 1
ATOM 5504 C CA . PHE B 1 190 ? -11.008 50.375 34.594 1 90.38 190 PHE B CA 1
ATOM 5505 C C . PHE B 1 190 ? -11.445 51.531 35.469 1 90.38 190 PHE B C 1
ATOM 5507 O O . PHE B 1 190 ? -12.102 52.469 35 1 90.38 190 PHE B O 1
ATOM 5514 N N . GLU B 1 191 ? -11.109 51.5 36.719 1 88 191 GLU B N 1
ATOM 5515 C CA . GLU B 1 191 ? -11.602 52.562 37.594 1 88 191 GLU B CA 1
ATOM 5516 C C . GLU B 1 191 ? -10.789 53.844 37.406 1 88 191 GLU B C 1
ATOM 5518 O O . GLU B 1 191 ? -9.562 53.844 37.5 1 88 191 GLU B O 1
ATOM 5523 N N . GLY B 1 192 ? -11.469 54.938 37.094 1 85.12 192 GLY B N 1
ATOM 5524 C CA . GLY B 1 192 ? -10.852 56.25 37.062 1 85.12 192 GLY B CA 1
ATOM 5525 C C . GLY B 1 192 ? -10.109 56.531 35.75 1 85.12 192 GLY B C 1
ATOM 5526 O O . GLY B 1 192 ? -9.352 57.5 35.656 1 85.12 192 GLY B O 1
ATOM 5527 N N . TYR B 1 193 ? -10.258 55.75 34.812 1 87.06 193 TYR B N 1
ATOM 5528 C CA . TYR B 1 193 ? -9.562 55.938 33.531 1 87.06 193 TYR B CA 1
ATOM 5529 C C . TYR B 1 193 ? -10.453 56.656 32.531 1 87.06 193 TYR B C 1
ATOM 5531 O O . TYR B 1 193 ? -11.672 56.438 32.5 1 87.06 193 TYR B O 1
ATOM 5539 N N . PRO B 1 194 ? -9.82 57.406 31.641 1 87.62 194 PRO B N 1
ATOM 5540 C CA . PRO B 1 194 ? -10.609 58.094 30.625 1 87.62 194 PRO B CA 1
ATOM 5541 C C . PRO B 1 194 ? -11.297 57.156 29.656 1 87.62 194 PRO B C 1
ATOM 5543 O O . PRO B 1 194 ? -10.859 56 29.5 1 87.62 194 PRO B O 1
ATOM 5546 N N . LEU B 1 195 ? -12.344 57.625 29.047 1 88.25 195 LEU B N 1
ATOM 5547 C CA . LEU B 1 195 ? -13.188 56.844 28.156 1 88.25 195 LEU B CA 1
ATOM 5548 C C . LEU B 1 195 ? -12.359 56.188 27.062 1 88.25 195 LEU B C 1
ATOM 5550 O O . LEU B 1 195 ? -12.539 55 26.766 1 88.25 195 LEU B O 1
ATOM 5554 N N . VAL B 1 196 ? -11.406 56.875 26.438 1 88.62 196 VAL B N 1
ATOM 5555 C CA . VAL B 1 196 ? -10.625 56.344 25.312 1 88.62 196 VAL B CA 1
ATOM 5556 C C . VAL B 1 196 ? -9.703 55.25 25.797 1 88.62 196 VAL B C 1
ATOM 5558 O O . VAL B 1 196 ? -9.461 54.281 25.078 1 88.62 196 VAL B O 1
ATOM 5561 N N . ALA B 1 197 ? -9.125 55.344 27.016 1 89.31 197 ALA B N 1
ATOM 5562 C CA . ALA B 1 197 ? -8.273 54.312 27.594 1 89.31 197 ALA B CA 1
ATOM 5563 C C . ALA B 1 197 ? -9.07 53.031 27.828 1 89.31 197 ALA B C 1
ATOM 5565 O O . ALA B 1 197 ? -8.602 51.938 27.516 1 89.31 197 ALA B O 1
ATOM 5566 N N . SER B 1 198 ? -10.25 53.219 28.422 1 92.19 198 SER B N 1
ATOM 5567 C CA . SER B 1 198 ? -11.125 52.062 28.672 1 92.19 198 SER B CA 1
ATOM 5568 C C . SER B 1 198 ? -11.578 51.406 27.359 1 92.19 198 SER B C 1
ATOM 5570 O O . SER B 1 198 ? -11.625 50.188 27.266 1 92.19 198 SER B O 1
ATOM 5572 N N . LEU B 1 199 ? -11.922 52.25 26.391 1 93.12 199 LEU B N 1
ATOM 5573 C CA . LEU B 1 199 ? -12.297 51.781 25.062 1 93.12 199 LEU B CA 1
ATOM 5574 C C . LEU B 1 199 ? -11.18 50.906 24.469 1 93.12 199 LEU B C 1
ATOM 5576 O O . LEU B 1 199 ? -11.438 49.844 23.938 1 93.12 199 LEU B O 1
ATOM 5580 N N . THR B 1 200 ? -9.977 51.375 24.531 1 93.38 200 THR B N 1
ATOM 5581 C CA . THR B 1 200 ? -8.82 50.688 23.969 1 93.38 200 THR B CA 1
ATOM 5582 C C . THR B 1 200 ? -8.586 49.344 24.688 1 93.38 200 THR B C 1
ATOM 5584 O O . THR B 1 200 ? -8.219 48.344 24.078 1 93.38 200 THR B O 1
ATOM 5587 N N . LYS B 1 201 ? -8.742 49.344 26.016 1 93.38 201 LYS B N 1
ATOM 5588 C CA . LYS B 1 201 ? -8.57 48.125 26.797 1 93.38 201 LYS B CA 1
ATOM 5589 C C . LYS B 1 201 ? -9.594 47.062 26.375 1 93.38 201 LYS B C 1
ATOM 5591 O O . LYS B 1 201 ? -9.266 45.875 26.281 1 93.38 201 LYS B O 1
ATOM 5596 N N . ILE B 1 202 ? -10.828 47.469 26.172 1 95.88 202 ILE B N 1
ATOM 5597 C CA . ILE B 1 202 ? -11.867 46.562 25.75 1 95.88 202 ILE B CA 1
ATOM 5598 C C . ILE B 1 202 ? -11.562 46.062 24.344 1 95.88 202 ILE B C 1
ATOM 5600 O O . ILE B 1 202 ? -11.727 44.875 24.047 1 95.88 202 ILE B O 1
ATOM 5604 N N . THR B 1 203 ? -11.102 46.938 23.438 1 96.12 203 THR B N 1
ATOM 5605 C CA . THR B 1 203 ? -10.703 46.562 22.094 1 96.12 203 THR B CA 1
ATOM 5606 C C . THR B 1 203 ? -9.562 45.531 22.141 1 96.12 203 THR B C 1
ATOM 5608 O O . THR B 1 203 ? -9.508 44.625 21.328 1 96.12 203 THR B O 1
ATOM 5611 N N . SER B 1 204 ? -8.656 45.75 23.094 1 95.5 204 SER B N 1
ATOM 5612 C CA . SER B 1 204 ? -7.559 44.812 23.297 1 95.5 204 SER B CA 1
ATOM 5613 C C . SER B 1 204 ? -8.078 43.438 23.719 1 95.5 204 SER B C 1
ATOM 5615 O O . SER B 1 204 ? -7.566 42.406 23.266 1 95.5 204 SER B O 1
ATOM 5617 N N . LEU B 1 205 ? -9.047 43.406 24.594 1 96.06 205 LEU B N 1
ATOM 5618 C CA . LEU B 1 205 ? -9.68 42.156 24.984 1 96.06 205 LEU B CA 1
ATOM 5619 C C . LEU B 1 205 ? -10.305 41.469 23.766 1 96.06 205 LEU B C 1
ATOM 5621 O O . LEU B 1 205 ? -10.234 40.25 23.641 1 96.06 205 LEU B O 1
ATOM 5625 N N . GLN B 1 206 ? -10.945 42.281 22.953 1 97.62 206 GLN B N 1
ATOM 5626 C CA . GLN B 1 206 ? -11.516 41.75 21.719 1 97.62 206 GLN B CA 1
ATOM 5627 C C . GLN B 1 206 ? -10.43 41.125 20.844 1 97.62 206 GLN B C 1
ATOM 5629 O O . GLN B 1 206 ? -10.641 40.094 20.219 1 97.62 206 GLN B O 1
ATOM 5634 N N . ALA B 1 207 ? -9.289 41.781 20.766 1 95.94 207 ALA B N 1
ATOM 5635 C CA . ALA B 1 207 ? -8.164 41.25 20 1 95.94 207 ALA B CA 1
ATOM 5636 C C . ALA B 1 207 ? -7.699 39.906 20.578 1 95.94 207 ALA B C 1
ATOM 5638 O O . ALA B 1 207 ? -7.34 39 19.812 1 95.94 207 ALA B O 1
ATOM 5639 N N . ASP B 1 208 ? -7.68 39.812 21.891 1 96.56 208 ASP B N 1
ATOM 5640 C CA . ASP B 1 208 ? -7.312 38.562 22.547 1 96.56 208 ASP B CA 1
ATOM 5641 C C . ASP B 1 208 ? -8.281 37.438 22.188 1 96.56 208 ASP B C 1
ATOM 5643 O O . ASP B 1 208 ? -7.867 36.281 22 1 96.56 208 ASP B O 1
ATOM 5647 N N . ILE B 1 209 ? -9.516 37.781 22.125 1 97.81 209 ILE B N 1
ATOM 5648 C CA . ILE B 1 209 ? -10.531 36.812 21.734 1 97.81 209 ILE B CA 1
ATOM 5649 C C . ILE B 1 209 ? -10.242 36.281 20.328 1 97.81 209 ILE B C 1
ATOM 5651 O O . ILE B 1 209 ? -10.211 35.062 20.109 1 97.81 209 ILE B O 1
ATOM 5655 N N . LYS B 1 210 ? -10.031 37.219 19.406 1 96.94 210 LYS B N 1
ATOM 5656 C CA . LYS B 1 210 ? -9.797 36.844 18.016 1 96.94 210 LYS B CA 1
ATOM 5657 C C . LYS B 1 210 ? -8.492 36.062 17.875 1 96.94 210 LYS B C 1
ATOM 5659 O O . LYS B 1 210 ? -8.414 35.094 17.109 1 96.94 210 LYS B O 1
ATOM 5664 N N . ALA B 1 211 ? -7.484 36.438 18.609 1 94.12 211 ALA B N 1
ATOM 5665 C CA . ALA B 1 211 ? -6.215 35.719 18.594 1 94.12 211 ALA B CA 1
ATOM 5666 C C . ALA B 1 211 ? -6.379 34.312 19.156 1 94.12 211 ALA B C 1
ATOM 5668 O O . ALA B 1 211 ? -5.777 33.375 18.656 1 94.12 211 ALA B O 1
ATOM 5669 N N . THR B 1 212 ? -7.121 34.25 20.203 1 95.94 212 THR B N 1
ATOM 5670 C CA . THR B 1 212 ? -7.395 32.938 20.812 1 95.94 212 THR B CA 1
ATOM 5671 C C . THR B 1 212 ? -8.109 32.031 19.828 1 95.94 212 THR B C 1
ATOM 5673 O O . THR B 1 212 ? -7.754 30.859 19.688 1 95.94 212 THR B O 1
ATOM 5676 N N . GLU B 1 213 ? -9.133 32.531 19.203 1 95.88 213 GLU B N 1
ATOM 5677 C CA . GLU B 1 213 ? -9.859 31.797 18.172 1 95.88 213 GLU B CA 1
ATOM 5678 C C . GLU B 1 213 ? -8.914 31.312 17.078 1 95.88 213 GLU B C 1
ATOM 5680 O O . GLU B 1 213 ? -8.953 30.156 16.672 1 95.88 213 GLU B O 1
ATOM 5685 N N . GLU B 1 214 ? -8.125 32.188 16.578 1 93.88 214 GLU B N 1
ATOM 5686 C CA . GLU B 1 214 ? -7.172 31.859 15.523 1 93.88 214 GLU B CA 1
ATOM 5687 C C . GLU B 1 214 ? -6.215 30.75 15.953 1 93.88 214 GLU B C 1
ATOM 5689 O O . GLU B 1 214 ? -6 29.781 15.211 1 93.88 214 GLU B O 1
ATOM 5694 N N . ASP B 1 215 ? -5.633 30.891 17.172 1 93.25 215 ASP B N 1
ATOM 5695 C CA . ASP B 1 215 ? -4.691 29.906 17.688 1 93.25 215 ASP B CA 1
ATOM 5696 C C . ASP B 1 215 ? -5.34 28.531 17.828 1 93.25 215 ASP B C 1
ATOM 5698 O O . ASP B 1 215 ? -4.734 27.516 17.469 1 93.25 215 ASP B O 1
ATOM 5702 N N . ALA B 1 216 ? -6.492 28.531 18.328 1 93.62 216 ALA B N 1
ATOM 5703 C CA . ALA B 1 216 ? -7.203 27.281 18.547 1 93.62 216 ALA B CA 1
ATOM 5704 C C . ALA B 1 216 ? -7.496 26.578 17.219 1 93.62 216 ALA B C 1
ATOM 5706 O O . ALA B 1 216 ? -7.242 25.391 17.062 1 93.62 216 ALA B O 1
ATOM 5707 N N . LEU B 1 217 ? -8.055 27.297 16.266 1 92.56 217 LEU B N 1
ATOM 5708 C CA . LEU B 1 217 ? -8.422 26.75 14.969 1 92.56 217 LEU B CA 1
ATOM 5709 C C . LEU B 1 217 ? -7.203 26.188 14.25 1 92.56 217 LEU B C 1
ATOM 5711 O O . LEU B 1 217 ? -7.227 25.062 13.758 1 92.56 217 LEU B O 1
ATOM 5715 N N . LYS B 1 218 ? -6.133 26.953 14.195 1 89.81 218 LYS B N 1
ATOM 5716 C CA . LYS B 1 218 ? -4.914 26.531 13.516 1 89.81 218 LYS B CA 1
ATOM 5717 C C . LYS B 1 218 ? -4.297 25.312 14.195 1 89.81 218 LYS B C 1
ATOM 5719 O O . LYS B 1 218 ? -3.84 24.391 13.523 1 89.81 218 LYS B O 1
ATOM 5724 N N . ALA B 1 219 ? -4.281 25.359 15.516 1 90.75 219 ALA B N 1
ATOM 5725 C CA . ALA B 1 219 ? -3.699 24.25 16.266 1 90.75 219 ALA B CA 1
ATOM 5726 C C . ALA B 1 219 ? -4.516 22.969 16.078 1 90.75 219 ALA B C 1
ATOM 5728 O O . ALA B 1 219 ? -3.957 21.875 15.977 1 90.75 219 ALA B O 1
ATOM 5729 N N . MET B 1 220 ? -5.797 23.047 16.047 1 90.81 220 MET B N 1
ATOM 5730 C CA . MET B 1 220 ? -6.668 21.906 15.859 1 90.81 220 MET B CA 1
ATOM 5731 C C . MET B 1 220 ? -6.449 21.266 14.484 1 90.81 220 MET B C 1
ATOM 5733 O O . MET B 1 220 ? -6.34 20.047 14.367 1 90.81 220 MET B O 1
ATOM 5737 N N . LEU B 1 221 ? -6.457 22.094 13.469 1 90.06 221 LEU B N 1
ATOM 5738 C CA . LEU B 1 221 ? -6.223 21.562 12.133 1 90.06 221 LEU B CA 1
ATOM 5739 C C . LEU B 1 221 ? -4.84 20.938 12.031 1 90.06 221 LEU B C 1
ATOM 5741 O O . LEU B 1 221 ? -4.684 19.859 11.438 1 90.06 221 LEU B O 1
ATOM 5745 N N . GLN B 1 222 ? -3.854 21.656 12.586 1 88.19 222 GLN B N 1
ATOM 5746 C CA . GLN B 1 222 ? -2.498 21.125 12.594 1 88.19 222 GLN B CA 1
ATOM 5747 C C . GLN B 1 222 ? -2.445 19.766 13.289 1 88.19 222 GLN B C 1
ATOM 5749 O O . GLN B 1 222 ? -1.762 18.844 12.82 1 88.19 222 GLN B O 1
ATOM 5754 N N . GLY B 1 223 ? -3.088 19.703 14.422 1 86.88 223 GLY B N 1
ATOM 5755 C CA . GLY B 1 223 ? -3.148 18.438 15.133 1 86.88 223 GLY B CA 1
ATOM 5756 C C . GLY B 1 223 ? -3.781 17.312 14.32 1 86.88 223 GLY B C 1
ATOM 5757 O O . GLY B 1 223 ? -3.289 16.188 14.312 1 86.88 223 GLY B O 1
ATOM 5758 N N . GLN B 1 224 ? -4.812 17.641 13.695 1 87.12 224 GLN B N 1
ATOM 5759 C CA . GLN B 1 224 ? -5.496 16.656 12.859 1 87.12 224 GLN B CA 1
ATOM 5760 C C . GLN B 1 224 ? -4.598 16.188 11.719 1 87.12 224 GLN B C 1
ATOM 5762 O O . GLN B 1 224 ? -4.512 14.992 11.438 1 87.12 224 GLN B O 1
ATOM 5767 N N . LEU B 1 225 ? -3.979 17.094 11.023 1 87.56 225 LEU B N 1
ATOM 5768 C CA . LEU B 1 225 ? -3.086 16.766 9.914 1 87.56 225 LEU B CA 1
ATOM 5769 C C . LEU B 1 225 ? -1.905 15.93 10.406 1 87.56 225 LEU B C 1
ATOM 5771 O O . LEU B 1 225 ? -1.481 14.992 9.734 1 87.56 225 LEU B O 1
ATOM 5775 N N . SER B 1 226 ? -1.414 16.297 11.578 1 86.94 226 SER B N 1
ATOM 5776 C CA . SER B 1 226 ? -0.318 15.539 12.172 1 86.94 226 SER B CA 1
ATOM 5777 C C . SER B 1 226 ? -0.734 14.102 12.461 1 86.94 226 SER B C 1
ATOM 5779 O O . SER B 1 226 ? 0.053 13.172 12.273 1 86.94 226 SER B O 1
ATOM 5781 N N . SER B 1 227 ? -1.901 13.961 12.945 1 85.75 227 SER B N 1
ATOM 5782 C CA . SER B 1 227 ? -2.41 12.625 13.219 1 85.75 227 SER B CA 1
ATOM 5783 C C . SER B 1 227 ? -2.562 11.812 11.93 1 85.75 227 SER B C 1
ATOM 5785 O O . SER B 1 227 ? -2.344 10.602 11.922 1 85.75 227 SER B O 1
ATOM 5787 N N . GLU B 1 228 ? -2.898 12.469 10.883 1 84.88 228 GLU B N 1
ATOM 5788 C CA . GLU B 1 228 ? -3.104 11.797 9.602 1 84.88 228 GLU B CA 1
ATOM 5789 C C . GLU B 1 228 ? -1.789 11.266 9.047 1 84.88 228 GLU B C 1
ATOM 5791 O O . GLU B 1 228 ? -1.771 10.242 8.359 1 84.88 228 GLU B O 1
ATOM 5796 N N . VAL B 1 229 ? -0.741 11.953 9.336 1 85.56 229 VAL B N 1
ATOM 5797 C CA . VAL B 1 229 ? 0.542 11.555 8.766 1 85.56 229 VAL B CA 1
ATOM 5798 C C . VAL B 1 229 ? 1.251 10.586 9.711 1 85.56 229 VAL B C 1
ATOM 5800 O O . VAL B 1 229 ? 2.33 10.078 9.398 1 85.56 229 VAL B O 1
ATOM 5803 N N . SER B 1 230 ? 0.677 10.266 10.891 1 85.88 230 SER B N 1
ATOM 5804 C CA . SER B 1 230 ? 1.264 9.352 11.859 1 85.88 230 SER B CA 1
ATOM 5805 C C . SER B 1 230 ? 1.495 7.973 11.25 1 85.88 230 SER B C 1
ATOM 5807 O O . SER B 1 230 ? 0.642 7.457 10.523 1 85.88 230 SER B O 1
ATOM 5809 N N . MET B 1 231 ? 2.578 7.391 11.586 1 86.69 231 MET B N 1
ATOM 5810 C CA . MET B 1 231 ? 2.932 6.082 11.039 1 86.69 231 MET B CA 1
ATOM 5811 C C . MET B 1 231 ? 2.033 4.992 11.609 1 86.69 231 MET B C 1
ATOM 5813 O O . MET B 1 231 ? 1.965 3.889 11.07 1 86.69 231 MET B O 1
ATOM 5817 N N . THR B 1 232 ? 1.303 5.246 12.625 1 86.38 232 THR B N 1
ATOM 5818 C CA . THR B 1 232 ? 0.365 4.289 13.203 1 86.38 232 THR B CA 1
ATOM 5819 C C . THR B 1 232 ? -0.794 4.027 12.242 1 86.38 232 THR B C 1
ATOM 5821 O O . THR B 1 232 ? -1.525 3.047 12.398 1 86.38 232 THR B O 1
ATOM 5824 N N . ASN B 1 233 ? -0.932 4.918 11.234 1 86.44 233 ASN B N 1
ATOM 5825 C CA . ASN B 1 233 ? -2.006 4.77 10.258 1 86.44 233 ASN B CA 1
ATOM 5826 C C . ASN B 1 233 ? -1.537 4.008 9.023 1 86.44 233 ASN B C 1
ATOM 5828 O O . ASN B 1 233 ? -2.213 4.016 7.992 1 86.44 233 ASN B O 1
ATOM 5832 N N . TYR B 1 234 ? -0.377 3.371 9.219 1 86.75 234 TYR B N 1
ATOM 5833 C CA . TYR B 1 234 ? 0.175 2.693 8.047 1 86.75 234 TYR B CA 1
ATOM 5834 C C . TYR B 1 234 ? 0.461 1.228 8.359 1 86.75 234 TYR B C 1
ATOM 5836 O O . TYR B 1 234 ? 0.625 0.85 9.516 1 86.75 234 TYR B O 1
ATOM 5844 N N . THR B 1 235 ? 0.42 0.489 7.352 1 86.88 235 THR B N 1
ATOM 5845 C CA . THR B 1 235 ? 0.911 -0.884 7.297 1 86.88 235 THR B CA 1
ATOM 5846 C C . THR B 1 235 ? 1.887 -1.062 6.137 1 86.88 235 THR B C 1
ATOM 5848 O O . THR B 1 235 ? 2.389 -0.081 5.582 1 86.88 235 THR B O 1
ATOM 5851 N N . THR B 1 236 ? 2.246 -2.291 5.93 1 89.31 236 THR B N 1
ATOM 5852 C CA . THR B 1 236 ? 3.129 -2.535 4.797 1 89.31 236 THR B CA 1
ATOM 5853 C C . THR B 1 236 ? 2.477 -3.486 3.797 1 89.31 236 THR B C 1
ATOM 5855 O O . THR B 1 236 ? 1.622 -4.293 4.168 1 89.31 236 THR B O 1
ATOM 5858 N N . LEU B 1 237 ? 2.832 -3.211 2.635 1 86.31 237 LEU B N 1
ATOM 5859 C CA . LEU B 1 237 ? 2.375 -4.062 1.542 1 86.31 237 LEU B CA 1
ATOM 5860 C C . LEU B 1 237 ? 3.535 -4.438 0.626 1 86.31 237 LEU B C 1
ATOM 5862 O O . LEU B 1 237 ? 4.562 -3.758 0.606 1 86.31 237 LEU B O 1
ATOM 5866 N N . LEU B 1 238 ? 3.355 -5.547 -0.028 1 86.31 238 LEU B N 1
ATOM 5867 C CA . LEU B 1 238 ? 4.359 -6 -0.984 1 86.31 238 LEU B CA 1
ATOM 5868 C C . LEU B 1 238 ? 3.953 -5.641 -2.41 1 86.31 238 LEU B C 1
ATOM 5870 O O . LEU B 1 238 ? 2.904 -6.074 -2.891 1 86.31 238 LEU B O 1
ATOM 5874 N N . GLU B 1 239 ? 4.715 -4.789 -2.986 1 86 239 GLU B N 1
ATOM 5875 C CA . GLU B 1 239 ? 4.562 -4.473 -4.402 1 86 239 GLU B CA 1
ATOM 5876 C C . GLU B 1 239 ? 5.43 -5.379 -5.27 1 86 239 GLU B C 1
ATOM 5878 O O . GLU B 1 239 ? 6.645 -5.453 -5.074 1 86 239 GLU B O 1
ATOM 5883 N N . GLN B 1 240 ? 4.801 -6.09 -6.129 1 83.5 240 GLN B N 1
ATOM 5884 C CA . GLN B 1 240 ? 5.562 -6.988 -6.992 1 83.5 240 GLN B CA 1
ATOM 5885 C C . GLN B 1 240 ? 5.121 -6.859 -8.445 1 83.5 240 GLN B C 1
ATOM 5887 O O . GLN B 1 240 ? 3.963 -6.543 -8.727 1 83.5 240 GLN B O 1
ATOM 5892 N N . GLU B 1 241 ? 6.062 -7.156 -9.312 1 72.69 241 GLU B N 1
ATOM 5893 C CA . GLU B 1 241 ? 5.809 -7.039 -10.742 1 72.69 241 GLU B CA 1
ATOM 5894 C C . GLU B 1 241 ? 5.035 -8.25 -11.266 1 72.69 241 GLU B C 1
ATOM 5896 O O . GLU B 1 241 ? 4.266 -8.133 -12.227 1 72.69 241 GLU B O 1
ATOM 5901 N N . LYS B 1 242 ? 5.344 -9.414 -10.711 1 72.94 242 LYS B N 1
ATOM 5902 C CA . LYS B 1 242 ? 4.73 -10.672 -11.148 1 72.94 242 LYS B CA 1
ATOM 5903 C C . LYS B 1 242 ? 3.953 -11.32 -10.008 1 72.94 242 LYS B C 1
ATOM 5905 O O . LYS B 1 242 ? 4.258 -11.102 -8.836 1 72.94 242 LYS B O 1
ATOM 5910 N N . SER B 1 243 ? 2.936 -12.023 -10.398 1 70.31 243 SER B N 1
ATOM 5911 C CA . SER B 1 243 ? 2.15 -12.719 -9.391 1 70.31 243 SER B CA 1
ATOM 5912 C C . SER B 1 243 ? 2.92 -13.906 -8.82 1 70.31 243 SER B C 1
ATOM 5914 O O . SER B 1 243 ? 2.656 -14.344 -7.695 1 70.31 243 SER B O 1
ATOM 5916 N N . ALA B 1 244 ? 3.814 -14.469 -9.578 1 72 244 ALA B N 1
ATOM 5917 C CA . ALA B 1 244 ? 4.641 -15.594 -9.141 1 72 244 ALA B CA 1
ATOM 5918 C C . ALA B 1 244 ? 6.012 -15.555 -9.805 1 72 244 ALA B C 1
ATOM 5920 O O . ALA B 1 244 ? 6.164 -15 -10.898 1 72 244 ALA B O 1
ATOM 5921 N N . PHE B 1 245 ? 6.988 -16.156 -9.039 1 77.69 245 PHE B N 1
ATOM 5922 C CA . PHE B 1 245 ? 8.359 -16.188 -9.531 1 77.69 245 PHE B CA 1
ATOM 5923 C C . PHE B 1 245 ? 8.836 -17.625 -9.727 1 77.69 245 PHE B C 1
ATOM 5925 O O . PHE B 1 245 ? 8.352 -18.531 -9.055 1 77.69 245 PHE B O 1
ATOM 5932 N N . TYR B 1 246 ? 9.773 -17.688 -10.672 1 74.75 246 TYR B N 1
ATOM 5933 C CA . TYR B 1 246 ? 10.344 -19 -10.891 1 74.75 246 TYR B CA 1
ATOM 5934 C C . TYR B 1 246 ? 11.477 -19.281 -9.906 1 74.75 246 TYR B C 1
ATOM 5936 O O . TYR B 1 246 ? 12.18 -18.359 -9.492 1 74.75 246 TYR B O 1
ATOM 5944 N N . ALA B 1 247 ? 11.594 -20.531 -9.617 1 75.75 247 ALA B N 1
ATOM 5945 C CA . ALA B 1 247 ? 12.68 -20.938 -8.719 1 75.75 247 ALA B CA 1
ATOM 5946 C C . ALA B 1 247 ? 14.039 -20.5 -9.281 1 75.75 247 ALA B C 1
ATOM 5948 O O . ALA B 1 247 ? 14.328 -20.734 -10.453 1 75.75 247 ALA B O 1
ATOM 5949 N N . GLY B 1 248 ? 14.766 -19.828 -8.438 1 77.5 248 GLY B N 1
ATOM 5950 C CA . GLY B 1 248 ? 16.125 -19.453 -8.805 1 77.5 248 GLY B CA 1
ATOM 5951 C C . GLY B 1 248 ? 16.203 -18.078 -9.438 1 77.5 248 GLY B C 1
ATOM 5952 O O . GLY B 1 248 ? 17.297 -17.516 -9.594 1 77.5 248 GLY B O 1
ATOM 5953 N N . GLU B 1 249 ? 15.086 -17.609 -9.82 1 82.62 249 GLU B N 1
ATOM 5954 C CA . GLU B 1 249 ? 15.164 -16.281 -10.414 1 82.62 249 GLU B CA 1
ATOM 5955 C C . GLU B 1 249 ? 15.266 -15.203 -9.336 1 82.62 249 GLU B C 1
ATOM 5957 O O . GLU B 1 249 ? 15.039 -15.477 -8.148 1 82.62 249 GLU B O 1
ATOM 5962 N N . LYS B 1 250 ? 15.602 -14.055 -9.789 1 84.88 250 LYS B N 1
ATOM 5963 C CA . LYS B 1 250 ? 15.656 -12.945 -8.844 1 84.88 250 LYS B CA 1
ATOM 5964 C C . LYS B 1 250 ? 14.25 -12.469 -8.477 1 84.88 250 LYS B C 1
ATOM 5966 O O . LYS B 1 250 ? 13.383 -12.352 -9.344 1 84.88 250 LYS B O 1
ATOM 5971 N N . PHE B 1 251 ? 14.188 -12.375 -7.203 1 87.75 251 PHE B N 1
ATOM 5972 C CA . PHE B 1 251 ? 12.914 -11.828 -6.738 1 87.75 251 PHE B CA 1
ATOM 5973 C C . PHE B 1 251 ? 12.883 -10.312 -6.918 1 87.75 251 PHE B C 1
ATOM 5975 O O . PHE B 1 251 ? 13.852 -9.625 -6.59 1 87.75 251 PHE B O 1
ATOM 5982 N N . ALA B 1 252 ? 11.75 -9.828 -7.484 1 82.44 252 ALA B N 1
ATOM 5983 C CA . ALA B 1 252 ? 11.555 -8.391 -7.668 1 82.44 252 ALA B CA 1
ATOM 5984 C C . ALA B 1 252 ? 10.336 -7.898 -6.898 1 82.44 252 ALA B C 1
ATOM 5986 O O . ALA B 1 252 ? 9.211 -7.977 -7.395 1 82.44 252 ALA B O 1
ATOM 5987 N N . GLY B 1 253 ? 10.547 -7.43 -5.711 1 89.12 253 GLY B N 1
ATOM 5988 C CA . GLY B 1 253 ? 9.461 -6.902 -4.895 1 89.12 253 GLY B CA 1
ATOM 5989 C C . GLY B 1 253 ? 9.898 -5.781 -3.971 1 89.12 253 GLY B C 1
ATOM 5990 O O . GLY B 1 253 ? 11.062 -5.719 -3.572 1 89.12 253 GLY B O 1
ATOM 5991 N N . ASN B 1 254 ? 8.977 -4.867 -3.707 1 90.81 254 ASN B N 1
ATOM 5992 C CA . ASN B 1 254 ? 9.203 -3.738 -2.809 1 90.81 254 ASN B CA 1
ATOM 5993 C C . ASN B 1 254 ? 8.219 -3.738 -1.645 1 90.81 254 ASN B C 1
ATOM 5995 O O . ASN B 1 254 ? 7.023 -3.949 -1.841 1 90.81 254 ASN B O 1
ATOM 5999 N N . ILE B 1 255 ? 8.805 -3.572 -0.473 1 89.94 255 ILE B N 1
ATOM 6000 C CA . ILE B 1 255 ? 7.922 -3.316 0.66 1 89.94 255 ILE B CA 1
ATOM 6001 C C . ILE B 1 255 ? 7.586 -1.829 0.725 1 89.94 255 ILE B C 1
ATOM 6003 O O . ILE B 1 255 ? 8.484 -0.986 0.81 1 89.94 255 ILE B O 1
ATOM 6007 N N . VAL B 1 256 ? 6.355 -1.538 0.632 1 89.81 256 VAL B N 1
ATOM 6008 C CA . VAL B 1 256 ? 5.906 -0.15 0.613 1 89.81 256 VAL B CA 1
ATOM 6009 C C . VAL B 1 256 ? 4.891 0.08 1.732 1 89.81 256 VAL B C 1
ATOM 6011 O O . VAL B 1 256 ? 4.336 -0.875 2.283 1 89.81 256 VAL B O 1
ATOM 6014 N N . LEU B 1 257 ? 4.738 1.317 2.084 1 88.81 257 LEU B N 1
ATOM 6015 C CA . LEU B 1 257 ? 3.766 1.668 3.115 1 88.81 257 LEU B CA 1
ATOM 6016 C C . LEU B 1 257 ? 2.355 1.716 2.539 1 88.81 257 LEU B C 1
ATOM 6018 O O . LEU B 1 257 ? 2.133 2.303 1.477 1 88.81 257 LEU B O 1
ATOM 6022 N N . GLY B 1 258 ? 1.475 1.034 3.148 1 87.94 258 GLY B N 1
ATOM 6023 C CA . GLY B 1 258 ? 0.059 1.084 2.82 1 87.94 258 GLY B CA 1
ATOM 6024 C C . GLY B 1 258 ? -0.776 1.772 3.883 1 87.94 258 GLY B C 1
ATOM 6025 O O . GLY B 1 258 ? -0.555 1.572 5.078 1 87.94 258 GLY B O 1
ATOM 6026 N N . ARG B 1 259 ? -1.666 2.551 3.42 1 87 259 ARG B N 1
ATOM 6027 C CA . ARG B 1 259 ? -2.527 3.271 4.352 1 87 259 ARG B CA 1
ATOM 6028 C C . ARG B 1 259 ? -3.584 2.348 4.949 1 87 259 ARG B C 1
ATOM 6030 O O . ARG B 1 259 ? -4.227 1.584 4.227 1 87 259 ARG B O 1
ATOM 6037 N N . LYS B 1 260 ? -3.727 2.393 6.34 1 82 260 LYS B N 1
ATOM 6038 C CA . LYS B 1 260 ? -4.703 1.533 7.004 1 82 260 LYS B CA 1
ATOM 6039 C C . LYS B 1 260 ? -5.852 2.354 7.582 1 82 260 LYS B C 1
ATOM 6041 O O . LYS B 1 260 ? -6.805 1.796 8.125 1 82 260 LYS B O 1
ATOM 6046 N N . ASP B 1 261 ? -5.883 3.518 7.375 1 82 261 ASP B N 1
ATOM 6047 C CA . ASP B 1 261 ? -6.906 4.395 7.93 1 82 261 ASP B CA 1
ATOM 6048 C C . ASP B 1 261 ? -8.266 4.137 7.277 1 82 261 ASP B C 1
ATOM 6050 O O . ASP B 1 261 ? -8.414 4.281 6.062 1 82 261 ASP B O 1
ATOM 6054 N N . ALA B 1 262 ? -9.312 3.869 8.094 1 80.88 262 ALA B N 1
ATOM 6055 C CA . ALA B 1 262 ? -10.648 3.506 7.621 1 80.88 262 ALA B CA 1
ATOM 6056 C C . ALA B 1 262 ? -11.398 4.734 7.117 1 80.88 262 ALA B C 1
ATOM 6058 O O . ALA B 1 262 ? -12.375 4.605 6.371 1 80.88 262 ALA B O 1
ATOM 6059 N N . THR B 1 263 ? -10.969 5.855 7.43 1 83.62 263 THR B N 1
ATOM 6060 C CA . THR B 1 263 ? -11.742 7.059 7.145 1 83.62 263 THR B CA 1
ATOM 6061 C C . THR B 1 263 ? -11.398 7.609 5.762 1 83.62 263 THR B C 1
ATOM 6063 O O . THR B 1 263 ? -12.102 8.477 5.242 1 83.62 263 THR B O 1
ATOM 6066 N N . THR B 1 264 ? -10.391 7.145 5.195 1 84.69 264 THR B N 1
ATOM 6067 C CA . THR B 1 264 ? -10.016 7.605 3.863 1 84.69 264 THR B CA 1
ATOM 6068 C C . THR B 1 264 ? -10.703 6.766 2.789 1 84.69 264 THR B C 1
ATOM 6070 O O . THR B 1 264 ? -10.156 5.746 2.357 1 84.69 264 THR B O 1
ATOM 6073 N N . LYS B 1 265 ? -11.844 7.195 2.367 1 87.56 265 LYS B N 1
ATOM 6074 C CA . LYS B 1 265 ? -12.609 6.488 1.343 1 87.56 265 LYS B CA 1
ATOM 6075 C C . LYS B 1 265 ? -12.633 7.273 0.036 1 87.56 265 LYS B C 1
ATOM 6077 O O . LYS B 1 265 ? -12.742 8.5 0.047 1 87.56 265 LYS B O 1
ATOM 6082 N N . PRO B 1 266 ? -12.484 6.574 -1.06 1 90.88 266 PRO B N 1
ATOM 6083 C CA . PRO B 1 266 ? -12.586 7.293 -2.332 1 90.88 266 PRO B CA 1
ATOM 6084 C C . PRO B 1 266 ? -13.992 7.828 -2.592 1 90.88 266 PRO B C 1
ATOM 6086 O O . PRO B 1 266 ? -14.977 7.207 -2.184 1 90.88 266 PRO B O 1
ATOM 6089 N N . ASN B 1 267 ? -14.062 8.953 -3.283 1 90.5 267 ASN B N 1
ATOM 6090 C CA . ASN B 1 267 ? -15.344 9.547 -3.648 1 90.5 267 ASN B CA 1
ATOM 6091 C C . ASN B 1 267 ? -15.922 8.914 -4.91 1 90.5 267 ASN B C 1
ATOM 6093 O O . ASN B 1 267 ? -17.141 8.891 -5.098 1 90.5 267 ASN B O 1
ATOM 6097 N N . GLU B 1 268 ? -15.086 8.445 -5.777 1 92.94 268 GLU B N 1
ATOM 6098 C CA . GLU B 1 268 ? -15.453 7.742 -7.008 1 92.94 268 GLU B CA 1
ATOM 6099 C C . GLU B 1 268 ? -14.508 6.582 -7.285 1 92.94 268 GLU B C 1
ATOM 6101 O O . GLU B 1 268 ? -13.297 6.688 -7.062 1 92.94 268 GLU B O 1
ATOM 6106 N N . VAL B 1 269 ? -15.125 5.516 -7.676 1 94.81 269 VAL B N 1
ATOM 6107 C CA . VAL B 1 269 ? -14.344 4.332 -8.016 1 94.81 269 VAL B CA 1
ATOM 6108 C C . VAL B 1 269 ? -14.562 3.975 -9.484 1 94.81 269 VAL B C 1
ATOM 6110 O O . VAL B 1 269 ? -15.688 3.703 -9.906 1 94.81 269 VAL B O 1
ATOM 6113 N N . ASN B 1 270 ? -13.469 4.062 -10.273 1 96.25 270 ASN B N 1
ATOM 6114 C CA . ASN B 1 270 ? -13.469 3.668 -11.68 1 96.25 270 ASN B CA 1
ATOM 6115 C C . ASN B 1 270 ? -12.477 2.535 -11.945 1 96.25 270 ASN B C 1
ATOM 6117 O O . ASN B 1 270 ? -11.305 2.781 -12.219 1 96.25 270 ASN B O 1
ATOM 6121 N N . LEU B 1 271 ? -12.992 1.354 -11.922 1 96 271 LEU B N 1
ATOM 6122 C CA . LEU B 1 271 ? -12.117 0.198 -12.07 1 96 271 LEU B CA 1
ATOM 6123 C C . LEU B 1 271 ? -12.625 -0.734 -13.164 1 96 271 LEU B C 1
ATOM 6125 O O . LEU B 1 271 ? -13.828 -0.795 -13.414 1 96 271 LEU B O 1
ATOM 6129 N N . THR B 1 272 ? -11.711 -1.395 -13.82 1 96.69 272 THR B N 1
ATOM 6130 C CA . THR B 1 272 ? -12.016 -2.449 -14.781 1 96.69 272 THR B CA 1
ATOM 6131 C C . THR B 1 272 ? -11.234 -3.717 -14.461 1 96.69 272 THR B C 1
ATOM 6133 O O . THR B 1 272 ? -10.141 -3.65 -13.883 1 96.69 272 THR B O 1
ATOM 6136 N N . LEU B 1 273 ? -11.805 -4.824 -14.68 1 94.94 273 LEU B N 1
ATOM 6137 C CA . LEU B 1 273 ? -11.156 -6.129 -14.625 1 94.94 273 LEU B CA 1
ATOM 6138 C C . LEU B 1 273 ? -11.086 -6.762 -16.016 1 94.94 273 LEU B C 1
ATOM 6140 O O . LEU B 1 273 ? -12.102 -7.191 -16.562 1 94.94 273 LEU B O 1
ATOM 6144 N N . ASP B 1 274 ? -9.875 -6.805 -16.469 1 92.81 274 ASP B N 1
ATOM 6145 C CA . ASP B 1 274 ? -9.695 -7.312 -17.828 1 92.81 274 ASP B CA 1
ATOM 6146 C C . ASP B 1 274 ? -10.609 -6.582 -18.812 1 92.81 274 ASP B C 1
ATOM 6148 O O . ASP B 1 274 ? -11.273 -7.215 -19.641 1 92.81 274 ASP B O 1
ATOM 6152 N N . GLY B 1 275 ? -10.742 -5.324 -18.625 1 92.94 275 GLY B N 1
ATOM 6153 C CA . GLY B 1 275 ? -11.5 -4.488 -19.531 1 92.94 275 GLY B CA 1
ATOM 6154 C C . GLY B 1 275 ? -12.953 -4.32 -19.141 1 92.94 275 GLY B C 1
ATOM 6155 O O . GLY B 1 275 ? -13.633 -3.406 -19.609 1 92.94 275 GLY B O 1
ATOM 6156 N N . ARG B 1 276 ? -13.461 -5.176 -18.328 1 94.5 276 ARG B N 1
ATOM 6157 C CA . ARG B 1 276 ? -14.844 -5.086 -17.875 1 94.5 276 ARG B CA 1
ATOM 6158 C C . ARG B 1 276 ? -14.977 -4.125 -16.703 1 94.5 276 ARG B C 1
ATOM 6160 O O . ARG B 1 276 ? -14.25 -4.242 -15.711 1 94.5 276 ARG B O 1
ATOM 6167 N N . LYS B 1 277 ? -15.984 -3.24 -16.812 1 95.44 277 LYS B N 1
ATOM 6168 C CA . LYS B 1 277 ? -16.203 -2.262 -15.742 1 95.44 277 LYS B CA 1
ATOM 6169 C C . LYS B 1 277 ? -16.75 -2.926 -14.484 1 95.44 277 LYS B C 1
ATOM 6171 O O . LYS B 1 277 ? -17.641 -3.773 -14.562 1 95.44 277 LYS B O 1
ATOM 6176 N N . LEU B 1 278 ? -16.203 -2.525 -13.422 1 95.94 278 LEU B N 1
ATOM 6177 C CA . LEU B 1 278 ? -16.656 -3.064 -12.141 1 95.94 278 LEU B CA 1
ATOM 6178 C C . LEU B 1 278 ? -17.688 -2.152 -11.508 1 95.94 278 LEU B C 1
ATOM 6180 O O . LEU B 1 278 ? -17.594 -0.928 -11.609 1 95.94 278 LEU B O 1
ATOM 6184 N N . SER B 1 279 ? -18.609 -2.752 -10.836 1 95.38 279 SER B N 1
ATOM 6185 C CA . SER B 1 279 ? -19.688 -1.996 -10.203 1 95.38 279 SER B CA 1
ATOM 6186 C C . SER B 1 279 ? -19.703 -2.209 -8.695 1 95.38 279 SER B C 1
ATOM 6188 O O . SER B 1 279 ? -19.469 -3.322 -8.219 1 95.38 279 SER B O 1
ATOM 6190 N N . GLU B 1 280 ? -20.078 -1.136 -8.016 1 93.81 280 GLU B N 1
ATOM 6191 C CA . GLU B 1 280 ? -20.172 -1.218 -6.559 1 93.81 280 GLU B CA 1
ATOM 6192 C C . GLU B 1 280 ? -21.297 -2.145 -6.125 1 93.81 280 GLU B C 1
ATOM 6194 O O . GLU B 1 280 ? -22.391 -2.098 -6.684 1 93.81 280 GLU B O 1
ATOM 6199 N N . GLY B 1 281 ? -21.094 -2.973 -5.105 1 92.31 281 GLY B N 1
ATOM 6200 C CA . GLY B 1 281 ? -22.078 -3.908 -4.605 1 92.31 281 GLY B CA 1
ATOM 6201 C C . GLY B 1 281 ? -21.922 -5.305 -5.176 1 92.31 281 GLY B C 1
ATOM 6202 O O . GLY B 1 281 ? -21.938 -6.289 -4.43 1 92.31 281 GLY B O 1
ATOM 6203 N N . THR B 1 282 ? -21.672 -5.375 -6.469 1 92.44 282 THR B N 1
ATOM 6204 C CA . THR B 1 282 ? -21.578 -6.676 -7.125 1 92.44 282 THR B CA 1
ATOM 6205 C C . THR B 1 282 ? -20.125 -7.105 -7.27 1 92.44 282 THR B C 1
ATOM 6207 O O . THR B 1 282 ? -19.797 -8.266 -7.039 1 92.44 282 THR B O 1
ATOM 6210 N N . ASP B 1 283 ? -19.328 -6.062 -7.617 1 95.19 283 ASP B N 1
ATOM 6211 C CA . ASP B 1 283 ? -17.953 -6.418 -7.949 1 95.19 283 ASP B CA 1
ATOM 6212 C C . ASP B 1 283 ? -16.984 -5.957 -6.859 1 95.19 283 ASP B C 1
ATOM 6214 O O . ASP B 1 283 ? -15.867 -6.461 -6.762 1 95.19 283 ASP B O 1
ATOM 6218 N N . TYR B 1 284 ? -17.438 -4.902 -6.137 1 94.88 284 TYR B N 1
ATOM 6219 C CA . TYR B 1 284 ? -16.609 -4.449 -5.031 1 94.88 284 TYR B CA 1
ATOM 6220 C C . TYR B 1 284 ? -17.438 -3.734 -3.975 1 94.88 284 TYR B C 1
ATOM 6222 O O . TYR B 1 284 ? -18.578 -3.352 -4.234 1 94.88 284 TYR B O 1
ATOM 6230 N N . VAL B 1 285 ? -16.953 -3.66 -2.811 1 94.5 285 VAL B N 1
ATOM 6231 C CA . VAL B 1 285 ? -17.531 -2.898 -1.709 1 94.5 285 VAL B CA 1
ATOM 6232 C C . VAL B 1 285 ? -16.453 -2.047 -1.048 1 94.5 285 VAL B C 1
ATOM 6234 O O . VAL B 1 285 ? -15.281 -2.441 -0.999 1 94.5 285 VAL B O 1
ATOM 6237 N N . ILE B 1 286 ? -16.828 -0.857 -0.666 1 91.44 286 ILE B N 1
ATOM 6238 C CA . ILE B 1 286 ? -15.906 0.006 0.062 1 91.44 286 ILE B CA 1
ATOM 6239 C C . ILE B 1 286 ? -16.062 -0.223 1.563 1 91.44 286 ILE B C 1
ATOM 6241 O O . ILE B 1 286 ? -17.125 0.009 2.127 1 91.44 286 ILE B O 1
ATOM 6245 N N . GLU B 1 287 ? -15 -0.763 2.121 1 87 287 GLU B N 1
ATOM 6246 C CA . GLU B 1 287 ? -15 -1.068 3.549 1 87 287 GLU B CA 1
ATOM 6247 C C . GLU B 1 287 ? -13.68 -0.68 4.199 1 87 287 GLU B C 1
ATOM 6249 O O . GLU B 1 287 ? -12.609 -1.007 3.688 1 87 287 GLU B O 1
ATOM 6254 N N . ASP B 1 288 ? -13.734 0.018 5.344 1 82.88 288 ASP B N 1
ATOM 6255 C CA . ASP B 1 288 ? -12.57 0.364 6.148 1 82.88 288 ASP B CA 1
ATOM 6256 C C . ASP B 1 288 ? -11.523 1.096 5.312 1 82.88 288 ASP B C 1
ATOM 6258 O O . ASP B 1 288 ? -10.328 0.8 5.406 1 82.88 288 ASP B O 1
ATOM 6262 N N . GLY B 1 289 ? -12.023 1.901 4.43 1 84.94 289 GLY B N 1
ATOM 6263 C CA . GLY B 1 289 ? -11.133 2.721 3.625 1 84.94 289 GLY B CA 1
ATOM 6264 C C . GLY B 1 289 ? -10.5 1.962 2.471 1 84.94 289 GLY B C 1
ATOM 6265 O O . GLY B 1 289 ? -9.609 2.479 1.796 1 84.94 289 GLY B O 1
ATOM 6266 N N . LYS B 1 290 ? -10.93 0.762 2.289 1 88.81 290 LYS B N 1
ATOM 6267 C CA . LYS B 1 290 ? -10.398 -0.076 1.218 1 88.81 290 LYS B CA 1
ATOM 6268 C C . LYS B 1 290 ? -11.492 -0.448 0.22 1 88.81 290 LYS B C 1
ATOM 6270 O O . LYS B 1 290 ? -12.68 -0.394 0.542 1 88.81 290 LYS B O 1
ATOM 6275 N N . VAL B 1 291 ? -11.07 -0.711 -1.022 1 92.81 291 VAL B N 1
ATOM 6276 C CA . VAL B 1 291 ? -11.977 -1.26 -2.023 1 92.81 291 VAL B CA 1
ATOM 6277 C C . VAL B 1 291 ? -11.844 -2.779 -2.066 1 92.81 291 VAL B C 1
ATOM 6279 O O . VAL B 1 291 ? -10.938 -3.311 -2.713 1 92.81 291 VAL B O 1
ATOM 6282 N N . ARG B 1 292 ? -12.719 -3.385 -1.365 1 92.88 292 ARG B N 1
ATOM 6283 C CA . ARG B 1 292 ? -12.703 -4.844 -1.328 1 92.88 292 ARG B CA 1
ATOM 6284 C C . ARG B 1 292 ? -13.383 -5.43 -2.562 1 92.88 292 ARG B C 1
ATOM 6286 O O . ARG B 1 292 ? -14.57 -5.195 -2.795 1 92.88 292 ARG B O 1
ATOM 6293 N N . LEU B 1 293 ? -12.617 -6.191 -3.266 1 93.5 293 LEU B N 1
ATOM 6294 C CA . LEU B 1 293 ? -13.148 -6.797 -4.48 1 93.5 293 LEU B CA 1
ATOM 6295 C C . LEU B 1 293 ? -13.938 -8.062 -4.16 1 93.5 293 LEU B C 1
ATOM 6297 O O . LEU B 1 293 ? -13.547 -8.836 -3.281 1 93.5 293 LEU B O 1
ATOM 6301 N N . THR B 1 294 ? -15.062 -8.25 -4.789 1 91.25 294 THR B N 1
ATOM 6302 C CA . THR B 1 294 ? -15.898 -9.43 -4.598 1 91.25 294 THR B CA 1
ATOM 6303 C C . THR B 1 294 ? -16.062 -10.195 -5.906 1 91.25 294 THR B C 1
ATOM 6305 O O . THR B 1 294 ? -17.078 -10.867 -6.121 1 91.25 294 THR B O 1
ATOM 6308 N N . VAL B 1 295 ? -15.156 -10.172 -6.684 1 91.44 295 VAL B N 1
ATOM 6309 C CA . VAL B 1 295 ? -15.211 -10.797 -8 1 91.44 295 VAL B CA 1
ATOM 6310 C C . VAL B 1 295 ? -14.672 -12.227 -7.918 1 91.44 295 VAL B C 1
ATOM 6312 O O . VAL B 1 295 ? -14.086 -12.617 -6.906 1 91.44 295 VAL B O 1
ATOM 6315 N N . SER B 1 296 ? -14.945 -13 -8.883 1 89.62 296 SER B N 1
ATOM 6316 C CA . SER B 1 296 ? -14.383 -14.344 -9.008 1 89.62 296 SER B CA 1
ATOM 6317 C C . SER B 1 296 ? -12.977 -14.305 -9.602 1 89.62 296 SER B C 1
ATOM 6319 O O . SER B 1 296 ? -12.625 -13.352 -10.312 1 89.62 296 SER B O 1
ATOM 6321 N N . ALA B 1 297 ? -12.156 -15.297 -9.305 1 86.62 297 ALA B N 1
ATOM 6322 C CA . ALA B 1 297 ? -10.789 -15.359 -9.805 1 86.62 297 ALA B CA 1
ATOM 6323 C C . ALA B 1 297 ? -10.773 -15.594 -11.312 1 86.62 297 ALA B C 1
ATOM 6325 O O . ALA B 1 297 ? -9.773 -15.305 -11.984 1 86.62 297 ALA B O 1
ATOM 6326 N N . GLY B 1 298 ? -11.867 -16 -11.844 1 81.81 298 GLY B N 1
ATOM 6327 C CA . GLY B 1 298 ? -11.961 -16.156 -13.281 1 81.81 298 GLY B CA 1
ATOM 6328 C C . GLY B 1 298 ? -11.172 -17.359 -13.797 1 81.81 298 GLY B C 1
ATOM 6329 O O . GLY B 1 298 ? -10.938 -18.312 -13.062 1 81.81 298 GLY B O 1
ATOM 6330 N N . SER B 1 299 ? -10.891 -17.344 -15.109 1 77.06 299 SER B N 1
ATOM 6331 C CA . SER B 1 299 ? -10.195 -18.438 -15.781 1 77.06 299 SER B CA 1
ATOM 6332 C C . SER B 1 299 ? -8.695 -18.391 -15.5 1 77.06 299 SER B C 1
ATOM 6334 O O . SER B 1 299 ? -8.18 -17.375 -15.023 1 77.06 299 SER B O 1
ATOM 6336 N N . ALA B 1 300 ? -8.078 -19.453 -15.664 1 71.12 300 ALA B N 1
ATOM 6337 C CA . ALA B 1 300 ? -6.641 -19.531 -15.43 1 71.12 300 ALA B CA 1
ATOM 6338 C C . ALA B 1 300 ? -5.891 -18.5 -16.266 1 71.12 300 ALA B C 1
ATOM 6340 O O . ALA B 1 300 ? -6.23 -18.266 -17.422 1 71.12 300 ALA B O 1
ATOM 6341 N N . GLY B 1 301 ? -4.879 -17.875 -15.656 1 71.44 301 GLY B N 1
ATOM 6342 C CA . GLY B 1 301 ? -4.102 -16.812 -16.281 1 71.44 301 GLY B CA 1
ATOM 6343 C C . GLY B 1 301 ? -3.975 -15.578 -15.422 1 71.44 301 GLY B C 1
ATOM 6344 O O . GLY B 1 301 ? -4.414 -15.562 -14.273 1 71.44 301 GLY B O 1
ATOM 6345 N N . ASP B 1 302 ? -3.348 -14.57 -16.031 1 77.69 302 ASP B N 1
ATOM 6346 C CA . ASP B 1 302 ? -3.207 -13.297 -15.344 1 77.69 302 ASP B CA 1
ATOM 6347 C C . ASP B 1 302 ? -4.406 -12.391 -15.602 1 77.69 302 ASP B C 1
ATOM 6349 O O . ASP B 1 302 ? -4.918 -12.336 -16.719 1 77.69 302 ASP B O 1
ATOM 6353 N N . HIS B 1 303 ? -4.852 -11.859 -14.586 1 86.12 303 HIS B N 1
ATOM 6354 C CA . HIS B 1 303 ? -5.945 -10.898 -14.664 1 86.12 303 HIS B CA 1
ATOM 6355 C C . HIS B 1 303 ? -5.492 -9.516 -14.227 1 86.12 303 HIS B C 1
ATOM 6357 O O . HIS B 1 303 ? -4.707 -9.383 -13.281 1 86.12 303 HIS B O 1
ATOM 6363 N N . LYS B 1 304 ? -5.957 -8.469 -14.945 1 90.19 304 LYS B N 1
ATOM 6364 C CA . LYS B 1 304 ? -5.492 -7.113 -14.688 1 90.19 304 LYS B CA 1
ATOM 6365 C C . LYS B 1 304 ? -6.625 -6.234 -14.164 1 90.19 304 LYS B C 1
ATOM 6367 O O . LYS B 1 304 ? -7.715 -6.199 -14.742 1 90.19 304 LYS B O 1
ATOM 6372 N N . ILE B 1 305 ? -6.387 -5.586 -13.07 1 92.56 305 ILE B N 1
ATOM 6373 C CA . ILE B 1 305 ? -7.273 -4.566 -12.523 1 92.56 305 ILE B CA 1
ATOM 6374 C C . ILE B 1 305 ? -6.711 -3.178 -12.82 1 92.56 305 ILE B C 1
ATOM 6376 O O . ILE B 1 305 ? -5.59 -2.855 -12.422 1 92.56 305 ILE B O 1
ATOM 6380 N N . GLU B 1 306 ? -7.473 -2.369 -13.594 1 94.25 306 GLU B N 1
ATOM 6381 C CA . GLU B 1 306 ? -6.996 -1.053 -14.008 1 94.25 306 GLU B CA 1
ATOM 6382 C C . GLU B 1 306 ? -8.062 0.015 -13.789 1 94.25 306 GLU B C 1
ATOM 6384 O O . GLU B 1 306 ? -9.25 -0.297 -13.711 1 94.25 306 GLU B O 1
ATOM 6389 N N . GLY B 1 307 ? -7.574 1.318 -13.695 1 95.44 307 GLY B N 1
ATOM 6390 C CA . GLY B 1 307 ? -8.461 2.457 -13.508 1 95.44 307 GLY B CA 1
ATOM 6391 C C . GLY B 1 307 ? -7.91 3.49 -12.547 1 95.44 307 GLY B C 1
ATOM 6392 O O . GLY B 1 307 ? -6.727 3.824 -12.594 1 95.44 307 GLY B O 1
ATOM 6393 N N . ASN B 1 308 ? -8.914 4.055 -11.781 1 94.5 308 ASN B N 1
ATOM 6394 C CA . ASN B 1 308 ? -8.477 5.066 -10.82 1 94.5 308 ASN B CA 1
ATOM 6395 C C . ASN B 1 308 ? -9.484 5.238 -9.688 1 94.5 308 ASN B C 1
ATOM 6397 O O . ASN B 1 308 ? -10.648 4.855 -9.828 1 94.5 308 ASN B O 1
ATOM 6401 N N . LEU B 1 309 ? -8.992 5.66 -8.648 1 93.06 309 LEU B N 1
ATOM 6402 C CA . LEU B 1 309 ? -9.781 6.141 -7.52 1 93.06 309 LEU B CA 1
ATOM 6403 C C . LEU B 1 309 ? -9.734 7.66 -7.43 1 93.06 309 LEU B C 1
ATOM 6405 O O . LEU B 1 309 ? -8.672 8.266 -7.59 1 93.06 309 LEU B O 1
ATOM 6409 N N . VAL B 1 310 ? -10.891 8.25 -7.25 1 92.38 310 VAL B N 1
ATOM 6410 C CA . VAL B 1 310 ? -10.953 9.711 -7.211 1 92.38 310 VAL B CA 1
ATOM 6411 C C . VAL B 1 310 ? -11.188 10.18 -5.777 1 92.38 310 VAL B C 1
ATOM 6413 O O . VAL B 1 310 ? -12.086 9.688 -5.098 1 92.38 310 VAL B O 1
ATOM 6416 N N . PHE B 1 311 ? -10.406 11.125 -5.367 1 89.12 311 PHE B N 1
ATOM 6417 C CA . PHE B 1 311 ? -10.547 11.75 -4.055 1 89.12 311 PHE B CA 1
ATOM 6418 C C . PHE B 1 311 ? -10.727 13.258 -4.191 1 89.12 311 PHE B C 1
ATOM 6420 O O . PHE B 1 311 ? -10.062 13.891 -5.012 1 89.12 311 PHE B O 1
ATOM 6427 N N . MET B 1 312 ? -11.68 13.82 -3.49 1 88.31 312 MET B N 1
ATOM 6428 C CA . MET B 1 312 ? -11.844 15.266 -3.395 1 88.31 312 MET B CA 1
ATOM 6429 C C . MET B 1 312 ? -11.062 15.828 -2.217 1 88.31 312 MET B C 1
ATOM 6431 O O . MET B 1 312 ? -11.289 15.438 -1.069 1 88.31 312 MET B O 1
ATOM 6435 N N . GLN B 1 313 ? -10.109 16.656 -2.557 1 83.19 313 GLN B N 1
ATOM 6436 C CA . GLN B 1 313 ? -9.305 17.297 -1.516 1 83.19 313 GLN B CA 1
ATOM 6437 C C . GLN B 1 313 ? -9.25 18.797 -1.706 1 83.19 313 GLN B C 1
ATOM 6439 O O . GLN B 1 313 ? -8.719 19.281 -2.709 1 83.19 313 GLN B O 1
ATOM 6444 N N . ASP B 1 314 ? -9.734 19.547 -0.772 1 83.81 314 ASP B N 1
ATOM 6445 C CA . ASP B 1 314 ? -9.719 21 -0.779 1 83.81 314 ASP B CA 1
ATOM 6446 C C . ASP B 1 314 ? -10.359 21.547 -2.055 1 83.81 314 ASP B C 1
ATOM 6448 O O . ASP B 1 314 ? -9.797 22.438 -2.699 1 83.81 314 ASP B O 1
ATOM 6452 N N . GLY B 1 315 ? -11.398 20.891 -2.426 1 81.19 315 GLY B N 1
ATOM 6453 C CA . GLY B 1 315 ? -12.164 21.344 -3.574 1 81.19 315 GLY B CA 1
ATOM 6454 C C . GLY B 1 315 ? -11.602 20.859 -4.898 1 81.19 315 GLY B C 1
ATOM 6455 O O . GLY B 1 315 ? -12.148 21.156 -5.961 1 81.19 315 GLY B O 1
ATOM 6456 N N . GLU B 1 316 ? -10.516 20.172 -4.84 1 85.94 316 GLU B N 1
ATOM 6457 C CA . GLU B 1 316 ? -9.875 19.688 -6.059 1 85.94 316 GLU B CA 1
ATOM 6458 C C . GLU B 1 316 ? -10.008 18.172 -6.203 1 85.94 316 GLU B C 1
ATOM 6460 O O . GLU B 1 316 ? -9.922 17.438 -5.215 1 85.94 316 GLU B O 1
ATOM 6465 N N . ARG B 1 317 ? -10.203 17.875 -7.523 1 89.5 317 ARG B N 1
ATOM 6466 C CA . ARG B 1 317 ? -10.336 16.469 -7.859 1 89.5 317 ARG B CA 1
ATOM 6467 C C . ARG B 1 317 ? -8.969 15.836 -8.109 1 89.5 317 ARG B C 1
ATOM 6469 O O . ARG B 1 317 ? -8.211 16.297 -8.961 1 89.5 317 ARG B O 1
ATOM 6476 N N . THR B 1 318 ? -8.656 14.82 -7.254 1 89.38 318 THR B N 1
ATOM 6477 C CA . THR B 1 318 ? -7.383 14.133 -7.422 1 89.38 318 THR B CA 1
ATOM 6478 C C . THR B 1 318 ? -7.602 12.664 -7.766 1 89.38 318 THR B C 1
ATOM 6480 O O . THR B 1 318 ? -8.344 11.961 -7.074 1 89.38 318 THR B O 1
ATOM 6483 N N . GLU B 1 319 ? -6.895 12.219 -8.805 1 91.56 319 GLU B N 1
ATOM 6484 C CA . GLU B 1 319 ? -7.035 10.836 -9.234 1 91.56 319 GLU B CA 1
ATOM 6485 C C . GLU B 1 319 ? -5.816 10.008 -8.844 1 91.56 319 GLU B C 1
ATOM 6487 O O . GLU B 1 319 ? -4.676 10.438 -9.039 1 91.56 319 GLU B O 1
ATOM 6492 N N . VAL B 1 320 ? -6.117 8.906 -8.211 1 90.19 320 VAL B N 1
ATOM 6493 C CA . VAL B 1 320 ? -5.066 7.949 -7.867 1 90.19 320 VAL B CA 1
ATOM 6494 C C . VAL B 1 320 ? -5.164 6.727 -8.773 1 90.19 320 VAL B C 1
ATOM 6496 O O . VAL B 1 320 ? -6.176 6.02 -8.766 1 90.19 320 VAL B O 1
ATOM 6499 N N . PRO B 1 321 ? -4.148 6.41 -9.547 1 92.19 321 PRO B N 1
ATOM 6500 C CA . PRO B 1 321 ? -4.223 5.32 -10.523 1 92.19 321 PRO B CA 1
ATOM 6501 C C . PRO B 1 321 ? -4.203 3.939 -9.867 1 92.19 321 PRO B C 1
ATOM 6503 O O . PRO B 1 321 ? -3.59 3.762 -8.812 1 92.19 321 PRO B O 1
ATOM 6506 N N . VAL B 1 322 ? -4.938 3.037 -10.484 1 92.44 322 VAL B N 1
ATOM 6507 C CA . VAL B 1 322 ? -4.961 1.633 -10.086 1 92.44 322 VAL B CA 1
ATOM 6508 C C . VAL B 1 322 ? -4.441 0.763 -11.234 1 92.44 322 VAL B C 1
ATOM 6510 O O . VAL B 1 322 ? -4.922 0.857 -12.359 1 92.44 322 VAL B O 1
ATOM 6513 N N . SER B 1 323 ? -3.4 0.05 -11 1 90.06 323 SER B N 1
ATOM 6514 C CA . SER B 1 323 ? -2.84 -0.935 -11.922 1 90.06 323 SER B CA 1
ATOM 6515 C C . SER B 1 323 ? -2.271 -2.133 -11.172 1 90.06 323 SER B C 1
ATOM 6517 O O . SER B 1 323 ? -1.15 -2.076 -10.656 1 90.06 323 SER B O 1
ATOM 6519 N N . SER B 1 324 ? -3.07 -3.17 -11.062 1 88.06 324 SER B N 1
ATOM 6520 C CA . SER B 1 324 ? -2.662 -4.367 -10.328 1 88.06 324 SER B CA 1
ATOM 6521 C C . SER B 1 324 ? -2.984 -5.633 -11.117 1 88.06 324 SER B C 1
ATOM 6523 O O . SER B 1 324 ? -3.852 -5.621 -11.992 1 88.06 324 SER B O 1
ATOM 6525 N N . THR B 1 325 ? -2.246 -6.629 -10.828 1 84 325 THR B N 1
ATOM 6526 C CA . THR B 1 325 ? -2.438 -7.914 -11.492 1 84 325 THR B CA 1
ATOM 6527 C C . THR B 1 325 ? -2.516 -9.047 -10.461 1 84 325 THR B C 1
ATOM 6529 O O . THR B 1 325 ? -1.846 -9 -9.43 1 84 325 THR B O 1
ATOM 6532 N N . PHE B 1 326 ? -3.402 -10.008 -10.727 1 84.44 326 PHE B N 1
ATOM 6533 C CA . PHE B 1 326 ? -3.41 -11.227 -9.93 1 84.44 326 PHE B CA 1
ATOM 6534 C C . PHE B 1 326 ? -3.479 -12.461 -10.828 1 84.44 326 PHE B C 1
ATOM 6536 O O . PHE B 1 326 ? -3.883 -12.367 -11.984 1 84.44 326 PHE B O 1
ATOM 6543 N N . ALA B 1 327 ? -3.119 -13.578 -10.273 1 76.5 327 ALA B N 1
ATOM 6544 C CA . ALA B 1 327 ? -3.004 -14.805 -11.062 1 76.5 327 ALA B CA 1
ATOM 6545 C C . ALA B 1 327 ? -4.023 -15.844 -10.609 1 76.5 327 ALA B C 1
ATOM 6547 O O . ALA B 1 327 ? -4.266 -16 -9.414 1 76.5 327 ALA B O 1
ATOM 6548 N N . THR B 1 328 ? -4.66 -16.469 -11.633 1 76.69 328 THR B N 1
ATOM 6549 C CA . THR B 1 328 ? -5.539 -17.609 -11.414 1 76.69 328 THR B CA 1
ATOM 6550 C C . THR B 1 328 ? -4.922 -18.891 -11.984 1 76.69 328 THR B C 1
ATOM 6552 O O . THR B 1 328 ? -4.426 -18.891 -13.117 1 76.69 328 THR B O 1
ATOM 6555 N N . ILE B 1 329 ? -4.941 -19.906 -11.156 1 70.88 329 ILE B N 1
ATOM 6556 C CA . ILE B 1 329 ? -4.363 -21.172 -11.594 1 70.88 329 ILE B CA 1
ATOM 6557 C C . ILE B 1 329 ? -5.438 -22.266 -11.586 1 70.88 329 ILE B C 1
ATOM 6559 O O . ILE B 1 329 ? -6.43 -22.156 -10.859 1 70.88 329 ILE B O 1
ATOM 6563 N N . THR B 1 330 ? -5.328 -23.203 -12.469 1 66.62 330 THR B N 1
ATOM 6564 C CA . THR B 1 330 ? -6.277 -24.312 -12.531 1 66.62 330 THR B CA 1
ATOM 6565 C C . THR B 1 330 ? -6.016 -25.312 -11.406 1 66.62 330 THR B C 1
ATOM 6567 O O . THR B 1 330 ? -4.859 -25.609 -11.094 1 66.62 330 THR B O 1
ATOM 6570 N N . LYS B 1 331 ? -7.074 -25.766 -10.758 1 66.38 331 LYS B N 1
ATOM 6571 C CA . LYS B 1 331 ? -6.926 -26.844 -9.781 1 66.38 331 LYS B CA 1
ATOM 6572 C C . LYS B 1 331 ? -6.562 -28.156 -10.461 1 66.38 331 LYS B C 1
ATOM 6574 O O . LYS B 1 331 ? -7.25 -28.594 -11.391 1 66.38 331 LYS B O 1
ATOM 6579 N N . PRO B 1 332 ? -5.445 -28.734 -10.062 1 66.62 332 PRO B N 1
ATOM 6580 C CA . PRO B 1 332 ? -5.09 -30 -10.695 1 66.62 332 PRO B CA 1
ATOM 6581 C C . PRO B 1 332 ? -6.023 -31.141 -10.297 1 66.62 332 PRO B C 1
ATOM 6583 O O . PRO B 1 332 ? -6.438 -31.219 -9.133 1 66.62 332 PRO B O 1
ATOM 6586 N N . ASN B 1 333 ? -6.648 -31.891 -11.258 1 63.91 333 ASN B N 1
ATOM 6587 C CA . ASN B 1 333 ? -7.578 -33 -10.969 1 63.91 333 ASN B CA 1
ATOM 6588 C C . ASN B 1 333 ? -6.871 -34.344 -10.969 1 63.91 333 ASN B C 1
ATOM 6590 O O . ASN B 1 333 ? -7.309 -35.281 -10.289 1 63.91 333 ASN B O 1
ATOM 6594 N N . ALA B 1 334 ? -5.914 -34.562 -11.812 1 69.81 334 ALA B N 1
ATOM 6595 C CA . ALA B 1 334 ? -5.316 -35.906 -11.875 1 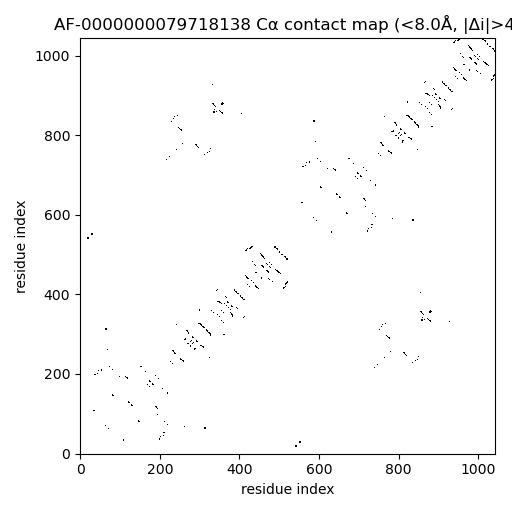69.81 334 ALA B CA 1
ATOM 6596 C C . ALA B 1 334 ? -3.836 -35.812 -12.242 1 69.81 334 ALA B C 1
ATOM 6598 O O . ALA B 1 334 ? -3.418 -34.906 -12.961 1 69.81 334 ALA B O 1
ATOM 6599 N N . ALA B 1 335 ? -3.102 -36.75 -11.648 1 76.19 335 ALA B N 1
ATOM 6600 C CA . ALA B 1 335 ? -1.691 -36.906 -12 1 76.19 335 ALA B CA 1
ATOM 6601 C C . ALA B 1 335 ? -1.531 -37.594 -13.359 1 76.19 335 ALA B C 1
ATOM 6603 O O . ALA B 1 335 ? -2.379 -38.375 -13.758 1 76.19 335 ALA B O 1
ATOM 6604 N N . VAL B 1 336 ? -0.626 -37.125 -14.094 1 78.12 336 VAL B N 1
ATOM 6605 C CA . VAL B 1 336 ? -0.236 -37.812 -15.32 1 78.12 336 VAL B CA 1
ATOM 6606 C C . VAL B 1 336 ? 0.954 -38.719 -15.047 1 78.12 336 VAL B C 1
ATOM 6608 O O . VAL B 1 336 ? 2.016 -38.25 -14.617 1 78.12 336 VAL B O 1
ATOM 6611 N N . ILE B 1 337 ? 0.666 -39.969 -15.141 1 83.25 337 ILE B N 1
ATOM 6612 C CA . ILE B 1 337 ? 1.694 -40.969 -14.914 1 83.25 337 ILE B CA 1
ATOM 6613 C C . ILE B 1 337 ? 1.999 -41.688 -16.219 1 83.25 337 ILE B C 1
ATOM 6615 O O . ILE B 1 337 ? 1.107 -42.281 -16.828 1 83.25 337 ILE B O 1
ATOM 6619 N N . SER B 1 338 ? 3.268 -41.656 -16.625 1 86.94 338 SER B N 1
ATOM 6620 C CA . SER B 1 338 ? 3.668 -42.25 -17.891 1 86.94 338 SER B CA 1
ATOM 6621 C C . SER B 1 338 ? 4.688 -43.344 -17.703 1 86.94 338 SER B C 1
ATOM 6623 O O . SER B 1 338 ? 5.637 -43.188 -16.922 1 86.94 338 SER B O 1
ATOM 6625 N N . ALA B 1 339 ? 4.41 -44.469 -18.312 1 87.88 339 ALA B N 1
ATOM 6626 C CA . ALA B 1 339 ? 5.441 -45.5 -18.453 1 87.88 339 ALA B CA 1
ATOM 6627 C C . ALA B 1 339 ? 6.359 -45.219 -19.641 1 87.88 339 ALA B C 1
ATOM 6629 O O . ALA B 1 339 ? 5.973 -45.406 -20.797 1 87.88 339 ALA B O 1
ATOM 6630 N N . ASP B 1 340 ? 7.578 -44.969 -19.375 1 86.31 340 ASP B N 1
ATOM 6631 C CA . ASP B 1 340 ? 8.445 -44.375 -20.375 1 86.31 340 ASP B CA 1
ATOM 6632 C C . ASP B 1 340 ? 8.742 -45.344 -21.516 1 86.31 340 ASP B C 1
ATOM 6634 O O . ASP B 1 340 ? 8.844 -44.938 -22.672 1 86.31 340 ASP B O 1
ATOM 6638 N N . LYS B 1 341 ? 8.984 -46.594 -21.219 1 87.38 341 LYS B N 1
ATOM 6639 C CA . LYS B 1 341 ? 9.32 -47.594 -22.234 1 87.38 341 LYS B CA 1
ATOM 6640 C C . LYS B 1 341 ? 8.07 -48.031 -23.016 1 87.38 341 LYS B C 1
ATOM 6642 O O . LYS B 1 341 ? 8.18 -48.656 -24.062 1 87.38 341 LYS B O 1
ATOM 6647 N N . MET B 1 342 ? 6.949 -47.562 -22.484 1 88.12 342 MET B N 1
ATOM 6648 C CA . MET B 1 342 ? 5.684 -47.938 -23.125 1 88.12 342 MET B CA 1
ATOM 6649 C C . MET B 1 342 ? 5.16 -46.781 -23.984 1 88.12 342 MET B C 1
ATOM 6651 O O . MET B 1 342 ? 3.953 -46.688 -24.219 1 88.12 342 MET B O 1
ATOM 6655 N N . ASN B 1 343 ? 6.121 -45.906 -24.422 1 91.12 343 ASN B N 1
ATOM 6656 C CA . ASN B 1 343 ? 5.754 -44.875 -25.391 1 91.12 343 ASN B CA 1
ATOM 6657 C C . ASN B 1 343 ? 5.539 -45.469 -26.781 1 91.12 343 ASN B C 1
ATOM 6659 O O . ASN B 1 343 ? 6.375 -45.281 -27.672 1 91.12 343 ASN B O 1
ATOM 6663 N N . VAL B 1 344 ? 4.473 -46.156 -26.891 1 92.06 344 VAL B N 1
ATOM 6664 C CA . VAL B 1 344 ? 4.16 -46.875 -28.141 1 92.06 344 VAL B CA 1
ATOM 6665 C C . VAL B 1 344 ? 2.719 -46.562 -28.547 1 92.06 344 VAL B C 1
ATOM 6667 O O . VAL B 1 344 ? 1.828 -46.5 -27.703 1 92.06 344 VAL B O 1
ATOM 6670 N N . VAL B 1 345 ? 2.561 -46.344 -29.812 1 94.38 345 VAL B N 1
ATOM 6671 C CA . VAL B 1 345 ? 1.232 -46.219 -30.406 1 94.38 345 VAL B CA 1
ATOM 6672 C C . VAL B 1 345 ? 1.062 -47.25 -31.516 1 94.38 345 VAL B C 1
ATOM 6674 O O . VAL B 1 345 ? 2.012 -47.531 -32.25 1 94.38 345 VAL B O 1
ATOM 6677 N N . TYR B 1 346 ? -0.101 -47.781 -31.594 1 93.38 346 TYR B N 1
ATOM 6678 C CA . TYR B 1 346 ? -0.354 -48.844 -32.562 1 93.38 346 TYR B CA 1
ATOM 6679 C C . TYR B 1 346 ? -1.148 -48.312 -33.75 1 93.38 346 TYR B C 1
ATOM 6681 O O . TYR B 1 346 ? -2.068 -47.531 -33.594 1 93.38 346 TYR B O 1
ATOM 6689 N N . ARG B 1 347 ? -0.745 -48.812 -34.875 1 92.69 347 ARG B N 1
ATOM 6690 C CA . ARG B 1 347 ? -1.541 -48.562 -36.062 1 92.69 347 ARG B CA 1
ATOM 6691 C C . ARG B 1 347 ? -2.814 -49.406 -36.062 1 92.69 347 ARG B C 1
ATOM 6693 O O . ARG B 1 347 ? -2.805 -50.562 -35.625 1 92.69 347 ARG B O 1
ATOM 6700 N N . GLY B 1 348 ? -3.863 -48.844 -36.594 1 88.69 348 GLY B N 1
ATOM 6701 C CA . GLY B 1 348 ? -5.09 -49.594 -36.75 1 88.69 348 GLY B CA 1
ATOM 6702 C C . GLY B 1 348 ? -6.055 -49.438 -35.594 1 88.69 348 GLY B C 1
ATOM 6703 O O . GLY B 1 348 ? -7.199 -49.875 -35.656 1 88.69 348 GLY B O 1
ATOM 6704 N N . VAL B 1 349 ? -5.559 -48.844 -34.531 1 89.81 349 VAL B N 1
ATOM 6705 C CA . VAL B 1 349 ? -6.414 -48.562 -33.375 1 89.81 349 VAL B CA 1
ATOM 6706 C C . VAL B 1 349 ? -6.219 -47.125 -32.938 1 89.81 349 VAL B C 1
ATOM 6708 O O . VAL B 1 349 ? -5.215 -46.5 -33.25 1 89.81 349 VAL B O 1
ATOM 6711 N N . SER B 1 350 ? -7.242 -46.625 -32.25 1 91.88 350 SER B N 1
ATOM 6712 C CA . SER B 1 350 ? -7.113 -45.312 -31.625 1 91.88 350 SER B CA 1
ATOM 6713 C C . SER B 1 350 ? -6.363 -45.406 -30.297 1 91.88 350 SER B C 1
ATOM 6715 O O . SER B 1 350 ? -6.75 -46.156 -29.406 1 91.88 350 SER B O 1
ATOM 6717 N N . ASN B 1 351 ? -5.285 -44.719 -30.25 1 94.44 351 ASN B N 1
ATOM 6718 C CA . ASN B 1 351 ? -4.465 -44.719 -29.047 1 94.44 351 ASN B CA 1
ATOM 6719 C C . ASN B 1 351 ? -4.797 -43.531 -28.156 1 94.44 351 ASN B C 1
ATOM 6721 O O . ASN B 1 351 ? -4.43 -42.406 -28.453 1 94.44 351 ASN B O 1
ATOM 6725 N N . PRO B 1 352 ? -5.477 -43.656 -27.047 1 93.88 352 PRO B N 1
ATOM 6726 C CA . PRO B 1 352 ? -5.695 -42.531 -26.125 1 93.88 352 PRO B CA 1
ATOM 6727 C C . PRO B 1 352 ? -4.406 -42.062 -25.484 1 93.88 352 PRO B C 1
ATOM 6729 O O . PRO B 1 352 ? -3.594 -42.844 -25.016 1 93.88 352 PRO B O 1
ATOM 6732 N N . ILE B 1 353 ? -4.223 -40.75 -25.516 1 93.12 353 ILE B N 1
ATOM 6733 C CA . ILE B 1 353 ? -3.025 -40.094 -24.969 1 93.12 353 ILE B CA 1
ATOM 6734 C C . ILE B 1 353 ? -3.426 -39 -24 1 93.12 353 ILE B C 1
ATOM 6736 O O . ILE B 1 353 ? -4.391 -38.281 -24.234 1 93.12 353 ILE B O 1
ATOM 6740 N N . THR B 1 354 ? -2.75 -38.906 -22.859 1 89.19 354 THR B N 1
ATOM 6741 C CA . THR B 1 354 ? -2.902 -37.812 -21.891 1 89.19 354 THR B CA 1
ATOM 6742 C C . THR B 1 354 ? -1.63 -36.969 -21.812 1 89.19 354 THR B C 1
ATOM 6744 O O . THR B 1 354 ? -0.534 -37.5 -21.656 1 89.19 354 THR B O 1
ATOM 6747 N N . ILE B 1 355 ? -1.757 -35.656 -21.938 1 86.88 355 ILE B N 1
ATOM 6748 C CA . ILE B 1 355 ? -0.604 -34.781 -22 1 86.88 355 ILE B CA 1
ATOM 6749 C C . ILE B 1 355 ? -0.729 -33.688 -20.922 1 86.88 355 ILE B C 1
ATOM 6751 O O . ILE B 1 355 ? -1.786 -33.094 -20.781 1 86.88 355 ILE B O 1
ATOM 6755 N N . SER B 1 356 ? 0.348 -33.5 -20.234 1 80.69 356 SER B N 1
ATOM 6756 C CA . SER B 1 356 ? 0.397 -32.438 -19.234 1 80.69 356 SER B CA 1
ATOM 6757 C C . SER B 1 356 ? 1.806 -31.875 -19.094 1 80.69 356 SER B C 1
ATOM 6759 O O . SER B 1 356 ? 2.789 -32.562 -19.359 1 80.69 356 SER B O 1
ATOM 6761 N N . ILE B 1 357 ? 1.911 -30.578 -18.812 1 76.62 357 ILE B N 1
ATOM 6762 C CA . ILE B 1 357 ? 3.17 -29.922 -18.453 1 76.62 357 ILE B CA 1
ATOM 6763 C C . ILE B 1 357 ? 3.133 -29.484 -17 1 76.62 357 ILE B C 1
ATOM 6765 O O . ILE B 1 357 ? 2.254 -28.719 -16.594 1 76.62 357 ILE B O 1
ATOM 6769 N N . PRO B 1 358 ? 4.172 -30.047 -16.328 1 69.81 358 PRO B N 1
ATOM 6770 C CA . PRO B 1 358 ? 4.176 -29.656 -14.906 1 69.81 358 PRO B CA 1
ATOM 6771 C C . PRO B 1 358 ? 4.145 -28.141 -14.711 1 69.81 358 PRO B C 1
ATOM 6773 O O . PRO B 1 358 ? 4.91 -27.422 -15.344 1 69.81 358 PRO B O 1
ATOM 6776 N N . GLY B 1 359 ? 3.242 -27.719 -13.82 1 68.44 359 GLY B N 1
ATOM 6777 C CA . GLY B 1 359 ? 3.203 -26.312 -13.461 1 68.44 359 GLY B CA 1
ATOM 6778 C C . GLY B 1 359 ? 2.316 -25.484 -14.375 1 68.44 359 GLY B C 1
ATOM 6779 O O . GLY B 1 359 ? 2.088 -24.297 -14.133 1 68.44 359 GLY B O 1
ATOM 6780 N N . ILE B 1 360 ? 1.874 -26.047 -15.461 1 72.62 360 ILE B N 1
ATOM 6781 C CA . ILE B 1 360 ? 0.998 -25.344 -16.391 1 72.62 360 ILE B CA 1
ATOM 6782 C C . ILE B 1 360 ? -0.377 -26.016 -16.406 1 72.62 360 ILE B C 1
ATOM 6784 O O . ILE B 1 360 ? -0.484 -27.234 -16.578 1 72.62 360 ILE B O 1
ATOM 6788 N N . PRO B 1 361 ? -1.364 -25.188 -16.203 1 70 361 PRO B N 1
ATOM 6789 C CA . PRO B 1 361 ? -2.703 -25.781 -16.281 1 70 361 PRO B CA 1
ATOM 6790 C C . PRO B 1 361 ? -2.99 -26.391 -17.656 1 70 361 PRO B C 1
ATOM 6792 O O . PRO B 1 361 ? -2.512 -25.891 -18.672 1 70 361 PRO B O 1
ATOM 6795 N N . ASP B 1 362 ? -3.918 -27.422 -17.625 1 70.56 362 ASP B N 1
ATOM 6796 C CA . ASP B 1 362 ? -4.195 -28.219 -18.828 1 70.56 362 ASP B CA 1
ATOM 6797 C C . ASP B 1 362 ? -4.707 -27.328 -19.969 1 70.56 362 ASP B C 1
ATOM 6799 O O . ASP B 1 362 ? -4.414 -27.578 -21.125 1 70.56 362 ASP B O 1
ATOM 6803 N N . ASN B 1 363 ? -5.453 -26.312 -19.562 1 69.06 363 ASN B N 1
ATOM 6804 C CA . ASN B 1 363 ? -6.059 -25.453 -20.578 1 69.06 363 ASN B CA 1
ATOM 6805 C C . ASN B 1 363 ? -5.012 -24.609 -21.297 1 69.06 363 ASN B C 1
ATOM 6807 O O . ASN B 1 363 ? -5.277 -24.078 -22.375 1 69.06 363 ASN B O 1
ATOM 6811 N N . ASN B 1 364 ? -3.824 -24.516 -20.797 1 72.38 364 ASN B N 1
ATOM 6812 C CA . ASN B 1 364 ? -2.76 -23.734 -21.422 1 72.38 364 ASN B CA 1
ATOM 6813 C C . ASN B 1 364 ? -1.72 -24.641 -22.078 1 72.38 364 ASN B C 1
ATOM 6815 O O . ASN B 1 364 ? -0.618 -24.188 -22.391 1 72.38 364 ASN B O 1
ATOM 6819 N N . VAL B 1 365 ? -2.033 -25.859 -22.125 1 79.81 365 VAL B N 1
ATOM 6820 C CA . VAL B 1 365 ? -1.136 -26.812 -22.766 1 79.81 365 VAL B CA 1
ATOM 6821 C C . VAL B 1 365 ? -1.723 -27.234 -24.109 1 79.81 365 VAL B C 1
ATOM 6823 O O . VAL B 1 365 ? -2.916 -27.531 -24.203 1 79.81 365 VAL B O 1
ATOM 6826 N N . SER B 1 366 ? -0.986 -27.078 -25.141 1 87.94 366 SER B N 1
ATOM 6827 C CA . SER B 1 366 ? -1.363 -27.578 -26.453 1 87.94 366 SER B CA 1
ATOM 6828 C C . SER B 1 366 ? -0.346 -28.594 -26.969 1 87.94 366 SER B C 1
ATOM 6830 O O . SER B 1 366 ? 0.83 -28.531 -26.609 1 87.94 366 SER B O 1
ATOM 6832 N N . ALA B 1 367 ? -0.833 -29.562 -27.625 1 91.75 367 ALA B N 1
ATOM 6833 C CA . ALA B 1 367 ? 0.054 -30.578 -28.203 1 91.75 367 ALA B CA 1
ATOM 6834 C C . ALA B 1 367 ? -0.264 -30.812 -29.672 1 91.75 367 ALA B C 1
ATOM 6836 O O . ALA B 1 367 ? -1.401 -30.625 -30.109 1 91.75 367 ALA B O 1
ATOM 6837 N N . SER B 1 368 ? 0.838 -31.125 -30.422 1 94.12 368 SER B N 1
ATOM 6838 C CA . SER B 1 368 ? 0.667 -31.375 -31.859 1 94.12 368 SER B CA 1
ATOM 6839 C C . SER B 1 368 ? 1.538 -32.531 -32.312 1 94.12 368 SER B C 1
ATOM 6841 O O . SER B 1 368 ? 2.658 -32.719 -31.844 1 94.12 368 SER B O 1
ATOM 6843 N N . ALA B 1 369 ? 1.029 -33.375 -33.219 1 95.19 369 ALA B N 1
ATOM 6844 C CA . ALA B 1 369 ? 1.683 -34.469 -33.938 1 95.19 369 ALA B CA 1
ATOM 6845 C C . ALA B 1 369 ? 0.807 -34.969 -35.094 1 95.19 369 ALA B C 1
ATOM 6847 O O . ALA B 1 369 ? -0.418 -34.812 -35.062 1 95.19 369 ALA B O 1
ATOM 6848 N N . PRO B 1 370 ? 1.482 -35.469 -36.125 1 94.19 370 PRO B N 1
ATOM 6849 C CA . PRO B 1 370 ? 0.654 -36.094 -37.156 1 94.19 370 PRO B CA 1
ATOM 6850 C C . PRO B 1 370 ? -0.222 -37.219 -36.625 1 94.19 370 PRO B C 1
ATOM 6852 O O . PRO B 1 370 ? 0.291 -38.188 -36.062 1 94.19 370 PRO B O 1
ATOM 6855 N N . GLY B 1 371 ? -1.529 -37.094 -36.75 1 95.06 371 GLY B N 1
ATOM 6856 C CA . GLY B 1 371 ? -2.459 -38.125 -36.312 1 95.06 371 GLY B CA 1
ATOM 6857 C C . GLY B 1 371 ? -3.002 -37.875 -34.938 1 95.06 371 GLY B C 1
ATOM 6858 O O . GLY B 1 371 ? -3.816 -38.656 -34.438 1 95.06 371 GLY B O 1
ATOM 6859 N N . LEU B 1 372 ? -2.553 -36.781 -34.344 1 96.06 372 LEU B N 1
ATOM 6860 C CA . LEU B 1 372 ? -2.982 -36.469 -33 1 96.06 372 LEU B CA 1
ATOM 6861 C C . LEU B 1 372 ? -4.168 -35.5 -33 1 96.06 372 LEU B C 1
ATOM 6863 O O . LEU B 1 372 ? -4.148 -34.5 -33.719 1 96.06 372 LEU B O 1
ATOM 6867 N N . SER B 1 373 ? -5.215 -35.812 -32.281 1 94.94 373 SER B N 1
ATOM 6868 C CA . SER B 1 373 ? -6.375 -34.938 -32.156 1 94.94 373 SER B CA 1
ATOM 6869 C C . SER B 1 373 ? -6.785 -34.75 -30.703 1 94.94 373 SER B C 1
ATOM 6871 O O . SER B 1 373 ? -6.82 -35.719 -29.938 1 94.94 373 SER B O 1
ATOM 6873 N N . LYS B 1 374 ? -7.094 -33.562 -30.359 1 90.69 374 LYS B N 1
ATOM 6874 C CA . LYS B 1 374 ? -7.52 -33.25 -29 1 90.69 374 LYS B CA 1
ATOM 6875 C C . LYS B 1 374 ? -8.961 -33.688 -28.766 1 90.69 374 LYS B C 1
ATOM 6877 O O . LYS B 1 374 ? -9.828 -33.469 -29.625 1 90.69 374 LYS B O 1
ATOM 6882 N N . GLN B 1 375 ? -9.117 -34.438 -27.641 1 88.44 375 GLN B N 1
ATOM 6883 C CA . GLN B 1 375 ? -10.477 -34.812 -27.266 1 88.44 375 GLN B CA 1
ATOM 6884 C C . GLN B 1 375 ? -11.055 -33.875 -26.234 1 88.44 375 GLN B C 1
ATOM 6886 O O . GLN B 1 375 ? -12.031 -33.156 -26.5 1 88.44 375 GLN B O 1
ATOM 6891 N N . SER B 1 376 ? -10.5 -33.906 -25.016 1 80.31 376 SER B N 1
ATOM 6892 C CA . SER B 1 376 ? -10.93 -33 -23.922 1 80.31 376 SER B CA 1
ATOM 6893 C C . SER B 1 376 ? -9.812 -32.812 -22.906 1 80.31 376 SER B C 1
ATOM 6895 O O . SER B 1 376 ? -9.164 -33.75 -22.484 1 80.31 376 SER B O 1
ATOM 6897 N N . GLY B 1 377 ? -9.609 -31.531 -22.562 1 74.06 377 GLY B N 1
ATOM 6898 C CA . GLY B 1 377 ? -8.602 -31.25 -21.547 1 74.06 377 GLY B CA 1
ATOM 6899 C C . GLY B 1 377 ? -7.215 -31.719 -21.938 1 74.06 377 GLY B C 1
ATOM 6900 O O . GLY B 1 377 ? -6.711 -31.359 -23 1 74.06 377 GLY B O 1
ATOM 6901 N N . SER B 1 378 ? -6.75 -32.656 -21.062 1 81.44 378 SER B N 1
ATOM 6902 C CA . SER B 1 378 ? -5.406 -33.188 -21.281 1 81.44 378 SER B CA 1
ATOM 6903 C C . SER B 1 378 ? -5.441 -34.438 -22.109 1 81.44 378 SER B C 1
ATOM 6905 O O . SER B 1 378 ? -4.398 -35.062 -22.391 1 81.44 378 SER B O 1
ATOM 6907 N N . LYS B 1 379 ? -6.668 -34.844 -22.562 1 87.69 379 LYS B N 1
ATOM 6908 C CA . LYS B 1 379 ? -6.844 -36.094 -23.25 1 87.69 379 LYS B CA 1
ATOM 6909 C C . LYS B 1 379 ? -6.781 -35.938 -24.766 1 87.69 379 LYS B C 1
ATOM 6911 O O . LYS B 1 379 ? -7.375 -35 -25.312 1 87.69 379 LYS B O 1
ATOM 6916 N N . TYR B 1 380 ? -6.031 -36.75 -25.438 1 93.31 380 TYR B N 1
ATOM 6917 C CA . TYR B 1 380 ? -5.859 -36.75 -26.875 1 93.31 380 TYR B CA 1
ATOM 6918 C C . TYR B 1 380 ? -6.055 -38.156 -27.438 1 93.31 380 TYR B C 1
ATOM 6920 O O . TYR B 1 380 ? -6.055 -39.125 -26.688 1 93.31 380 TYR B O 1
ATOM 6928 N N . ALA B 1 381 ? -6.344 -38.219 -28.734 1 95.5 381 ALA B N 1
ATOM 6929 C CA . ALA B 1 381 ? -6.387 -39.469 -29.484 1 95.5 381 ALA B CA 1
ATOM 6930 C C . ALA B 1 381 ? -5.352 -39.5 -30.609 1 95.5 381 ALA B C 1
ATOM 6932 O O . ALA B 1 381 ? -5.27 -38.531 -31.391 1 95.5 381 ALA B O 1
ATOM 6933 N N . MET B 1 382 ? -4.543 -40.5 -30.641 1 95.44 382 MET B N 1
ATOM 6934 C CA . MET B 1 382 ? -3.484 -40.625 -31.641 1 95.44 382 MET B CA 1
ATOM 6935 C C . MET B 1 382 ? -3.777 -41.781 -32.594 1 95.44 382 MET B C 1
ATOM 6937 O O . MET B 1 382 ? -4.027 -42.906 -32.188 1 95.44 382 MET B O 1
ATOM 6941 N N . ASN B 1 383 ? -3.875 -41.469 -33.812 1 94.44 383 ASN B N 1
ATOM 6942 C CA . ASN B 1 383 ? -3.918 -42.438 -34.906 1 94.44 383 ASN B CA 1
ATOM 6943 C C . ASN B 1 383 ? -2.686 -42.344 -35.812 1 94.44 383 ASN B C 1
ATOM 6945 O O . ASN B 1 383 ? -2.693 -41.625 -36.781 1 94.44 383 ASN B O 1
ATOM 6949 N N . PRO B 1 384 ? -1.702 -43.125 -35.469 1 93.88 384 PRO B N 1
ATOM 6950 C CA . PRO B 1 384 ? -0.425 -42.969 -36.156 1 93.88 384 PRO B CA 1
ATOM 6951 C C . PRO B 1 384 ? -0.501 -43.312 -37.625 1 93.88 384 PRO B C 1
ATOM 6953 O O . PRO B 1 384 ? -1.297 -44.188 -38.031 1 93.88 384 PRO B O 1
ATOM 6956 N N . GLY B 1 385 ? 0.245 -42.594 -38.5 1 87.62 385 GLY B N 1
ATOM 6957 C CA . GLY B 1 385 ? 0.35 -42.875 -39.906 1 87.62 385 GLY B CA 1
ATOM 6958 C C . GLY B 1 385 ? 1.437 -43.875 -40.25 1 87.62 385 GLY B C 1
ATOM 6959 O O . GLY B 1 385 ? 1.597 -44.875 -39.531 1 87.62 385 GLY B O 1
ATOM 6960 N N . THR B 1 386 ? 2.109 -43.5 -41.375 1 87.94 386 THR B N 1
ATOM 6961 C CA . THR B 1 386 ? 3.197 -44.375 -41.812 1 87.94 386 THR B CA 1
ATOM 6962 C C . THR B 1 386 ? 4.484 -44.062 -41.062 1 87.94 386 THR B C 1
ATOM 6964 O O . THR B 1 386 ? 4.551 -43.062 -40.312 1 87.94 386 THR B O 1
ATOM 6967 N N . GLY B 1 387 ? 5.363 -44.969 -40.938 1 88 387 GLY B N 1
ATOM 6968 C CA . GLY B 1 387 ? 6.645 -44.75 -40.281 1 88 387 GLY B CA 1
ATOM 6969 C C . GLY B 1 387 ? 6.863 -45.625 -39.062 1 88 387 GLY B C 1
ATOM 6970 O O . GLY B 1 387 ? 6.016 -46.438 -38.75 1 88 387 GLY B O 1
ATOM 6971 N N . ARG B 1 388 ? 8.039 -45.281 -38.344 1 92.56 388 ARG B N 1
ATOM 6972 C CA . ARG B 1 388 ? 8.406 -46.125 -37.188 1 92.56 388 ARG B CA 1
ATOM 6973 C C . ARG B 1 388 ? 8.273 -45.344 -35.875 1 92.56 388 ARG B C 1
ATOM 6975 O O . ARG B 1 388 ? 8.195 -45.938 -34.812 1 92.56 388 ARG B O 1
ATOM 6982 N N . THR B 1 389 ? 8.273 -44 -36.031 1 94.88 389 THR B N 1
ATOM 6983 C CA . THR B 1 389 ? 8.172 -43.156 -34.844 1 94.88 389 THR B CA 1
ATOM 6984 C C . THR B 1 389 ? 7.32 -41.906 -35.125 1 94.88 389 THR B C 1
ATOM 6986 O O . THR B 1 389 ? 7.098 -41.562 -36.281 1 94.88 389 THR B O 1
ATOM 6989 N N . VAL B 1 390 ? 6.719 -41.375 -34.125 1 94.81 390 VAL B N 1
ATOM 6990 C CA . VAL B 1 390 ? 6.004 -40.094 -34.188 1 94.81 390 VAL B CA 1
ATOM 6991 C C . VAL B 1 390 ? 6.41 -39.219 -33 1 94.81 390 VAL B C 1
ATOM 6993 O O . VAL B 1 390 ? 6.582 -39.719 -31.891 1 94.81 390 VAL B O 1
ATOM 6996 N N . SER B 1 391 ? 6.727 -38.031 -33.312 1 94.25 391 SER B N 1
ATOM 6997 C CA . SER B 1 391 ? 7.102 -37.062 -32.281 1 94.25 391 SER B CA 1
ATOM 6998 C C . SER B 1 391 ? 5.91 -36.188 -31.875 1 94.25 391 SER B C 1
ATOM 7000 O O . SER B 1 391 ? 5.32 -35.531 -32.719 1 94.25 391 SER B O 1
ATOM 7002 N N . ILE B 1 392 ? 5.535 -36.281 -30.625 1 93.81 392 ILE B N 1
ATOM 7003 C CA . ILE B 1 392 ? 4.477 -35.438 -30.094 1 93.81 392 ILE B CA 1
ATOM 7004 C C . ILE B 1 392 ? 5.09 -34.219 -29.391 1 93.81 392 ILE B C 1
ATOM 7006 O O . ILE B 1 392 ? 5.895 -34.344 -28.469 1 93.81 392 ILE B O 1
ATOM 7010 N N . THR B 1 393 ? 4.734 -33.094 -29.875 1 93.38 393 THR B N 1
ATOM 7011 C CA . THR B 1 393 ? 5.25 -31.844 -29.312 1 93.38 393 THR B CA 1
ATOM 7012 C C . THR B 1 393 ? 4.184 -31.141 -28.469 1 93.38 393 THR B C 1
ATOM 7014 O O . THR B 1 393 ? 3.1 -30.828 -28.953 1 93.38 393 THR B O 1
ATOM 7017 N N . ALA B 1 394 ? 4.504 -31.016 -27.188 1 90.06 394 ALA B N 1
ATOM 7018 C CA . ALA B 1 394 ? 3.633 -30.297 -26.266 1 90.06 394 ALA B CA 1
ATOM 7019 C C . ALA B 1 394 ? 4.16 -28.891 -26.016 1 90.06 394 ALA B C 1
ATOM 7021 O O . ALA B 1 394 ? 5.371 -28.688 -25.891 1 90.06 394 ALA B O 1
ATOM 7022 N N . SER B 1 395 ? 3.26 -27.953 -26.094 1 88.62 395 SER B N 1
ATOM 7023 C CA . SER B 1 395 ? 3.625 -26.547 -25.859 1 88.62 395 SER B CA 1
ATOM 7024 C C . SER B 1 395 ? 2.707 -25.906 -24.828 1 88.62 395 SER B C 1
ATOM 7026 O O . SER B 1 395 ? 1.539 -26.281 -24.703 1 88.62 395 SER B O 1
ATOM 7028 N N . GLY B 1 396 ? 3.326 -25.031 -24 1 79.69 396 GLY B N 1
ATOM 7029 C CA . GLY B 1 396 ? 2.566 -24.281 -23 1 79.69 396 GLY B CA 1
ATOM 7030 C C . GLY B 1 396 ? 3.182 -22.938 -22.672 1 79.69 396 GLY B C 1
ATOM 7031 O O . GLY B 1 396 ? 4.379 -22.719 -22.875 1 79.69 396 GLY B O 1
ATOM 7032 N N . LYS B 1 397 ? 2.291 -21.953 -22.391 1 72 397 LYS B N 1
ATOM 7033 C CA . LYS B 1 397 ? 2.742 -20.625 -22.016 1 72 397 LYS B CA 1
ATOM 7034 C C . LYS B 1 397 ? 2.945 -20.516 -20.5 1 72 397 LYS B C 1
ATOM 7036 O O . LYS B 1 397 ? 2.049 -20.844 -19.734 1 72 397 LYS B O 1
ATOM 7041 N N . LEU B 1 398 ? 4.199 -20.125 -20.172 1 66.94 398 LEU B N 1
ATOM 7042 C CA . LEU B 1 398 ? 4.531 -19.922 -18.766 1 66.94 398 LEU B CA 1
ATOM 7043 C C . LEU B 1 398 ? 3.945 -18.625 -18.234 1 66.94 398 LEU B C 1
ATOM 7045 O O . LEU B 1 398 ? 3.57 -17.75 -19.031 1 66.94 398 LEU B O 1
ATOM 7049 N N . PRO B 1 399 ? 3.822 -18.578 -16.922 1 60.78 399 PRO B N 1
ATOM 7050 C CA . PRO B 1 399 ? 3.295 -17.328 -16.359 1 60.78 399 PRO B CA 1
ATOM 7051 C C . PRO B 1 399 ? 4.125 -16.109 -16.734 1 60.78 399 PRO B C 1
ATOM 7053 O O . PRO B 1 399 ? 3.604 -14.992 -16.781 1 60.78 399 PRO B O 1
ATOM 7056 N N . ASP B 1 400 ? 5.398 -16.312 -16.984 1 61.34 400 ASP B N 1
ATOM 7057 C CA . ASP B 1 400 ? 6.25 -15.18 -17.359 1 61.34 400 ASP B CA 1
ATOM 7058 C C . ASP B 1 400 ? 6.098 -14.844 -18.844 1 61.34 400 ASP B C 1
ATOM 7060 O O . ASP B 1 400 ? 6.746 -13.93 -19.344 1 61.34 400 ASP B O 1
ATOM 7064 N N . GLY B 1 401 ? 5.242 -15.531 -19.484 1 64.75 401 GLY B N 1
ATOM 7065 C CA . GLY B 1 401 ? 4.984 -15.266 -20.891 1 64.75 401 GLY B CA 1
ATOM 7066 C C . GLY B 1 401 ? 5.816 -16.125 -21.828 1 64.75 401 GLY B C 1
ATOM 7067 O O . GLY B 1 401 ? 5.551 -16.188 -23.031 1 64.75 401 GLY B O 1
ATOM 7068 N N . GLN B 1 402 ? 6.75 -16.766 -21.281 1 69.69 402 GLN B N 1
ATOM 7069 C CA . GLN B 1 402 ? 7.613 -17.594 -22.109 1 69.69 402 GLN B CA 1
ATOM 7070 C C . GLN B 1 402 ? 6.91 -18.891 -22.516 1 69.69 402 GLN B C 1
ATOM 7072 O O . GLN B 1 402 ? 6.137 -19.453 -21.734 1 69.69 402 GLN B O 1
ATOM 7077 N N . MET B 1 403 ? 7.148 -19.25 -23.797 1 76.44 403 MET B N 1
ATOM 7078 C CA . MET B 1 403 ? 6.574 -20.484 -24.328 1 76.44 403 MET B CA 1
ATOM 7079 C C . MET B 1 403 ? 7.527 -21.656 -24.109 1 76.44 403 MET B C 1
ATOM 7081 O O . MET B 1 403 ? 8.734 -21.516 -24.297 1 76.44 403 MET B O 1
ATOM 7085 N N . ILE B 1 404 ? 7.012 -22.734 -23.516 1 76.25 404 ILE B N 1
ATOM 7086 C CA . ILE B 1 404 ? 7.797 -23.953 -23.422 1 76.25 404 ILE B CA 1
ATOM 7087 C C . ILE B 1 404 ? 7.289 -24.984 -24.422 1 76.25 404 ILE B C 1
ATOM 7089 O O . ILE B 1 404 ? 6.078 -25.125 -24.625 1 76.25 404 ILE B O 1
ATOM 7093 N N . LYS B 1 405 ? 8.25 -25.469 -25.172 1 84.62 405 LYS B N 1
ATOM 7094 C CA . LYS B 1 405 ? 7.945 -26.516 -26.141 1 84.62 405 LYS B CA 1
ATOM 7095 C C . LYS B 1 405 ? 8.797 -27.766 -25.906 1 84.62 405 LYS B C 1
ATOM 7097 O O . LYS B 1 405 ? 10.023 -27.672 -25.781 1 84.62 405 LYS B O 1
ATOM 7102 N N . THR B 1 406 ? 8.164 -28.844 -25.594 1 84.69 406 THR B N 1
ATOM 7103 C CA . THR B 1 406 ? 8.883 -30.109 -25.406 1 84.69 406 THR B CA 1
ATOM 7104 C C . THR B 1 406 ? 8.305 -31.203 -26.312 1 84.69 406 THR B C 1
ATOM 7106 O O . THR B 1 406 ? 7.105 -31.219 -26.578 1 84.69 406 THR B O 1
ATOM 7109 N N . SER B 1 407 ? 9.227 -32.031 -26.781 1 88.81 407 SER B N 1
ATOM 7110 C CA . SER B 1 407 ? 8.805 -33.094 -27.672 1 88.81 407 SER B CA 1
ATOM 7111 C C . SER B 1 407 ? 9.18 -34.469 -27.109 1 88.81 407 SER B C 1
ATOM 7113 O O . SER B 1 407 ? 10.203 -34.625 -26.438 1 88.81 407 SER B O 1
ATOM 7115 N N . SER B 1 408 ? 8.25 -35.406 -27.234 1 89 408 SER B N 1
ATOM 7116 C CA . SER B 1 408 ? 8.508 -36.812 -26.891 1 89 408 SER B CA 1
ATOM 7117 C C 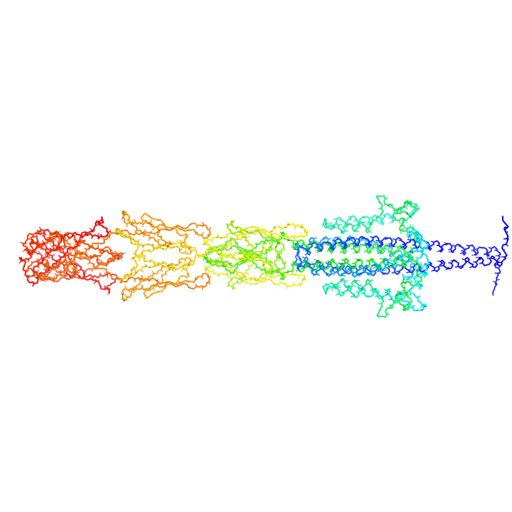. SER B 1 408 ? 8.281 -37.719 -28.078 1 89 408 SER B C 1
ATOM 7119 O O . SER B 1 408 ? 7.32 -37.531 -28.844 1 89 408 SER B O 1
ATOM 7121 N N . GLU B 1 409 ? 9.172 -38.688 -28.203 1 91.56 409 GLU B N 1
ATOM 7122 C CA . GLU B 1 409 ? 9.078 -39.625 -29.328 1 91.56 409 GLU B CA 1
ATOM 7123 C C . GLU B 1 409 ? 8.32 -40.875 -28.922 1 91.56 409 GLU B C 1
ATOM 7125 O O . GLU B 1 409 ? 8.531 -41.406 -27.828 1 91.56 409 GLU B O 1
ATOM 7130 N N . PHE B 1 410 ? 7.391 -41.25 -29.75 1 94 410 PHE B N 1
ATOM 7131 C CA . PHE B 1 410 ? 6.648 -42.469 -29.594 1 94 410 PHE B CA 1
ATOM 7132 C C . PHE B 1 410 ? 6.949 -43.438 -30.734 1 94 410 PHE B C 1
ATOM 7134 O O . PHE B 1 410 ? 7.047 -43.031 -31.891 1 94 410 PHE B O 1
ATOM 7141 N N . ARG B 1 411 ? 7.16 -44.719 -30.438 1 94.31 411 ARG B N 1
ATOM 7142 C CA . ARG B 1 411 ? 7.324 -45.719 -31.469 1 94.31 411 ARG B CA 1
ATOM 7143 C C . ARG B 1 411 ? 5.973 -46.156 -32.031 1 94.31 411 ARG B C 1
ATOM 7145 O O . ARG B 1 411 ? 4.992 -46.281 -31.281 1 94.31 411 ARG B O 1
ATOM 7152 N N . ILE B 1 412 ? 5.961 -46.281 -33.312 1 93.94 412 ILE B N 1
ATOM 7153 C CA . ILE B 1 412 ? 4.758 -46.781 -33.969 1 93.94 412 ILE B CA 1
ATOM 7154 C C . ILE B 1 412 ? 4.887 -48.281 -34.25 1 93.94 412 ILE B C 1
ATOM 7156 O O . ILE B 1 412 ? 5.867 -48.719 -34.844 1 93.94 412 ILE B O 1
ATOM 7160 N N . LYS B 1 413 ? 3.939 -48.969 -33.719 1 91.25 413 LYS B N 1
ATOM 7161 C CA . LYS B 1 413 ? 3.953 -50.406 -33.938 1 91.25 413 LYS B CA 1
ATOM 7162 C C . LYS B 1 413 ? 2.666 -50.875 -34.625 1 91.25 413 LYS B C 1
ATOM 7164 O O . LYS B 1 413 ? 1.641 -50.219 -34.531 1 91.25 413 LYS B O 1
ATOM 7169 N N . ASP B 1 414 ? 2.824 -52 -35.344 1 90.56 414 ASP B N 1
ATOM 7170 C CA . ASP B 1 414 ? 1.647 -52.656 -35.906 1 90.56 414 ASP B CA 1
ATOM 7171 C C . ASP B 1 414 ? 1.048 -53.625 -34.875 1 90.56 414 ASP B C 1
ATOM 7173 O O . ASP B 1 414 ? 1.698 -54 -33.906 1 90.56 414 ASP B O 1
ATOM 7177 N N . ILE B 1 415 ? -0.213 -53.906 -35.125 1 88.5 415 ILE B N 1
ATOM 7178 C CA . ILE B 1 415 ? -0.835 -54.938 -34.312 1 88.5 415 ILE B CA 1
ATOM 7179 C C . ILE B 1 415 ? -0.034 -56.25 -34.438 1 88.5 415 ILE B C 1
ATOM 7181 O O . ILE B 1 415 ? 0.346 -56.656 -35.531 1 88.5 415 ILE B O 1
ATOM 7185 N N . PRO B 1 416 ? 0.352 -56.812 -33.281 1 87.19 416 PRO B N 1
ATOM 7186 C CA . PRO B 1 416 ? 1.162 -58.031 -33.344 1 87.19 416 PRO B CA 1
ATOM 7187 C C . PRO B 1 416 ? 0.486 -59.156 -34.125 1 87.19 416 PRO B C 1
ATOM 7189 O O . PRO B 1 416 ? -0.723 -59.094 -34.375 1 87.19 416 PRO B O 1
ATOM 7192 N N . ARG B 1 417 ? 1.333 -60.094 -34.438 1 83.44 417 ARG B N 1
ATOM 7193 C CA . ARG B 1 417 ? 0.843 -61.25 -35.156 1 83.44 417 ARG B CA 1
ATOM 7194 C C . ARG B 1 417 ? -0.124 -62.062 -34.281 1 83.44 417 ARG B C 1
ATOM 7196 O O . ARG B 1 417 ? 0.221 -62.469 -33.188 1 83.44 417 ARG B O 1
ATOM 7203 N N . PRO B 1 418 ? -1.327 -62.219 -34.781 1 87.44 418 PRO B N 1
ATOM 7204 C CA . PRO B 1 418 ? -2.254 -63.062 -34.031 1 87.44 418 PRO B CA 1
ATOM 7205 C C . PRO B 1 418 ? -1.863 -64.562 -34.094 1 87.44 418 PRO B C 1
ATOM 7207 O O . PRO B 1 418 ? -1.158 -65 -35 1 87.44 418 PRO B O 1
ATOM 7210 N N . SER B 1 419 ? -2.242 -65.188 -33.094 1 83.06 419 SER B N 1
ATOM 7211 C CA . SER B 1 419 ? -2.043 -66.688 -33.062 1 83.06 419 SER B CA 1
ATOM 7212 C C . SER B 1 419 ? -3.322 -67.375 -33.438 1 83.06 419 SER B C 1
ATOM 7214 O O . SER B 1 419 ? -4.406 -67.062 -32.938 1 83.06 419 SER B O 1
ATOM 7216 N N . GLY B 1 420 ? -3.078 -68.312 -34.375 1 86.31 420 GLY B N 1
ATOM 7217 C CA . GLY B 1 420 ? -4.219 -69.125 -34.656 1 86.31 420 GLY B CA 1
ATOM 7218 C C . GLY B 1 420 ? -4.652 -70 -33.5 1 86.31 420 GLY B C 1
ATOM 7219 O O . GLY B 1 420 ? -3.826 -70.375 -32.656 1 86.31 420 GLY B O 1
ATOM 7220 N N . SER B 1 421 ? -5.957 -70.188 -33.469 1 88.81 421 SER B N 1
ATOM 7221 C CA . SER B 1 421 ? -6.477 -70.938 -32.375 1 88.81 421 SER B CA 1
ATOM 7222 C C . SER B 1 421 ? -7.562 -71.938 -32.812 1 88.81 421 SER B C 1
ATOM 7224 O O . SER B 1 421 ? -8.258 -71.688 -33.812 1 88.81 421 SER B O 1
ATOM 7226 N N . VAL B 1 422 ? -7.438 -73.062 -32.156 1 90 422 VAL B N 1
ATOM 7227 C CA . VAL B 1 422 ? -8.523 -74.062 -32.312 1 90 422 VAL B CA 1
ATOM 7228 C C . VAL B 1 422 ? -9.219 -74.25 -30.969 1 90 422 VAL B C 1
ATOM 7230 O O . VAL B 1 422 ? -8.586 -74.625 -29.984 1 90 422 VAL B O 1
ATOM 7233 N N . ARG B 1 423 ? -10.453 -73.938 -30.938 1 86.06 423 ARG B N 1
ATOM 7234 C CA . ARG B 1 423 ? -11.227 -73.938 -29.703 1 86.06 423 ARG B CA 1
ATOM 7235 C C . ARG B 1 423 ? -10.539 -73.125 -28.609 1 86.06 423 ARG B C 1
ATOM 7237 O O . ARG B 1 423 ? -10.414 -73.625 -27.469 1 86.06 423 ARG B O 1
ATOM 7244 N N . GLY B 1 424 ? -9.898 -72 -29 1 81.88 424 GLY B N 1
ATOM 7245 C CA . GLY B 1 424 ? -9.305 -71.125 -28.031 1 81.88 424 GLY B CA 1
ATOM 7246 C C . GLY B 1 424 ? -7.871 -71.438 -27.688 1 81.88 424 GLY B C 1
ATOM 7247 O O . GLY B 1 424 ? -7.195 -70.688 -26.984 1 81.88 424 GLY B O 1
ATOM 7248 N N . GLU B 1 425 ? -7.344 -72.625 -28.125 1 80.44 425 GLU B N 1
ATOM 7249 C CA . GLU B 1 425 ? -5.969 -73.062 -27.859 1 80.44 425 GLU B CA 1
ATOM 7250 C C . GLU B 1 425 ? -5.047 -72.688 -29.016 1 80.44 425 GLU B C 1
ATOM 7252 O O . GLU B 1 425 ? -5.324 -73 -30.172 1 80.44 425 GLU B O 1
ATOM 7257 N N . SER B 1 426 ? -4.008 -71.938 -28.672 1 79.75 426 SER B N 1
ATOM 7258 C CA . SER B 1 426 ? -3.082 -71.5 -29.703 1 79.75 426 SER B CA 1
ATOM 7259 C C . SER B 1 426 ? -1.819 -72.375 -29.734 1 79.75 426 SER B C 1
ATOM 7261 O O . SER B 1 426 ? -1.449 -72.938 -28.719 1 79.75 426 SER B O 1
ATOM 7263 N N . GLY B 1 427 ? -1.134 -72.312 -30.828 1 73.94 427 GLY B N 1
ATOM 7264 C CA . GLY B 1 427 ? 0.133 -73 -31 1 73.94 427 GLY B CA 1
ATOM 7265 C C . GLY B 1 427 ? -0.031 -74.5 -31.328 1 73.94 427 GLY B C 1
ATOM 7266 O O . GLY B 1 427 ? 0.329 -74.938 -32.406 1 73.94 427 GLY B O 1
ATOM 7267 N N . SER B 1 428 ? -0.335 -75.25 -30.266 1 75.19 428 SER B N 1
ATOM 7268 C CA . SER B 1 428 ? -0.517 -76.688 -30.438 1 75.19 428 SER B CA 1
ATOM 7269 C C . SER B 1 428 ? -1.66 -77.188 -29.562 1 75.19 428 SER B C 1
ATOM 7271 O O . SER B 1 428 ? -1.852 -76.75 -28.438 1 75.19 428 SER B O 1
ATOM 7273 N N . ALA B 1 429 ? -2.484 -78 -30.219 1 80.12 429 ALA B N 1
ATOM 7274 C CA . ALA B 1 429 ? -3.602 -78.625 -29.5 1 80.12 429 ALA B CA 1
ATOM 7275 C C . ALA B 1 429 ? -3.682 -80.125 -29.766 1 80.12 429 ALA B C 1
ATOM 7277 O O . ALA B 1 429 ? -3.143 -80.625 -30.766 1 80.12 429 ALA B O 1
ATOM 7278 N N . LYS B 1 430 ? -4.133 -80.812 -28.781 1 84.25 430 LYS B N 1
ATOM 7279 C CA . LYS B 1 430 ? -4.445 -82.25 -28.938 1 84.25 430 LYS B CA 1
ATOM 7280 C C . LYS B 1 430 ? -5.949 -82.5 -28.875 1 84.25 430 LYS B C 1
ATOM 7282 O O . LYS B 1 430 ? -6.609 -82.062 -27.922 1 84.25 430 LYS B O 1
ATOM 7287 N N . MET B 1 431 ? -6.355 -83.062 -29.969 1 89.25 431 MET B N 1
ATOM 7288 C CA . MET B 1 431 ? -7.793 -83.375 -29.953 1 89.25 431 MET B CA 1
ATOM 7289 C C . MET B 1 431 ? -8.141 -84.5 -30.906 1 89.25 431 MET B C 1
ATOM 7291 O O . MET B 1 431 ? -7.352 -84.812 -31.797 1 89.25 431 MET B O 1
ATOM 7295 N N . GLY B 1 432 ? -9.391 -85.125 -30.672 1 91.5 432 GLY B N 1
ATOM 7296 C CA . GLY B 1 432 ? -9.891 -86.125 -31.547 1 91.5 432 GLY B CA 1
ATOM 7297 C C . GLY B 1 432 ? -10.43 -85.625 -32.875 1 91.5 432 GLY B C 1
ATOM 7298 O O . GLY B 1 432 ? -10.703 -84.438 -32.969 1 91.5 432 GLY B O 1
ATOM 7299 N N . LYS B 1 433 ? -10.594 -86.562 -33.844 1 94 433 LYS B N 1
ATOM 7300 C CA . LYS B 1 433 ? -11.062 -86.125 -35.156 1 94 433 LYS B CA 1
ATOM 7301 C C . LYS B 1 433 ? -12.445 -85.5 -35.094 1 94 433 LYS B C 1
ATOM 7303 O O . LYS B 1 433 ? -12.695 -84.5 -35.75 1 94 433 LYS B O 1
ATOM 7308 N N . ASN B 1 434 ? -13.336 -86.125 -34.188 1 92.62 434 ASN B N 1
ATOM 7309 C CA . ASN B 1 434 ? -14.688 -85.562 -34.062 1 92.62 434 ASN B CA 1
ATOM 7310 C C . ASN B 1 434 ? -14.695 -84.188 -33.5 1 92.62 434 ASN B C 1
ATOM 7312 O O . ASN B 1 434 ? -15.461 -83.312 -33.938 1 92.62 434 ASN B O 1
ATOM 7316 N N . ASN B 1 435 ? -13.852 -84 -32.531 1 92.75 435 ASN B N 1
ATOM 7317 C CA . ASN B 1 435 ? -13.766 -82.688 -31.906 1 92.75 435 ASN B CA 1
ATOM 7318 C C . ASN B 1 435 ? -13.211 -81.625 -32.875 1 92.75 435 ASN B C 1
ATOM 7320 O O . ASN B 1 435 ? -13.672 -80.5 -32.906 1 92.75 435 ASN B O 1
ATOM 7324 N N . LEU B 1 436 ? -12.203 -81.938 -33.562 1 93.88 436 LEU B N 1
ATOM 7325 C CA . LEU B 1 436 ? -11.602 -81 -34.531 1 93.88 436 LEU B CA 1
ATOM 7326 C C . LEU B 1 436 ? -12.586 -80.688 -35.656 1 93.88 436 LEU B C 1
ATOM 7328 O O . LEU B 1 436 ? -12.594 -79.562 -36.156 1 93.88 436 LEU B O 1
ATOM 7332 N N . GLU B 1 437 ? -13.406 -81.688 -36 1 93.31 437 GLU B N 1
ATOM 7333 C CA . GLU B 1 437 ? -14.383 -81.562 -37.094 1 93.31 437 GLU B CA 1
ATOM 7334 C C . GLU B 1 437 ? -15.383 -80.438 -36.719 1 93.31 437 GLU B C 1
ATOM 7336 O O . GLU B 1 437 ? -15.82 -79.688 -37.594 1 93.31 437 GLU B O 1
ATOM 7341 N N . ILE B 1 438 ? -15.766 -80.25 -35.438 1 92.12 438 ILE B N 1
ATOM 7342 C CA . ILE B 1 438 ? -16.797 -79.312 -35.062 1 92.12 438 ILE B CA 1
ATOM 7343 C C . ILE B 1 438 ? -16.141 -78.062 -34.5 1 92.12 438 ILE B C 1
ATOM 7345 O O . ILE B 1 438 ? -16.844 -77.125 -34.125 1 92.12 438 ILE B O 1
ATOM 7349 N N . SER B 1 439 ? -14.891 -78 -34.406 1 93.31 439 SER B N 1
ATOM 7350 C CA . SER B 1 439 ? -14.195 -76.875 -33.781 1 93.31 439 SER B CA 1
ATOM 7351 C C . SER B 1 439 ? -14.133 -75.688 -34.75 1 93.31 439 SER B C 1
ATOM 7353 O O . SER B 1 439 ? -14.141 -75.812 -35.969 1 93.31 439 SER B O 1
ATOM 7355 N N . THR B 1 440 ? -14.195 -74.5 -34.094 1 93.25 440 THR B N 1
ATOM 7356 C CA . THR B 1 440 ? -14.031 -73.25 -34.812 1 93.25 440 THR B CA 1
ATOM 7357 C C . THR B 1 440 ? -12.578 -72.812 -34.781 1 93.25 440 THR B C 1
ATOM 7359 O O . THR B 1 440 ? -11.914 -72.875 -33.75 1 93.25 440 THR B O 1
ATOM 7362 N N . ILE B 1 441 ? -12.125 -72.375 -35.969 1 92.81 441 ILE B N 1
ATOM 7363 C CA . ILE B 1 441 ? -10.781 -71.875 -36.062 1 92.81 441 ILE B CA 1
ATOM 7364 C C . ILE B 1 441 ? -10.805 -70.375 -35.812 1 92.81 441 ILE B C 1
ATOM 7366 O O . ILE B 1 441 ? -11.586 -69.625 -36.406 1 92.81 441 ILE B O 1
ATOM 7370 N N . GLY B 1 442 ? -10.047 -69.938 -34.844 1 90.81 442 GLY B N 1
ATOM 7371 C CA . GLY B 1 442 ? -9.984 -68.5 -34.5 1 90.81 442 GLY B CA 1
ATOM 7372 C C . GLY B 1 442 ? -8.578 -67.938 -34.5 1 90.81 442 GLY B C 1
ATOM 7373 O O . GLY B 1 442 ? -7.633 -68.688 -34.875 1 90.81 442 GLY B O 1
ATOM 7374 N N . ALA B 1 443 ? -8.547 -66.625 -34.344 1 90.5 443 ALA B N 1
ATOM 7375 C CA . ALA B 1 443 ? -7.289 -65.938 -34.156 1 90.5 443 ALA B CA 1
ATOM 7376 C C . ALA B 1 443 ? -7.297 -65.125 -32.875 1 90.5 443 ALA B C 1
ATOM 7378 O O . ALA B 1 443 ? -8.312 -64.5 -32.5 1 90.5 443 ALA B O 1
ATOM 7379 N N . LEU B 1 444 ? -6.262 -65.188 -32.156 1 88 444 LEU B N 1
ATOM 7380 C CA . LEU B 1 444 ? -6.16 -64.5 -30.891 1 88 444 LEU B CA 1
ATOM 7381 C C . LEU B 1 444 ? -4.895 -63.656 -30.828 1 88 444 LEU B C 1
ATOM 7383 O O . LEU B 1 444 ? -3.859 -64 -31.375 1 88 444 LEU B O 1
ATOM 7387 N N . LEU B 1 445 ? -5.062 -62.438 -30.312 1 84.25 445 LEU B N 1
ATOM 7388 C CA . LEU B 1 445 ? -3.906 -61.625 -29.969 1 84.25 445 LEU B CA 1
ATOM 7389 C C . LEU B 1 445 ? -3.512 -61.812 -28.5 1 84.25 445 LEU B C 1
ATOM 7391 O O . LEU B 1 445 ? -4.176 -61.281 -27.609 1 84.25 445 LEU B O 1
ATOM 7395 N N . GLU B 1 446 ? -2.432 -62.5 -28.375 1 76.19 446 GLU B N 1
ATOM 7396 C CA . GLU B 1 446 ? -1.981 -62.781 -27.016 1 76.19 446 GLU B CA 1
ATOM 7397 C C . GLU B 1 446 ? -1.254 -61.562 -26.422 1 76.19 446 GLU B C 1
ATOM 7399 O O . GLU B 1 446 ? -0.427 -60.938 -27.094 1 76.19 446 GLU B O 1
ATOM 7404 N N . ASP B 1 447 ? -1.544 -61.125 -25.281 1 78.38 447 ASP B N 1
ATOM 7405 C CA . ASP B 1 447 ? -0.856 -60.094 -24.469 1 78.38 447 ASP B CA 1
ATOM 7406 C C . ASP B 1 447 ? -0.94 -58.719 -25.125 1 78.38 447 ASP B C 1
ATOM 7408 O O . ASP B 1 447 ? -0.025 -57.906 -24.984 1 78.38 447 ASP B O 1
ATOM 7412 N N . PHE B 1 448 ? -1.861 -58.531 -26.078 1 83.88 448 PHE B N 1
ATOM 7413 C CA . PHE B 1 448 ? -2.072 -57.219 -26.688 1 83.88 448 PHE B CA 1
ATOM 7414 C C . PHE B 1 448 ? -2.932 -56.344 -25.797 1 83.88 448 PHE B C 1
ATOM 7416 O O . PHE B 1 448 ? -3.883 -56.812 -25.172 1 83.88 448 PHE B O 1
ATOM 7423 N N . ASP B 1 449 ? -2.607 -55.094 -25.781 1 84.25 449 ASP B N 1
ATOM 7424 C CA . ASP B 1 449 ? -3.162 -54.219 -24.766 1 84.25 449 ASP B CA 1
ATOM 7425 C C . ASP B 1 449 ? -4.477 -53.594 -25.234 1 84.25 449 ASP B C 1
ATOM 7427 O O . ASP B 1 449 ? -5.168 -52.906 -24.453 1 84.25 449 ASP B O 1
ATOM 7431 N N . PHE B 1 450 ? -4.906 -53.75 -26.438 1 86.62 450 PHE B N 1
ATOM 7432 C CA . PHE B 1 450 ? -6.188 -53.281 -26.938 1 86.62 450 PHE B CA 1
ATOM 7433 C C . PHE B 1 450 ? -7.172 -54.438 -27.094 1 86.62 450 PHE B C 1
ATOM 7435 O O . PHE B 1 450 ? -6.777 -55.562 -27.406 1 86.62 450 PHE B O 1
ATOM 7442 N N . ASP B 1 451 ? -8.32 -54.125 -26.812 1 84.69 451 ASP B N 1
ATOM 7443 C CA . ASP B 1 451 ? -9.375 -55.125 -27.031 1 84.69 451 ASP B CA 1
ATOM 7444 C C . ASP B 1 451 ? -9.875 -55.094 -28.469 1 84.69 451 ASP B C 1
ATOM 7446 O O . ASP B 1 451 ? -10.641 -54.188 -28.844 1 84.69 451 ASP B O 1
ATOM 7450 N N . LEU B 1 452 ? -9.391 -56.094 -29.188 1 87.25 452 LEU B N 1
ATOM 7451 C CA . LEU B 1 452 ? -9.812 -56.188 -30.594 1 87.25 452 LEU B CA 1
ATOM 7452 C C . LEU B 1 452 ? -10.594 -57.469 -30.844 1 87.25 452 LEU B C 1
ATOM 7454 O O . LEU B 1 452 ? -10.258 -58.531 -30.312 1 87.25 452 LEU B O 1
ATOM 7458 N N . ASN B 1 453 ? -11.648 -57.312 -31.5 1 86.94 453 ASN B N 1
ATOM 7459 C CA . ASN B 1 453 ? -12.406 -58.469 -31.969 1 86.94 453 ASN B CA 1
ATOM 7460 C C . ASN B 1 453 ? -11.922 -58.969 -33.344 1 86.94 453 ASN B C 1
ATOM 7462 O O . ASN B 1 453 ? -12.086 -58.25 -34.344 1 86.94 453 ASN B O 1
ATOM 7466 N N . LEU B 1 454 ? -11.312 -60.219 -33.312 1 91.12 454 LEU B N 1
ATOM 7467 C CA . LEU B 1 454 ? -10.805 -60.781 -34.562 1 91.12 454 LEU B CA 1
ATOM 7468 C C . LEU B 1 454 ? -11.742 -61.844 -35.125 1 91.12 454 LEU B C 1
ATOM 7470 O O . LEU B 1 454 ? -12.336 -62.594 -34.344 1 91.12 454 LEU B O 1
ATOM 7474 N N . ALA B 1 455 ? -11.891 -61.844 -36.406 1 91.5 455 ALA B N 1
ATOM 7475 C CA . ALA B 1 455 ? -12.656 -62.844 -37.125 1 91.5 455 ALA B CA 1
ATOM 7476 C C . ALA B 1 455 ? -11.805 -63.5 -38.219 1 91.5 455 ALA B C 1
ATOM 7478 O O . ALA B 1 455 ? -10.867 -62.906 -38.75 1 91.5 455 ALA B O 1
ATOM 7479 N N . VAL B 1 456 ? -12.07 -64.812 -38.469 1 94.44 456 VAL B N 1
ATOM 7480 C CA . VAL B 1 456 ? -11.328 -65.562 -39.469 1 94.44 456 VAL B CA 1
ATOM 7481 C C . VAL B 1 456 ? -12.18 -65.75 -40.719 1 94.44 456 VAL B C 1
ATOM 7483 O O . VAL B 1 456 ? -13.352 -66.125 -40.625 1 94.44 456 VAL B O 1
ATOM 7486 N N . SER B 1 457 ? -11.578 -65.438 -41.875 1 93.31 457 SER B N 1
ATOM 7487 C CA . SER B 1 457 ? -12.297 -65.562 -43.156 1 93.31 457 SER B CA 1
ATOM 7488 C C . SER B 1 457 ? -11.938 -66.875 -43.875 1 93.31 457 SER B C 1
ATOM 7490 O O . SER B 1 457 ? -12.695 -67.312 -44.719 1 93.31 457 SER B O 1
ATOM 7492 N N . GLY B 1 458 ? -10.766 -67.375 -43.594 1 94.56 458 GLY B N 1
ATOM 7493 C CA . GLY B 1 458 ? -10.336 -68.625 -44.25 1 94.56 458 GLY B CA 1
ATOM 7494 C C . GLY B 1 458 ? -9.023 -69.125 -43.719 1 94.56 458 GLY B C 1
ATOM 7495 O O . GLY B 1 458 ? -8.328 -68.438 -42.969 1 94.56 458 GLY B O 1
ATOM 7496 N N . PHE B 1 459 ? -8.758 -70.375 -44.125 1 95 459 PHE B N 1
ATOM 7497 C CA . PHE B 1 459 ? -7.512 -71.062 -43.719 1 95 459 PHE B CA 1
ATOM 7498 C C . PHE B 1 459 ? -7.203 -72.25 -44.594 1 95 459 PHE B C 1
ATOM 7500 O O . PHE B 1 459 ? -8.031 -72.625 -45.406 1 95 459 PHE B O 1
ATOM 7507 N N . LYS B 1 460 ? -6.035 -72.688 -44.438 1 92.5 460 LYS B N 1
ATOM 7508 C CA . LYS B 1 460 ? -5.613 -73.938 -45.094 1 92.5 460 LYS B CA 1
ATOM 7509 C C . LYS B 1 460 ? -5.477 -75.062 -44.125 1 92.5 460 LYS B C 1
ATOM 7511 O O . LYS B 1 460 ? -5.047 -74.875 -42.969 1 92.5 460 LYS B O 1
ATOM 7516 N N . PHE B 1 461 ? -5.945 -76.25 -44.594 1 92.38 461 PHE B N 1
ATOM 7517 C CA . PHE B 1 461 ? -6 -77.438 -43.781 1 92.38 461 PHE B CA 1
ATOM 7518 C C . PHE B 1 461 ? -5.168 -78.562 -44.375 1 92.38 461 PHE B C 1
ATOM 7520 O O . PHE B 1 461 ? -5.387 -78.938 -45.531 1 92.38 461 PHE B O 1
ATOM 7527 N N . LYS B 1 462 ? -4.184 -79 -43.625 1 89.06 462 LYS B N 1
ATOM 7528 C CA . LYS B 1 462 ? -3.295 -80.062 -44.156 1 89.06 462 LYS B CA 1
ATOM 7529 C C . LYS B 1 462 ? -3.199 -81.25 -43.25 1 89.06 462 LYS B C 1
ATOM 7531 O O . LYS B 1 462 ? -2.816 -81.125 -42.094 1 89.06 462 LYS B O 1
ATOM 7536 N N . VAL B 1 463 ? -3.564 -82.438 -43.75 1 87.94 463 VAL B N 1
ATOM 7537 C CA . VAL B 1 463 ? -3.377 -83.688 -43.094 1 87.94 463 VAL B CA 1
ATOM 7538 C C . VAL B 1 463 ? -2.182 -84.438 -43.719 1 87.94 463 VAL B C 1
ATOM 7540 O O . VAL B 1 463 ? -1.992 -84.375 -44.938 1 87.94 463 VAL B O 1
ATOM 7543 N N . PRO B 1 464 ? -1.27 -84.938 -42.844 1 80.06 464 PRO B N 1
ATOM 7544 C CA . PRO B 1 464 ? -0.128 -85.625 -43.438 1 80.06 464 PRO B CA 1
ATOM 7545 C C . PRO B 1 464 ? -0.542 -86.625 -44.5 1 80.06 464 PRO B C 1
ATOM 7547 O O . PRO B 1 464 ? -1.458 -87.438 -44.25 1 80.06 464 PRO B O 1
ATOM 7550 N N . GLY B 1 465 ? 0.176 -86.625 -45.625 1 78.88 465 GLY B N 1
ATOM 7551 C CA . GLY B 1 465 ? -0.074 -87.625 -46.688 1 78.88 465 GLY B CA 1
ATOM 7552 C C . GLY B 1 465 ? -1.196 -87.188 -47.625 1 78.88 465 GLY B C 1
ATOM 7553 O O . GLY B 1 465 ? -1.475 -87.812 -48.625 1 78.88 465 GLY B O 1
ATOM 7554 N N . GLN B 1 466 ? -1.927 -86.188 -47.219 1 85.75 466 GLN B N 1
ATOM 7555 C CA . GLN B 1 466 ? -3.035 -85.688 -48.031 1 85.75 466 GLN B CA 1
ATOM 7556 C C . GLN B 1 466 ? -2.719 -84.312 -48.625 1 85.75 466 GLN B C 1
ATOM 7558 O O . GLN B 1 466 ? -1.89 -83.625 -48.094 1 85.75 466 GLN B O 1
ATOM 7563 N N . PRO B 1 467 ? -3.289 -83.938 -49.781 1 87.56 467 PRO B N 1
ATOM 7564 C CA . PRO B 1 467 ? -3.115 -82.625 -50.312 1 87.56 467 PRO B CA 1
ATOM 7565 C C . PRO B 1 467 ? -3.73 -81.562 -49.406 1 87.56 467 PRO B C 1
ATOM 7567 O O . PRO B 1 467 ? -4.711 -81.812 -48.719 1 87.56 467 PRO B O 1
ATOM 7570 N N . THR B 1 468 ? -3.207 -80.312 -49.5 1 90.69 468 THR B N 1
ATOM 7571 C CA . THR B 1 468 ? -3.697 -79.188 -48.719 1 90.69 468 THR B CA 1
ATOM 7572 C C . THR B 1 468 ? -5.086 -78.812 -49.219 1 90.69 468 THR B C 1
ATOM 7574 O O . THR B 1 468 ? -5.352 -78.75 -50.406 1 90.69 468 THR B O 1
ATOM 7577 N N . VAL B 1 469 ? -5.988 -78.562 -48.25 1 94.12 469 VAL B N 1
ATOM 7578 C CA . VAL B 1 469 ? -7.348 -78.125 -48.562 1 94.12 469 VAL B CA 1
ATOM 7579 C C . VAL B 1 469 ? -7.527 -76.688 -48.188 1 94.12 469 VAL B C 1
ATOM 7581 O O . VAL B 1 469 ? -7.207 -76.25 -47.062 1 94.12 469 VAL B O 1
ATOM 7584 N N . ASP B 1 470 ? -7.992 -75.812 -49.094 1 94.88 470 ASP B N 1
ATOM 7585 C CA . ASP B 1 470 ? -8.352 -74.438 -48.812 1 94.88 470 ASP B CA 1
ATOM 7586 C C . ASP B 1 470 ? -9.781 -74.312 -48.281 1 94.88 470 ASP B C 1
ATOM 7588 O O . ASP B 1 470 ? -10.727 -74.75 -48.969 1 94.88 470 ASP B O 1
ATOM 7592 N N . VAL B 1 471 ? -9.906 -73.875 -47.125 1 95.94 471 VAL B N 1
ATOM 7593 C CA . VAL B 1 471 ? -11.219 -73.812 -46.5 1 95.94 471 VAL B CA 1
ATOM 7594 C C . VAL B 1 471 ? -11.656 -72.312 -46.406 1 95.94 471 VAL B C 1
ATOM 7596 O O . VAL B 1 471 ? -10.883 -71.438 -46 1 95.94 471 VAL B O 1
ATOM 7599 N N . ASN B 1 472 ? -12.852 -72.062 -46.875 1 94.69 472 ASN B N 1
ATOM 7600 C CA . ASN B 1 472 ? -13.469 -70.75 -46.688 1 94.69 472 ASN B CA 1
ATOM 7601 C C . ASN B 1 472 ? -14.336 -70.688 -45.438 1 94.69 472 ASN B C 1
ATOM 7603 O O . ASN B 1 472 ? -15.156 -71.562 -45.219 1 94.69 472 ASN B O 1
ATOM 7607 N N . GLY B 1 473 ? -14.086 -69.688 -44.594 1 93.06 473 GLY B N 1
ATOM 7608 C CA . GLY B 1 473 ? -14.812 -69.625 -43.344 1 93.06 473 GLY B CA 1
ATOM 7609 C C . GLY B 1 473 ? -13.969 -69.938 -42.125 1 93.06 473 GLY B C 1
ATOM 7610 O O . GLY B 1 473 ? -12.742 -70 -42.219 1 93.06 473 GLY B O 1
ATOM 7611 N N . ASN B 1 474 ? -14.641 -70.188 -40.906 1 94.81 474 ASN B N 1
ATOM 7612 C CA . ASN B 1 474 ? -13.914 -70.438 -39.656 1 94.81 474 ASN B CA 1
ATOM 7613 C C . ASN B 1 474 ? -14.148 -71.812 -39.156 1 94.81 474 ASN B C 1
ATOM 7615 O O . ASN B 1 474 ? -13.789 -72.188 -38.031 1 94.81 474 ASN B O 1
ATOM 7619 N N . LYS B 1 475 ? -14.727 -72.688 -40.094 1 94.69 475 LYS B N 1
ATOM 7620 C CA . LYS B 1 475 ? -14.961 -74.125 -39.75 1 94.69 475 LYS B CA 1
ATOM 7621 C C . LYS B 1 475 ? -14.539 -75 -40.938 1 94.69 475 LYS B C 1
ATOM 7623 O O . LYS B 1 475 ? -14.5 -74.562 -42.062 1 94.69 475 LYS B O 1
ATOM 7628 N N . LEU B 1 476 ? -14.305 -76.188 -40.562 1 95.5 476 LEU B N 1
ATOM 7629 C CA . LEU B 1 476 ? -13.922 -77.188 -41.594 1 95.5 476 LEU B CA 1
ATOM 7630 C C . LEU B 1 476 ? -15.07 -77.375 -42.562 1 95.5 476 LEU B C 1
ATOM 7632 O O . LEU B 1 476 ? -16.234 -77.5 -42.156 1 95.5 476 LEU B O 1
ATOM 7636 N N . ASP B 1 477 ? -14.719 -77.312 -43.844 1 94.81 477 ASP B N 1
ATOM 7637 C CA . ASP B 1 477 ? -15.719 -77.688 -44.875 1 94.81 477 ASP B CA 1
ATOM 7638 C C . ASP B 1 477 ? -15.719 -79.188 -45.156 1 94.81 477 ASP B C 1
ATOM 7640 O O . ASP B 1 477 ? -15.023 -79.938 -44.5 1 94.81 477 ASP B O 1
ATOM 7644 N N . ALA B 1 478 ? -16.578 -79.625 -46.125 1 93.94 478 ALA B N 1
ATOM 7645 C CA . ALA B 1 478 ? -16.766 -81 -46.406 1 93.94 478 ALA B CA 1
ATOM 7646 C C . ALA B 1 478 ? -15.461 -81.688 -46.906 1 93.94 478 ALA B C 1
ATOM 7648 O O . ALA B 1 478 ? -15.156 -82.812 -46.562 1 93.94 478 ALA B O 1
ATOM 7649 N N . ARG B 1 479 ? -14.727 -80.938 -47.656 1 95.5 479 ARG B N 1
ATOM 7650 C CA . ARG B 1 479 ? -13.469 -81.438 -48.156 1 95.5 479 ARG B CA 1
ATOM 7651 C C . ARG B 1 479 ? -12.445 -81.625 -47.062 1 95.5 479 ARG B C 1
ATOM 7653 O O . ARG B 1 479 ? -11.75 -82.625 -47 1 95.5 479 ARG B O 1
ATOM 7660 N N . ALA B 1 480 ? -12.32 -80.625 -46.219 1 95.31 480 ALA B N 1
ATOM 7661 C CA . ALA B 1 480 ? -11.398 -80.75 -45.094 1 95.31 480 ALA B CA 1
ATOM 7662 C C . ALA B 1 480 ? -11.805 -81.875 -44.125 1 95.31 480 ALA B C 1
ATOM 7664 O O . ALA B 1 480 ? -10.945 -82.562 -43.594 1 95.31 480 ALA B O 1
ATOM 7665 N N . LYS B 1 481 ? -13.07 -82.062 -43.938 1 95.19 481 LYS B N 1
ATOM 7666 C CA . LYS B 1 481 ? -13.555 -83.125 -43.094 1 95.19 481 LYS B CA 1
ATOM 7667 C C . LYS B 1 481 ? -13.188 -84.5 -43.656 1 95.19 481 LYS B C 1
ATOM 7669 O O . LYS B 1 481 ? -12.836 -85.438 -42.906 1 95.19 481 LYS B O 1
ATOM 7674 N N . SER B 1 482 ? -13.336 -84.625 -45 1 94.88 482 SER B N 1
ATOM 7675 C CA . SER B 1 482 ? -12.961 -85.875 -45.656 1 94.88 482 SER B CA 1
ATOM 7676 C C . SER B 1 482 ? -11.477 -86.125 -45.469 1 94.88 482 SER B C 1
ATOM 7678 O O . SER B 1 482 ? -11.094 -87.312 -45.25 1 94.88 482 SER B O 1
ATOM 7680 N N . ALA B 1 483 ? -10.719 -85.125 -45.594 1 94.44 483 ALA B N 1
ATOM 7681 C CA . ALA B 1 483 ? -9.289 -85.312 -45.344 1 94.44 483 ALA B CA 1
ATOM 7682 C C . ALA B 1 483 ? -9 -85.688 -43.906 1 94.44 483 ALA B C 1
ATOM 7684 O O . ALA B 1 483 ? -8.141 -86.5 -43.625 1 94.44 483 ALA B O 1
ATOM 7685 N N . LEU B 1 484 ? -9.688 -85.125 -43 1 94.94 484 LEU B N 1
ATOM 7686 C CA . LEU B 1 484 ? -9.516 -85.375 -41.594 1 94.94 484 LEU B CA 1
ATOM 7687 C C . LEU B 1 484 ? -9.836 -86.812 -41.25 1 94.94 484 LEU B C 1
ATOM 7689 O O . LEU B 1 484 ? -9.18 -87.438 -40.375 1 94.94 484 LEU B O 1
ATOM 7693 N N . LYS B 1 485 ? -10.797 -87.375 -41.938 1 93.25 485 LYS B N 1
ATOM 7694 C CA . LYS B 1 485 ? -11.195 -88.75 -41.688 1 93.25 485 LYS B CA 1
ATOM 7695 C C . LYS B 1 485 ? -10.055 -89.75 -42.031 1 93.25 485 LYS B C 1
ATOM 7697 O O . LYS B 1 485 ? -9.977 -90.812 -41.469 1 93.25 485 LYS B O 1
ATOM 7702 N N . ARG B 1 486 ? -9.164 -89.25 -42.906 1 91.94 486 ARG B N 1
ATOM 7703 C CA . ARG B 1 486 ? -8.055 -90.125 -43.312 1 91.94 486 ARG B CA 1
ATOM 7704 C C . ARG B 1 486 ? -6.855 -90 -42.406 1 91.94 486 ARG B C 1
ATOM 7706 O O . ARG B 1 486 ? -5.855 -90.688 -42.562 1 91.94 486 ARG B O 1
ATOM 7713 N N . ALA B 1 487 ? -6.992 -89.125 -41.438 1 91.12 487 ALA B N 1
ATOM 7714 C CA . ALA B 1 487 ? -5.914 -88.938 -40.469 1 91.12 487 ALA B CA 1
ATOM 7715 C C . ALA B 1 487 ? -5.859 -90.062 -39.469 1 91.12 487 ALA B C 1
ATOM 7717 O O . ALA B 1 487 ? -6.895 -90.625 -39.094 1 91.12 487 ALA B O 1
ATOM 7718 N N . SER B 1 488 ? -4.574 -90.5 -39.125 1 88.25 488 SER B N 1
ATOM 7719 C CA . SER B 1 488 ? -4.383 -91.562 -38.125 1 88.25 488 SER B CA 1
ATOM 7720 C C . SER B 1 488 ? -3.963 -90.938 -36.781 1 88.25 488 SER B C 1
ATOM 7722 O O . SER B 1 488 ? -3.566 -89.812 -36.688 1 88.25 488 SER B O 1
ATOM 7724 N N . ARG B 1 489 ? -4.121 -91.812 -35.75 1 87.75 489 ARG B N 1
ATOM 7725 C CA . ARG B 1 489 ? -3.693 -91.438 -34.406 1 87.75 489 ARG B CA 1
ATOM 7726 C C . ARG B 1 489 ? -2.225 -91 -34.406 1 87.75 489 ARG B C 1
ATOM 7728 O O . ARG B 1 489 ? -1.379 -91.688 -34.969 1 87.75 489 ARG B O 1
ATOM 7735 N N . GLY B 1 490 ? -2.004 -89.812 -33.812 1 79.25 490 GLY B N 1
ATOM 7736 C CA . GLY B 1 490 ? -0.632 -89.312 -33.719 1 79.25 490 GLY B CA 1
ATOM 7737 C C . GLY B 1 490 ? -0.273 -88.375 -34.875 1 79.25 490 GLY B C 1
ATOM 7738 O O . GLY B 1 490 ? 0.754 -87.688 -34.812 1 79.25 490 GLY B O 1
ATOM 7739 N N . ASP B 1 491 ? -1.149 -88.312 -35.906 1 81.31 491 ASP B N 1
ATOM 7740 C CA . ASP B 1 491 ? -0.896 -87.438 -37 1 81.31 491 ASP B CA 1
ATOM 7741 C C . ASP B 1 491 ? -0.993 -86 -36.562 1 81.31 491 ASP B C 1
ATOM 7743 O O . ASP B 1 491 ? -1.845 -85.625 -35.75 1 81.31 491 ASP B O 1
ATOM 7747 N N . ALA B 1 492 ? -0.083 -85.188 -37.062 1 80.81 492 ALA B N 1
ATOM 7748 C CA . ALA B 1 492 ? -0.124 -83.75 -36.812 1 80.81 492 ALA B CA 1
ATOM 7749 C C . ALA B 1 492 ? -0.803 -83 -37.969 1 80.81 492 ALA B C 1
ATOM 7751 O O . ALA B 1 492 ? -0.22 -82.875 -39.062 1 80.81 492 ALA B O 1
ATOM 7752 N N . VAL B 1 493 ? -2.074 -82.625 -37.688 1 87.56 493 VAL B N 1
ATOM 7753 C CA . VAL B 1 493 ? -2.816 -81.812 -38.688 1 87.56 493 VAL B CA 1
ATOM 7754 C C . VAL B 1 493 ? -2.439 -80.312 -38.562 1 87.56 493 VAL B C 1
ATOM 7756 O O . VAL B 1 493 ? -2.395 -79.812 -37.469 1 87.56 493 VAL B O 1
ATOM 7759 N N . GLN B 1 494 ? -2.172 -79.75 -39.688 1 84.5 494 GLN B N 1
ATOM 7760 C CA . GLN B 1 494 ? -1.741 -78.375 -39.656 1 84.5 494 GLN B CA 1
ATOM 7761 C C . GLN B 1 494 ? -2.832 -77.438 -40.219 1 84.5 494 GLN B C 1
ATOM 7763 O O . GLN B 1 494 ? -3.418 -77.75 -41.25 1 84.5 494 GLN B O 1
ATOM 7768 N N . ILE B 1 495 ? -3.135 -76.5 -39.469 1 89.06 495 ILE B N 1
ATOM 7769 C CA . ILE B 1 495 ? -3.977 -75.375 -39.938 1 89.06 495 ILE B CA 1
ATOM 7770 C C . ILE B 1 495 ? -3.127 -74.125 -40.125 1 89.06 495 ILE B C 1
ATOM 7772 O O . ILE B 1 495 ? -2.574 -73.562 -39.156 1 89.06 495 ILE B O 1
ATOM 7776 N N . PHE B 1 496 ? -2.994 -73.688 -41.312 1 86.38 496 PHE B N 1
ATOM 7777 C CA . PHE B 1 496 ? -2.082 -72.562 -41.594 1 86.38 496 PHE B CA 1
ATOM 7778 C C . PHE B 1 496 ? -2.664 -71.625 -42.656 1 86.38 496 PHE B C 1
ATOM 7780 O O . PHE B 1 496 ? -3.777 -71.875 -43.125 1 86.38 496 PHE B O 1
ATOM 7787 N N . ASP B 1 497 ? -2.006 -70.5 -42.844 1 87.75 497 ASP B N 1
ATOM 7788 C CA . ASP B 1 497 ? -2.457 -69.438 -43.719 1 87.75 497 ASP B CA 1
ATOM 7789 C C . ASP B 1 497 ? -3.85 -68.938 -43.344 1 87.75 497 ASP B C 1
ATOM 7791 O O . ASP B 1 497 ? -4.754 -68.875 -44.156 1 87.75 497 ASP B O 1
ATOM 7795 N N . ILE B 1 498 ? -3.936 -68.75 -42.094 1 91.06 498 ILE B N 1
ATOM 7796 C CA . ILE B 1 498 ? -5.195 -68.25 -41.531 1 91.06 498 ILE B CA 1
ATOM 7797 C C . ILE B 1 498 ? -5.363 -66.812 -41.875 1 91.06 498 ILE B C 1
ATOM 7799 O O . ILE B 1 498 ? -4.48 -66 -41.625 1 91.06 498 ILE B O 1
ATOM 7803 N N . GLU B 1 499 ? -6.43 -66.5 -42.531 1 91.81 499 GLU B N 1
ATOM 7804 C CA . GLU B 1 499 ? -6.766 -65.125 -42.875 1 91.81 499 GLU B CA 1
ATOM 7805 C C . GLU B 1 499 ? -7.723 -64.562 -41.844 1 91.81 499 GLU B C 1
ATOM 7807 O O . GLU B 1 499 ? -8.906 -64.875 -41.781 1 91.81 499 GLU B O 1
ATOM 7812 N N . ALA B 1 500 ? -7.168 -63.656 -41.031 1 92.75 500 ALA B N 1
ATOM 7813 C CA . ALA B 1 500 ? -7.953 -63 -40 1 92.75 500 ALA B CA 1
ATOM 7814 C C . ALA B 1 500 ? -8.094 -61.5 -40.25 1 92.75 500 ALA B C 1
ATOM 7816 O O . ALA B 1 500 ? -7.301 -60.906 -41 1 92.75 500 ALA B O 1
ATOM 7817 N N . TYR B 1 501 ? -9.211 -60.906 -39.781 1 91.19 501 TYR B N 1
ATOM 7818 C CA . TYR B 1 501 ? -9.438 -59.469 -39.906 1 91.19 501 TYR B CA 1
ATOM 7819 C C . TYR B 1 501 ? -10.094 -58.906 -38.625 1 91.19 501 TYR B C 1
ATOM 7821 O O . TYR B 1 501 ? -10.688 -59.656 -37.844 1 91.19 501 TYR B O 1
ATOM 7829 N N . ILE B 1 502 ? -9.898 -57.562 -38.375 1 90.19 502 ILE B N 1
ATOM 7830 C CA . ILE B 1 502 ? -10.539 -56.875 -37.281 1 90.19 502 ILE B CA 1
ATOM 7831 C C . ILE B 1 502 ? -11.984 -56.531 -37.625 1 90.19 502 ILE B C 1
ATOM 7833 O O . ILE B 1 502 ? -12.242 -55.906 -38.656 1 90.19 502 ILE B O 1
ATOM 7837 N N . THR B 1 503 ? -12.859 -56.906 -36.75 1 88.56 503 THR B N 1
ATOM 7838 C CA . THR B 1 503 ? -14.273 -56.781 -37.094 1 88.56 503 THR B CA 1
ATOM 7839 C C . THR B 1 503 ? -14.656 -55.312 -37.281 1 88.56 503 THR B C 1
ATOM 7841 O O . THR B 1 503 ? -15.477 -54.969 -38.125 1 88.56 503 THR B O 1
ATOM 7844 N N . ASN B 1 504 ? -14.094 -54.312 -36.438 1 85.12 504 ASN B N 1
ATOM 7845 C CA . ASN B 1 504 ? -14.461 -52.906 -36.531 1 85.12 504 ASN B CA 1
ATOM 7846 C C . ASN B 1 504 ? -13.508 -52.125 -37.406 1 85.12 504 ASN B C 1
ATOM 7848 O O . ASN B 1 504 ? -13.664 -50.906 -37.594 1 85.12 504 ASN B O 1
ATOM 7852 N N . ASN B 1 505 ? -12.547 -52.688 -38 1 85.94 505 ASN B N 1
ATOM 7853 C CA . ASN B 1 505 ? -11.578 -52.094 -38.906 1 85.94 505 ASN B CA 1
ATOM 7854 C C . ASN B 1 505 ? -11.062 -53.094 -39.938 1 85.94 505 ASN B C 1
ATOM 7856 O O . ASN B 1 505 ? -9.891 -53.5 -39.906 1 85.94 505 ASN B O 1
ATOM 7860 N N . LYS B 1 506 ? -11.758 -53.406 -40.938 1 85.75 506 LYS B N 1
ATOM 7861 C CA . LYS B 1 506 ? -11.422 -54.438 -41.906 1 85.75 506 LYS B CA 1
ATOM 7862 C C . LYS B 1 506 ? -10.328 -54 -42.875 1 85.75 506 LYS B C 1
ATOM 7864 O O . LYS B 1 506 ? -9.695 -54.812 -43.531 1 85.75 506 LYS B O 1
ATOM 7869 N N . SER B 1 507 ? -10.195 -52.719 -42.875 1 83.88 507 SER B N 1
ATOM 7870 C CA . SER B 1 507 ? -9.211 -52.156 -43.812 1 83.88 507 SER B CA 1
ATOM 7871 C C . SER B 1 507 ? -7.789 -52.438 -43.312 1 83.88 507 SER B C 1
ATOM 7873 O O . SER B 1 507 ? -6.855 -52.469 -44.125 1 83.88 507 SER B O 1
ATOM 7875 N N . TYR B 1 508 ? -7.684 -52.625 -42.062 1 88.44 508 TYR B N 1
ATOM 7876 C CA . TYR B 1 508 ? -6.348 -52.906 -41.531 1 88.44 508 TYR B CA 1
ATOM 7877 C C . TYR B 1 508 ? -5.949 -54.344 -41.812 1 88.44 508 TYR B C 1
ATOM 7879 O O . TYR B 1 508 ? -6.688 -55.281 -41.5 1 88.44 508 TYR B O 1
ATOM 7887 N N . LYS B 1 509 ? -4.848 -54.531 -42.469 1 86.56 509 LYS B N 1
ATOM 7888 C CA . LYS B 1 509 ? -4.352 -55.875 -42.781 1 86.56 509 LYS B CA 1
ATOM 7889 C C . LYS B 1 509 ? -3.502 -56.438 -41.656 1 86.56 509 LYS B C 1
ATOM 7891 O O . LYS B 1 509 ? -2.402 -55.938 -41.406 1 86.56 509 LYS B O 1
ATOM 7896 N N . LEU B 1 510 ? -3.998 -57.438 -41.031 1 88.81 510 LEU B N 1
ATOM 7897 C CA . LEU B 1 510 ? -3.262 -58.094 -39.938 1 88.81 510 LEU B CA 1
ATOM 7898 C C . LEU B 1 510 ? -2.094 -58.875 -40.5 1 88.81 510 LEU B C 1
ATOM 7900 O O . LEU B 1 510 ? -2.133 -59.344 -41.656 1 88.81 510 LEU B O 1
ATOM 7904 N N . LYS B 1 511 ? -1.032 -58.969 -39.656 1 84.19 511 LYS B N 1
ATOM 7905 C CA . LYS B 1 511 ? 0.063 -59.875 -40 1 84.19 511 LYS B CA 1
ATOM 7906 C C . LYS B 1 511 ? -0.422 -61.312 -40.125 1 84.19 511 LYS B C 1
ATOM 7908 O O . LYS B 1 511 ? -1.475 -61.656 -39.594 1 84.19 511 LYS B O 1
ATOM 7913 N N . LYS B 1 512 ? 0.409 -62.062 -40.844 1 81.44 512 LYS B N 1
ATOM 7914 C CA . LYS B 1 512 ? 0.048 -63.469 -41.062 1 81.44 512 LYS B CA 1
ATOM 7915 C C . LYS B 1 512 ? -0.114 -64.188 -39.75 1 81.44 512 LYS B C 1
ATOM 7917 O O . LYS B 1 512 ? 0.79 -64.188 -38.906 1 81.44 512 LYS B O 1
ATOM 7922 N N . VAL B 1 513 ? -1.31 -64.812 -39.656 1 86.38 513 VAL B N 1
ATOM 7923 C CA . VAL B 1 513 ? -1.633 -65.5 -38.406 1 86.38 513 VAL B CA 1
ATOM 7924 C C . VAL B 1 513 ? -0.754 -66.75 -38.281 1 86.38 513 VAL B C 1
ATOM 7926 O O . VAL B 1 513 ? -0.522 -67.438 -39.281 1 86.38 513 VAL B O 1
ATOM 7929 N N . SER B 1 514 ? -0.204 -66.938 -37.094 1 81.31 514 SER B N 1
ATOM 7930 C CA . SER B 1 514 ? 0.603 -68.125 -36.875 1 81.31 514 SER B CA 1
ATOM 7931 C C . SER B 1 514 ? -0.246 -69.375 -36.969 1 81.31 514 SER B C 1
ATOM 7933 O O . SER B 1 514 ? -1.401 -69.375 -36.531 1 81.31 514 SER B O 1
ATOM 7935 N N . PRO B 1 515 ? 0.332 -70.438 -37.531 1 82.56 515 PRO B N 1
ATOM 7936 C CA . PRO B 1 515 ? -0.413 -71.688 -37.688 1 82.56 515 PRO B CA 1
ATOM 7937 C C . PRO B 1 515 ? -0.691 -72.375 -36.375 1 82.56 515 PRO B C 1
ATOM 7939 O O . PRO B 1 515 ? -0.071 -72.062 -35.344 1 82.56 515 PRO B O 1
ATOM 7942 N N . VAL B 1 516 ? -1.669 -73.25 -36.469 1 84.38 516 VAL B N 1
ATOM 7943 C CA . VAL B 1 516 ? -1.983 -74.125 -35.344 1 84.38 516 VAL B CA 1
ATOM 7944 C C . VAL B 1 516 ? -1.837 -75.625 -35.75 1 84.38 516 VAL B C 1
ATOM 7946 O O . VAL B 1 516 ? -2.223 -76 -36.844 1 84.38 516 VAL B O 1
ATOM 7949 N N . VAL B 1 517 ? -1.124 -76.312 -34.875 1 81.62 517 VAL B N 1
ATOM 7950 C CA . VAL B 1 517 ? -0.938 -77.75 -35.125 1 81.62 517 VAL B CA 1
ATOM 7951 C C . VAL B 1 517 ? -1.78 -78.562 -34.156 1 81.62 517 VAL B C 1
ATOM 7953 O O . VAL B 1 517 ? -1.715 -78.375 -32.938 1 81.62 517 VAL B O 1
ATOM 7956 N N . VAL B 1 518 ? -2.605 -79.438 -34.75 1 86.94 518 VAL B N 1
ATOM 7957 C CA . VAL B 1 518 ? -3.459 -80.312 -33.906 1 86.94 518 VAL B CA 1
ATOM 7958 C C . VAL B 1 518 ? -3.02 -81.75 -34.062 1 86.94 518 VAL B C 1
ATOM 7960 O O . VAL B 1 518 ? -3.014 -82.312 -35.156 1 86.94 518 VAL B O 1
ATOM 7963 N N . GLU B 1 519 ? -2.594 -82.312 -32.938 1 84.5 519 GLU B N 1
ATOM 7964 C CA . GLU B 1 519 ? -2.297 -83.75 -32.938 1 84.5 519 GLU B CA 1
ATOM 7965 C C . GLU B 1 519 ? -3.559 -84.562 -32.688 1 84.5 519 GLU B C 1
ATOM 7967 O O . GLU B 1 519 ? -4.258 -84.375 -31.703 1 84.5 519 GLU B O 1
ATOM 7972 N N . ILE B 1 520 ? -3.777 -85.5 -33.656 1 89.75 520 ILE B N 1
ATOM 7973 C CA . ILE B 1 520 ? -4.984 -86.312 -33.594 1 89.75 520 ILE B CA 1
ATOM 7974 C C . ILE B 1 520 ? -4.781 -87.438 -32.594 1 89.75 520 ILE B C 1
ATOM 7976 O O . ILE B 1 520 ? -3.773 -88.188 -32.625 1 89.75 520 ILE B O 1
ATOM 7980 N N . THR B 1 521 ? -5.691 -87.625 -31.703 1 90.25 521 THR B N 1
ATOM 7981 C CA . THR B 1 521 ? -5.539 -88.562 -30.625 1 90.25 521 THR B CA 1
ATOM 7982 C C . THR B 1 521 ? -6.309 -89.875 -30.938 1 90.25 521 THR B C 1
ATOM 7984 O O . THR B 1 521 ? -6.219 -90.875 -30.188 1 90.25 521 THR B O 1
ATOM 7987 N N . ASN B 1 522 ? -7.117 -89.812 -31.891 1 85.81 522 ASN B N 1
ATOM 7988 C CA . ASN B 1 522 ? -7.871 -91 -32.219 1 85.81 522 ASN B CA 1
ATOM 7989 C C . ASN B 1 522 ? -7.84 -91.312 -33.719 1 85.81 522 ASN B C 1
ATOM 7991 O O . ASN B 1 522 ? -7.586 -90.375 -34.531 1 85.81 522 ASN B O 1
#

pLDDT: mean 86.41, std 9.9, range [25.31, 98.25]

Radius of gyration: 57.4 Å; Cα contacts (8 Å, |Δi|>4): 2059; chains: 2; bounding box: 50×189×109 Å

Organism: NCBI:txid616991

Foldseek 3Di:
DCPPDQDPVRVVVVVVVVVVVVVVVLVVLQVVLLVLLVLLVVLVVLLVVLVVVLVVLLVLLVLQCVQFVVQSVVVSVLLVVLVVLLVVLLVVLVVVLCVLCVPPPDPSRRSVQFDQCPCQVVQDDPQHGDPNVVVNLCSLVVSLVVSLVSFDPVLVVLNVLSCVLSPQDPPVSWHQDPVRDIDHSCCVQRNPGTSSSNSSVSSSSSSSSSVSSSSRSVVSVVVSVVVQVDLVQKDWDKDADAQDDDPPDDGDIDIDIHGQALRQAFPDDFKAKQNHTDDDPQQWHRGSRDTGGDDDQDDFAKIWMWDWTWGQDSNDIDTHTDTDIHGDADDDDDDDDDDQVQLEDEAPDKDKDFDDDPPHAQVFKDKDKVQWDDDDRRIIIGHDDDDFKIKMWMWGADNVRDIDIDIDIGTYYYQDAWFKDWQNDGAEAEDALVRLQPIFIDTHRPPDPDDFDKAWQWWWKDWPPDDIDTGGGRHDDPVNSVSSVPHDQQTKIKIAQIAMATPVGRVDGHPGHHIYIYGHHD/DCPPDQDPVSVVVVVVVVVVVVVVVLVVLQVVLLVLLVLLVVLVVLLVVLVVVLVVLLVLLVLQCVQFVPQSVVVSVLLVVLVVLLVVLLVVLVVVLCVLCVPPPDPSRRSPQFDQPPCQVVQDDPQHGDPNVVVNLVSLVVSLVVSLVSFDPVLVVLNVLSCVLSPQDPPVSWHADPVRDIDHSCCVQRHPGTSSSNSSVSSSNSSSSSVSSSSRSVVSVVVSVVVQVDLVQKDWDKDADAQDDDPPDDGDIDIDIHGQALRQAFPDDFKAKQNHTDDDPQQWHRGSRDTGGDDDQDDFAKIWMWDWTWGQDSNDIDTHTDTDIHGDADDDDDDDDDDQVQLADEAPDKDKDFDDDPPHAQVFKDKDKVQWADDDRRIIIGHDDDDFKIKMWMWGADNVRDIDIDIDIGTYYYQDAWFKDWQNDGAEAEDALVSLQFIFIWTGRPPDPDDFDKAWQWWWKDWPPDDIDTDGGRHDDPVNSVSSVPHDQQTKMKIAQIAMATPVGRVDGHPGHHIYIYGHHD

Secondary structure (DSSP, 8-state):
-------HHHHHHHHHHHHHHHHHHHHHHHHHHHHHHHHHHHHHHHHHHHHHHHHHHHHHHHHHHHH-HHHHHHHHHHHHHHHHHHHHHHHHHHHHHHHHTTT-S-TT-GGG----HHHHHHHEETTEE-HHHHHHHHHHHHHHHHHHHHS-TT-HHHHHHHHHHT--SSTTSEEE-TTS-EEEHHHHHHTT--HHHHHHHHHHHHHHHHHHHHHHHHHHHHHHHHHHT-GGGEEEEEEESSS-EETTSBP-EEEEEEE--TT---SEEEEEETTEEP-BTTTEEEETTEEEE--B--SSEEEEEEEEEEEEETTEEEEEEEEEEEEEEPPP---EEEEGGG-EEETTS-EEEEEEBBTB-GGGEEEE-TTEEEEETTEEEE---SSSEEEEEEEEE-TTS-EEEEEEEEEEEPPPPPEEEETTEESEEEE-HHHHHHPBEEEE-TT-SS---EEEEEEEEE-TTS--EEEESSB--HHHHHHHHTPPTT-EEEEEEEEEEETTBTTS-PPPPBPEEEEE--/-------HHHHHHHHHHHHHHHHHHHHHHHHHHHHHHHHHHHHHHHHHHHHHHHHHHHHHHHHHHHH-HHHHHHHHHHHHHHHHHHHHHHHHHHHHHHHHTTT-S-TT-GGG----HHHHHHHEETTEE-HHHHHHHHHHHHHHHHHHHHS-TT-HHHHHHHHHHT--SSTTSEEE-TTS-EEEHHHHHHTT--HHHHHHHHHHHHHHHHHHHHHHHHHHHHHHHHHHT-GGGEEEEEEESSS-EETTSBP-EEEEEEE--TT---SEEEEEETTEEP-BTTTEEEETTEEEE--B--SSEEEEEEEEEEEEETTEEEEEEEEEEEEEEPPP---EEEEGGG-EEETTS-EEEEEEBBTB-GGGEEEE-TTEEEEETTEEEE---SSSEEEEEEEEE-TTS-EEEEEEEEEEEPPPPPEEEETTEESEEEE-HHHHHHPBEEEE-TT-SS---EEEEEEEEE-TTS--EEEESSB--HHHHHHHHTPPTT-EEEEEEEEEEETTBTTS-PPPPBPEEEEE--

Solvent-accessible surface area (backbone atoms only — not comparable to full-atom values): 54656 Å² total; per-residue (Å²): 134,82,78,67,76,70,51,78,65,52,50,49,49,53,47,50,49,51,51,48,50,19,51,48,29,42,49,50,34,34,40,48,32,40,49,35,42,53,51,32,52,51,42,50,53,49,39,53,52,45,48,53,50,46,51,51,50,52,52,50,41,52,50,40,17,73,62,35,46,80,72,30,33,66,56,42,53,49,46,50,51,49,49,50,58,45,47,53,55,42,49,54,52,50,52,51,49,50,62,71,43,64,84,48,89,54,87,83,49,31,59,73,31,61,55,34,57,68,54,38,62,48,28,33,50,87,97,40,71,21,73,56,31,48,50,53,52,48,54,50,51,48,48,52,53,50,56,47,67,68,46,59,85,88,43,52,70,54,43,51,50,45,52,63,74,62,54,53,52,51,98,83,31,33,36,72,46,95,86,67,50,72,39,47,34,66,52,72,70,47,55,70,32,26,42,41,54,45,47,29,52,53,46,47,50,42,33,48,44,47,50,48,49,43,49,48,52,52,49,51,52,39,50,50,39,51,58,67,68,35,63,86,40,36,34,46,40,66,47,58,85,58,52,61,34,42,45,72,33,76,34,64,38,29,44,31,45,21,56,56,47,48,73,57,57,68,76,40,78,45,44,23,50,72,81,40,76,55,44,81,78,67,33,25,45,80,51,66,32,22,42,35,39,53,38,62,36,41,65,60,43,80,42,42,39,37,46,32,36,30,36,61,53,84,90,36,85,42,74,26,55,34,73,41,69,46,34,14,39,46,74,62,83,55,57,47,66,19,40,61,69,36,39,56,40,39,41,88,43,80,32,46,31,37,48,39,32,32,43,34,34,47,90,49,46,48,72,50,36,85,46,52,43,82,71,54,79,39,34,30,38,33,41,53,72,84,72,58,60,47,59,39,34,36,33,33,62,42,95,88,64,48,73,46,76,31,74,47,74,26,39,44,38,69,63,71,61,26,34,17,16,53,73,83,39,52,58,59,44,77,44,38,56,72,55,57,54,72,31,46,46,39,53,40,66,78,92,55,77,65,93,73,59,58,44,42,56,23,31,31,41,32,37,80,97,50,76,75,34,81,32,74,37,37,43,64,42,74,65,48,45,57,48,49,70,71,49,48,62,69,36,61,32,37,37,32,71,38,40,54,36,35,73,94,43,65,85,46,80,62,49,75,27,39,49,28,37,34,32,22,70,75,126,88,73,68,75,70,49,75,66,52,50,47,49,54,47,50,50,50,52,48,51,21,49,49,28,41,48,50,34,34,39,49,31,40,50,36,41,53,50,34,50,51,43,52,51,49,39,53,51,45,48,52,51,45,51,51,50,51,53,51,42,51,49,39,18,74,60,34,45,82,73,30,32,66,56,44,54,50,48,49,51,49,49,50,57,43,47,54,55,42,49,52,52,50,52,52,49,49,63,72,44,65,84,48,89,54,88,84,49,29,59,73,32,62,54,34,57,67,55,38,62,48,28,34,50,86,96,42,70,22,74,55,31,50,49,52,53,49,53,50,52,47,48,53,51,52,56,47,66,69,46,58,84,88,44,52,69,53,43,52,49,45,52,63,73,62,57,53,53,52,98,82,32,32,35,73,46,95,88,66,49,71,39,49,34,68,50,72,70,47,53,71,32,25,43,41,54,47,49,30,52,53,46,48,51,43,34,47,44,46,49,47,50,44,49,49,51,54,50,51,52,40,51,52,40,51,58,66,68,35,62,84,40,35,36,47,40,66,47,58,85,58,51,62,34,43,44,72,34,77,34,64,38,28,44,31,44,21,57,57,47,48,74,56,58,67,75,40,80,45,43,21,52,71,79,41,76,54,45,81,77,68,33,24,44,81,51,67,32,22,43,35,38,53,37,63,36,41,64,61,42,81,43,42,40,37,47,34,35,28,37,61,53,85,90,36,84,43,74,27,54,34,72,41,69,47,34,14,40,48,73,61,82,55,57,49,68,20,40,60,69,36,40,56,40,40,40,87,45,82,33,46,30,37,47,39,33,31,44,34,35,45,89,50,47,47,73,52,36,84,46,52,42,84,71,54,78,40,33,29,39,32,42,56,72,84,70,58,60,49,57,40,34,34,32,33,62,41,93,88,65,48,74,45,75,32,72,49,74,26,38,44,39,71,64,70,60,25,33,16,17,53,74,83,38,52,55,60,41,78,40,36,56,72,56,57,54,73,32,46,45,41,52,38,66,79,94,55,75,64,92,72,59,61,44,41,57,22,30,31,42,32,36,80,99,48,76,74,34,81,33,76,37,36,43,64,43,73,67,47,45,56,48,49,69,71,48,50,61,69,37,61,30,37,38,32,71,38,41,57,35,35,72,94,44,66,84,46,79,62,47,75,28,40,49,27,36,34,32,24,71,74

Sequence (1044 aa):
MAGGKATPRQKMINLMYLIFIAMLALNMGKEVLSAFGLMNEKLEASNIKTTENNTAFLSGLETKASENAEKFGPLLEDARKIKELSAEYYQYLENLKKEMMADVEDPKDYQVMDKTDYLDQRFFQGDQLGADGKEFLDRLVNYRTQIAAVMPKELESVKSSVNSRFETGDDNGKVTKRDGSKQDWLNYNFEGYPLVASLTKITSLQADIKATEEDALKAMLQGQLSSEVSMTNYTTLLEQEKSAFYAGEKFAGNIVLGRKDATTKPNEVNLTLDGRKLSEGTDYVIEDGKVRLTVSAGSAGDHKIEGNLVFMQDGERTEVPVSSTFATITKPNAAVISADKMNVVYRGVSNPITISIPGIPDNNVSASAPGLSKQSGSKYAMNPGTGRTVSITASGKLPDGQMIKTSSEFRIKDIPRPSGSVRGESGSAKMGKNNLEISTIGALLEDFDFDLNLAVSGFKFKVPGQPTVDVNGNKLDARAKSALKRASRGDAVQIFDIEAYITNNKSYKLKKVSPVVVEITNMAGGKATPRQKMINLMYLIFIAMLALNMGKEVLSAFGLMNEKLEASNIKTTENNTAFLSGLETKASENAEKFGPLLEDARKIKELSAEYYQYLENLKKEMMADVEDPKDYQVMDKTDYLDQRFFQGDQLGADGKEFLDRLVNYRTQIAAVMPKELESVKSSVNSRFETGDDNGKVTKRDGSKQDWLNYNFEGYPLVASLTKITSLQADIKATEEDALKAMLQGQLSSEVSMTNYTTLLEQEKSAFYAGEKFAGNIVLGRKDATTKPNEVNLTLDGRKLSEGTDYVIEDGKVRLTVSAGSAGDHKIEGNLVFMQDGERTEVPVSSTFATITKPNAAVISADKMNVVYRGVSNPITISIPGIPDNNVSASAPGLSKQSGSKYAMNPGTGRTVSITASGKLPDGQMIKTSSEFRIKDIPRPSGSVRGESGSAKMGKNNLEISTIGALLEDFDFDLNLAVSGFKFKVPGQPTVDVNGNKLDARAKSALKRASRGDAVQIFDIEAYITNNKSYKLKKVSPVVVEITN

InterPro domains:
  IPR019859 Gliding motility-associated protein GldM [TIGR03517] (1-517)
  IPR022719 Gliding motility-associated protein GldM, C-terminal [PF12080] (416-521)
  IPR022720 Gliding motility-associated protein GldM, N-terminal [PF12081] (31-222)
  IPR048405 Gliding motility-associated protein GldM, first immunoglobulin-like domain [PF21601] (226-329)
  IPR048406 Gliding motility-associated protein GldM, second immunoglobulin-like domain [PF21602] (335-413)